Protein 2ZXE (pdb70)

Sequence (1296 aa):
LDELKKEVSMDDHKLSLDELHNKYGTDLTRGLTNARAKEILARDGPNSLTPPPTTPEWIKFCRQLFGGFSILLWIGAILCFLAYGIQAATEDEPANDNLYLGVVLSTVVIVTGCFSYYQEAKSSRIMDSFKNMVPQQALVIRDGEKSTINAEFVVAGDLVEVKGGDRIPADLRIISAHGCKVDNSSLTGESEPQTRSPEFSSENPLETRNIAFFSTNCVEGTARGVVVYTGDRTVMGRIATLASGLEVGRTPIAIEIEHFIHIITGVAVFLGVSFFILSLILGYSWLEAVIFLIGIIVANVPEGLLATVTVCLTLTAKRMARKNCLVKNLEAVETLGSTSTICSDKTGTLTQNRMTVAHMWFDNQIHEADTTENQSGAAFDKTSATWSALSRIAALCNRAVFQAGQDNVPILKRSVAGDASESALLKCIELCCGSVQGMRDRNPKIVEIPFNSTNKYQLSIHENEKSSESRYLLVMKGAPERILDRCSTILLNGAEEPLKEDMKEAFQNAYLELGGLGERVLGFCHFALPEDKYNEGYPFDADEPNFPTTDLCFVGLMAMIDPPRAAVPDAVGKCRSAGIKVIMVTGDHPITAKAIAKGVGIISEGNETIEDIAARLNIPIGQVNPRDAKACVVHGSDLKDLSTEVLDDILHYHTEIVFARTSPQQKLIIVEGCQRQGAIVAVTGDGVNDSPALKKADIGVAMGISGSDVSKQAADMILLDDNFASIVTGVEEGRLIFDNLKKSIAYTLTSNIPEITPFLVFIIGNVPLPLGTVTILCIDLGTDMVPAISLAYEQAESDIMKRQPRNPKTDKLVNERLISMAYGQIGMIQALGGFFSYFVILAENGFLPMDLIGKRVRWDDRWISDVEDSFGQQWTYEQRKIVEFTCHTSFFISIVVVQWADLIICKTRRNSIFQQGMKNKILIFGLFEETALAAFLSYCPGTDVALRMYPLKPSWWFCAFPYSLIIFLYDEMRRFIIRRSPGGWVEQETYYRTGSSWFKIFLFYLIFYGCLAGIFIGTIQVLLLTLSDFEPKYQDRVAPPGLSHAPYAIKTEISFSISNPKSYESFVKSMHKLMDLYNESSQAGNSPFEDCSDTPADYIKRGDLDDSQGQKKACRFSRMWLKNCGYAEGKPCVVAKLNRIIGFYPKPLKNTTDLPEELQANYNQYVLPLRCAAREKIGSIEYFGLGGYAGFPLQYYPYYGKRLQKKYLQPLLAIQFTNLTQNMELRIECKVYGENIDYSEKDRFRGRFEVKIEVKSEGPDNDERFTYDYYRLRVVGLIVAAVLCVIGIIILLAGK

Organism: Squalus acanthias (NCBI:txid7797)

InterPro domains:
  IPR001757 P-type ATPase [TIGR01494] (141-415)
  IPR001757 P-type ATPase [TIGR01494] (694-811)
  IPR004014 Cation-transporting P-type ATPase, N-terminal [PF00690] (49-116)
  IPR004014 Cation-transporting P-type ATPase, N-terminal [SM00831] (47-121)
  IPR005775 P-type ATPase subfamily IIC, subunit alpha [TIGR01106] (33-1028)
  IPR005775 P-type ATPase subfamily IIC, subunit alpha [cd02608] (67-1025)
  IPR006068 Cation-transporting P-type ATPase, C-terminal [PF00689] (804-1013)
  IPR008250 P-type ATPase, A domain superfamily [SSF81653] (171-277)
  IPR018303 P-type ATPase, phosphorylation site [PS00154] (381-387)
  IPR023214 HAD superfamily [G3DSA:3.40.50.1000] (376-760)
  IPR023298 P-type ATPase, transmembrane domain superfamily [SSF81665] (46-1018)
  IPR023299 P-type ATPase, cytoplasmic domain N [G3DSA:3.40.1110.10] (389-599)
  IPR023299 P-type ATPase, cytoplasmic domain N [SSF81660] (388-600)
  IPR036412 HAD-like superfamily [SSF56784] (586-769)
  IPR044492 P-type ATPase, haloacid dehalogenase domain [SFLDF00027] (360-772)
  IPR050510 Cation transport ATPase (P-type) [PTHR43294] (11-1028)
  IPR059000 P-type ATPase, A domain [PF00122] (169-279)

Foldseek 3Di:
DLPVLLAADDDDLVDAPVRLCVVQVFDPFQWAAPVVLVVQCVVVHWQAFDFDDDDDVVCLLVVQCCAQLNVLLLLLLVLLVVLVVVCVPPPNDPDCVSVVSSVVSNVLSNVLSVLVSQQFDAQFDQLVLLRVQADQWFWWRHRNDIDIDGLRSDGFHTKTKAFAPDFDNAKWQWDAWDQWWKQPCQWFVAGATHAAGNDFDDPRPSPTRRIDFRSIHIHHTMTMTGHHDGACGTSVVSVSCLLSVDDQDDFLVRVQVSVVSCVLSVVLVCCLVVVLVVQVVVPDDPSVSSVLSSLSSLLSRLSQQSSLLSLLLVVLQVVLVVVLKHFQRSRLLQLLQQFQAEEEACAVFQFVNAKAWAWKFFLLDIFGDQPAPVRPDDDTDDQQPLVVVQLLLLLQLADKDFDPPCVPPDLRPGDIPDGRVNSNSCSVSCPNPNDSVVSCVLWPWDDWACQDPVLQKIKTWTQHSDPVDSAIKMKMKGDAVSLVQAAQWEQNSHDIDGDDVVVVVSSVVSVVVLVQLVWDKMWIWMARDDDVVADPPRDADNVDHPDRRHNTYTSIMIIIDRAGHPCQLVLQVLCVLQNHQYEYAGLADQSNQVSNCPVSVLPDPPADALVRVCVVVVHDSVVDDRLSGQEYEAEQVRVSPDDLVVLLVVVVRHRRYYYYSHTLSRLLSNLVSCVVVVGQYEYEEAHVSVSSNQSNHSFYEYEQPRHDPSSVSSGSMYNNHSNSSSSSVSSVSSNLSLLLSLLLVLLSLLQSLLSNVQSVCCSVFVFQRQADSLLSCCVSVNQSSLLSSLSSVADDPDDSSNYHNDRSVPDHSDDQLSCCPSPVPLSVLLNVLLVQLLQVLCVVVAAHPVNRGNCNVVLVPQPQQFDQGNVGGGHGNVRVVLSSLQSNLLSSLSSLLLSLLSSQLSSDLQDACVVSPDPRPSNVVSNVVSNVSSQCCQPPPPSCPVRVHHHDDPVSNCSNVVSSVCSNVVSNVLSVVCVVDVPPDSNVRNRD/DDDPCVVVVVVCVVVVVVVVVVVVVVVVVVVVVPADPFAGPDDPVCQQWFKDWQQDAPPLEQEFALPDDVGCVNRLVSVCVVVVLLDVVLVDDVPQEDADDLAQDAEDDPDDLDPPDAQHRFYRDHCVQQPCEVHCSDFGWMKMFIHADAQDQFAADALPDADPVGPPVCPRGFWWAKDKDFVVPQWDKDKTFRNRGRGFRRHRDDDRDCVRHPSHDGTMMIITINGPDAADWTWMKIAIHGPSADDDPVPCRSRMGTYTYHNHD/DPPPVVVVVDDPVVVVVVVVVVVVVVVVVVVCVVVVPPD

Nearest PDB structures (foldseek):
  5avq-assembly1_B  TM=1.000E+00  e=2.347E-57  Squalus acanthias
  3a3y-assembly1_B  TM=9.991E-01  e=2.656E-51  Squalus acanthias
  3n23-assembly2_D  TM=9.858E-01  e=1.174E-38  Sus scrofa
  7ddh-assembly2_D  TM=9.718E-01  e=2.072E-39  Sus scrofa
  8ijm-assembly1_B  TM=9.319E-01  e=7.850E-36  Rattus

Solvent-accessible surface area: 55547 Å² total; per-residue (Å²): 200,30,107,113,34,37,103,71,37,162,28,6,7,110,46,62,56,103,87,0,12,126,121,34,58,22,56,62,85,129,9,5,59,78,67,138,2,150,92,10,42,93,149,54,17,83,6,21,5,99,84,47,140,121,64,73,94,212,88,45,53,58,173,46,20,121,33,18,7,8,68,7,4,74,71,0,1,116,28,0,77,79,5,64,36,82,51,67,88,91,83,115,46,115,46,79,67,11,57,136,25,0,79,67,0,23,68,8,0,85,74,15,2,64,74,18,74,132,15,73,44,103,73,58,153,3,8,55,5,0,63,96,19,29,26,154,102,9,44,0,8,31,66,30,121,99,51,88,28,56,0,70,104,0,1,10,0,0,0,0,28,5,133,36,74,46,98,1,3,0,1,1,6,1,12,58,34,142,57,2,72,1,26,9,36,10,11,22,16,39,59,95,52,65,45,12,31,42,124,73,57,36,122,56,18,52,63,1,109,0,1,1,1,8,6,2,51,2,62,80,32,54,3,73,0,0,0,5,52,3,2,47,102,2,13,1,0,60,4,0,39,0,0,18,33,17,152,82,59,163,29,9,0,6,68,4,17,74,61,0,16,128,53,1,27,32,43,1,73,130,39,2,93,32,34,43,107,62,1,49,150,95,67,21,46,165,107,51,1,17,65,18,19,4,0,5,9,0,0,0,0,1,8,3,0,26,9,1,2,3,42,1,0,34,49,1,12,120,66,3,41,190,50,69,0,78,22,52,24,17,14,5,1,1,0,2,2,1,0,31,10,2,2,0,7,1,4,0,0,0,0,18,68,42,38,8,4,4,32,0,9,2,32,72,101,50,26,122,18,29,30,28,42,111,64,80,50,87,97,50,30,166,123,11,58,0,9,72,7,0,5,60,0,0,0,0,0,2,132,1,79,49,82,102,74,40,132,144,58,79,34,11,131,21,65,29,46,52,86,47,18,12,14,3,0,3,12,15,0,28,72,65,49,38,59,2,135,22,20,52,102,122,2,56,77,69,26,45,23,53,101,49,113,113,46,88,13,6,0,1,0,0,49,16,75,105,109,101,55,48,27,9,3,0,0,0,9,0,13,5,68,104,0,20,108,67,19,44,33,7,15,61,102,31,77,97,44,96,24,100,141,103,11,84,110,28,3,73,91,6,56,128,94,0,31,59,74,13,18,101,16,24,0,0,0,16,50,53,0,44,92,148,141,18,102,107,67,60,104,20,49,38,134,123,120,51,10,53,23,66,93,0,2,2,2,0,0,0,0,1,16,15,0,25,22,35,33,0,53,92,2,2,36,103,2,80,63,0,27,3,58,8,2,0,5,1,2,14,95,34,121,32,0,44,20,5,0,102,48,2,26,1,4,45,174,71,46,40,2,50,76,38,16,7,82,153,86,134,48,90,83,81,118,11,83,62,112,96,1,90,1,13,34,16,57,4,47,87,4,94,113,60,56,52,116,65,10,21,61,26,10,119,95,19,63,1,0,0,0,0,40,4,11,5,12,9,5,0,32,5,1,30,1,6,35,116,66,28,24,21,0,1,6,3,0,14,11,13,1,1,0,0,2,1,28,59,8,39,0,0,1,0,2,12,128,43,13,33,76,4,0,56,45,8,3,27,1,8,1,86,54,13,48,6,36,0,1,21,47,2,1,71,22,0,16,24,3,10,16,2,1,18,4,1,0,0,0,5,0,2,0,0,12,0,0,5,25,0,7,30,58,12,4,110,14,44,2,1,36,0,0,8,22,56,7,0,14,13,1,4,70,19,2,4,44,54,0,2,18,0,0,4,78,4,80,37,38,62,92,6,28,144,97,124,24,35,72,28,139,102,62,46,0,0,23,130,67,0,36,21,0,1,24,10,2,2,0,53,0,0,4,36,0,0,14,17,0,0,28,8,0,0,1,11,7,0,0,48,19,176,67,0,118,46,27,25,87,132,0,49,24,98,67,27,3,37,9,63,3,24,8,0,0,8,0,0,26,30,9,0,21,44,1,6,19,8,0,12,0,1,0,0,1,3,0,0,0,0,0,62,9,0,0,20,2,0,0,3,19,80,24,7,20,169,119,20,24,70,135,9,92,36,0,26,30,0,28,56,28,3,17,8,61,0,2,103,22,0,10,29,83,42,17,37,125,81,54,107,1,23,6,0,8,76,56,8,34,117,13,1,76,73,2,12,101,37,0,47,82,36,3,25,125,18,0,104,78,1,51,182,57,92,75,10,91,23,51,100,26,8,50,14,244,78,57,104,31,128,135,107,45,128,84,49,40,113,105,17,80,42,70,8,48,48,76,32,92,28,21,22,105,83,10,70,152,99,25,50,99,42,51,4,109,40,6,18,44,1,12,22,1,1,0,3,24,14,5,96,8,92,54,26,43,4,41,13,16,43,79,72,90,175,35,49,86,77,23,29,149,19,9,82,131,23,2,78,113,4,41,82,104,65,12,68,49,133,76,27,5,72,132,40,58,97,66,4,27,73,39,70,105,30,52,97,33,57,80,109,84,51,60,6,61,5,4,57,1,37,69,146,69,6,127,126,28,108,31,31,89,16,56,14,3,2,0,0,24,5,4,44,5,0,8,10,16,0,28,7,66,100,69,122,102,124,27,78,35,93,105,125,84,49,76,27,99,67,16,0,30,3,81,3,44,53,216,68,179,90,48,38,89,61,47,32,1,5,26,60,57,35,2,0,4,2,7,5,17,5,3,7,1,88,116,0,2,115,130,18,16,16,2,0,0,0,0,28,6,46,1,167,19,89,58,77,104,13,141,18,44,1,66,0,20,9,104,28,14,77,60,31,144,130,9,86,25,63,0,29,0,13,2,70,5,37,6,122,53,167,24,38,93,16,68,154,79,18,94,68,70,43,155,147,22,57,62,87,7,49,103,71,6,55,75,39,50,84,67,0,71,109,45,38,106,76,75,195

CATH classification: 2.70.150.10 (+3 more: 1.20.1110.10, 3.40.50.1000, 3.40.1110.10)

Structure (mmCIF, N/CA/C/O backbone):
data_2ZXE
#
_entry.id   2ZXE
#
_cell.length_a   223.815
_cell.length_b   50.914
_cell.length_c   163.786
_cell.angle_alpha   90.00
_cell.angle_beta   105.12
_cell.angle_gamma   90.00
#
_symmetry.space_group_name_H-M   'C 1 2 1'
#
loop_
_entity.id
_entity.type
_entity.pdbx_description
1 polymer 'Na, K-ATPase alpha subunit'
2 polymer 'Na+,K+-ATPase beta subunit'
3 polymer 'Phospholemman-like protein'
4 branched 2-acetamido-2-deoxy-alpha-D-glucopyranose-(1-4)-2-acetamido-2-deoxy-beta-D-glucopyranose
5 non-polymer TETRAFLUOROMAGNESATE(2-)
6 non-polymer 'MAGNESIUM ION'
7 non-polymer 'POTASSIUM ION'
8 non-polymer CHOLESTEROL
9 non-polymer 2-acetamido-2-deoxy-beta-D-glucopyranose
10 water water
#
loop_
_atom_site.group_PDB
_atom_site.id
_atom_site.type_symbol
_atom_site.label_atom_id
_atom_site.label_alt_id
_atom_site.label_comp_id
_atom_site.label_asym_id
_atom_site.label_entity_id
_atom_site.label_seq_id
_atom_site.pdbx_PDB_ins_code
_atom_site.Cartn_x
_atom_site.Cartn_y
_atom_site.Cartn_z
_atom_site.occupancy
_atom_site.B_iso_or_equiv
_atom_site.auth_seq_id
_atom_site.auth_comp_id
_atom_site.auth_asym_id
_atom_site.auth_atom_id
_atom_site.pdbx_PDB_model_num
ATOM 1 N N . LEU A 1 37 ? 156.841 21.422 49.694 1.00 67.81 32 LEU A N 1
ATOM 2 C CA . LEU A 1 37 ? 157.088 22.877 49.918 1.00 67.75 32 LEU A CA 1
ATOM 3 C C . LEU A 1 37 ? 156.067 23.458 50.893 1.00 67.53 32 LEU A C 1
ATOM 4 O O . LEU A 1 37 ? 156.426 24.143 51.855 1.00 67.65 32 LEU A O 1
ATOM 9 N N . ASP A 1 38 ? 154.794 23.175 50.629 1.00 67.00 33 ASP A N 1
ATOM 10 C CA . ASP A 1 38 ? 153.691 23.698 51.424 1.00 66.30 33 ASP A CA 1
ATOM 11 C C . ASP A 1 38 ? 153.238 22.717 52.505 1.00 65.79 33 ASP A C 1
ATOM 12 O O . ASP A 1 38 ? 152.298 23.002 53.253 1.00 65.65 33 ASP A O 1
ATOM 17 N N . GLU A 1 39 ? 153.913 21.571 52.586 1.00 65.12 34 GLU A N 1
ATOM 18 C CA . GLU A 1 39 ? 153.617 20.553 53.599 1.00 64.46 34 GLU A CA 1
ATOM 19 C C . GLU A 1 39 ? 153.850 21.067 55.018 1.00 63.81 34 GLU A C 1
ATOM 20 O O . GLU A 1 39 ? 153.177 20.639 55.960 1.00 63.64 34 GLU A O 1
ATOM 26 N N . LEU A 1 40 ? 154.803 21.986 55.156 1.00 63.06 35 LEU A N 1
ATOM 27 C CA . LEU A 1 40 ? 155.072 22.663 56.421 1.00 62.29 35 LEU A CA 1
ATOM 28 C C . LEU A 1 40 ? 153.883 23.529 56.845 1.00 61.62 35 LEU A C 1
ATOM 29 O O . LEU A 1 40 ? 153.558 23.624 58.030 1.00 61.48 35 LEU A O 1
ATOM 34 N N . LYS A 1 41 ? 153.232 24.140 55.861 1.00 60.86 36 LYS A N 1
ATOM 35 C CA . LYS A 1 41 ? 152.131 25.062 56.106 1.00 60.18 36 LYS A CA 1
ATOM 36 C C . LYS A 1 41 ? 150.807 24.355 56.386 1.00 59.84 36 LYS A C 1
ATOM 37 O O . LYS A 1 41 ? 149.876 24.971 56.907 1.00 59.61 36 LYS A O 1
ATOM 43 N N . LYS A 1 42 ? 150.740 23.065 56.054 1.00 59.43 37 LYS A N 1
ATOM 44 C CA . LYS A 1 42 ? 149.552 22.244 56.302 1.00 59.11 37 LYS A CA 1
ATOM 45 C C . LYS A 1 42 ? 149.474 21.788 57.761 1.00 58.91 37 LYS A C 1
ATOM 46 O O . LYS A 1 42 ? 148.519 21.121 58.158 1.00 58.80 37 LYS A O 1
ATOM 52 N N . GLU A 1 43 ? 150.476 22.158 58.552 1.00 58.74 38 GLU A N 1
ATOM 53 C CA . GLU A 1 43 ? 150.549 21.754 59.955 1.00 58.79 38 GLU A CA 1
ATOM 54 C C . GLU A 1 43 ? 150.056 22.850 60.902 1.00 58.40 38 GLU A C 1
ATOM 55 O O . GLU A 1 43 ? 150.064 24.034 60.553 1.00 58.26 38 GLU A O 1
ATOM 61 N N . VAL A 1 44 ? 149.612 22.440 62.088 1.00 58.06 39 VAL A N 1
ATOM 62 C CA . VAL A 1 44 ? 149.187 23.371 63.137 1.00 58.02 39 VAL A CA 1
ATOM 63 C C . VAL A 1 44 ? 150.384 24.171 63.669 1.00 57.84 39 VAL A C 1
ATOM 64 O O . VAL A 1 44 ? 151.505 23.659 63.698 1.00 57.80 39 VAL A O 1
ATOM 68 N N . SER A 1 45 ? 150.144 25.419 64.072 1.00 57.74 40 SER A N 1
ATOM 69 C CA . SER A 1 45 ? 151.217 26.329 64.502 1.00 57.79 40 SER A CA 1
ATOM 70 C C . SER A 1 45 ? 151.688 26.109 65.943 1.00 57.67 40 SER A C 1
ATOM 71 O O . SER A 1 45 ? 150.975 25.527 66.757 1.00 57.72 40 SER A O 1
ATOM 74 N N . MET A 1 46 ? 152.897 26.590 66.235 1.00 57.82 41 MET A N 1
ATOM 75 C CA . MET A 1 46 ? 153.488 26.592 67.584 1.00 57.79 41 MET A CA 1
ATOM 76 C C . MET A 1 46 ? 153.657 28.043 68.066 1.00 57.26 41 MET A C 1
ATOM 77 O O . MET A 1 46 ? 153.977 28.924 67.266 1.00 57.37 41 MET A O 1
ATOM 82 N N . ASP A 1 47 ? 153.453 28.293 69.362 1.00 56.59 42 ASP A N 1
ATOM 83 C CA . ASP A 1 47 ? 153.473 29.667 69.880 1.00 55.88 42 ASP A CA 1
ATOM 84 C C . ASP A 1 47 ? 154.149 29.869 71.238 1.00 54.91 42 ASP A C 1
ATOM 85 O O . ASP A 1 47 ? 154.667 28.932 71.826 1.00 54.88 42 ASP A O 1
ATOM 90 N N . ASP A 1 48 ? 154.112 31.117 71.717 1.00 53.81 43 ASP A N 1
ATOM 91 C CA . ASP A 1 48 ? 154.734 31.531 72.973 1.00 52.30 43 ASP A CA 1
ATOM 92 C C . ASP A 1 48 ? 153.807 32.419 73.830 1.00 51.38 43 ASP A C 1
ATOM 93 O O . ASP A 1 48 ? 154.203 33.462 74.346 1.00 51.09 43 ASP A O 1
ATOM 98 N N . HIS A 1 49 ? 152.562 31.976 73.966 1.00 50.06 44 HIS A N 1
ATOM 99 C CA . HIS A 1 49 ? 151.565 32.554 74.866 1.00 48.41 44 HIS A CA 1
ATOM 100 C C . HIS A 1 49 ? 151.676 31.979 76.285 1.00 48.05 44 HIS A C 1
ATOM 101 O O . HIS A 1 49 ? 151.009 32.451 77.214 1.00 47.69 44 HIS A O 1
ATOM 108 N N . LYS A 1 50 ? 152.493 30.936 76.431 1.00 47.31 45 LYS A N 1
ATOM 109 C CA . LYS A 1 50 ? 152.692 30.253 77.707 1.00 46.84 45 LYS A CA 1
ATOM 110 C C . LYS A 1 50 ? 153.730 30.972 78.559 1.00 46.33 45 LYS A C 1
ATOM 111 O O . LYS A 1 50 ? 153.735 30.849 79.783 1.00 46.12 45 LYS A O 1
ATOM 117 N N . LEU A 1 51 ? 154.607 31.713 77.890 1.00 45.95 46 LEU A N 1
ATOM 118 C CA . LEU A 1 51 ? 155.661 32.469 78.542 1.00 45.62 46 LEU A CA 1
ATOM 119 C C . LEU A 1 51 ? 155.048 33.612 79.350 1.00 45.82 46 LEU A C 1
ATOM 120 O O . LEU A 1 51 ? 153.909 34.019 79.103 1.00 45.81 46 LEU A O 1
ATOM 125 N N . SER A 1 52 ? 155.792 34.117 80.329 1.00 46.07 47 SER A N 1
ATOM 126 C CA . SER A 1 52 ? 155.370 35.313 81.048 1.00 46.51 47 SER A CA 1
ATOM 127 C C . SER A 1 52 ? 155.657 36.537 80.185 1.00 46.91 47 SER A C 1
ATOM 128 O O . SER A 1 52 ? 156.385 36.447 79.195 1.00 46.64 47 SER A O 1
ATOM 131 N N . LEU A 1 53 ? 155.064 37.668 80.559 1.00 47.76 48 LEU A N 1
ATOM 132 C CA . LEU A 1 53 ? 155.247 38.931 79.848 1.00 48.65 48 LEU A CA 1
ATOM 133 C C . LEU A 1 53 ? 156.739 39.268 79.751 1.00 49.33 48 LEU A C 1
ATOM 134 O O . LEU A 1 53 ? 157.269 39.469 78.652 1.00 49.23 48 LEU A O 1
ATOM 139 N N . ASP A 1 54 ? 157.399 39.293 80.912 1.00 50.11 49 ASP A N 1
ATOM 140 C CA . ASP A 1 54 ? 158.842 39.509 81.044 1.00 50.99 49 ASP A CA 1
ATOM 141 C C . ASP A 1 54 ? 159.679 38.546 80.190 1.00 51.38 49 ASP A C 1
ATOM 142 O O . ASP A 1 54 ? 160.582 38.968 79.459 1.00 51.26 49 ASP A O 1
ATOM 147 N N . GLU A 1 55 ? 159.371 37.256 80.297 1.00 51.98 50 GLU A N 1
ATOM 148 C CA . GLU A 1 55 ? 160.064 36.206 79.556 1.00 52.72 50 GLU A CA 1
ATOM 149 C C . GLU A 1 55 ? 159.965 36.419 78.043 1.00 53.06 50 GLU A C 1
ATOM 150 O O . GLU A 1 55 ? 160.936 36.216 77.306 1.00 53.02 50 GLU A O 1
ATOM 156 N N . LEU A 1 56 ? 158.790 36.847 77.594 1.00 53.58 51 LEU A N 1
ATOM 157 C CA . LEU A 1 56 ? 158.548 37.139 76.187 1.00 54.04 51 LEU A CA 1
ATOM 158 C C . LEU A 1 56 ? 159.392 38.306 75.658 1.00 54.38 51 LEU A C 1
ATOM 159 O O . LEU A 1 56 ? 159.737 38.345 74.474 1.00 54.21 51 LEU A O 1
ATOM 164 N N . HIS A 1 57 ? 159.711 39.254 76.537 1.00 54.87 52 HIS A N 1
ATOM 165 C CA . HIS A 1 57 ? 160.570 40.386 76.191 1.00 55.25 52 HIS A CA 1
ATOM 166 C C . HIS A 1 57 ? 162.025 40.008 75.971 1.00 55.30 52 HIS A C 1
ATOM 167 O O . HIS A 1 57 ? 162.667 40.534 75.063 1.00 55.14 52 HIS A O 1
ATOM 174 N N . ASN A 1 58 ? 162.537 39.107 76.809 1.00 55.49 53 ASN A N 1
ATOM 175 C CA . ASN A 1 58 ? 163.884 38.568 76.643 1.00 55.64 53 ASN A CA 1
ATOM 176 C C . ASN A 1 58 ? 164.062 37.930 75.273 1.00 55.64 53 ASN A C 1
ATOM 177 O O . ASN A 1 58 ? 165.084 38.137 74.614 1.00 55.57 53 ASN A O 1
ATOM 182 N N . LYS A 1 59 ? 163.053 37.168 74.848 1.00 55.65 54 LYS A N 1
ATOM 183 C CA . LYS A 1 59 ? 163.077 36.487 73.556 1.00 55.57 54 LYS A CA 1
ATOM 184 C C . LYS A 1 59 ? 163.125 37.454 72.366 1.00 55.43 54 LYS A C 1
ATOM 185 O O . LYS A 1 59 ? 163.677 37.122 71.316 1.00 55.45 54 LYS A O 1
ATOM 191 N N . TYR A 1 60 ? 162.560 38.647 72.531 1.00 55.24 55 TYR A N 1
ATOM 192 C CA . TYR A 1 60 ? 162.507 39.611 71.433 1.00 55.12 55 TYR A CA 1
ATOM 193 C C . TYR A 1 60 ? 163.263 40.910 71.687 1.00 55.06 55 TYR A C 1
ATOM 194 O O . TYR A 1 60 ? 163.121 41.867 70.919 1.00 55.22 55 TYR A O 1
ATOM 203 N N . GLY A 1 61 ? 164.068 40.937 72.747 1.00 54.74 56 GLY A N 1
ATOM 204 C CA . GLY A 1 61 ? 164.865 42.112 73.088 1.00 54.59 56 GLY A CA 1
ATOM 205 C C . GLY A 1 61 ? 164.024 43.371 73.133 1.00 54.29 56 GLY A C 1
ATOM 206 O O . GLY A 1 61 ? 164.312 44.343 72.436 1.00 54.44 56 GLY A O 1
ATOM 207 N N . THR A 1 62 ? 162.990 43.351 73.966 1.00 54.00 57 THR A N 1
ATOM 208 C CA . THR A 1 62 ? 161.974 44.396 73.959 1.00 53.78 57 THR A CA 1
ATOM 209 C C . THR A 1 62 ? 161.642 44.968 75.339 1.00 53.49 57 THR A C 1
ATOM 210 O O . THR A 1 62 ? 161.914 44.346 76.364 1.00 53.34 57 THR A O 1
ATOM 214 N N . ASP A 1 63 ? 161.062 46.167 75.343 1.00 53.31 58 ASP A N 1
ATOM 215 C CA . ASP A 1 63 ? 160.583 46.803 76.566 1.00 53.11 58 ASP A CA 1
ATOM 216 C C . ASP A 1 63 ? 159.052 46.799 76.612 1.00 52.88 58 ASP A C 1
ATOM 217 O O . ASP A 1 63 ? 158.396 47.187 75.645 1.00 52.94 58 ASP A O 1
ATOM 222 N N . LEU A 1 64 ? 158.505 46.363 77.748 1.00 52.58 59 LEU A N 1
ATOM 223 C CA . LEU A 1 64 ? 157.058 46.284 77.992 1.00 52.15 59 LEU A CA 1
ATOM 224 C C . LEU A 1 64 ? 156.399 47.653 78.102 1.00 51.60 59 LEU A C 1
ATOM 225 O O . LEU A 1 64 ? 155.182 47.783 77.926 1.00 51.67 59 LEU A O 1
ATOM 230 N N . THR A 1 65 ? 157.204 48.665 78.407 1.00 50.80 60 THR A N 1
ATOM 231 C CA . THR A 1 65 ? 156.682 49.990 78.717 1.00 50.17 60 THR A CA 1
ATOM 232 C C . THR A 1 65 ? 157.210 51.058 77.756 1.00 49.61 60 THR A C 1
ATOM 233 O O . THR A 1 65 ? 156.445 51.874 77.244 1.00 49.52 60 THR A O 1
ATOM 237 N N . ARG A 1 66 ? 158.518 51.040 77.513 1.00 48.98 61 ARG A N 1
ATOM 238 C CA . ARG A 1 66 ? 159.155 52.026 76.648 1.00 48.49 61 ARG A CA 1
ATOM 239 C C . ARG A 1 66 ? 159.081 51.618 75.183 1.00 48.00 61 ARG A C 1
ATOM 240 O O . ARG A 1 66 ? 159.089 52.465 74.287 1.00 47.96 61 ARG A O 1
ATOM 248 N N . GLY A 1 67 ? 158.991 50.316 74.947 1.00 47.41 62 GLY A N 1
ATOM 249 C CA . GLY A 1 67 ? 159.034 49.791 73.598 1.00 47.03 62 GLY A CA 1
ATOM 250 C C . GLY A 1 67 ? 160.449 49.774 73.054 1.00 46.95 62 GLY A C 1
ATOM 251 O O . GLY A 1 67 ? 161.414 50.074 73.775 1.00 46.96 62 GLY A O 1
ATOM 252 N N . LEU A 1 68 ? 160.568 49.415 71.779 1.00 46.81 63 LEU A N 1
ATOM 253 C CA . LEU A 1 68 ? 161.852 49.353 71.084 1.00 46.85 63 LEU A CA 1
ATOM 254 C C . LEU A 1 68 ? 162.489 50.721 70.870 1.00 47.05 63 LEU A C 1
ATOM 255 O O . LEU A 1 68 ? 161.827 51.760 70.959 1.00 47.16 63 LEU A O 1
ATOM 260 N N . THR A 1 69 ? 163.787 50.697 70.597 1.00 47.12 64 THR A N 1
ATOM 261 C CA . THR A 1 69 ? 164.531 51.871 70.178 1.00 47.31 64 THR A CA 1
ATOM 262 C C . THR A 1 69 ? 164.355 52.077 68.671 1.00 47.62 64 THR A C 1
ATOM 263 O O . THR A 1 69 ? 164.211 51.105 67.919 1.00 47.73 64 THR A O 1
ATOM 267 N N . ASN A 1 70 ? 164.347 53.342 68.241 1.00 47.94 65 ASN A N 1
ATOM 268 C CA . ASN A 1 70 ? 164.296 53.678 66.817 1.00 48.05 65 ASN A CA 1
ATOM 269 C C . ASN A 1 70 ? 165.389 52.939 66.041 1.00 47.94 65 ASN A C 1
ATOM 270 O O . ASN A 1 70 ? 165.149 52.455 64.935 1.00 48.03 65 ASN A O 1
ATOM 275 N N . ALA A 1 71 ? 166.573 52.831 66.647 1.00 47.73 66 ALA A N 1
ATOM 276 C CA . ALA A 1 71 ? 167.705 52.105 66.062 1.00 47.55 66 ALA A CA 1
ATOM 277 C C . ALA A 1 71 ? 167.514 50.584 66.061 1.00 47.35 66 ALA A C 1
ATOM 278 O O . ALA A 1 71 ? 167.804 49.929 65.063 1.00 47.08 66 ALA A O 1
ATOM 280 N N . ARG A 1 72 ? 167.030 50.034 67.175 1.00 47.41 67 ARG A N 1
ATOM 281 C CA . ARG A 1 72 ? 166.778 48.591 67.286 1.00 47.53 67 ARG A CA 1
ATOM 282 C C . ARG A 1 72 ? 165.659 48.111 66.355 1.00 47.37 67 ARG A C 1
ATOM 283 O O . ARG A 1 72 ? 165.751 47.023 65.782 1.00 46.98 67 ARG A O 1
ATOM 291 N N . ALA A 1 73 ? 164.617 48.928 66.200 1.00 47.27 68 ALA A N 1
ATOM 292 C CA . ALA A 1 73 ? 163.528 48.613 65.270 1.00 47.35 68 ALA A CA 1
ATOM 293 C C . ALA A 1 73 ? 164.029 48.544 63.825 1.00 47.39 68 ALA A C 1
ATOM 294 O O . ALA A 1 73 ? 163.718 47.588 63.107 1.00 47.35 68 ALA A O 1
ATOM 296 N N . LYS A 1 74 ? 164.809 49.547 63.416 1.00 47.39 69 LYS A N 1
ATOM 297 C CA . LYS A 1 74 ? 165.395 49.603 62.071 1.00 47.58 69 LYS A CA 1
ATOM 298 C C . LYS A 1 74 ? 166.367 48.450 61.815 1.00 47.36 69 LYS A C 1
ATOM 299 O O . LYS A 1 74 ? 166.473 47.949 60.693 1.00 47.23 69 LYS A O 1
ATOM 305 N N . GLU A 1 75 ? 167.091 48.058 62.860 1.00 47.23 70 GLU A N 1
ATOM 306 C CA . GLU A 1 75 ? 168.000 46.917 62.811 1.00 47.17 70 GLU A CA 1
ATOM 307 C C . GLU A 1 75 ? 167.228 45.631 62.525 1.00 46.91 70 GLU A C 1
ATOM 308 O O . GLU A 1 75 ? 167.600 44.857 61.645 1.00 46.86 70 GLU A O 1
ATOM 314 N N . ILE A 1 76 ? 166.144 45.427 63.271 1.00 46.72 71 ILE A N 1
ATOM 315 C CA . ILE A 1 76 ? 165.298 44.248 63.128 1.00 46.43 71 ILE A CA 1
ATOM 316 C C . ILE A 1 76 ? 164.584 44.229 61.766 1.00 46.17 71 ILE A C 1
ATOM 317 O O . ILE A 1 76 ? 164.366 43.159 61.189 1.00 45.92 71 ILE A O 1
ATOM 322 N N . LEU A 1 77 ? 164.248 45.413 61.250 1.00 46.03 72 LEU A N 1
ATOM 323 C CA . LEU A 1 77 ? 163.663 45.547 59.913 1.00 45.84 72 LEU A CA 1
ATOM 324 C C . LEU A 1 77 ? 164.573 44.927 58.854 1.00 45.77 72 LEU A C 1
ATOM 325 O O . LEU A 1 77 ? 164.141 44.048 58.104 1.00 45.86 72 LEU A O 1
ATOM 330 N N . ALA A 1 78 ? 165.827 45.378 58.803 1.00 45.51 73 ALA A N 1
ATOM 331 C CA . ALA A 1 78 ? 166.803 44.846 57.847 1.00 45.36 73 ALA A CA 1
ATOM 332 C C . ALA A 1 78 ? 167.077 43.359 58.086 1.00 45.14 73 ALA A C 1
ATOM 333 O O . ALA A 1 78 ? 167.307 42.605 57.144 1.00 45.05 73 ALA A O 1
ATOM 335 N N . ARG A 1 79 ? 167.033 42.954 59.353 1.00 44.97 74 ARG A N 1
ATOM 336 C CA . ARG A 1 79 ? 167.231 41.564 59.758 1.00 44.91 74 ARG A CA 1
ATOM 337 C C . ARG A 1 79 ? 166.129 40.641 59.223 1.00 44.46 74 ARG A C 1
ATOM 338 O O . ARG A 1 79 ? 166.384 39.810 58.349 1.00 44.41 74 ARG A O 1
ATOM 346 N N . ASP A 1 80 ? 164.914 40.802 59.750 1.00 43.97 75 ASP A N 1
ATOM 347 C CA . ASP A 1 80 ? 163.771 39.941 59.420 1.00 43.38 75 ASP A CA 1
ATOM 348 C C . ASP A 1 80 ? 163.122 40.251 58.076 1.00 42.69 75 ASP A C 1
ATOM 349 O O . ASP A 1 80 ? 162.525 39.371 57.449 1.00 42.57 75 ASP A O 1
ATOM 354 N N . GLY A 1 81 ? 163.223 41.503 57.642 1.00 41.94 76 GLY A N 1
ATOM 355 C CA . GLY A 1 81 ? 162.485 41.959 56.469 1.00 41.45 76 GLY A CA 1
ATOM 356 C C . GLY A 1 81 ? 161.132 42.576 56.813 1.00 40.96 76 GLY A C 1
ATOM 357 O O . GLY A 1 81 ? 160.701 42.538 57.974 1.00 40.52 76 GLY A O 1
ATOM 358 N N . PRO A 1 82 ? 160.445 43.131 55.797 1.00 40.90 77 PRO A N 1
ATOM 359 C CA . PRO A 1 82 ? 159.197 43.895 55.955 1.00 41.11 77 PRO A CA 1
ATOM 360 C C . PRO A 1 82 ? 158.023 43.074 56.504 1.00 41.23 77 PRO A C 1
ATOM 361 O O . PRO A 1 82 ? 157.943 41.861 56.277 1.00 41.06 77 PRO A O 1
ATOM 365 N N . ASN A 1 83 ? 157.127 43.748 57.219 1.00 41.71 78 ASN A N 1
ATOM 366 C CA . ASN A 1 83 ? 155.840 43.183 57.613 1.00 42.10 78 ASN A CA 1
ATOM 367 C C . ASN A 1 83 ? 154.879 43.219 56.434 1.00 43.13 78 ASN A C 1
ATOM 368 O O . ASN A 1 83 ? 153.942 44.017 56.410 1.00 43.50 78 ASN A O 1
ATOM 373 N N . SER A 1 84 ? 155.128 42.363 55.446 1.00 44.32 79 SER A N 1
ATOM 374 C CA . SER A 1 84 ? 154.329 42.336 54.226 1.00 45.76 79 SER A CA 1
ATOM 375 C C . SER A 1 84 ? 154.246 40.933 53.653 1.00 46.78 79 SER A C 1
ATOM 376 O O . SER A 1 84 ? 155.022 40.050 54.023 1.00 46.65 79 SER A O 1
ATOM 379 N N . LEU A 1 85 ? 153.296 40.748 52.743 1.00 48.43 80 LEU A N 1
ATOM 380 C CA . LEU A 1 85 ? 153.116 39.486 52.052 1.00 50.27 80 LEU A CA 1
ATOM 381 C C . LEU A 1 85 ? 153.562 39.647 50.604 1.00 51.87 80 LEU A C 1
ATOM 382 O O . LEU A 1 85 ? 153.203 40.624 49.941 1.00 52.11 80 LEU A O 1
ATOM 387 N N . THR A 1 86 ? 154.370 38.706 50.122 1.00 53.76 81 THR A N 1
ATOM 388 C CA . THR A 1 86 ? 154.803 38.725 48.724 1.00 55.69 81 THR A CA 1
ATOM 389 C C . THR A 1 86 ? 153.983 37.744 47.885 1.00 57.05 81 THR A C 1
ATOM 390 O O . THR A 1 86 ? 153.880 36.565 48.233 1.00 56.97 81 THR A O 1
ATOM 394 N N . PRO A 1 87 ? 153.375 38.235 46.789 1.00 58.66 82 PRO A N 1
ATOM 395 C CA . PRO A 1 87 ? 152.629 37.355 45.890 1.00 60.03 82 PRO A CA 1
ATOM 396 C C . PRO A 1 87 ? 153.540 36.334 45.209 1.00 61.58 82 PRO A C 1
ATOM 397 O O . PRO A 1 87 ? 154.674 36.670 44.862 1.00 61.55 82 PRO A O 1
ATOM 401 N N . PRO A 1 88 ? 153.051 35.090 45.033 1.00 63.15 83 PRO A N 1
ATOM 402 C CA . PRO A 1 88 ? 153.824 34.011 44.413 1.00 64.46 83 PRO A CA 1
ATOM 403 C C . PRO A 1 88 ? 154.116 34.294 42.940 1.00 65.94 83 PRO A C 1
ATOM 404 O O . PRO A 1 88 ? 153.354 35.027 42.304 1.00 65.84 83 PRO A O 1
ATOM 408 N N . PRO A 1 89 ? 155.216 33.724 42.400 1.00 67.55 84 PRO A N 1
ATOM 409 C CA . PRO A 1 89 ? 155.564 33.963 40.996 1.00 68.70 84 PRO A CA 1
ATOM 410 C C . PRO A 1 89 ? 154.546 33.325 40.058 1.00 69.91 84 PRO A C 1
ATOM 411 O O . PRO A 1 89 ? 154.259 32.129 40.166 1.00 70.01 84 PRO A O 1
ATOM 415 N N . THR A 1 90 ? 153.993 34.138 39.166 1.00 71.36 85 THR A N 1
ATOM 416 C CA . THR A 1 90 ? 152.980 33.685 38.218 1.00 72.89 85 THR A CA 1
ATOM 417 C C . THR A 1 90 ? 153.586 33.349 36.860 1.00 73.82 85 THR A C 1
ATOM 418 O O . THR A 1 90 ? 154.704 33.759 36.548 1.00 73.90 85 THR A O 1
ATOM 422 N N . THR A 1 91 ? 152.836 32.592 36.063 1.00 75.14 86 THR A N 1
ATOM 423 C CA . THR A 1 91 ? 153.217 32.290 34.690 1.00 76.34 86 THR A CA 1
ATOM 424 C C . THR A 1 91 ? 152.661 33.388 33.782 1.00 77.17 86 THR A C 1
ATOM 425 O O . THR A 1 91 ? 151.448 33.619 33.771 1.00 77.27 86 THR A O 1
ATOM 429 N N . PRO A 1 92 ? 153.545 34.080 33.032 1.00 78.02 87 PRO A N 1
ATOM 430 C CA . PRO A 1 92 ? 153.117 35.149 32.122 1.00 78.71 87 PRO A CA 1
ATOM 431 C C . PRO A 1 92 ? 152.131 34.646 31.067 1.00 79.45 87 PRO A C 1
ATOM 432 O O . PRO A 1 92 ? 152.180 33.473 30.688 1.00 79.52 87 PRO A O 1
ATOM 436 N N . GLU A 1 93 ? 151.248 35.531 30.607 1.00 80.28 88 GLU A N 1
ATOM 437 C CA . GLU A 1 93 ? 150.195 35.172 29.649 1.00 81.06 88 GLU A CA 1
ATOM 438 C C . GLU A 1 93 ? 150.748 34.704 28.303 1.00 81.60 88 GLU A C 1
ATOM 439 O O . GLU A 1 93 ? 150.116 33.900 27.613 1.00 81.70 88 GLU A O 1
ATOM 445 N N . TRP A 1 94 ? 151.923 35.222 27.947 1.00 82.22 89 TRP A N 1
ATOM 446 C CA . TRP A 1 94 ? 152.670 34.811 26.757 1.00 82.79 89 TRP A CA 1
ATOM 447 C C . TRP A 1 94 ? 152.767 33.292 26.666 1.00 82.89 89 TRP A C 1
ATOM 448 O O . TRP A 1 94 ? 152.247 32.681 25.730 1.00 82.86 89 TRP A O 1
ATOM 459 N N . ILE A 1 95 ? 153.430 32.699 27.660 1.00 83.09 90 ILE A N 1
ATOM 460 C CA . ILE A 1 95 ? 153.659 31.256 27.729 1.00 83.23 90 ILE A CA 1
ATOM 461 C C . ILE A 1 95 ? 152.340 30.484 27.807 1.00 83.25 90 ILE A C 1
ATOM 462 O O . ILE A 1 95 ? 152.243 29.375 27.287 1.00 83.29 90 ILE A O 1
ATOM 467 N N . LYS A 1 96 ? 151.331 31.085 28.438 1.00 83.26 91 LYS A N 1
ATOM 468 C CA . LYS A 1 96 ? 150.001 30.476 28.570 1.00 83.21 91 LYS A CA 1
ATOM 469 C C . LYS A 1 96 ? 149.267 30.325 27.233 1.00 83.17 91 LYS A C 1
ATOM 470 O O . LYS A 1 96 ? 148.575 29.328 27.010 1.00 83.15 91 LYS A O 1
ATOM 476 N N . PHE A 1 97 ? 149.419 31.319 26.359 1.00 83.05 92 PHE A N 1
ATOM 477 C CA . PHE A 1 97 ? 148.799 31.308 25.037 1.00 82.93 92 PHE A CA 1
ATOM 478 C C . PHE A 1 97 ? 149.474 30.282 24.130 1.00 82.83 92 PHE A C 1
ATOM 479 O O . PHE A 1 97 ? 148.804 29.471 23.487 1.00 82.83 92 PHE A O 1
ATOM 487 N N . CYS A 1 98 ? 150.805 30.323 24.105 1.00 82.65 93 CYS A N 1
ATOM 488 C CA . CYS A 1 98 ? 151.614 29.481 23.224 1.00 82.49 93 CYS A CA 1
ATOM 489 C C . CYS A 1 98 ? 151.614 28.002 23.604 1.00 82.36 93 CYS A C 1
ATOM 490 O O . CYS A 1 98 ? 151.843 27.145 22.749 1.00 82.40 93 CYS A O 1
ATOM 493 N N . ARG A 1 99 ? 151.358 27.708 24.879 1.00 82.15 94 ARG A N 1
ATOM 494 C CA . ARG A 1 99 ? 151.246 26.324 25.361 1.00 81.95 94 ARG A CA 1
ATOM 495 C C . ARG A 1 99 ? 150.049 25.580 24.757 1.00 81.58 94 ARG A C 1
ATOM 496 O O . ARG A 1 99 ? 150.046 24.348 24.687 1.00 81.60 94 ARG A O 1
ATOM 504 N N . GLN A 1 100 ? 149.040 26.334 24.327 1.00 81.07 95 GLN A N 1
ATOM 505 C CA . GLN A 1 100 ? 147.861 25.766 23.677 1.00 80.57 95 GLN A CA 1
ATOM 506 C C . GLN A 1 100 ? 148.131 25.481 22.202 1.00 80.06 95 GLN A C 1
ATOM 507 O O . GLN A 1 100 ? 147.552 24.556 21.625 1.00 79.99 95 GLN A O 1
ATOM 513 N N . LEU A 1 101 ? 149.019 26.279 21.608 1.00 79.37 96 LEU A N 1
ATOM 514 C CA . LEU A 1 101 ? 149.386 26.162 20.196 1.00 78.62 96 LEU A CA 1
ATOM 515 C C . LEU A 1 101 ? 150.090 24.848 19.855 1.00 78.06 96 LEU A C 1
ATOM 516 O O . LEU A 1 101 ? 150.434 24.612 18.695 1.00 78.10 96 LEU A O 1
ATOM 521 N N . PHE A 1 102 ? 150.298 23.997 20.857 1.00 77.28 97 PHE A N 1
ATOM 522 C CA . PHE A 1 102 ? 150.991 22.726 20.653 1.00 76.57 97 PHE A CA 1
ATOM 523 C C . PHE A 1 102 ? 150.313 21.560 21.380 1.00 75.75 97 PHE A C 1
ATOM 524 O O . PHE A 1 102 ? 150.964 20.816 22.120 1.00 75.80 97 PHE A O 1
ATOM 532 N N . GLY A 1 103 ? 149.012 21.391 21.154 1.00 74.73 98 GLY A N 1
ATOM 533 C CA . GLY A 1 103 ? 148.252 20.335 21.820 1.00 73.36 98 GLY A CA 1
ATOM 534 C C . GLY A 1 103 ? 147.511 19.412 20.873 1.00 72.38 98 GLY A C 1
ATOM 535 O O . GLY A 1 103 ? 146.294 19.545 20.690 1.00 72.43 98 GLY A O 1
ATOM 536 N N . GLY A 1 104 ? 148.250 18.480 20.271 1.00 71.25 99 GLY A N 1
ATOM 537 C CA . GLY A 1 104 ? 147.671 17.445 19.414 1.00 69.71 99 GLY A CA 1
ATOM 538 C C . GLY A 1 104 ? 147.182 17.947 18.068 1.00 68.59 99 GLY A C 1
ATOM 539 O O . GLY A 1 104 ? 147.880 17.807 17.061 1.00 68.47 99 GLY A O 1
ATOM 540 N N . PHE A 1 105 ? 145.981 18.529 18.053 1.00 67.45 100 PHE A N 1
ATOM 541 C CA . PHE A 1 105 ? 145.369 19.020 16.813 1.00 66.13 100 PHE A CA 1
ATOM 542 C C . PHE A 1 105 ? 146.164 20.161 16.201 1.00 65.55 100 PHE A C 1
ATOM 543 O O . PHE A 1 105 ? 146.376 20.186 14.991 1.00 65.48 100 PHE A O 1
ATOM 551 N N . SER A 1 106 ? 146.599 21.095 17.043 1.00 64.87 101 SER A N 1
ATOM 552 C CA . SER A 1 106 ? 147.415 22.226 16.609 1.00 64.34 101 SER A CA 1
ATOM 553 C C . SER A 1 106 ? 148.759 21.766 16.049 1.00 64.00 101 SER A C 1
ATOM 554 O O . SER A 1 106 ? 149.280 22.366 15.108 1.00 63.81 101 SER A O 1
ATOM 557 N N . ILE A 1 107 ? 149.306 20.699 16.630 1.00 63.69 102 ILE A N 1
ATOM 558 C CA . ILE A 1 107 ? 150.559 20.109 16.162 1.00 63.48 102 ILE A CA 1
ATOM 559 C C . ILE A 1 107 ? 150.398 19.543 14.752 1.00 63.30 102 ILE A C 1
ATOM 560 O O . ILE A 1 107 ? 151.232 19.790 13.879 1.00 63.20 102 ILE A O 1
ATOM 565 N N . LEU A 1 108 ? 149.314 18.803 14.538 1.00 63.12 103 LEU A N 1
ATOM 566 C CA . LEU A 1 108 ? 149.018 18.223 13.233 1.00 63.01 103 LEU A CA 1
ATOM 567 C C . LEU A 1 108 ? 148.717 19.302 12.198 1.00 63.09 103 LEU A C 1
ATOM 568 O O . LEU A 1 108 ? 149.163 19.208 11.054 1.00 63.15 103 LEU A O 1
ATOM 573 N N . LEU A 1 109 ? 147.987 20.336 12.614 1.00 63.17 104 LEU A N 1
ATOM 574 C CA . LEU A 1 109 ? 147.673 21.460 11.735 1.00 63.38 104 LEU A CA 1
ATOM 575 C C . LEU A 1 109 ? 148.906 22.291 11.406 1.00 63.69 104 LEU A C 1
ATOM 576 O O . LEU A 1 109 ? 148.969 22.909 10.345 1.00 63.70 104 LEU A O 1
ATOM 581 N N . TRP A 1 110 ? 149.877 22.305 12.319 1.00 64.20 105 TRP A N 1
ATOM 582 C CA . TRP A 1 110 ? 151.164 22.952 12.075 1.00 64.74 105 TRP A CA 1
ATOM 583 C C . TRP A 1 110 ? 151.974 22.189 11.036 1.00 65.05 105 TRP A C 1
ATOM 584 O O . TRP A 1 110 ? 152.556 22.791 10.131 1.00 65.04 105 TRP A O 1
ATOM 595 N N . ILE A 1 111 ? 152.008 20.865 11.181 1.00 65.51 106 ILE A N 1
ATOM 596 C CA . ILE A 1 111 ? 152.670 19.978 10.227 1.00 65.98 106 ILE A CA 1
ATOM 597 C C . ILE A 1 111 ? 152.058 20.151 8.835 1.00 66.46 106 ILE A C 1
ATOM 598 O O . ILE A 1 111 ? 152.771 20.154 7.834 1.00 66.46 106 ILE A O 1
ATOM 603 N N . GLY A 1 112 ? 150.738 20.316 8.789 1.00 67.03 107 GLY A N 1
ATOM 604 C CA . GLY A 1 112 ? 150.026 20.588 7.544 1.00 67.79 107 GLY A CA 1
ATOM 605 C C . GLY A 1 112 ? 150.377 21.942 6.954 1.00 68.35 107 GLY A C 1
ATOM 606 O O . GLY A 1 112 ? 150.672 22.046 5.763 1.00 68.25 107 GLY A O 1
ATOM 607 N N . ALA A 1 113 ? 150.352 22.976 7.795 1.00 69.04 108 ALA A N 1
ATOM 608 C CA . ALA A 1 113 ? 150.661 24.342 7.371 1.00 69.89 108 ALA A CA 1
ATOM 609 C C . ALA A 1 113 ? 152.072 24.462 6.800 1.00 70.58 108 ALA A C 1
ATOM 610 O O . ALA A 1 113 ? 152.275 25.104 5.770 1.00 70.51 108 ALA A O 1
ATOM 612 N N . ILE A 1 114 ? 153.039 23.836 7.471 1.00 71.54 109 ILE A N 1
ATOM 613 C CA . ILE A 1 114 ? 154.427 23.848 7.017 1.00 72.57 109 ILE A CA 1
ATOM 614 C C . ILE A 1 114 ? 154.611 22.982 5.768 1.00 73.35 109 ILE A C 1
ATOM 615 O O . ILE A 1 114 ? 155.345 23.356 4.849 1.00 73.39 109 ILE A O 1
ATOM 620 N N . LEU A 1 115 ? 153.923 21.841 5.735 1.00 74.35 110 LEU A N 1
ATOM 621 C CA . LEU A 1 115 ? 153.989 20.916 4.609 1.00 75.33 110 LEU A CA 1
ATOM 622 C C . LEU A 1 115 ? 153.386 21.545 3.356 1.00 76.22 110 LEU A C 1
ATOM 623 O O . LEU A 1 115 ? 153.743 21.180 2.234 1.00 76.29 110 LEU A O 1
ATOM 628 N N . CYS A 1 116 ? 152.466 22.486 3.561 1.00 77.42 111 CYS A N 1
ATOM 629 C CA . CYS A 1 116 ? 151.939 23.315 2.483 1.00 78.57 111 CYS A CA 1
ATOM 630 C C . CYS A 1 116 ? 153.043 24.206 1.922 1.00 79.57 111 CYS A C 1
ATOM 631 O O . CYS A 1 116 ? 153.271 24.228 0.713 1.00 79.66 111 CYS A O 1
ATOM 634 N N . PHE A 1 117 ? 153.732 24.925 2.811 1.00 80.89 112 PHE A N 1
ATOM 635 C CA . PHE A 1 117 ? 154.850 25.788 2.426 1.00 82.20 112 PHE A CA 1
ATOM 636 C C . PHE A 1 117 ? 156.023 24.990 1.854 1.00 83.21 112 PHE A C 1
ATOM 637 O O . PHE A 1 117 ? 156.791 25.508 1.044 1.00 83.25 112 PHE A O 1
ATOM 645 N N . LEU A 1 118 ? 156.154 23.739 2.293 1.00 84.58 113 LEU A N 1
ATOM 646 C CA . LEU A 1 118 ? 157.152 22.818 1.758 1.00 85.95 113 LEU A CA 1
ATOM 647 C C . LEU A 1 118 ? 156.886 22.551 0.281 1.00 87.00 113 LEU A C 1
ATOM 648 O O . LEU A 1 118 ? 157.743 22.807 -0.564 1.00 87.15 113 LEU A O 1
ATOM 653 N N . ALA A 1 119 ? 155.688 22.052 -0.018 1.00 88.34 114 ALA A N 1
ATOM 654 C CA . ALA A 1 119 ? 155.275 21.765 -1.389 1.00 89.60 114 ALA A CA 1
ATOM 655 C C . ALA A 1 119 ? 155.316 23.017 -2.261 1.00 90.52 114 ALA A C 1
ATOM 656 O O . ALA A 1 119 ? 155.622 22.940 -3.451 1.00 90.62 114 ALA A O 1
ATOM 658 N N . TYR A 1 120 ? 155.012 24.164 -1.654 1.00 91.69 115 TYR A N 1
ATOM 659 C CA . TYR A 1 120 ? 155.070 25.451 -2.340 1.00 92.88 115 TYR A CA 1
ATOM 660 C C . TYR A 1 120 ? 156.503 25.830 -2.705 1.00 93.74 115 TYR A C 1
ATOM 661 O O . TYR A 1 120 ? 156.762 26.308 -3.813 1.00 93.84 115 TYR A O 1
ATOM 670 N N . GLY A 1 121 ? 157.422 25.626 -1.764 1.00 94.73 116 GLY A N 1
ATOM 671 C CA . GLY A 1 121 ? 158.842 25.883 -1.988 1.00 96.03 116 GLY A CA 1
ATOM 672 C C . GLY A 1 121 ? 159.404 25.011 -3.095 1.00 96.98 116 GLY A C 1
ATOM 673 O O . GLY A 1 121 ? 160.089 25.504 -3.994 1.00 96.93 116 GLY A O 1
ATOM 674 N N . ILE A 1 122 ? 159.097 23.715 -3.026 1.00 98.00 117 ILE A N 1
ATOM 675 C CA . ILE A 1 122 ? 159.515 22.736 -4.035 1.00 99.07 117 ILE A CA 1
ATOM 676 C C . ILE A 1 122 ? 158.984 23.105 -5.426 1.00 99.89 117 ILE A C 1
ATOM 677 O O . ILE A 1 122 ? 159.634 22.834 -6.438 1.00 100.02 117 ILE A O 1
ATOM 682 N N . GLN A 1 123 ? 157.812 23.736 -5.463 1.00 100.92 118 GLN A N 1
ATOM 683 C CA . GLN A 1 123 ? 157.212 24.197 -6.714 1.00 101.94 118 GLN A CA 1
ATOM 684 C C . GLN A 1 123 ? 157.898 25.444 -7.268 1.00 102.67 118 GLN A C 1
ATOM 685 O O . GLN A 1 123 ? 158.303 25.465 -8.431 1.00 102.78 118 GLN A O 1
ATOM 691 N N . ALA A 1 124 ? 158.028 26.472 -6.429 1.00 103.61 119 ALA A N 1
ATOM 692 C CA . ALA A 1 124 ? 158.623 27.753 -6.826 1.00 104.54 119 ALA A CA 1
ATOM 693 C C . ALA A 1 124 ? 160.029 27.608 -7.416 1.00 105.26 119 ALA A C 1
ATOM 694 O O . ALA A 1 124 ? 160.476 28.459 -8.189 1.00 105.29 119 ALA A O 1
ATOM 696 N N . ALA A 1 125 ? 160.712 26.524 -7.051 1.00 106.18 120 ALA A N 1
ATOM 697 C CA . ALA A 1 125 ? 162.051 26.232 -7.555 1.00 107.08 120 ALA A CA 1
ATOM 698 C C . ALA A 1 125 ? 162.020 25.430 -8.857 1.00 107.75 120 ALA A C 1
ATOM 699 O O . ALA A 1 125 ? 162.688 25.797 -9.827 1.00 107.83 120 ALA A O 1
ATOM 701 N N . THR A 1 126 ? 161.246 24.342 -8.871 1.00 108.60 121 THR A N 1
ATOM 702 C CA . THR A 1 126 ? 161.171 23.435 -10.024 1.00 109.38 121 THR A CA 1
ATOM 703 C C . THR A 1 126 ? 160.453 24.084 -11.214 1.00 109.87 121 THR A C 1
ATOM 704 O O . THR A 1 126 ? 161.082 24.773 -12.022 1.00 109.98 121 THR A O 1
ATOM 708 N N . GLU A 1 127 ? 159.146 23.859 -11.316 1.00 110.43 122 GLU A N 1
ATOM 709 C CA . GLU A 1 127 ? 158.343 24.432 -12.388 1.00 110.91 122 GLU A CA 1
ATOM 710 C C . GLU A 1 127 ? 157.592 25.631 -11.839 1.00 111.16 122 GLU A C 1
ATOM 711 O O . GLU A 1 127 ? 156.823 25.499 -10.886 1.00 111.23 122 GLU A O 1
ATOM 717 N N . ASP A 1 128 ? 157.834 26.799 -12.431 1.00 111.38 123 ASP A N 1
ATOM 718 C CA . ASP A 1 128 ? 157.193 28.039 -11.998 1.00 111.57 123 ASP A CA 1
ATOM 719 C C . ASP A 1 128 ? 155.671 27.898 -11.975 1.00 111.64 123 ASP A C 1
ATOM 720 O O . ASP A 1 128 ? 155.016 27.943 -13.021 1.00 111.69 123 ASP A O 1
ATOM 725 N N . GLU A 1 129 ? 155.124 27.706 -10.776 1.00 111.63 124 GLU A N 1
ATOM 726 C CA . GLU A 1 129 ? 153.682 27.584 -10.589 1.00 111.53 124 GLU A CA 1
ATOM 727 C C . GLU A 1 129 ? 153.103 28.938 -10.17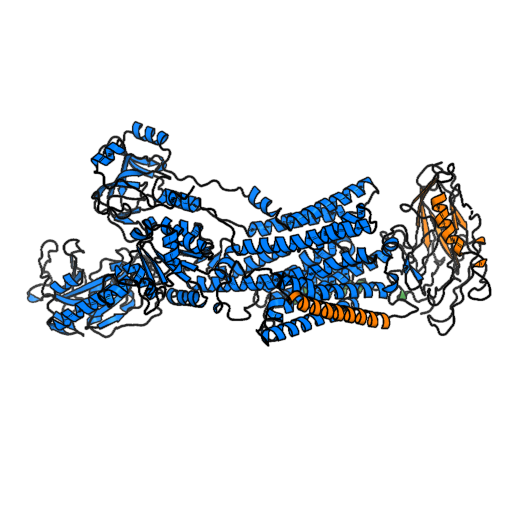4 1.00 111.29 124 GLU A C 1
ATOM 728 O O . GLU A 1 129 ? 153.345 29.400 -9.055 1.00 111.33 124 GLU A O 1
ATOM 734 N N . PRO A 1 130 ? 152.344 29.587 -11.084 1.00 110.94 125 PRO A N 1
ATOM 735 C CA . PRO A 1 130 ? 151.763 30.905 -10.809 1.00 110.47 125 PRO A CA 1
ATOM 736 C C . PRO A 1 130 ? 150.548 30.835 -9.879 1.00 109.83 125 PRO A C 1
ATOM 737 O O . PRO A 1 130 ? 149.934 31.865 -9.584 1.00 109.85 125 PRO A O 1
ATOM 741 N N . ALA A 1 131 ? 150.221 29.626 -9.425 1.00 108.93 126 ALA A N 1
ATOM 742 C CA . ALA A 1 131 ? 149.096 29.389 -8.523 1.00 107.90 126 ALA A CA 1
ATOM 743 C C . ALA A 1 131 ? 149.366 29.922 -7.114 1.00 107.06 126 ALA A C 1
ATOM 744 O O . ALA A 1 131 ? 150.441 30.461 -6.835 1.00 107.04 126 ALA A O 1
ATOM 746 N N . ASN A 1 132 ? 148.380 29.768 -6.234 1.00 105.87 127 ASN A N 1
ATOM 747 C CA . ASN A 1 132 ? 148.464 30.272 -4.866 1.00 104.55 127 ASN A CA 1
ATOM 748 C C . ASN A 1 132 ? 148.090 29.194 -3.848 1.00 103.38 127 ASN A C 1
ATOM 749 O O . ASN A 1 132 ? 148.095 29.443 -2.642 1.00 103.32 127 ASN A O 1
ATOM 754 N N . ASP A 1 133 ? 147.788 27.999 -4.360 1.00 101.75 128 ASP A N 1
ATOM 755 C CA . ASP A 1 133 ? 147.281 26.866 -3.580 1.00 100.06 128 ASP A CA 1
ATOM 756 C C . ASP A 1 133 ? 147.988 26.653 -2.246 1.00 98.73 128 ASP A C 1
ATOM 757 O O . ASP A 1 133 ? 147.492 27.074 -1.198 1.00 98.61 128 ASP A O 1
ATOM 762 N N . ASN A 1 134 ? 149.144 25.997 -2.305 1.00 96.90 129 ASN A N 1
ATOM 763 C CA . ASN A 1 134 ? 149.913 25.625 -1.124 1.00 95.12 129 ASN A CA 1
ATOM 764 C C . ASN A 1 134 ? 150.281 26.814 -0.243 1.00 93.68 129 ASN A C 1
ATOM 765 O O . ASN A 1 134 ? 150.294 26.707 0.984 1.00 93.47 129 ASN A O 1
ATOM 770 N N . LEU A 1 135 ? 150.569 27.946 -0.881 1.00 91.83 130 LEU A N 1
ATOM 771 C CA . LEU A 1 135 ? 150.892 29.179 -0.170 1.00 89.99 130 LEU A CA 1
ATOM 772 C C . LEU A 1 135 ? 149.718 29.651 0.683 1.00 88.63 130 LEU A C 1
ATOM 773 O O . LEU A 1 135 ? 149.870 29.869 1.885 1.00 88.45 130 LEU A O 1
ATOM 778 N N . TYR A 1 136 ? 148.552 29.794 0.054 1.00 86.85 131 TYR A N 1
ATOM 779 C CA . TYR A 1 136 ? 147.347 30.285 0.726 1.00 85.11 131 TYR A CA 1
ATOM 780 C C . TYR A 1 136 ? 146.783 29.295 1.737 1.00 83.70 131 TYR A C 1
ATOM 781 O O . TYR A 1 136 ? 146.398 29.684 2.839 1.00 83.57 131 TYR A O 1
ATOM 790 N N . LEU A 1 137 ? 146.742 28.020 1.356 1.00 81.88 132 LEU A N 1
ATOM 791 C CA . LEU A 1 137 ? 146.303 26.954 2.251 1.00 80.10 132 LEU A CA 1
ATOM 792 C C . LEU A 1 137 ? 147.196 26.875 3.489 1.00 78.87 132 LEU A C 1
ATOM 793 O O . LEU A 1 137 ? 146.722 26.562 4.581 1.00 78.74 132 LEU A O 1
ATOM 798 N N . GLY A 1 138 ? 148.482 27.173 3.308 1.00 77.35 133 GLY A N 1
ATOM 799 C CA . GLY A 1 138 ? 149.433 27.257 4.414 1.00 75.43 133 GLY A CA 1
ATOM 800 C C . GLY A 1 138 ? 149.179 28.449 5.319 1.00 74.10 133 GLY A C 1
ATOM 801 O O . GLY A 1 138 ? 149.396 28.371 6.531 1.00 73.98 133 GLY A O 1
ATOM 802 N N . VAL A 1 139 ? 148.730 29.556 4.729 1.00 72.70 134 VAL A N 1
ATOM 803 C CA . VAL A 1 139 ? 148.374 30.754 5.493 1.00 71.27 134 VAL A CA 1
ATOM 804 C C . VAL A 1 139 ? 147.070 30.515 6.256 1.00 70.29 134 VAL A C 1
ATOM 805 O O . VAL A 1 139 ? 146.966 30.849 7.438 1.00 70.15 134 VAL A O 1
ATOM 809 N N . VAL A 1 140 ? 146.090 29.922 5.576 1.00 69.02 135 VAL A N 1
ATOM 810 C CA . VAL A 1 140 ? 144.786 29.620 6.170 1.00 67.75 135 VAL A CA 1
ATOM 811 C C . VAL A 1 140 ? 144.925 28.682 7.376 1.00 66.90 135 VAL A C 1
ATOM 812 O O . VAL A 1 140 ? 144.383 28.961 8.448 1.00 66.80 135 VAL A O 1
ATOM 816 N N . LEU A 1 141 ? 145.667 27.591 7.198 1.00 65.70 136 LEU A N 1
ATOM 817 C CA . LEU A 1 141 ? 145.871 26.608 8.261 1.00 64.60 136 LEU A CA 1
ATOM 818 C C . LEU A 1 141 ? 146.570 27.181 9.498 1.00 64.10 136 LEU A C 1
ATOM 819 O O . LEU A 1 141 ? 146.210 26.838 10.627 1.00 63.86 136 LEU A O 1
ATOM 824 N N . SER A 1 142 ? 147.555 28.054 9.279 1.00 63.34 137 SER A N 1
ATOM 825 C CA . SER A 1 142 ? 148.272 28.716 10.375 1.00 62.61 137 SER A CA 1
ATOM 826 C C . SER A 1 142 ? 147.355 29.646 11.176 1.00 62.11 137 SER A C 1
ATOM 827 O O . SER A 1 142 ? 147.500 29.775 12.392 1.00 61.95 137 SER A O 1
ATOM 830 N N . THR A 1 143 ? 146.410 30.279 10.480 1.00 61.57 138 THR A N 1
ATOM 831 C CA . THR A 1 143 ? 145.390 31.127 11.103 1.00 61.03 138 THR A CA 1
ATOM 832 C C . THR A 1 143 ? 144.420 30.288 11.939 1.00 60.56 138 THR A C 1
ATOM 833 O O . THR A 1 143 ? 144.051 30.679 13.048 1.00 60.48 138 THR A O 1
ATOM 837 N N . VAL A 1 144 ? 144.018 29.138 11.401 1.00 59.97 139 VAL A N 1
ATOM 838 C CA . VAL A 1 144 ? 143.164 28.194 12.121 1.00 59.39 139 VAL A CA 1
ATOM 839 C C . VAL A 1 144 ? 143.797 27.799 13.465 1.00 59.08 139 VAL A C 1
ATOM 840 O O . VAL A 1 144 ? 143.101 27.718 14.476 1.00 59.03 139 VAL A O 1
ATOM 844 N N . VAL A 1 145 ? 145.112 27.590 13.476 1.00 58.55 140 VAL A N 1
ATOM 845 C CA . VAL A 1 145 ? 145.831 27.261 14.710 1.00 58.19 140 VAL A CA 1
ATOM 846 C C . VAL A 1 145 ? 145.783 28.413 15.714 1.00 57.88 140 VAL A C 1
ATOM 847 O O . VAL A 1 145 ? 145.469 28.204 16.891 1.00 57.85 140 VAL A O 1
ATOM 851 N N . ILE A 1 146 ? 146.087 29.622 15.244 1.00 57.48 141 ILE A N 1
ATOM 852 C CA . ILE A 1 146 ? 146.100 30.804 16.106 1.00 57.19 141 ILE A CA 1
ATOM 853 C C . ILE A 1 146 ? 144.724 31.060 16.730 1.00 56.97 141 ILE A C 1
ATOM 854 O O . ILE A 1 146 ? 144.617 31.197 17.950 1.00 57.01 141 ILE A O 1
ATOM 859 N N . VAL A 1 147 ? 143.681 31.105 15.899 1.00 56.63 142 VAL A N 1
ATOM 860 C CA . VAL A 1 147 ? 142.317 31.367 16.387 1.00 56.40 142 VAL A CA 1
ATOM 861 C C . VAL A 1 147 ? 141.829 30.280 17.351 1.00 56.19 142 VAL A C 1
ATOM 862 O O . VAL A 1 147 ? 141.193 30.584 18.361 1.00 56.06 142 VAL A O 1
ATOM 866 N N . THR A 1 148 ? 142.147 29.022 17.038 1.00 55.98 143 THR A N 1
ATOM 867 C CA . THR A 1 148 ? 141.827 27.890 17.910 1.00 55.79 143 THR A CA 1
ATOM 868 C C . THR A 1 148 ? 142.577 28.035 19.238 1.00 55.80 143 THR A C 1
ATOM 869 O O . THR A 1 148 ? 142.082 27.618 20.292 1.00 55.68 143 THR A O 1
ATOM 873 N N . GLY A 1 149 ? 143.759 28.648 19.175 1.00 55.74 144 GLY A N 1
ATOM 874 C CA . GLY A 1 149 ? 144.549 28.967 20.363 1.00 55.59 144 GLY A CA 1
ATOM 875 C C . GLY A 1 149 ? 143.831 29.908 21.314 1.00 55.46 144 GLY A C 1
ATOM 876 O O . GLY A 1 149 ? 143.871 29.715 22.530 1.00 55.39 144 GLY A O 1
ATOM 877 N N . CYS A 1 150 ? 143.166 30.921 20.757 1.00 55.29 145 CYS A N 1
ATOM 878 C CA . CYS A 1 150 ? 142.396 31.883 21.551 1.00 55.18 145 CYS A CA 1
ATOM 879 C C . CYS A 1 150 ? 141.236 31.232 22.295 1.00 55.18 145 CYS A C 1
ATOM 880 O O . CYS A 1 150 ? 140.941 31.603 23.433 1.00 55.08 145 CYS A O 1
ATOM 883 N N . PHE A 1 151 ? 140.589 30.267 21.642 1.00 55.25 146 PHE A N 1
ATOM 884 C CA . PHE A 1 151 ? 139.439 29.561 22.209 1.00 55.47 146 PHE A CA 1
ATOM 885 C C . PHE A 1 151 ? 139.820 28.713 23.415 1.00 56.04 146 PHE A C 1
ATOM 886 O O . PHE A 1 151 ? 139.136 28.750 24.443 1.00 56.09 146 PHE A O 1
ATOM 894 N N . SER A 1 152 ? 140.901 27.947 23.277 1.00 56.64 147 SER A N 1
ATOM 895 C CA . SER A 1 152 ? 141.383 27.086 24.351 1.00 57.35 147 SER A CA 1
ATOM 896 C C . SER A 1 152 ? 142.009 27.916 25.468 1.00 57.90 147 SER A C 1
ATOM 897 O O . SER A 1 152 ? 141.943 27.539 26.637 1.00 57.96 147 SER A O 1
ATOM 900 N N . TYR A 1 153 ? 142.610 29.043 25.095 1.00 58.68 148 TYR A N 1
ATOM 901 C CA . TYR A 1 153 ? 143.157 29.995 26.057 1.00 59.64 148 TYR A CA 1
ATOM 902 C C . TYR A 1 153 ? 142.042 30.618 26.903 1.00 60.35 148 TYR A C 1
ATOM 903 O O . TYR A 1 153 ? 142.189 30.773 28.120 1.00 60.24 148 TYR A O 1
ATOM 912 N N . TYR A 1 154 ? 140.930 30.952 26.248 1.00 61.19 149 TYR A N 1
ATOM 913 C CA . TYR A 1 154 ? 139.743 31.484 26.919 1.00 62.13 149 TYR A CA 1
ATOM 914 C C . TYR A 1 154 ? 139.131 30.456 27.872 1.00 62.40 149 TYR A C 1
ATOM 915 O O . TYR A 1 154 ? 138.588 30.814 28.918 1.00 62.30 149 TYR A O 1
ATOM 924 N N . GLN A 1 155 ? 139.237 29.182 27.507 1.00 63.09 150 GLN A N 1
ATOM 925 C CA . GLN A 1 155 ? 138.678 28.093 28.301 1.00 63.98 150 GLN A CA 1
ATOM 926 C C . GLN A 1 155 ? 139.539 27.756 29.523 1.00 65.01 150 GLN A C 1
ATOM 927 O O . GLN A 1 155 ? 139.014 27.402 30.581 1.00 64.95 150 GLN A O 1
ATOM 933 N N . GLU A 1 156 ? 140.856 27.875 29.369 1.00 66.39 151 GLU A N 1
ATOM 934 C CA . GLU A 1 156 ? 141.816 27.519 30.421 1.00 67.90 151 GLU A CA 1
ATOM 935 C C . GLU A 1 156 ? 142.195 28.723 31.293 1.00 68.67 151 GLU A C 1
ATOM 936 O O . GLU A 1 156 ? 143.362 28.883 31.669 1.00 68.97 151 GLU A O 1
ATOM 942 N N . ALA A 1 157 ? 141.211 29.561 31.615 1.00 69.50 152 ALA A N 1
ATOM 943 C CA . ALA A 1 157 ? 141.463 30.790 32.365 1.00 70.26 152 ALA A CA 1
ATOM 944 C C . ALA A 1 157 ? 141.660 30.533 33.863 1.00 70.71 152 ALA A C 1
ATOM 945 O O . ALA A 1 157 ? 141.074 29.602 34.424 1.00 71.00 152 ALA A O 1
ATOM 947 N N . LYS A 1 158 ? 142.494 31.357 34.497 1.00 70.94 153 LYS A N 1
ATOM 948 C CA . LYS A 1 158 ? 142.765 31.249 35.934 1.00 71.13 153 LYS A CA 1
ATOM 949 C C . LYS A 1 158 ? 142.837 32.623 36.611 1.00 70.83 153 LYS A C 1
ATOM 950 O O . LYS A 1 158 ? 143.926 33.150 36.857 1.00 70.96 153 LYS A O 1
ATOM 956 N N . SER A 1 159 ? 141.671 33.195 36.905 1.00 70.37 154 SER A N 1
ATOM 957 C CA . SER A 1 159 ? 141.584 34.492 37.582 1.00 69.83 154 SER A CA 1
ATOM 958 C C . SER A 1 159 ? 141.824 34.338 39.088 1.00 69.13 154 SER A C 1
ATOM 959 O O . SER A 1 159 ? 140.887 34.081 39.856 1.00 69.16 154 SER A O 1
ATOM 962 N N . SER A 1 160 ? 143.082 34.491 39.502 1.00 67.98 155 SER A N 1
ATOM 963 C CA . SER A 1 160 ? 143.449 34.300 40.904 1.00 66.80 155 SER A CA 1
ATOM 964 C C . SER A 1 160 ? 144.230 35.476 41.482 1.00 65.68 155 SER A C 1
ATOM 965 O O . SER A 1 160 ? 145.325 35.804 41.020 1.00 65.61 155 SER A O 1
ATOM 968 N N . ARG A 1 161 ? 143.639 36.113 42.488 1.00 64.14 156 ARG A N 1
ATOM 969 C CA . ARG A 1 161 ? 144.289 37.181 43.241 1.00 62.62 156 ARG A CA 1
ATOM 970 C C . ARG A 1 161 ? 144.149 36.936 44.747 1.00 61.03 156 ARG A C 1
ATOM 971 O O . ARG A 1 161 ? 143.741 37.828 45.496 1.00 60.74 156 ARG A O 1
ATOM 979 N N . ILE A 1 162 ? 144.492 35.720 45.176 1.00 59.12 157 ILE A N 1
ATOM 980 C CA . ILE A 1 162 ? 144.393 35.308 46.581 1.00 57.34 157 ILE A CA 1
ATOM 981 C C . ILE A 1 162 ? 145.242 36.189 47.484 1.00 56.02 157 ILE A C 1
ATOM 982 O O . ILE A 1 162 ? 144.729 36.811 48.417 1.00 55.67 157 ILE A O 1
ATOM 987 N N . MET A 1 163 ? 146.541 36.228 47.191 1.00 54.42 158 MET A N 1
ATOM 988 C CA . MET A 1 163 ? 147.514 36.960 47.993 1.00 53.02 158 MET A CA 1
ATOM 989 C C . MET A 1 163 ? 147.191 38.452 48.066 1.00 52.07 158 MET A C 1
ATOM 990 O O . MET A 1 163 ? 147.479 39.102 49.075 1.00 51.79 158 MET A O 1
ATOM 995 N N . ASP A 1 164 ? 146.577 38.979 47.009 1.00 50.80 159 ASP A N 1
ATOM 996 C CA . ASP A 1 164 ? 146.147 40.373 46.984 1.00 49.93 159 ASP A CA 1
ATOM 997 C C . ASP A 1 164 ? 145.080 40.685 48.033 1.00 48.98 159 ASP A C 1
ATOM 998 O O . ASP A 1 164 ? 145.168 41.710 48.712 1.00 48.99 159 ASP A O 1
ATOM 1003 N N . SER A 1 165 ? 144.088 39.802 48.167 1.00 47.63 160 SER A N 1
ATOM 1004 C CA . SER A 1 165 ? 143.041 39.953 49.178 1.00 46.35 160 SER A CA 1
ATOM 1005 C C . SER A 1 165 ? 143.614 39.943 50.587 1.00 45.58 160 SER A C 1
ATOM 1006 O O . SER A 1 165 ? 143.204 40.740 51.426 1.00 45.58 160 SER A O 1
ATOM 1009 N N . PHE A 1 166 ? 144.558 39.037 50.839 1.00 44.58 161 PHE A N 1
ATOM 1010 C CA . PHE A 1 166 ? 145.219 38.956 52.136 1.00 43.82 161 PHE A CA 1
ATOM 1011 C C . PHE A 1 166 ? 145.981 40.232 52.462 1.00 43.60 161 PHE A C 1
ATOM 1012 O O . PHE A 1 166 ? 145.905 40.730 53.588 1.00 43.43 161 PHE A O 1
ATOM 1020 N N . LYS A 1 167 ? 146.703 40.754 51.469 1.00 43.37 162 LYS A N 1
ATOM 1021 C CA . LYS A 1 167 ? 147.420 42.026 51.590 1.00 43.29 162 LYS A CA 1
ATOM 1022 C C . LYS A 1 167 ? 146.490 43.190 51.945 1.00 43.19 162 LYS A C 1
ATOM 1023 O O . LYS A 1 167 ? 146.892 44.123 52.624 1.00 43.28 162 LYS A O 1
ATOM 1029 N N . ASN A 1 168 ? 145.241 43.119 51.501 1.00 43.28 163 ASN A N 1
ATOM 1030 C CA . ASN A 1 168 ? 144.247 44.131 51.846 1.00 43.43 163 ASN A CA 1
ATOM 1031 C C . ASN A 1 168 ? 143.844 44.144 53.327 1.00 43.22 163 ASN A C 1
ATOM 1032 O O . ASN A 1 168 ? 143.229 45.103 53.794 1.00 43.32 163 ASN A O 1
ATOM 1037 N N . MET A 1 169 ? 144.200 43.081 54.052 1.00 42.92 164 MET A N 1
ATOM 1038 C CA . MET A 1 169 ? 143.877 42.937 55.480 1.00 42.44 164 MET A CA 1
ATOM 1039 C C . MET A 1 169 ? 144.946 43.515 56.419 1.00 41.45 164 MET A C 1
ATOM 1040 O O . MET A 1 169 ? 144.706 43.664 57.620 1.00 41.46 164 MET A O 1
ATOM 1045 N N . VAL A 1 170 ? 146.124 43.823 55.876 1.00 40.17 165 VAL A N 1
ATOM 1046 C CA . VAL A 1 170 ? 147.155 44.551 56.625 1.00 38.96 165 VAL A CA 1
ATOM 1047 C C . VAL A 1 170 ? 146.889 46.058 56.522 1.00 38.31 165 VAL A C 1
ATOM 1048 O O . VAL A 1 170 ? 146.808 46.591 55.420 1.00 38.31 165 VAL A O 1
ATOM 1052 N N . PRO A 1 171 ? 146.737 46.746 57.671 1.00 37.74 166 PRO A N 1
ATOM 1053 C CA . PRO A 1 171 ? 146.443 48.176 57.617 1.00 37.43 166 PRO A CA 1
ATOM 1054 C C . PRO A 1 171 ? 147.603 48.947 57.006 1.00 37.45 166 PRO A C 1
ATOM 1055 O O . PRO A 1 171 ? 148.728 48.451 56.963 1.00 37.36 166 PRO A O 1
ATOM 1059 N N . GLN A 1 172 ? 147.322 50.150 56.530 1.00 37.60 167 GLN A N 1
ATOM 1060 C CA . GLN A 1 172 ? 148.355 51.006 55.969 1.00 37.84 167 GLN A CA 1
ATOM 1061 C C . GLN A 1 172 ? 149.338 51.426 57.063 1.00 37.30 167 GLN A C 1
ATOM 1062 O O . GLN A 1 172 ? 150.550 51.518 56.835 1.00 37.22 167 GLN A O 1
ATOM 1068 N N . GLN A 1 173 ? 148.804 51.665 58.253 1.00 36.85 168 GLN A N 1
ATOM 1069 C CA . GLN A 1 173 ? 149.601 52.157 59.368 1.00 36.76 168 GLN A CA 1
ATOM 1070 C C . GLN A 1 173 ? 149.311 51.398 60.647 1.00 36.46 168 GLN A C 1
ATOM 1071 O O . GLN A 1 173 ? 148.282 50.736 60.773 1.00 36.08 168 GLN A O 1
ATOM 1077 N N . ALA A 1 174 ? 150.240 51.490 61.593 1.00 36.66 169 ALA A N 1
ATOM 1078 C CA . ALA A 1 174 ? 150.057 50.906 62.912 1.00 36.53 169 ALA A CA 1
ATOM 1079 C C . ALA A 1 174 ? 150.538 51.872 63.980 1.00 36.57 169 ALA A C 1
ATOM 1080 O O . ALA A 1 174 ? 151.283 52.794 63.688 1.00 36.44 169 ALA A O 1
ATOM 1082 N N . LEU A 1 175 ? 150.077 51.670 65.210 1.00 37.25 170 LEU A N 1
ATOM 1083 C CA . LEU A 1 175 ? 150.489 52.493 66.332 1.00 37.69 170 LEU A CA 1
ATOM 1084 C C . LEU A 1 175 ? 151.478 51.691 67.172 1.00 38.06 170 LEU A C 1
ATOM 1085 O O . LEU A 1 175 ? 151.166 50.591 67.646 1.00 37.99 170 LEU A O 1
ATOM 1090 N N . VAL A 1 176 ? 152.681 52.234 67.321 1.00 38.43 171 VAL A N 1
ATOM 1091 C CA . VAL A 1 176 ? 153.716 51.582 68.112 1.00 38.87 171 VAL A CA 1
ATOM 1092 C C . VAL A 1 176 ? 154.273 52.522 69.169 1.00 39.37 171 VAL A C 1
ATOM 1093 O O . VAL A 1 176 ? 154.201 53.747 69.028 1.00 39.34 171 VAL A O 1
ATOM 1097 N N . ILE A 1 177 ? 154.820 51.929 70.225 1.00 39.87 172 ILE A N 1
ATOM 1098 C CA . ILE A 1 177 ? 155.500 52.663 71.269 1.00 40.56 172 ILE A CA 1
ATOM 1099 C C . ILE A 1 177 ? 156.995 52.450 71.063 1.00 41.17 172 ILE A C 1
ATOM 1100 O O . ILE A 1 177 ? 157.507 51.334 71.213 1.00 41.17 172 ILE A O 1
ATOM 1105 N N . ARG A 1 178 ? 157.676 53.525 70.682 1.00 41.80 173 ARG A N 1
ATOM 1106 C CA . ARG A 1 178 ? 159.122 53.515 70.499 1.00 42.44 173 ARG A CA 1
ATOM 1107 C C . ARG A 1 178 ? 159.746 54.680 71.263 1.00 43.48 173 ARG A C 1
ATOM 1108 O O . ARG A 1 178 ? 159.260 55.819 71.188 1.00 43.20 173 ARG A O 1
ATOM 1116 N N . ASP A 1 179 ? 160.809 54.376 72.010 1.00 44.80 174 ASP A N 1
ATOM 1117 C CA . ASP A 1 179 ? 161.454 55.332 72.920 1.00 45.95 174 ASP A CA 1
ATOM 1118 C C . ASP A 1 179 ? 160.441 55.973 73.877 1.00 46.53 174 ASP A C 1
ATOM 1119 O O . ASP A 1 179 ? 160.475 57.181 74.127 1.00 46.74 174 ASP A O 1
ATOM 1124 N N . GLY A 1 180 ? 159.538 55.145 74.401 1.00 47.28 175 GLY A N 1
ATOM 1125 C CA . GLY A 1 180 ? 158.515 55.582 75.357 1.00 48.00 175 GLY A CA 1
ATOM 1126 C C . GLY A 1 180 ? 157.448 56.509 74.800 1.00 48.56 175 GLY A C 1
ATOM 1127 O O . GLY A 1 180 ? 156.709 57.141 75.560 1.00 48.46 175 GLY A O 1
ATOM 1128 N N . GLU A 1 181 ? 157.357 56.588 73.476 1.00 49.14 176 GLU A N 1
ATOM 1129 C CA . GLU A 1 181 ? 156.391 57.468 72.838 1.00 49.76 176 GLU A CA 1
ATOM 1130 C C . GLU A 1 181 ? 155.626 56.754 71.726 1.00 49.71 176 GLU A C 1
ATOM 1131 O O . GLU A 1 181 ? 156.200 55.968 70.968 1.00 49.60 176 GLU A O 1
ATOM 1137 N N . LYS A 1 182 ? 154.323 57.018 71.647 1.00 49.68 177 LYS A N 1
ATOM 1138 C CA . LYS A 1 182 ? 153.490 56.380 70.633 1.00 49.66 177 LYS A CA 1
ATOM 1139 C C . LYS A 1 182 ? 153.461 57.184 69.343 1.00 49.25 177 LYS A C 1
ATOM 1140 O O . LYS A 1 182 ? 153.277 58.399 69.362 1.00 49.49 177 LYS A O 1
ATOM 1146 N N . SER A 1 183 ? 153.670 56.493 68.228 1.00 48.61 178 SER A N 1
ATOM 1147 C CA . SER A 1 183 ? 153.657 57.117 66.918 1.00 47.94 178 SER A CA 1
ATOM 1148 C C . SER A 1 183 ? 153.076 56.159 65.892 1.00 47.45 178 SER A C 1
ATOM 1149 O O . SER A 1 183 ? 153.170 54.941 66.041 1.00 47.42 178 SER A O 1
ATOM 1152 N N . THR A 1 184 ? 152.450 56.721 64.865 1.00 46.71 179 THR A N 1
ATOM 1153 C CA . THR A 1 184 ? 151.937 55.938 63.764 1.00 46.00 179 THR A CA 1
ATOM 1154 C C . THR A 1 184 ? 153.067 55.716 62.765 1.00 45.28 179 THR A C 1
ATOM 1155 O O . THR A 1 184 ? 153.792 56.654 62.409 1.00 45.20 179 THR A O 1
ATOM 1159 N N . ILE A 1 185 ? 153.226 54.466 62.336 1.00 44.23 180 ILE A N 1
ATOM 1160 C CA . ILE A 1 185 ? 154.220 54.109 61.325 1.00 43.19 180 ILE A CA 1
ATOM 1161 C C . ILE A 1 185 ? 153.578 53.276 60.220 1.00 42.72 180 ILE A C 1
ATOM 1162 O O . ILE A 1 185 ? 152.516 52.678 60.421 1.00 42.48 180 ILE A O 1
ATOM 1167 N N . ASN A 1 186 ? 154.221 53.258 59.053 1.00 41.93 181 ASN A N 1
ATOM 1168 C CA . ASN A 1 186 ? 153.883 52.322 57.989 1.00 41.33 181 ASN A CA 1
ATOM 1169 C C . ASN A 1 186 ? 153.882 50.914 58.595 1.00 40.75 181 ASN A C 1
ATOM 1170 O O . ASN A 1 186 ? 154.868 50.510 59.227 1.00 40.59 181 ASN A O 1
ATOM 1175 N N . ALA A 1 187 ? 152.772 50.189 58.433 1.00 39.82 182 ALA A N 1
ATOM 1176 C CA . ALA A 1 187 ? 152.621 48.879 59.074 1.00 39.01 182 ALA A CA 1
ATOM 1177 C C . ALA A 1 187 ? 153.681 47.890 58.596 1.00 38.50 182 ALA A C 1
ATOM 1178 O O . ALA A 1 187 ? 154.018 46.952 59.308 1.00 38.04 182 ALA A O 1
ATOM 1180 N N . GLU A 1 188 ? 154.213 48.113 57.401 1.00 38.21 183 GLU A N 1
ATOM 1181 C CA . GLU A 1 188 ? 155.291 47.268 56.890 1.00 38.49 183 GLU A CA 1
ATOM 1182 C C . GLU A 1 188 ? 156.575 47.439 57.704 1.00 38.00 183 GLU A C 1
ATOM 1183 O O . GLU A 1 188 ? 157.392 46.527 57.747 1.00 37.85 183 GLU A O 1
ATOM 1189 N N . PHE A 1 189 ? 156.732 48.595 58.353 1.00 37.81 184 PHE A N 1
ATOM 1190 C CA . PHE A 1 189 ? 157.902 48.885 59.193 1.00 37.86 184 PHE A CA 1
ATOM 1191 C C . PHE A 1 189 ? 157.810 48.257 60.585 1.00 37.20 184 PHE A C 1
ATOM 1192 O O . PHE A 1 189 ? 158.714 48.424 61.404 1.00 36.96 184 PHE A O 1
ATOM 1200 N N . VAL A 1 190 ? 156.706 47.559 60.851 1.00 36.27 185 VAL A N 1
ATOM 1201 C CA . VAL A 1 190 ? 156.507 46.842 62.104 1.00 35.36 185 VAL A CA 1
ATOM 1202 C C . VAL A 1 190 ? 157.384 45.588 62.129 1.00 35.15 185 VAL A C 1
ATOM 1203 O O . VAL A 1 190 ? 157.474 44.860 61.137 1.00 35.18 185 VAL A O 1
ATOM 1207 N N . VAL A 1 191 ? 158.023 45.351 63.274 1.00 34.66 186 VAL A N 1
ATOM 1208 C CA . VAL A 1 191 ? 158.956 44.240 63.446 1.00 34.10 186 VAL A CA 1
ATOM 1209 C C . VAL A 1 191 ? 158.618 43.449 64.708 1.00 34.13 186 VAL A C 1
ATOM 1210 O O . VAL A 1 191 ? 157.921 43.957 65.587 1.00 33.59 186 VAL A O 1
ATOM 1214 N N . ALA A 1 192 ? 159.104 42.209 64.792 1.00 34.30 187 ALA A N 1
ATOM 1215 C CA . ALA A 1 192 ? 158.978 41.420 66.021 1.00 34.81 187 ALA A CA 1
ATOM 1216 C C . ALA A 1 192 ? 159.684 42.142 67.174 1.00 35.15 187 ALA A C 1
ATOM 1217 O O . ALA A 1 192 ? 160.824 42.603 67.022 1.00 34.62 187 ALA A O 1
ATOM 1219 N N . GLY A 1 193 ? 158.979 42.278 68.298 1.00 35.52 188 GLY A N 1
ATOM 1220 C CA . GLY A 1 193 ? 159.529 42.931 69.475 1.00 36.10 188 GLY A CA 1
ATOM 1221 C C . GLY A 1 193 ? 158.958 44.286 69.849 1.00 36.85 188 GLY A C 1
ATOM 1222 O O . GLY A 1 193 ? 159.001 44.665 71.022 1.00 36.47 188 GLY A O 1
ATOM 1223 N N . ASP A 1 194 ? 158.428 45.049 68.897 1.00 37.56 189 ASP A N 1
ATOM 1224 C CA . ASP A 1 194 ? 157.964 46.368 69.318 1.00 38.92 189 ASP A CA 1
ATOM 1225 C C . ASP A 1 194 ? 156.612 46.314 70.010 1.00 39.06 189 ASP A C 1
ATOM 1226 O O . ASP A 1 194 ? 155.901 45.301 69.967 1.00 39.08 189 ASP A O 1
ATOM 1231 N N . LEU A 1 195 ? 156.310 47.398 70.709 1.00 39.26 190 LEU A N 1
ATOM 1232 C CA . LEU A 1 195 ? 155.084 47.519 71.458 1.00 39.18 190 LEU A CA 1
ATOM 1233 C C . LEU A 1 195 ? 154.038 48.132 70.542 1.00 38.79 190 LEU A C 1
ATOM 1234 O O . LEU A 1 195 ? 154.223 49.243 70.049 1.00 38.81 190 LEU A O 1
ATOM 1239 N N . VAL A 1 196 ? 152.954 47.397 70.302 1.00 38.14 191 VAL A N 1
ATOM 1240 C CA . VAL A 1 196 ? 151.862 47.871 69.454 1.00 37.56 191 VAL A CA 1
ATOM 1241 C C . VAL A 1 196 ? 150.598 48.159 70.271 1.00 37.23 191 VAL A C 1
ATOM 1242 O O . VAL A 1 196 ? 150.338 47.497 71.277 1.00 37.31 191 VAL A O 1
ATOM 1246 N N . GLU A 1 197 ? 149.825 49.156 69.837 1.00 36.53 192 GLU A N 1
ATOM 1247 C CA . GLU A 1 197 ? 148.548 49.486 70.466 1.00 35.78 192 GLU A CA 1
ATOM 1248 C C . GLU A 1 197 ? 147.399 49.411 69.458 1.00 34.97 192 GLU A C 1
ATOM 1249 O O . GLU A 1 197 ? 147.510 49.903 68.333 1.00 34.78 192 GLU A O 1
ATOM 1255 N N . VAL A 1 198 ? 146.304 48.775 69.865 1.00 33.89 193 VAL A N 1
ATOM 1256 C CA . VAL A 1 198 ? 145.105 48.682 69.036 1.00 33.06 193 VAL A CA 1
ATOM 1257 C C . VAL A 1 198 ? 143.891 49.090 69.851 1.00 32.52 193 VAL A C 1
ATOM 1258 O O . VAL A 1 198 ? 143.918 49.028 71.082 1.00 32.53 193 VAL A O 1
ATOM 1262 N N . LYS A 1 199 ? 142.840 49.510 69.147 1.00 31.78 194 LYS A N 1
ATOM 1263 C CA . LYS A 1 199 ? 141.581 49.957 69.747 1.00 30.68 194 LYS A CA 1
ATOM 1264 C C . LYS A 1 199 ? 140.434 49.618 68.791 1.00 29.98 194 LYS A C 1
ATOM 1265 O O . LYS A 1 199 ? 140.667 49.295 67.619 1.00 29.55 194 LYS A O 1
ATOM 1271 N N . GLY A 1 200 ? 139.198 49.682 69.295 1.00 28.91 195 GLY A N 1
ATOM 1272 C CA . GLY A 1 200 ? 138.021 49.367 68.508 1.00 27.20 195 GLY A CA 1
ATOM 1273 C C . GLY A 1 200 ? 138.034 50.048 67.159 1.00 26.84 195 GLY A C 1
ATOM 1274 O O . GLY A 1 200 ? 138.217 51.262 67.060 1.00 26.23 195 GLY A O 1
ATOM 1275 N N . GLY A 1 201 ? 137.858 49.254 66.110 1.00 26.72 196 GLY A N 1
ATOM 1276 C CA . GLY A 1 201 ? 137.832 49.782 64.752 1.00 26.89 196 GLY A CA 1
ATOM 1277 C C . GLY A 1 201 ? 139.104 49.554 63.954 1.00 26.89 196 GLY A C 1
ATOM 1278 O O . GLY A 1 201 ? 139.142 49.800 62.760 1.00 26.44 196 GLY A O 1
ATOM 1279 N N . ASP A 1 202 ? 140.164 49.086 64.581 1.00 27.50 197 ASP A N 1
ATOM 1280 C CA . ASP A 1 202 ? 141.346 48.874 63.766 1.00 28.99 197 ASP A CA 1
ATOM 1281 C C . ASP A 1 202 ? 141.777 47.420 63.587 1.00 29.37 197 ASP A C 1
ATOM 1282 O O . ASP A 1 202 ? 141.402 46.529 64.357 1.00 29.64 197 ASP A O 1
ATOM 1287 N N . ARG A 1 203 ? 142.513 47.193 62.510 1.00 29.91 198 ARG A N 1
ATOM 1288 C CA . ARG A 1 203 ? 142.941 45.869 62.122 1.00 30.45 198 ARG A CA 1
ATOM 1289 C C . ARG A 1 203 ? 144.185 45.525 62.918 1.00 30.10 198 ARG A C 1
ATOM 1290 O O . ARG A 1 203 ? 145.003 46.397 63.176 1.00 29.61 198 ARG A O 1
ATOM 1298 N N . ILE A 1 204 ? 144.317 44.259 63.313 1.00 30.23 199 ILE A N 1
ATOM 1299 C CA . ILE A 1 204 ? 145.516 43.794 64.006 1.00 30.17 199 ILE A CA 1
ATOM 1300 C C . ILE A 1 204 ? 146.636 43.799 62.977 1.00 30.15 199 ILE A C 1
ATOM 1301 O O . ILE A 1 204 ? 146.525 43.142 61.956 1.00 30.23 199 ILE A O 1
ATOM 1306 N N . PRO A 1 205 ? 147.704 44.568 63.227 1.00 30.46 200 PRO A N 1
ATOM 1307 C CA . PRO A 1 205 ? 148.747 44.766 62.213 1.00 30.61 200 PRO A CA 1
ATOM 1308 C C . PRO A 1 205 ? 149.695 43.586 62.076 1.00 31.16 200 PRO A C 1
ATOM 1309 O O . PRO A 1 205 ? 150.447 43.498 61.094 1.00 31.40 200 PRO A O 1
ATOM 1313 N N . ALA A 1 206 ? 149.686 42.701 63.070 1.00 31.66 201 ALA A N 1
ATOM 1314 C CA . ALA A 1 206 ? 150.642 41.594 63.137 1.00 31.75 201 ALA A CA 1
ATOM 1315 C C . ALA A 1 206 ? 150.222 40.691 64.284 1.00 32.17 201 ALA A C 1
ATOM 1316 O O . ALA A 1 206 ? 149.369 41.081 65.084 1.00 32.38 201 ALA A O 1
ATOM 1318 N N . ASP A 1 207 ? 150.801 39.494 64.373 1.00 32.34 202 ASP A N 1
ATOM 1319 C CA . ASP A 1 207 ? 150.485 38.601 65.492 1.00 32.75 202 ASP A CA 1
ATOM 1320 C C . ASP A 1 207 ? 151.073 39.178 66.782 1.00 32.86 202 ASP A C 1
ATOM 1321 O O . ASP A 1 207 ? 152.272 39.479 66.850 1.00 32.94 202 ASP A O 1
ATOM 1326 N N . LEU A 1 208 ? 150.221 39.356 67.791 1.00 32.87 203 LEU A N 1
ATOM 1327 C CA . LEU A 1 208 ? 150.637 40.016 69.024 1.00 32.69 203 LEU A CA 1
ATOM 1328 C C . LEU A 1 208 ? 150.473 39.133 70.244 1.00 32.95 203 LEU A C 1
ATOM 1329 O O . LEU A 1 208 ? 149.557 38.310 70.321 1.00 32.93 203 LEU A O 1
ATOM 1334 N N . ARG A 1 209 ? 151.372 39.332 71.202 1.00 33.28 204 ARG A N 1
ATOM 1335 C CA . ARG A 1 209 ? 151.244 38.774 72.532 1.00 33.44 204 ARG A CA 1
ATOM 1336 C C . ARG A 1 209 ? 150.632 39.875 73.382 1.00 33.26 204 ARG A C 1
ATOM 1337 O O . ARG A 1 209 ? 151.282 40.888 73.631 1.00 33.50 204 ARG A O 1
ATOM 1345 N N . ILE A 1 210 ? 149.390 39.679 73.820 1.00 32.95 205 ILE A N 1
ATOM 1346 C CA . ILE A 1 210 ? 148.696 40.672 74.648 1.00 32.75 205 ILE A CA 1
ATOM 1347 C C . ILE A 1 210 ? 149.376 40.822 76.005 1.00 32.50 205 ILE A C 1
ATOM 1348 O O . ILE A 1 210 ? 149.546 39.842 76.739 1.00 32.52 205 ILE A O 1
ATOM 1353 N N . ILE A 1 211 ? 149.748 42.052 76.338 1.00 32.31 206 ILE A N 1
ATOM 1354 C CA . ILE A 1 211 ? 150.408 42.334 77.617 1.00 32.47 206 ILE A CA 1
ATOM 1355 C C . ILE A 1 211 ? 149.554 43.228 78.514 1.00 32.51 206 ILE A C 1
ATOM 1356 O O . ILE A 1 211 ? 149.744 43.278 79.729 1.00 32.44 206 ILE A O 1
ATOM 1361 N N . SER A 1 212 ? 148.603 43.916 77.890 1.00 32.77 207 SER A N 1
ATOM 1362 C CA . SER A 1 212 ? 147.696 44.836 78.568 1.00 32.59 207 SER A CA 1
ATOM 1363 C C . SER A 1 212 ? 146.430 44.992 77.728 1.00 32.37 207 SER A C 1
ATOM 1364 O O . SER A 1 212 ? 146.510 45.090 76.505 1.00 31.98 207 SER A O 1
ATOM 1367 N N . ALA A 1 213 ? 145.269 45.014 78.383 1.00 32.46 208 ALA A N 1
ATOM 1368 C CA . ALA A 1 213 ? 143.991 45.145 77.689 1.00 32.83 208 ALA A CA 1
ATOM 1369 C C . ALA A 1 213 ? 142.888 45.679 78.586 1.00 33.27 208 ALA A C 1
ATOM 1370 O O . ALA A 1 213 ? 142.842 45.398 79.777 1.00 33.30 208 ALA A O 1
ATOM 1372 N N . HIS A 1 214 ? 141.978 46.435 77.988 1.00 33.83 209 HIS A N 1
ATOM 1373 C CA . HIS A 1 214 ? 140.861 46.998 78.707 1.00 34.01 209 HIS A CA 1
ATOM 1374 C C . HIS A 1 214 ? 139.616 46.831 77.863 1.00 33.68 209 HIS A C 1
ATOM 1375 O O . HIS A 1 214 ? 139.467 47.495 76.836 1.00 33.95 209 HIS A O 1
ATOM 1382 N N . GLY A 1 215 ? 138.734 45.929 78.293 1.00 33.26 210 GLY A N 1
ATOM 1383 C CA . GLY A 1 215 ? 137.499 45.620 77.576 1.00 32.47 210 GLY A CA 1
ATOM 1384 C C . GLY A 1 215 ? 137.686 45.244 76.115 1.00 32.32 210 GLY A C 1
ATOM 1385 O O . GLY A 1 215 ? 136.772 45.409 75.306 1.00 32.32 210 GLY A O 1
ATOM 1386 N N . CYS A 1 216 ? 138.867 44.734 75.770 1.00 31.96 211 CYS A N 1
ATOM 1387 C CA . CYS A 1 216 ? 139.177 44.411 74.385 1.00 31.82 211 CYS A CA 1
ATOM 1388 C C . CYS A 1 216 ? 138.432 43.181 73.877 1.00 31.43 211 CYS A C 1
ATOM 1389 O O . CYS A 1 216 ? 138.527 42.095 74.457 1.00 31.31 211 CYS A O 1
ATOM 1392 N N . LYS A 1 217 ? 137.689 43.363 72.791 1.00 30.93 212 LYS A N 1
ATOM 1393 C CA . LYS A 1 217 ? 137.074 42.245 72.095 1.00 30.65 212 LYS A CA 1
ATOM 1394 C C . LYS A 1 217 ? 137.515 42.258 70.652 1.00 30.49 212 LYS A C 1
ATOM 1395 O O . LYS A 1 217 ? 137.742 43.323 70.061 1.00 30.40 212 LYS A O 1
ATOM 1401 N N . VAL A 1 218 ? 137.632 41.064 70.086 1.00 29.91 213 VAL A N 1
ATOM 1402 C CA . VAL A 1 218 ? 138.206 40.911 68.764 1.00 29.64 213 VAL A CA 1
ATOM 1403 C C . VAL A 1 218 ? 137.315 40.013 67.885 1.00 29.27 213 VAL A C 1
ATOM 1404 O O . VAL A 1 218 ? 136.555 39.194 68.396 1.00 29.28 213 VAL A O 1
ATOM 1408 N N . ASP A 1 219 ? 137.387 40.210 66.572 1.00 29.06 214 ASP A N 1
ATOM 1409 C CA . ASP A 1 219 ? 136.637 39.419 65.596 1.00 28.54 214 ASP A CA 1
ATOM 1410 C C . ASP A 1 219 ? 137.588 38.430 64.923 1.00 28.48 214 ASP A C 1
ATOM 1411 O O . ASP A 1 219 ? 138.366 38.795 64.023 1.00 27.23 214 ASP A O 1
ATOM 1416 N N . ASN A 1 220 ? 137.538 37.181 65.380 1.00 28.82 215 ASN A N 1
ATOM 1417 C CA . ASN A 1 220 ? 138.432 36.139 64.882 1.00 29.20 215 ASN A CA 1
ATOM 1418 C C . ASN A 1 220 ? 137.837 35.337 63.737 1.00 29.67 215 ASN A C 1
ATOM 1419 O O . ASN A 1 220 ? 138.336 34.254 63.418 1.00 30.18 215 ASN A O 1
ATOM 1424 N N . SER A 1 221 ? 136.782 35.855 63.112 1.00 30.24 216 SER A N 1
ATOM 1425 C CA . SER A 1 221 ? 136.128 35.133 62.007 1.00 30.95 216 SER A CA 1
ATOM 1426 C C . SER A 1 221 ? 137.105 34.727 60.906 1.00 31.39 216 SER A C 1
ATOM 1427 O O . SER A 1 221 ? 136.865 33.758 60.192 1.00 32.11 216 SER A O 1
ATOM 1430 N N . SER A 1 222 ? 138.209 35.454 60.766 1.00 31.85 217 SER A N 1
ATOM 1431 C CA . SER A 1 222 ? 139.228 35.060 59.787 1.00 32.11 217 SER A CA 1
ATOM 1432 C C . SER A 1 222 ? 139.763 33.652 60.025 1.00 32.23 217 SER A C 1
ATOM 1433 O O . SER A 1 222 ? 140.036 32.926 59.072 1.00 32.57 217 SER A O 1
ATOM 1436 N N . LEU A 1 223 ? 139.896 33.270 61.294 1.00 32.18 218 LEU A N 1
ATOM 1437 C CA . LEU A 1 223 ? 140.452 31.962 61.657 1.00 32.14 218 LEU A CA 1
ATOM 1438 C C . LEU A 1 223 ? 139.391 30.888 61.938 1.00 31.34 218 LEU A C 1
ATOM 1439 O O . LEU A 1 223 ? 139.696 29.694 61.906 1.00 31.62 218 LEU A O 1
ATOM 1444 N N . THR A 1 224 ? 138.166 31.310 62.238 1.00 30.26 219 THR A N 1
ATOM 1445 C CA . THR A 1 224 ? 137.118 30.388 62.681 1.00 28.95 219 THR A CA 1
ATOM 1446 C C . THR A 1 224 ? 135.904 30.405 61.775 1.00 28.67 219 THR A C 1
ATOM 1447 O O . THR A 1 224 ? 135.163 29.415 61.702 1.00 28.28 219 THR A O 1
ATOM 1451 N N . GLY A 1 225 ? 135.691 31.534 61.097 1.00 28.07 220 GLY A N 1
ATOM 1452 C CA . GLY A 1 225 ? 134.480 31.747 60.320 1.00 27.97 220 GLY A CA 1
ATOM 1453 C C . GLY A 1 225 ? 133.329 32.242 61.184 1.00 28.24 220 GLY A C 1
ATOM 1454 O O . GLY A 1 225 ? 132.229 32.449 60.681 1.00 28.03 220 GLY A O 1
ATOM 1455 N N . GLU A 1 226 ? 133.590 32.440 62.479 1.00 28.75 221 GLU A N 1
ATOM 1456 C CA . GLU A 1 226 ? 132.590 32.930 63.438 1.00 29.55 221 GLU A CA 1
ATOM 1457 C C . GLU A 1 226 ? 132.894 34.364 63.853 1.00 29.95 221 GLU A C 1
ATOM 1458 O O . GLU A 1 226 ? 134.006 34.670 64.290 1.00 29.62 221 GLU A O 1
ATOM 1464 N N . SER A 1 227 ? 131.901 35.244 63.732 1.00 30.68 222 SER A N 1
ATOM 1465 C CA . SER A 1 227 ? 132.152 36.671 63.964 1.00 31.65 222 SER A CA 1
ATOM 1466 C C . SER A 1 227 ? 131.861 37.172 65.385 1.00 31.80 222 SER A C 1
ATOM 1467 O O . SER A 1 227 ? 132.032 38.352 65.669 1.00 32.13 222 SER A O 1
ATOM 1470 N N . GLU A 1 228 ? 131.448 36.282 66.280 1.00 32.22 223 GLU A N 1
ATOM 1471 C CA . GLU A 1 228 ? 131.133 36.707 67.641 1.00 32.86 223 GLU A CA 1
ATOM 1472 C C . GLU A 1 228 ? 132.412 37.207 68.332 1.00 32.52 223 GLU A C 1
ATOM 1473 O O . GLU A 1 228 ? 133.445 36.528 68.308 1.00 32.87 223 GLU A O 1
ATOM 1479 N N . PRO A 1 229 ? 132.361 38.423 68.896 1.00 32.17 224 PRO A N 1
ATOM 1480 C CA . PRO A 1 229 ? 133.567 39.050 69.430 1.00 31.79 224 PRO A CA 1
ATOM 1481 C C . PRO A 1 229 ? 134.195 38.209 70.539 1.00 31.61 224 PRO A C 1
ATOM 1482 O O . PRO A 1 229 ? 133.484 37.719 71.420 1.00 30.90 224 PRO A O 1
ATOM 1486 N N . GLN A 1 230 ? 135.511 38.012 70.453 1.00 31.42 225 GLN A N 1
ATOM 1487 C CA . GLN A 1 230 ? 136.259 37.243 71.449 1.00 31.86 225 GLN A CA 1
ATOM 1488 C C . GLN A 1 230 ? 137.115 38.172 72.308 1.00 32.62 225 GLN A C 1
ATOM 1489 O O . GLN A 1 230 ? 137.893 38.972 71.776 1.00 32.85 225 GLN A O 1
ATOM 1495 N N . THR A 1 231 ? 136.969 38.073 73.630 1.00 33.45 226 THR A N 1
ATOM 1496 C CA . THR A 1 231 ? 137.767 38.889 74.554 1.00 34.54 226 THR A CA 1
ATOM 1497 C C . THR A 1 231 ? 139.271 38.619 74.415 1.00 34.59 226 THR A C 1
ATOM 1498 O O . THR A 1 231 ? 139.686 37.489 74.132 1.00 34.69 226 THR A O 1
ATOM 1502 N N . ARG A 1 232 ? 140.066 39.673 74.584 1.00 34.63 227 ARG A N 1
ATOM 1503 C CA . ARG A 1 232 ? 141.527 39.567 74.622 1.00 35.00 227 ARG A CA 1
ATOM 1504 C C . ARG A 1 232 ? 142.052 40.143 75.938 1.00 35.39 227 ARG A C 1
ATOM 1505 O O . ARG A 1 232 ? 141.715 41.263 76.300 1.00 35.29 227 ARG A O 1
ATOM 1513 N N . SER A 1 233 ? 142.890 39.384 76.637 1.00 35.97 228 SER A N 1
ATOM 1514 C CA . SER A 1 233 ? 143.475 39.823 77.908 1.00 36.44 228 SER A CA 1
ATOM 1515 C C . SER A 1 233 ? 144.868 39.211 78.051 1.00 36.73 228 SER A C 1
ATOM 1516 O O . SER A 1 233 ? 145.187 38.264 77.337 1.00 36.73 228 SER A O 1
ATOM 1519 N N . PRO A 1 234 ? 145.702 39.746 78.970 1.00 37.19 229 PRO A N 1
ATOM 1520 C CA . PRO A 1 234 ? 147.096 39.280 79.086 1.00 37.35 229 PRO A CA 1
ATOM 1521 C C . PRO A 1 234 ? 147.228 37.858 79.621 1.00 37.57 229 PRO A C 1
ATOM 1522 O O . PRO A 1 234 ? 148.244 37.205 79.398 1.00 37.10 229 PRO A O 1
ATOM 1526 N N . GLU A 1 235 ? 146.205 37.396 80.326 1.00 38.29 230 GLU A N 1
ATOM 1527 C CA . GLU A 1 235 ? 146.210 36.071 80.938 1.00 39.45 230 GLU A CA 1
ATOM 1528 C C . GLU A 1 235 ? 146.090 34.969 79.888 1.00 39.35 230 GLU A C 1
ATOM 1529 O O . GLU A 1 235 ? 145.268 35.050 78.977 1.00 39.25 230 GLU A O 1
ATOM 1535 N N . PHE A 1 236 ? 146.933 33.952 80.023 1.00 39.40 231 PHE A N 1
ATOM 1536 C CA . PHE A 1 236 ? 146.843 32.754 79.207 1.00 39.61 231 PHE A CA 1
ATOM 1537 C C . PHE A 1 236 ? 145.633 31.926 79.643 1.00 39.12 231 PHE A C 1
ATOM 1538 O O . PHE A 1 236 ? 145.424 31.697 80.831 1.00 39.29 231 PHE A O 1
ATOM 1546 N N . SER A 1 237 ? 144.833 31.475 78.687 1.00 38.79 232 SER A N 1
ATOM 1547 C CA . SER A 1 237 ? 143.586 30.801 79.040 1.00 38.16 232 SER A CA 1
ATOM 1548 C C . SER A 1 237 ? 143.352 29.468 78.329 1.00 37.60 232 SER A C 1
ATOM 1549 O O . SER A 1 237 ? 142.324 28.831 78.545 1.00 37.63 232 SER A O 1
ATOM 1552 N N . SER A 1 238 ? 144.300 29.048 77.492 1.00 37.17 233 SER A N 1
ATOM 1553 C CA . SER A 1 238 ? 144.217 27.751 76.803 1.00 36.86 233 SER A CA 1
ATOM 1554 C C . SER A 1 238 ? 145.587 27.345 76.262 1.00 36.80 233 SER A C 1
ATOM 1555 O O . SER A 1 238 ? 146.341 28.193 75.774 1.00 36.56 233 SER A O 1
ATOM 1558 N N . GLU A 1 239 ? 145.901 26.052 76.350 1.00 36.89 234 GLU A N 1
ATOM 1559 C CA . GLU A 1 239 ? 147.133 25.505 75.769 1.00 37.04 234 GLU A CA 1
ATOM 1560 C C . GLU A 1 239 ? 147.198 25.782 74.270 1.00 36.62 234 GLU A C 1
ATOM 1561 O O . GLU A 1 239 ? 148.264 26.083 73.738 1.00 36.51 234 GLU A O 1
ATOM 1567 N N . ASN A 1 240 ? 146.047 25.670 73.607 1.00 36.17 235 ASN A N 1
ATOM 1568 C CA . ASN A 1 240 ? 145.914 25.975 72.194 1.00 35.87 235 ASN A CA 1
ATOM 1569 C C . ASN A 1 240 ? 145.961 27.496 71.975 1.00 35.72 235 ASN A C 1
ATOM 1570 O O . ASN A 1 240 ? 145.060 28.209 72.429 1.00 35.67 235 ASN A O 1
ATOM 1575 N N . PRO A 1 241 ? 147.010 27.987 71.278 1.00 35.51 236 PRO A N 1
ATOM 1576 C CA . PRO A 1 241 ? 147.189 29.421 71.002 1.00 35.57 236 PRO A CA 1
ATOM 1577 C C . PRO A 1 241 ? 146.084 30.050 70.144 1.00 35.62 236 PRO A C 1
ATOM 1578 O O . PRO A 1 241 ? 145.870 31.264 70.220 1.00 35.75 236 PRO A O 1
ATOM 1582 N N . LEU A 1 242 ? 145.390 29.241 69.344 1.00 35.54 237 LEU A N 1
ATOM 1583 C CA . LEU A 1 242 ? 144.282 29.749 68.525 1.00 35.43 237 LEU A CA 1
ATOM 1584 C C . LEU A 1 242 ? 143.006 29.950 69.343 1.00 35.25 237 LEU A C 1
ATOM 1585 O O . LEU A 1 242 ? 141.998 30.457 68.834 1.00 35.35 237 LEU A O 1
ATOM 1590 N N . GLU A 1 243 ? 143.068 29.571 70.617 1.00 34.77 238 GLU A N 1
ATOM 1591 C CA . GLU A 1 243 ? 141.925 29.650 71.520 1.00 34.40 238 GLU A CA 1
ATOM 1592 C C . GLU A 1 243 ? 142.206 30.545 72.724 1.00 33.74 238 GLU A C 1
ATOM 1593 O O . GLU A 1 243 ? 141.282 31.007 73.381 1.00 33.39 238 GLU A O 1
ATOM 1599 N N . THR A 1 244 ? 143.481 30.776 73.018 1.00 33.11 239 THR A N 1
ATOM 1600 C CA . THR A 1 244 ? 143.848 31.578 74.181 1.00 32.94 239 THR A CA 1
ATOM 1601 C C . THR A 1 244 ? 143.483 33.051 73.971 1.00 32.82 239 THR A C 1
ATOM 1602 O O . THR A 1 244 ? 143.282 33.499 72.841 1.00 32.86 239 THR A O 1
ATOM 1606 N N . ARG A 1 245 ? 143.389 33.788 75.071 1.00 32.82 240 ARG A N 1
ATOM 1607 C CA . ARG A 1 245 ? 142.959 35.178 75.040 1.00 32.83 240 ARG A CA 1
ATOM 1608 C C . ARG A 1 245 ? 144.127 36.148 74.892 1.00 32.71 240 ARG A C 1
ATOM 1609 O O . ARG A 1 245 ? 143.933 37.283 74.456 1.00 33.15 240 ARG A O 1
ATOM 1617 N N . ASN A 1 246 ? 145.331 35.705 75.254 1.00 32.42 241 ASN A N 1
ATOM 1618 C CA . ASN A 1 246 ? 146.514 36.572 75.238 1.00 31.99 241 ASN A CA 1
ATOM 1619 C C . ASN A 1 246 ? 147.263 36.622 73.908 1.00 31.56 241 ASN A C 1
ATOM 1620 O O . ASN A 1 246 ? 148.388 37.129 73.841 1.00 31.78 241 ASN A O 1
ATOM 1625 N N . ILE A 1 247 ? 146.631 36.107 72.853 1.00 31.04 242 ILE A N 1
ATOM 1626 C CA . ILE A 1 247 ? 147.145 36.260 71.493 1.00 30.65 242 ILE A CA 1
ATOM 1627 C C . ILE A 1 247 ? 146.114 36.938 70.586 1.00 30.32 242 ILE A C 1
ATOM 1628 O O . ILE A 1 247 ? 144.933 36.567 70.576 1.00 29.98 242 ILE A O 1
ATOM 1633 N N . ALA A 1 248 ? 146.571 37.946 69.838 1.00 30.03 243 ALA A N 1
ATOM 1634 C CA . ALA A 1 248 ? 145.768 38.580 68.778 1.00 29.62 243 ALA A CA 1
ATOM 1635 C C . ALA A 1 248 ? 146.445 38.389 67.426 1.00 29.60 243 ALA A C 1
ATOM 1636 O O . ALA A 1 248 ? 147.672 38.492 67.320 1.00 29.93 243 ALA A O 1
ATOM 1638 N N . PHE A 1 249 ? 145.649 38.117 66.394 1.00 29.44 244 PHE A N 1
ATOM 1639 C CA . PHE A 1 249 ? 146.194 37.681 65.108 1.00 29.37 244 PHE A CA 1
ATOM 1640 C C . PHE A 1 249 ? 146.029 38.688 63.998 1.00 29.45 244 PHE A C 1
ATOM 1641 O O . PHE A 1 249 ? 145.005 39.379 63.931 1.00 29.24 244 PHE A O 1
ATOM 1649 N N . PHE A 1 250 ? 147.040 38.746 63.128 1.00 29.59 245 PHE A N 1
ATOM 1650 C CA . PHE A 1 250 ? 146.950 39.458 61.857 1.00 30.35 245 PHE A CA 1
ATOM 1651 C C . PHE A 1 250 ? 145.836 38.811 61.030 1.00 30.72 245 PHE A C 1
ATOM 1652 O O . PHE A 1 250 ? 145.650 37.596 61.083 1.00 30.86 245 PHE A O 1
ATOM 1660 N N . SER A 1 251 ? 145.130 39.633 60.255 1.00 31.60 246 SER A N 1
ATOM 1661 C CA . SER A 1 251 ? 143.931 39.245 59.478 1.00 32.62 246 SER A CA 1
ATOM 1662 C C . SER A 1 251 ? 142.634 39.400 60.282 1.00 32.84 246 SER A C 1
ATOM 1663 O O . SER A 1 251 ? 141.548 39.142 59.762 1.00 33.32 246 SER A O 1
ATOM 1666 N N . THR A 1 252 ? 142.737 39.781 61.553 1.00 33.06 247 THR A N 1
ATOM 1667 C CA . THR A 1 252 ? 141.528 40.033 62.351 1.00 32.85 247 THR A CA 1
ATOM 1668 C C . THR A 1 252 ? 141.453 41.498 62.768 1.00 33.09 247 THR A C 1
ATOM 1669 O O . THR A 1 252 ? 142.394 42.269 62.550 1.00 32.97 247 THR A O 1
ATOM 1673 N N . ASN A 1 253 ? 140.337 41.885 63.371 1.00 33.39 248 ASN A N 1
ATOM 1674 C CA . ASN A 1 253 ? 140.185 43.265 63.829 1.00 33.93 248 ASN A CA 1
ATOM 1675 C C . ASN A 1 253 ? 139.649 43.420 65.241 1.00 33.31 248 ASN A C 1
ATOM 1676 O O . ASN A 1 253 ? 138.905 42.573 65.745 1.00 33.28 248 ASN A O 1
ATOM 1681 N N . CYS A 1 254 ? 140.060 44.509 65.881 1.00 32.95 249 CYS A N 1
ATOM 1682 C CA . CYS A 1 254 ? 139.579 44.839 67.207 1.00 32.41 249 CYS A CA 1
ATOM 1683 C C . CYS A 1 254 ? 138.212 45.508 67.055 1.00 32.00 249 CYS A C 1
ATOM 1684 O O . CYS A 1 254 ? 138.036 46.415 66.256 1.00 31.65 249 CYS A O 1
ATOM 1687 N N . VAL A 1 255 ? 137.256 45.020 67.828 1.00 32.23 250 VAL A N 1
ATOM 1688 C CA . VAL A 1 255 ? 135.841 45.357 67.702 1.00 32.27 250 VAL A CA 1
ATOM 1689 C C . VAL A 1 255 ? 135.439 46.376 68.766 1.00 32.45 250 VAL A C 1
ATOM 1690 O O . VAL A 1 255 ? 134.502 47.164 68.568 1.00 32.88 250 VAL A O 1
ATOM 1694 N N . GLU A 1 256 ? 136.168 46.367 69.883 1.00 32.32 251 GLU A N 1
ATOM 1695 C CA . GLU A 1 256 ? 135.933 47.289 70.993 1.00 32.52 251 GLU A CA 1
ATOM 1696 C C . GLU A 1 256 ? 137.069 47.238 72.009 1.00 32.24 251 GLU A C 1
ATOM 1697 O O . GLU A 1 256 ? 137.888 46.324 71.991 1.00 32.14 251 GLU A O 1
ATOM 1703 N N . GLY A 1 257 ? 137.100 48.226 72.897 1.00 32.27 252 GLY A N 1
ATOM 1704 C CA . GLY A 1 257 ? 138.106 48.299 73.943 1.00 32.62 252 GLY A CA 1
ATOM 1705 C C . GLY A 1 257 ? 139.454 48.707 73.400 1.00 33.05 252 GLY A C 1
ATOM 1706 O O . GLY A 1 257 ? 139.550 49.251 72.298 1.00 32.97 252 GLY A O 1
ATOM 1707 N N . THR A 1 258 ? 140.494 48.429 74.180 1.00 33.50 253 THR A N 1
ATOM 1708 C CA . THR A 1 258 ? 141.863 48.814 73.843 1.00 34.09 253 THR A CA 1
ATOM 1709 C C . THR A 1 258 ? 142.788 47.724 74.335 1.00 34.05 253 THR A C 1
ATOM 1710 O O . THR A 1 258 ? 142.492 47.047 75.328 1.00 34.14 253 THR A O 1
ATOM 1714 N N . ALA A 1 259 ? 143.904 47.550 73.641 1.00 34.01 254 ALA A N 1
ATOM 1715 C CA . ALA A 1 259 ? 144.890 46.561 74.036 1.00 34.19 254 ALA A CA 1
ATOM 1716 C C . ALA A 1 259 ? 146.278 46.964 73.582 1.00 34.49 254 ALA A C 1
ATOM 1717 O O . ALA A 1 259 ? 146.450 47.697 72.607 1.00 34.39 254 ALA A O 1
ATOM 1719 N N . ARG A 1 260 ? 147.271 46.488 74.318 1.00 35.12 255 ARG A N 1
ATOM 1720 C CA . ARG A 1 260 ? 148.656 46.654 73.936 1.00 35.51 255 ARG A CA 1
ATOM 1721 C C . ARG A 1 260 ? 149.241 45.255 73.864 1.00 35.43 255 ARG A C 1
ATOM 1722 O O . ARG A 1 260 ? 148.763 44.347 74.559 1.00 35.58 255 ARG A O 1
ATOM 1730 N N . GLY A 1 261 ? 150.237 45.064 73.004 1.00 35.11 256 GLY A N 1
ATOM 1731 C CA . GLY A 1 261 ? 150.826 43.745 72.807 1.00 34.84 256 GLY A CA 1
ATOM 1732 C C . GLY A 1 261 ? 152.211 43.798 72.197 1.00 35.05 256 GLY A C 1
ATOM 1733 O O . GLY A 1 261 ? 152.589 44.806 71.596 1.00 35.17 256 GLY A O 1
ATOM 1734 N N . VAL A 1 262 ? 152.967 42.713 72.364 1.00 34.84 257 VAL A N 1
ATOM 1735 C CA . VAL A 1 262 ? 154.288 42.575 71.755 1.00 34.93 257 VAL A CA 1
ATOM 1736 C C . VAL A 1 262 ? 154.196 41.723 70.490 1.00 34.94 257 VAL A C 1
ATOM 1737 O O . VAL A 1 262 ? 153.671 40.609 70.518 1.00 34.75 257 VAL A O 1
ATOM 1741 N N . VAL A 1 263 ? 154.726 42.252 69.389 1.00 35.08 258 VAL A N 1
ATOM 1742 C CA . VAL A 1 263 ? 154.723 41.541 68.115 1.00 35.05 258 VAL A CA 1
ATOM 1743 C C . VAL A 1 263 ? 155.594 40.295 68.206 1.00 35.23 258 VAL A C 1
ATOM 1744 O O . VAL A 1 263 ? 156.774 40.385 68.549 1.00 35.64 258 VAL A O 1
ATOM 1748 N N . VAL A 1 264 ? 155.005 39.135 67.918 1.00 35.46 259 VAL A N 1
ATOM 1749 C CA . VAL A 1 264 ? 155.761 37.874 67.893 1.00 35.64 259 VAL A CA 1
ATOM 1750 C C . VAL A 1 264 ? 156.043 37.368 66.474 1.00 35.75 259 VAL A C 1
ATOM 1751 O O . VAL A 1 264 ? 157.043 36.691 66.241 1.00 35.91 259 VAL A O 1
ATOM 1755 N N . TYR A 1 265 ? 155.168 37.715 65.535 1.00 35.87 260 TYR A N 1
ATOM 1756 C CA . TYR A 1 265 ? 155.323 37.331 64.137 1.00 35.88 260 TYR A CA 1
ATOM 1757 C C . TYR A 1 265 ? 154.965 38.466 63.196 1.00 35.28 260 TYR A C 1
ATOM 1758 O O . TYR A 1 265 ? 154.095 39.289 63.489 1.00 35.30 260 TYR A O 1
ATOM 1767 N N . THR A 1 266 ? 155.625 38.466 62.044 1.00 34.58 261 THR A N 1
ATOM 1768 C CA . THR A 1 266 ? 155.511 39.515 61.053 1.00 33.84 261 THR A CA 1
ATOM 1769 C C . THR A 1 266 ? 155.372 38.866 59.672 1.00 33.82 261 THR A C 1
ATOM 1770 O O . THR A 1 266 ? 155.836 37.741 59.462 1.00 33.55 261 THR A O 1
ATOM 1774 N N . GLY A 1 267 ? 154.709 39.572 58.753 1.00 33.79 262 GLY A N 1
ATOM 1775 C CA . GLY A 1 267 ? 154.598 39.165 57.358 1.00 34.03 262 GLY A CA 1
ATOM 1776 C C . GLY A 1 267 ? 154.157 37.732 57.131 1.00 34.48 262 GLY A C 1
ATOM 1777 O O . GLY A 1 267 ? 153.155 37.278 57.698 1.00 34.27 262 GLY A O 1
ATOM 1778 N N . ASP A 1 268 ? 154.934 37.027 56.306 1.00 34.65 263 ASP A N 1
ATOM 1779 C CA . ASP A 1 268 ? 154.688 35.629 55.938 1.00 35.09 263 ASP A CA 1
ATOM 1780 C C . ASP A 1 268 ? 154.694 34.673 57.124 1.00 34.51 263 ASP A C 1
ATOM 1781 O O . ASP A 1 268 ? 154.173 33.563 57.022 1.00 34.34 263 ASP A O 1
ATOM 1786 N N . ARG A 1 269 ? 155.309 35.099 58.228 1.00 33.81 264 ARG A N 1
ATOM 1787 C CA . ARG A 1 269 ? 155.449 34.255 59.412 1.00 33.66 264 ARG A CA 1
ATOM 1788 C C . ARG A 1 269 ? 154.237 34.306 60.350 1.00 33.37 264 ARG A C 1
ATOM 1789 O O . ARG A 1 269 ? 154.158 33.533 61.297 1.00 33.34 264 ARG A O 1
ATOM 1797 N N . THR A 1 270 ? 153.298 35.211 60.101 1.00 33.26 265 THR A N 1
ATOM 1798 C CA . THR A 1 270 ? 152.080 35.238 60.912 1.00 33.23 265 THR A CA 1
ATOM 1799 C C . THR A 1 270 ? 151.243 33.991 60.632 1.00 33.51 265 THR A C 1
ATOM 1800 O O . THR A 1 270 ? 151.444 33.309 59.620 1.00 33.71 265 THR A O 1
ATOM 1804 N N . VAL A 1 271 ? 150.306 33.701 61.530 1.00 33.66 266 VAL A N 1
ATOM 1805 C CA . VAL A 1 271 ? 149.430 32.543 61.382 1.00 33.65 266 VAL A CA 1
ATOM 1806 C C . VAL A 1 271 ? 148.647 32.577 60.062 1.00 33.89 266 VAL A C 1
ATOM 1807 O O . VAL A 1 271 ? 148.621 31.583 59.336 1.00 34.52 266 VAL A O 1
ATOM 1811 N N . MET A 1 272 ? 148.042 33.717 59.737 1.00 33.89 267 MET A N 1
ATOM 1812 C CA . MET A 1 272 ? 147.228 33.819 58.523 1.00 33.98 267 MET A CA 1
ATOM 1813 C C . MET A 1 272 ? 148.032 34.218 57.288 1.00 33.68 267 MET A C 1
ATOM 1814 O O . MET A 1 272 ? 147.579 34.022 56.154 1.00 33.68 267 MET A O 1
ATOM 1819 N N . GLY A 1 273 ? 149.220 34.783 57.508 1.00 33.41 268 GLY A N 1
ATOM 1820 C CA . GLY A 1 273 ? 150.173 35.030 56.425 1.00 33.00 268 GLY A CA 1
ATOM 1821 C C . GLY A 1 273 ? 150.637 33.723 55.805 1.00 33.16 268 GLY A C 1
ATOM 1822 O O . GLY A 1 273 ? 150.866 33.654 54.601 1.00 32.99 268 GLY A O 1
ATOM 1823 N N . ARG A 1 274 ? 150.784 32.689 56.637 1.00 33.31 269 ARG A N 1
ATOM 1824 C CA . ARG A 1 274 ? 151.092 31.334 56.174 1.00 33.63 269 ARG A CA 1
ATOM 1825 C C . ARG A 1 274 ? 149.899 30.732 55.416 1.00 33.55 269 ARG A C 1
ATOM 1826 O O . ARG A 1 274 ? 150.074 30.079 54.385 1.00 33.63 269 ARG A O 1
ATOM 1834 N N . ILE A 1 275 ? 148.693 30.956 55.930 1.00 33.38 270 ILE A N 1
ATOM 1835 C CA . ILE A 1 275 ? 147.472 30.530 55.240 1.00 33.49 270 ILE A CA 1
ATOM 1836 C C . ILE A 1 275 ? 147.412 31.182 53.867 1.00 33.63 270 ILE A C 1
ATOM 1837 O O . ILE A 1 275 ? 147.129 30.515 52.877 1.00 33.30 270 ILE A O 1
ATOM 1842 N N . ALA A 1 276 ? 147.703 32.483 53.827 1.00 34.22 271 ALA A N 1
ATOM 1843 C CA . ALA A 1 276 ? 147.861 33.226 52.575 1.00 34.87 271 ALA A CA 1
ATOM 1844 C C . ALA A 1 276 ? 148.794 32.515 51.590 1.00 35.60 271 ALA A C 1
ATOM 1845 O O . ALA A 1 276 ? 148.405 32.244 50.447 1.00 35.31 271 ALA A O 1
ATOM 1847 N N . THR A 1 277 ? 150.012 32.207 52.042 1.00 36.52 272 THR A N 1
ATOM 1848 C CA . THR A 1 277 ? 151.012 31.530 51.208 1.00 37.73 272 THR A CA 1
ATOM 1849 C C . THR A 1 277 ? 150.523 30.147 50.765 1.00 38.81 272 THR A C 1
ATOM 1850 O O . THR A 1 277 ? 150.619 29.791 49.587 1.00 38.85 272 THR A O 1
ATOM 1854 N N . LEU A 1 278 ? 150.003 29.379 51.718 1.00 40.12 273 LEU A N 1
ATOM 1855 C CA . LEU A 1 278 ? 149.408 28.083 51.430 1.00 41.59 273 LEU A CA 1
ATOM 1856 C C . LEU A 1 278 ? 148.363 28.202 50.320 1.00 42.74 273 LEU A C 1
ATOM 1857 O O . LEU A 1 278 ? 148.467 27.526 49.286 1.00 42.67 273 LEU A O 1
ATOM 1862 N N . ALA A 1 279 ? 147.384 29.084 50.531 1.00 44.17 274 ALA A N 1
ATOM 1863 C CA . ALA A 1 279 ? 146.283 29.280 49.585 1.00 45.74 274 ALA A CA 1
ATOM 1864 C C . ALA A 1 279 ? 146.755 29.750 48.208 1.00 46.85 274 ALA A C 1
ATOM 1865 O O . ALA A 1 279 ? 146.366 29.174 47.194 1.00 47.26 274 ALA A O 1
ATOM 1867 N N . SER A 1 280 ? 147.599 30.780 48.187 1.00 48.32 275 SER A N 1
ATOM 1868 C CA . SER A 1 280 ? 148.136 31.357 46.950 1.00 49.63 275 SER A CA 1
ATOM 1869 C C . SER A 1 280 ? 149.107 30.419 46.253 1.00 50.65 275 SER A C 1
ATOM 1870 O O . SER A 1 280 ? 149.258 30.472 45.032 1.00 50.76 275 SER A O 1
ATOM 1873 N N . GLY A 1 281 ? 149.774 29.575 47.035 1.00 51.89 276 GLY A N 1
ATOM 1874 C CA . GLY A 1 281 ? 150.806 28.683 46.517 1.00 53.39 276 GLY A CA 1
ATOM 1875 C C . GLY A 1 281 ? 150.308 27.372 45.940 1.00 54.49 276 GLY A C 1
ATOM 1876 O O . GLY A 1 281 ? 150.965 26.792 45.077 1.00 54.62 276 GLY A O 1
ATOM 1877 N N . LEU A 1 282 ? 149.155 26.902 46.415 1.00 55.65 277 LEU A N 1
ATOM 1878 C CA . LEU A 1 282 ? 148.604 25.610 45.999 1.00 56.68 277 LEU A CA 1
ATOM 1879 C C . LEU A 1 282 ? 148.536 25.481 44.487 1.00 57.44 277 LEU A C 1
ATOM 1880 O O . LEU A 1 282 ? 148.009 26.363 43.804 1.00 57.62 277 LEU A O 1
ATOM 1885 N N . GLU A 1 283 ? 149.083 24.380 43.976 1.00 58.27 278 GLU A N 1
ATOM 1886 C CA . GLU A 1 283 ? 149.006 24.055 42.555 1.00 59.02 278 GLU A CA 1
ATOM 1887 C C . GLU A 1 283 ? 147.555 23.886 42.125 1.00 59.05 278 GLU A C 1
ATOM 1888 O O . GLU A 1 283 ? 146.799 23.130 42.747 1.00 59.23 278 GLU A O 1
ATOM 1894 N N . VAL A 1 284 ? 147.176 24.604 41.069 1.00 58.90 279 VAL A N 1
ATOM 1895 C CA . VAL A 1 284 ? 145.804 24.588 40.560 1.00 58.65 279 VAL A CA 1
ATOM 1896 C C . VAL A 1 284 ? 145.385 23.163 40.168 1.00 58.17 279 VAL A C 1
ATOM 1897 O O . VAL A 1 284 ? 144.533 22.561 40.830 1.00 58.22 279 VAL A O 1
ATOM 1901 N N . GLY A 1 285 ? 145.999 22.627 39.113 1.00 57.30 280 GLY A N 1
ATOM 1902 C CA . GLY A 1 285 ? 145.684 21.280 38.634 1.00 56.16 280 GLY A CA 1
ATOM 1903 C C . GLY A 1 285 ? 144.650 21.267 37.522 1.00 55.10 280 GLY A C 1
ATOM 1904 O O . GLY A 1 285 ? 143.928 22.242 37.327 1.00 55.24 280 GLY A O 1
ATOM 1905 N N . ARG A 1 286 ? 144.585 20.151 36.799 1.00 54.03 281 ARG A N 1
ATOM 1906 C CA . ARG A 1 286 ? 143.677 19.983 35.663 1.00 52.87 281 ARG A CA 1
ATOM 1907 C C . ARG A 1 286 ? 142.269 19.585 36.102 1.00 51.59 281 ARG A C 1
ATOM 1908 O O . ARG A 1 286 ? 142.099 18.756 36.999 1.00 51.33 281 ARG A O 1
ATOM 1916 N N . THR A 1 287 ? 141.264 20.174 35.457 1.00 50.01 282 THR A N 1
ATOM 1917 C CA . THR A 1 287 ? 139.866 19.858 35.762 1.00 48.59 282 THR A CA 1
ATOM 1918 C C . THR A 1 287 ? 139.453 18.527 35.121 1.00 47.82 282 THR A C 1
ATOM 1919 O O . THR A 1 287 ? 140.127 18.052 34.206 1.00 47.65 282 THR A O 1
ATOM 1923 N N . PRO A 1 288 ? 138.355 17.913 35.611 1.00 47.09 283 PRO A N 1
ATOM 1924 C CA . PRO A 1 288 ? 137.847 16.684 35.003 1.00 46.67 283 PRO A CA 1
ATOM 1925 C C . PRO A 1 288 ? 137.567 16.866 33.510 1.00 46.19 283 PRO A C 1
ATOM 1926 O O . PRO A 1 288 ? 137.988 16.040 32.706 1.00 46.22 283 PRO A O 1
ATOM 1930 N N . ILE A 1 289 ? 136.889 17.955 33.155 1.00 45.63 284 ILE A N 1
ATOM 1931 C CA . ILE A 1 289 ? 136.569 18.257 31.762 1.00 45.44 284 ILE A CA 1
ATOM 1932 C C . ILE A 1 289 ? 137.834 18.415 30.891 1.00 45.15 284 ILE A C 1
ATOM 1933 O O . ILE A 1 289 ? 137.882 17.908 29.770 1.00 44.99 284 ILE A O 1
ATOM 1938 N N . ALA A 1 290 ? 138.851 19.096 31.421 1.00 44.86 285 ALA A N 1
ATOM 1939 C CA . ALA A 1 290 ? 140.121 19.278 30.713 1.00 44.68 285 ALA A CA 1
ATOM 1940 C C . ALA A 1 290 ? 140.778 17.938 30.396 1.00 44.77 285 ALA A C 1
ATOM 1941 O O . ALA A 1 290 ? 141.229 17.717 29.267 1.00 44.79 285 ALA A O 1
ATOM 1943 N N . ILE A 1 291 ? 140.818 17.053 31.396 1.00 44.65 286 ILE A N 1
ATOM 1944 C CA . ILE A 1 291 ? 141.368 15.706 31.246 1.00 44.69 286 ILE A CA 1
ATOM 1945 C C . ILE A 1 291 ? 140.648 14.931 30.132 1.00 44.65 286 ILE A C 1
ATOM 1946 O O . ILE A 1 291 ? 141.294 14.274 29.317 1.00 44.61 286 ILE A O 1
ATOM 1951 N N . GLU A 1 292 ? 139.318 15.025 30.094 1.00 44.72 287 GLU A N 1
ATOM 1952 C CA . GLU A 1 292 ? 138.527 14.409 29.020 1.00 45.03 287 GLU A CA 1
ATOM 1953 C C . GLU A 1 292 ? 138.918 14.927 27.622 1.00 45.25 287 GLU A C 1
ATOM 1954 O O . GLU A 1 292 ? 139.069 14.134 26.688 1.00 45.11 287 GLU A O 1
ATOM 1960 N N . ILE A 1 293 ? 139.090 16.247 27.491 1.00 45.41 288 ILE A N 1
ATOM 1961 C CA . ILE A 1 293 ? 139.478 16.863 26.214 1.00 45.73 288 ILE A CA 1
ATOM 1962 C C . ILE A 1 293 ? 140.800 16.280 25.706 1.00 46.47 288 ILE A C 1
ATOM 1963 O O . ILE A 1 293 ? 140.875 15.802 24.570 1.00 46.47 288 ILE A O 1
ATOM 1968 N N . GLU A 1 294 ? 141.827 16.306 26.555 1.00 47.27 289 GLU A N 1
ATOM 1969 C CA . GLU A 1 294 ? 143.144 15.777 26.198 1.00 48.63 289 GLU A CA 1
ATOM 1970 C C . GLU A 1 294 ? 143.077 14.309 25.780 1.00 48.79 289 GLU A C 1
ATOM 1971 O O . GLU A 1 294 ? 143.814 13.875 24.894 1.00 48.80 289 GLU A O 1
ATOM 1977 N N . HIS A 1 295 ? 142.190 13.563 26.435 1.00 49.30 290 HIS A N 1
ATOM 1978 C CA . HIS A 1 295 ? 142.005 12.139 26.192 1.00 49.99 290 HIS A CA 1
ATOM 1979 C C . HIS A 1 295 ? 141.530 11.826 24.768 1.00 50.51 290 HIS A C 1
ATOM 1980 O O . HIS A 1 295 ? 142.092 10.951 24.106 1.00 50.53 290 HIS A O 1
ATOM 1987 N N . PHE A 1 296 ? 140.502 12.525 24.292 1.00 51.26 291 PHE A N 1
ATOM 1988 C CA . PHE A 1 296 ? 140.035 12.274 22.925 1.00 52.11 291 PHE A CA 1
ATOM 1989 C C . PHE A 1 296 ? 140.952 12.891 21.876 1.00 52.14 291 PHE A C 1
ATOM 1990 O O . PHE A 1 296 ? 140.953 12.471 20.721 1.00 52.17 291 PHE A O 1
ATOM 1998 N N . ILE A 1 297 ? 141.720 13.897 22.291 1.00 52.40 292 ILE A N 1
ATOM 1999 C CA . ILE A 1 297 ? 142.730 14.492 21.432 1.00 52.67 292 ILE A CA 1
ATOM 2000 C C . ILE A 1 297 ? 143.774 13.427 21.097 1.00 53.44 292 ILE A C 1
ATOM 2001 O O . ILE A 1 297 ? 144.143 13.275 19.933 1.00 53.48 292 ILE A O 1
ATOM 2006 N N . HIS A 1 298 ? 144.204 12.667 22.107 1.00 54.25 293 HIS A N 1
ATOM 2007 C CA . HIS A 1 298 ? 145.119 11.536 21.901 1.00 55.14 293 HIS A CA 1
ATOM 2008 C C . HIS A 1 298 ? 144.556 10.488 20.941 1.00 55.34 293 HIS A C 1
ATOM 2009 O O . HIS A 1 298 ? 145.263 10.022 20.047 1.00 55.34 293 HIS A O 1
ATOM 2016 N N . ILE A 1 299 ? 143.290 10.121 21.140 1.00 55.83 294 ILE A N 1
ATOM 2017 C CA . ILE A 1 299 ? 142.616 9.127 20.298 1.00 56.34 294 ILE A CA 1
ATOM 2018 C C . ILE A 1 299 ? 142.595 9.576 18.838 1.00 56.77 294 ILE A C 1
ATOM 2019 O O . ILE A 1 299 ? 143.094 8.863 17.961 1.00 56.82 294 ILE A O 1
ATOM 2024 N N . ILE A 1 300 ? 142.035 10.762 18.598 1.00 57.19 295 ILE A N 1
ATOM 2025 C CA . ILE A 1 300 ? 141.879 11.303 17.245 1.00 57.61 295 ILE A CA 1
ATOM 2026 C C . ILE A 1 300 ? 143.238 11.617 16.611 1.00 57.98 295 ILE A C 1
ATOM 2027 O O . ILE A 1 300 ? 143.438 11.368 15.423 1.00 57.92 295 ILE A O 1
ATOM 2032 N N . THR A 1 301 ? 144.165 12.154 17.405 1.00 58.55 296 THR A N 1
ATOM 2033 C CA . THR A 1 301 ? 145.547 12.368 16.959 1.00 59.26 296 THR A CA 1
ATOM 2034 C C . THR A 1 301 ? 146.195 11.040 16.556 1.00 59.84 296 THR A C 1
ATOM 2035 O O . THR A 1 301 ? 146.909 10.966 15.554 1.00 59.85 296 THR A O 1
ATOM 2039 N N . GLY A 1 302 ? 145.924 9.996 17.340 1.00 60.58 297 GLY A N 1
ATOM 2040 C CA . GLY A 1 302 ? 146.434 8.651 17.078 1.00 61.46 297 GLY A CA 1
ATOM 2041 C C . GLY A 1 302 ? 146.014 8.100 15.728 1.00 62.17 297 GLY A C 1
ATOM 2042 O O . GLY A 1 302 ? 146.860 7.704 14.925 1.00 62.11 297 GLY A O 1
ATOM 2043 N N . VAL A 1 303 ? 144.707 8.083 15.474 1.00 62.90 298 VAL A N 1
ATOM 2044 C CA . VAL A 1 303 ? 144.189 7.616 14.184 1.00 63.72 298 VAL A CA 1
ATOM 2045 C C . VAL A 1 303 ? 144.678 8.501 13.034 1.00 64.28 298 VAL A C 1
ATOM 2046 O O . VAL A 1 303 ? 144.848 8.026 11.908 1.00 64.47 298 VAL A O 1
ATOM 2050 N N . ALA A 1 304 ? 144.919 9.777 13.336 1.00 64.90 299 ALA A N 1
ATOM 2051 C CA . ALA A 1 304 ? 145.389 10.741 12.345 1.00 65.55 299 ALA A CA 1
ATOM 2052 C C . ALA A 1 304 ? 146.796 10.409 11.870 1.00 66.09 299 ALA A C 1
ATOM 2053 O O . ALA A 1 304 ? 147.040 10.340 10.665 1.00 66.12 299 ALA A O 1
ATOM 2055 N N . VAL A 1 305 ? 147.713 10.198 12.815 1.00 66.84 300 VAL A N 1
ATOM 2056 C CA . VAL A 1 305 ? 149.093 9.851 12.473 1.00 67.59 300 VAL A CA 1
ATOM 2057 C C . VAL A 1 305 ? 149.171 8.447 11.874 1.00 68.10 300 VAL A C 1
ATOM 2058 O O . VAL A 1 305 ? 150.003 8.188 11.006 1.00 68.14 300 VAL A O 1
ATOM 2062 N N . PHE A 1 306 ? 148.288 7.560 12.333 1.00 68.77 301 PHE A N 1
ATOM 2063 C CA . PHE A 1 306 ? 148.183 6.204 11.801 1.00 69.38 301 PHE A CA 1
ATOM 2064 C C . PHE A 1 306 ? 147.865 6.232 10.305 1.00 69.76 301 PHE A C 1
ATOM 2065 O O . PHE A 1 306 ? 148.722 5.893 9.494 1.00 69.81 301 PHE A O 1
ATOM 2073 N N . LEU A 1 307 ? 146.651 6.663 9.952 1.00 70.18 302 LEU A N 1
ATOM 2074 C CA . LEU A 1 307 ? 146.220 6.780 8.554 1.00 70.59 302 LEU A CA 1
ATOM 2075 C C . LEU A 1 307 ? 147.118 7.718 7.757 1.00 70.92 302 LEU A C 1
ATOM 2076 O O . LEU A 1 307 ? 147.344 7.501 6.567 1.00 70.96 302 LEU A O 1
ATOM 2081 N N . GLY A 1 308 ? 147.615 8.759 8.422 1.00 71.38 303 GLY A N 1
ATOM 2082 C CA . GLY A 1 308 ? 148.533 9.718 7.813 1.00 72.12 303 GLY A CA 1
ATOM 2083 C C . GLY A 1 308 ? 149.722 9.047 7.158 1.00 72.65 303 GLY A C 1
ATOM 2084 O O . GLY A 1 308 ? 149.866 9.081 5.936 1.00 72.73 303 GLY A O 1
ATOM 2085 N N . VAL A 1 309 ? 150.563 8.416 7.971 1.00 73.24 304 VAL A N 1
ATOM 2086 C CA . VAL A 1 309 ? 151.768 7.754 7.466 1.00 73.80 304 VAL A CA 1
ATOM 2087 C C . VAL A 1 309 ? 151.485 6.378 6.860 1.00 74.23 304 VAL A C 1
ATOM 2088 O O . VAL A 1 309 ? 152.279 5.879 6.064 1.00 74.20 304 VAL A O 1
ATOM 2092 N N . SER A 1 310 ? 150.356 5.775 7.235 1.00 74.86 305 SER A N 1
ATOM 2093 C CA . SER A 1 310 ? 149.951 4.472 6.704 1.00 75.48 305 SER A CA 1
ATOM 2094 C C . SER A 1 310 ? 149.669 4.560 5.209 1.00 75.96 305 SER A C 1
ATOM 2095 O O . SER A 1 310 ? 149.908 3.607 4.467 1.00 76.03 305 SER A O 1
ATOM 2098 N N . PHE A 1 311 ? 149.166 5.715 4.781 1.00 76.62 306 PHE A N 1
ATOM 2099 C CA . PHE A 1 311 ? 148.875 5.969 3.373 1.00 77.28 306 PHE A CA 1
ATOM 2100 C C . PHE A 1 311 ? 149.976 6.763 2.669 1.00 77.69 306 PHE A C 1
ATOM 2101 O O . PHE A 1 311 ? 150.004 6.828 1.440 1.00 77.73 306 PHE A O 1
ATOM 2109 N N . PHE A 1 312 ? 150.874 7.365 3.448 1.00 78.31 307 PHE A N 1
ATOM 2110 C CA . PHE A 1 312 ? 152.038 8.063 2.900 1.00 78.97 307 PHE A CA 1
ATOM 2111 C C . PHE A 1 312 ? 153.013 7.061 2.292 1.00 79.45 307 PHE A C 1
ATOM 2112 O O . PHE A 1 312 ? 153.575 7.299 1.221 1.00 79.49 307 PHE A O 1
ATOM 2120 N N . ILE A 1 313 ? 153.210 5.944 2.987 1.00 80.07 308 ILE A N 1
ATOM 2121 C CA . ILE A 1 313 ? 154.036 4.852 2.476 1.00 80.72 308 ILE A CA 1
ATOM 2122 C C . ILE A 1 313 ? 153.281 4.067 1.406 1.00 81.16 308 ILE A C 1
ATOM 2123 O O . ILE A 1 313 ? 153.872 3.626 0.422 1.00 81.26 308 ILE A O 1
ATOM 2128 N N . LEU A 1 314 ? 151.970 3.923 1.602 1.00 81.72 309 LEU A N 1
ATOM 2129 C CA . LEU A 1 314 ? 151.103 3.207 0.670 1.00 82.27 309 LEU A CA 1
ATOM 2130 C C . LEU A 1 314 ? 151.091 3.890 -0.696 1.00 82.61 309 LEU A C 1
ATOM 2131 O O . LEU A 1 314 ? 150.855 3.243 -1.714 1.00 82.61 309 LEU A O 1
ATOM 2136 N N . SER A 1 315 ? 151.359 5.195 -0.705 1.00 83.14 310 SER A N 1
ATOM 2137 C CA . SER A 1 315 ? 151.438 5.970 -1.941 1.00 83.70 310 SER A CA 1
ATOM 2138 C C . SER A 1 315 ? 152.792 5.809 -2.638 1.00 84.14 310 SER A C 1
ATOM 2139 O O . SER A 1 315 ? 152.844 5.621 -3.853 1.00 84.16 310 SER A O 1
ATOM 2142 N N . LEU A 1 316 ? 153.879 5.882 -1.868 1.00 84.71 311 LEU A N 1
ATOM 2143 C CA . LEU A 1 316 ? 155.233 5.722 -2.411 1.00 85.33 311 LEU A CA 1
ATOM 2144 C C . LEU A 1 316 ? 155.432 4.351 -3.058 1.00 85.75 311 LEU A C 1
ATOM 2145 O O . LEU A 1 316 ? 156.089 4.240 -4.097 1.00 85.75 311 LEU A O 1
ATOM 2150 N N . ILE A 1 317 ? 154.857 3.321 -2.433 1.00 86.31 312 ILE A N 1
ATOM 2151 C CA . ILE A 1 317 ? 154.847 1.954 -2.965 1.00 86.83 312 ILE A CA 1
ATOM 2152 C C . ILE A 1 317 ? 154.133 1.900 -4.318 1.00 87.26 312 ILE A C 1
ATOM 2153 O O . ILE A 1 317 ? 154.535 1.151 -5.210 1.00 87.33 312 ILE A O 1
ATOM 2158 N N . LEU A 1 318 ? 153.084 2.708 -4.464 1.00 87.83 313 LEU A N 1
ATOM 2159 C CA . LEU A 1 318 ? 152.346 2.811 -5.723 1.00 88.37 313 LEU A CA 1
ATOM 2160 C C . LEU A 1 318 ? 153.072 3.679 -6.754 1.00 88.74 313 LEU A C 1
ATOM 2161 O O . LEU A 1 318 ? 152.586 3.865 -7.872 1.00 88.78 313 LEU A O 1
ATOM 2166 N N . GLY A 1 319 ? 154.236 4.200 -6.372 1.00 89.22 314 GLY A N 1
ATOM 2167 C CA . GLY A 1 319 ? 155.077 4.980 -7.271 1.00 89.87 314 GLY A CA 1
ATOM 2168 C C . GLY A 1 319 ? 154.637 6.422 -7.403 1.00 90.35 314 GLY A C 1
ATOM 2169 O O . GLY A 1 319 ? 154.639 6.978 -8.502 1.00 90.39 314 GLY A O 1
ATOM 2170 N N . TYR A 1 320 ? 154.255 7.024 -6.280 1.00 90.89 315 TYR A N 1
ATOM 2171 C CA . TYR A 1 320 ? 153.883 8.435 -6.251 1.00 91.40 315 TYR A CA 1
ATOM 2172 C C . TYR A 1 320 ? 155.083 9.293 -5.883 1.00 91.78 315 TYR A C 1
ATOM 2173 O O . TYR A 1 320 ? 155.800 8.999 -4.919 1.00 91.83 315 TYR A O 1
ATOM 2182 N N . SER A 1 321 ? 155.301 10.345 -6.671 1.00 92.21 316 SER A N 1
ATOM 2183 C CA . SER A 1 321 ? 156.392 11.285 -6.437 1.00 92.62 316 SER A CA 1
ATOM 2184 C C . SER A 1 321 ? 156.207 11.974 -5.094 1.00 92.94 316 SER A C 1
ATOM 2185 O O . SER A 1 321 ? 155.080 12.293 -4.708 1.00 93.03 316 SER A O 1
ATOM 2188 N N . TRP A 1 322 ? 157.316 12.195 -4.388 1.00 93.20 317 TRP A N 1
ATOM 2189 C CA . TRP A 1 322 ? 157.301 12.884 -3.094 1.00 93.41 317 TRP A CA 1
ATOM 2190 C C . TRP A 1 322 ? 156.597 14.237 -3.190 1.00 93.37 317 TRP A C 1
ATOM 2191 O O . TRP A 1 322 ? 156.014 14.711 -2.211 1.00 93.44 317 TRP A O 1
ATOM 2202 N N . LEU A 1 323 ? 156.653 14.839 -4.381 1.00 93.19 318 LEU A N 1
ATOM 2203 C CA . LEU A 1 323 ? 155.933 16.075 -4.698 1.00 92.95 318 LEU A CA 1
ATOM 2204 C C . LEU A 1 323 ? 154.441 15.925 -4.406 1.00 92.61 318 LEU A C 1
ATOM 2205 O O . LEU A 1 323 ? 153.816 16.830 -3.852 1.00 92.60 318 LEU A O 1
ATOM 2210 N N . GLU A 1 324 ? 153.891 14.772 -4.783 1.00 92.06 319 GLU A N 1
ATOM 2211 C CA . GLU A 1 324 ? 152.484 14.445 -4.565 1.00 91.44 319 GLU A CA 1
ATOM 2212 C C . GLU A 1 324 ? 152.263 13.809 -3.195 1.00 90.79 319 GLU A C 1
ATOM 2213 O O . GLU A 1 324 ? 151.269 14.098 -2.528 1.00 90.77 319 GLU A O 1
ATOM 2219 N N . ALA A 1 325 ? 153.193 12.942 -2.789 1.00 89.86 320 ALA A N 1
ATOM 2220 C CA . ALA A 1 325 ? 153.100 12.207 -1.525 1.00 88.87 320 ALA A CA 1
ATOM 2221 C C . ALA A 1 325 ? 152.849 13.121 -0.326 1.00 88.09 320 ALA A C 1
ATOM 2222 O O . ALA A 1 325 ? 152.185 12.726 0.635 1.00 88.02 320 ALA A O 1
ATOM 2224 N N . VAL A 1 326 ? 153.375 14.343 -0.397 1.00 86.93 321 VAL A N 1
ATOM 2225 C CA . VAL A 1 326 ? 153.151 15.347 0.644 1.00 85.72 321 VAL A CA 1
ATOM 2226 C C . VAL A 1 326 ? 151.794 16.041 0.503 1.00 84.71 321 VAL A C 1
ATOM 2227 O O . VAL A 1 326 ? 151.153 16.352 1.506 1.00 84.59 321 VAL A O 1
ATOM 2231 N N . ILE A 1 327 ? 151.366 16.277 -0.739 1.00 83.36 322 ILE A N 1
ATOM 2232 C CA . ILE A 1 327 ? 150.075 16.919 -1.024 1.00 81.96 322 ILE A CA 1
ATOM 2233 C C . ILE A 1 327 ? 148.924 16.066 -0.502 1.00 80.76 322 ILE A C 1
ATOM 2234 O O . ILE A 1 327 ? 147.954 16.594 0.049 1.00 80.67 322 ILE A O 1
ATOM 2239 N N . PHE A 1 328 ? 149.045 14.750 -0.674 1.00 79.15 323 PHE A N 1
ATOM 2240 C CA . PHE A 1 328 ? 148.053 13.809 -0.162 1.00 77.59 323 PHE A CA 1
ATOM 2241 C C . PHE A 1 328 ? 148.043 13.828 1.359 1.00 76.17 323 PHE A C 1
ATOM 2242 O O . PHE A 1 328 ? 146.978 13.797 1.973 1.00 76.04 323 PHE A O 1
ATOM 2250 N N . LEU A 1 329 ? 149.236 13.896 1.949 1.00 74.38 324 LEU A N 1
ATOM 2251 C CA . LEU A 1 329 ? 149.406 13.936 3.401 1.00 72.51 324 LEU A CA 1
ATOM 2252 C C . LEU A 1 329 ? 148.719 15.155 4.020 1.00 71.09 324 LEU A C 1
ATOM 2253 O O . LEU A 1 329 ? 148.005 15.019 5.014 1.00 70.89 324 LEU A O 1
ATOM 2258 N N . ILE A 1 330 ? 148.923 16.330 3.422 1.00 69.21 325 ILE A N 1
ATOM 2259 C CA . ILE A 1 330 ? 148.251 17.560 3.861 1.00 67.34 325 ILE A CA 1
ATOM 2260 C C . ILE A 1 330 ? 146.733 17.359 3.906 1.00 65.96 325 ILE A C 1
ATOM 2261 O O . ILE A 1 330 ? 146.080 17.722 4.887 1.00 65.95 325 ILE A O 1
ATOM 2266 N N . GLY A 1 331 ? 146.187 16.767 2.847 1.00 64.10 326 GLY A N 1
ATOM 2267 C CA . GLY A 1 331 ? 144.768 16.443 2.783 1.00 61.91 326 GLY A CA 1
ATOM 2268 C C . GLY A 1 331 ? 144.341 15.485 3.879 1.00 60.31 326 GLY A C 1
ATOM 2269 O O . GLY A 1 331 ? 143.300 15.683 4.511 1.00 60.09 326 GLY A O 1
ATOM 2270 N N . ILE A 1 332 ? 145.150 14.449 4.102 1.00 58.58 327 ILE A N 1
ATOM 2271 C CA . ILE A 1 332 ? 144.900 13.487 5.176 1.00 56.97 327 ILE A CA 1
ATOM 2272 C C . ILE A 1 332 ? 144.819 14.198 6.534 1.00 55.62 327 ILE A C 1
ATOM 2273 O O . ILE A 1 332 ? 143.922 13.915 7.328 1.00 55.37 327 ILE A O 1
ATOM 2278 N N . ILE A 1 333 ? 145.746 15.127 6.777 1.00 54.05 328 ILE A N 1
ATOM 2279 C CA . ILE A 1 333 ? 145.771 15.914 8.010 1.00 52.69 328 ILE A CA 1
ATOM 2280 C C . ILE A 1 333 ? 144.447 16.645 8.201 1.00 51.64 328 ILE A C 1
ATOM 2281 O O . ILE A 1 333 ? 143.797 16.508 9.236 1.00 51.45 328 ILE A O 1
ATOM 2286 N N . VAL A 1 334 ? 144.059 17.406 7.180 1.00 50.42 329 VAL A N 1
ATOM 2287 C CA . VAL A 1 334 ? 142.864 18.240 7.215 1.00 49.29 329 VAL A CA 1
ATOM 2288 C C . VAL A 1 334 ? 141.600 17.397 7.399 1.00 48.57 329 VAL A C 1
ATOM 2289 O O . VAL A 1 334 ? 140.681 17.790 8.123 1.00 48.20 329 VAL A O 1
ATOM 2293 N N . ALA A 1 335 ? 141.578 16.229 6.761 1.00 47.73 330 ALA A N 1
ATOM 2294 C CA . ALA A 1 335 ? 140.456 15.301 6.869 1.00 47.20 330 ALA A CA 1
ATOM 2295 C C . ALA A 1 335 ? 140.290 14.724 8.285 1.00 46.92 330 ALA A C 1
ATOM 2296 O O . ALA A 1 335 ? 139.169 14.693 8.819 1.00 46.64 330 ALA A O 1
ATOM 2298 N N . ASN A 1 336 ? 141.404 14.311 8.893 1.00 46.27 331 ASN A N 1
ATOM 2299 C CA . ASN A 1 336 ? 141.394 13.658 10.200 1.00 46.02 331 ASN A CA 1
ATOM 2300 C C . ASN A 1 336 ? 141.179 14.580 11.396 1.00 45.61 331 ASN A C 1
ATOM 2301 O O . ASN A 1 336 ? 140.490 14.215 12.352 1.00 45.58 331 ASN A O 1
ATOM 2306 N N . VAL A 1 337 ? 141.781 15.763 11.345 1.00 45.04 332 VAL A N 1
ATOM 2307 C CA . VAL A 1 337 ? 141.625 16.746 12.405 1.00 44.68 332 VAL A CA 1
ATOM 2308 C C . VAL A 1 337 ? 140.263 17.434 12.282 1.00 44.42 332 VAL A C 1
ATOM 2309 O O . VAL A 1 337 ? 139.953 18.000 11.236 1.00 44.34 332 VAL A O 1
ATOM 2313 N N . PRO A 1 338 ? 139.436 17.366 13.342 1.00 44.17 333 PRO A N 1
ATOM 2314 C CA . PRO A 1 338 ? 138.184 18.123 13.358 1.00 43.96 333 PRO A CA 1
ATOM 2315 C C . PRO A 1 338 ? 138.441 19.583 13.739 1.00 43.74 333 PRO A C 1
ATOM 2316 O O . PRO A 1 338 ? 138.371 19.944 14.915 1.00 43.99 333 PRO A O 1
ATOM 2320 N N . GLU A 1 339 ? 138.724 20.406 12.732 1.00 43.38 334 GLU A N 1
ATOM 2321 C CA . GLU A 1 339 ? 139.216 21.777 12.925 1.00 42.91 334 GLU A CA 1
ATOM 2322 C C . GLU A 1 339 ? 138.358 22.660 13.821 1.00 42.60 334 GLU A C 1
ATOM 2323 O O . GLU A 1 339 ? 138.873 23.555 14.488 1.00 42.94 334 GLU A O 1
ATOM 2329 N N . GLY A 1 340 ? 137.053 22.422 13.825 1.00 42.14 335 GLY A N 1
ATOM 2330 C CA . GLY A 1 340 ? 136.135 23.285 14.554 1.00 41.66 335 GLY A CA 1
ATOM 2331 C C . GLY A 1 340 ? 135.648 22.733 15.879 1.00 41.17 335 GLY A C 1
ATOM 2332 O O . GLY A 1 340 ? 134.815 23.352 16.538 1.00 41.44 335 GLY A O 1
ATOM 2333 N N . LEU A 1 341 ? 136.179 21.585 16.285 1.00 40.54 336 LEU A N 1
ATOM 2334 C CA . LEU A 1 341 ? 135.669 20.894 17.461 1.00 40.06 336 LEU A CA 1
ATOM 2335 C C . LEU A 1 341 ? 136.030 21.554 18.797 1.00 39.77 336 LEU A C 1
ATOM 2336 O O . LEU A 1 341 ? 135.152 21.781 19.632 1.00 39.83 336 LEU A O 1
ATOM 2341 N N . LEU A 1 342 ? 137.304 21.867 19.005 1.00 39.07 337 LEU A N 1
ATOM 2342 C CA . LEU A 1 342 ? 137.711 22.468 20.274 1.00 38.88 337 LEU A CA 1
ATOM 2343 C C . LEU A 1 342 ? 136.986 23.785 20.556 1.00 38.78 337 LEU A C 1
ATOM 2344 O O . LEU A 1 342 ? 136.606 24.060 21.705 1.00 38.42 337 LEU A O 1
ATOM 2349 N N . ALA A 1 343 ? 136.772 24.571 19.502 1.00 38.81 338 ALA A N 1
ATOM 2350 C CA . ALA A 1 343 ? 136.044 25.837 19.604 1.00 39.05 338 ALA A CA 1
ATOM 2351 C C . ALA A 1 343 ? 134.554 25.619 19.890 1.00 39.31 338 ALA A C 1
ATOM 2352 O O . ALA A 1 343 ? 133.926 26.422 20.585 1.00 39.48 338 ALA A O 1
ATOM 2354 N N . THR A 1 344 ? 133.997 24.538 19.350 1.00 39.20 339 THR A N 1
ATOM 2355 C CA . THR A 1 344 ? 132.620 24.161 19.632 1.00 39.25 339 THR A CA 1
ATOM 2356 C C . THR A 1 344 ? 132.442 23.935 21.131 1.00 39.38 339 THR A C 1
ATOM 2357 O O . THR A 1 344 ? 131.509 24.472 21.755 1.00 39.55 339 THR A O 1
ATOM 2361 N N . VAL A 1 345 ? 133.347 23.135 21.695 1.00 39.29 340 VAL A N 1
ATOM 2362 C CA . VAL A 1 345 ? 133.330 22.777 23.113 1.00 39.06 340 VAL A CA 1
ATOM 2363 C C . VAL A 1 345 ? 133.289 24.038 23.970 1.00 39.05 340 VAL A C 1
ATOM 2364 O O . VAL A 1 345 ? 132.412 24.186 24.832 1.00 39.08 340 VAL A O 1
ATOM 2368 N N . THR A 1 346 ? 134.212 24.953 23.684 1.00 38.88 341 THR A N 1
ATOM 2369 C CA . THR A 1 346 ? 134.309 26.248 24.357 1.00 38.91 341 THR A CA 1
ATOM 2370 C C . THR A 1 346 ? 132.994 27.039 24.295 1.00 39.35 341 THR A C 1
ATOM 2371 O O . THR A 1 346 ? 132.551 27.585 25.307 1.00 39.37 341 THR A O 1
ATOM 2375 N N . VAL A 1 347 ? 132.385 27.098 23.110 1.00 39.66 342 VAL A N 1
ATOM 2376 C CA . VAL A 1 347 ? 131.124 27.819 22.918 1.00 40.27 342 VAL A CA 1
ATOM 2377 C C . VAL A 1 347 ? 129.975 27.154 23.682 1.00 40.59 342 VAL A C 1
ATOM 2378 O O . VAL A 1 347 ? 129.166 27.841 24.302 1.00 40.70 342 VAL A O 1
ATOM 2382 N N . CYS A 1 348 ? 129.920 25.823 23.650 1.00 41.13 343 CYS A N 1
ATOM 2383 C CA . CYS A 1 348 ? 128.908 25.079 24.400 1.00 41.68 343 CYS A CA 1
ATOM 2384 C C . CYS A 1 348 ? 129.044 25.313 25.905 1.00 42.24 343 CYS A C 1
ATOM 2385 O O . CYS A 1 348 ? 128.042 25.512 26.609 1.00 42.62 343 CYS A O 1
ATOM 2388 N N . LEU A 1 349 ? 130.283 25.302 26.393 1.00 42.44 344 LEU A N 1
ATOM 2389 C CA . LEU A 1 349 ? 130.573 25.672 27.775 1.00 42.60 344 LEU A CA 1
ATOM 2390 C C . LEU A 1 349 ? 130.105 27.096 28.088 1.00 42.81 344 LEU A C 1
ATOM 2391 O O . LEU A 1 349 ? 129.347 27.307 29.044 1.00 42.90 344 LEU A O 1
ATOM 2396 N N . THR A 1 350 ? 130.541 28.058 27.270 1.00 42.90 345 THR A N 1
ATOM 2397 C CA . THR A 1 350 ? 130.156 29.467 27.427 1.00 43.00 345 THR A CA 1
ATOM 2398 C C . THR A 1 350 ? 128.641 29.655 27.514 1.00 43.07 345 THR A C 1
ATOM 2399 O O . THR A 1 350 ? 128.157 30.389 28.378 1.00 42.82 345 THR A O 1
ATOM 2403 N N . LEU A 1 351 ? 127.907 28.989 26.622 1.00 43.23 346 LEU A N 1
ATOM 2404 C CA . LEU A 1 351 ? 126.458 29.132 26.566 1.00 43.65 346 LEU A CA 1
ATOM 2405 C C . LEU A 1 351 ? 125.800 28.550 27.804 1.00 43.58 346 LEU A C 1
ATOM 2406 O O . LEU A 1 351 ? 124.804 29.082 28.282 1.00 44.12 346 LEU A O 1
ATOM 2411 N N . THR A 1 352 ? 126.371 27.475 28.334 1.00 43.55 347 THR A N 1
ATOM 2412 C CA . THR A 1 352 ? 125.888 26.884 29.574 1.00 43.41 347 THR A CA 1
ATOM 2413 C C . THR A 1 352 ? 126.159 27.817 30.761 1.00 43.65 347 THR A C 1
ATOM 2414 O O . THR A 1 352 ? 125.314 27.949 31.656 1.00 43.81 347 THR A O 1
ATOM 2418 N N . ALA A 1 353 ? 127.325 28.464 30.761 1.00 43.64 348 ALA A N 1
ATOM 2419 C CA . ALA A 1 353 ? 127.665 29.460 31.788 1.00 44.10 348 ALA A CA 1
ATOM 2420 C C . ALA A 1 353 ? 126.760 30.699 31.747 1.00 44.33 348 ALA A C 1
ATOM 2421 O O . ALA A 1 353 ? 126.495 31.311 32.781 1.00 43.88 348 ALA A O 1
ATOM 2423 N N . LYS A 1 354 ? 126.291 31.062 30.553 1.00 45.32 349 LYS A N 1
ATOM 2424 C CA . LYS A 1 354 ? 125.384 32.211 30.393 1.00 46.38 349 LYS A CA 1
ATOM 2425 C C . LYS A 1 354 ? 124.019 31.964 31.045 1.00 46.67 349 LYS A C 1
ATOM 2426 O O . LYS A 1 354 ? 123.445 32.863 31.659 1.00 46.61 349 LYS A O 1
ATOM 2432 N N . ARG A 1 355 ? 123.526 30.735 30.924 1.00 47.30 350 ARG A N 1
ATOM 2433 C CA . ARG A 1 355 ? 122.257 30.329 31.525 1.00 48.22 350 ARG A CA 1
ATOM 2434 C C . ARG A 1 355 ? 122.322 30.385 33.058 1.00 48.55 350 ARG A C 1
ATOM 2435 O O . ARG A 1 355 ? 121.356 30.783 33.717 1.00 48.57 350 ARG A O 1
ATOM 2443 N N . MET A 1 356 ? 123.470 29.986 33.607 1.00 48.97 351 MET A N 1
ATOM 2444 C CA . MET A 1 356 ? 123.713 29.983 35.051 1.00 49.44 351 MET A CA 1
ATOM 2445 C C . MET A 1 356 ? 123.946 31.388 35.605 1.00 49.30 351 MET A C 1
ATOM 2446 O O . MET A 1 356 ? 123.584 31.678 36.744 1.00 49.15 351 MET A O 1
ATOM 2451 N N . ALA A 1 357 ? 124.551 32.258 34.800 1.00 49.32 352 ALA A N 1
ATOM 2452 C CA . ALA A 1 357 ? 124.644 33.682 35.142 1.00 49.56 352 ALA A CA 1
ATOM 2453 C C . ALA A 1 357 ? 123.248 34.271 35.358 1.00 49.68 352 ALA A C 1
ATOM 2454 O O . ALA A 1 357 ? 123.066 35.169 36.187 1.00 49.59 352 ALA A O 1
ATOM 2456 N N . ARG A 1 358 ? 122.271 33.733 34.625 1.00 49.95 353 ARG A N 1
ATOM 2457 C CA . ARG A 1 358 ? 120.876 34.181 34.686 1.00 50.45 353 ARG A CA 1
ATOM 2458 C C . ARG A 1 358 ? 120.104 33.574 35.864 1.00 50.51 353 ARG A C 1
ATOM 2459 O O . ARG A 1 358 ? 118.911 33.839 36.036 1.00 50.80 353 ARG A O 1
ATOM 2467 N N . LYS A 1 359 ? 120.782 32.763 36.672 1.00 50.45 354 LYS A N 1
ATOM 2468 C CA . LYS A 1 359 ? 120.203 32.261 37.916 1.00 50.22 354 LYS A CA 1
ATOM 2469 C C . LYS A 1 359 ? 121.050 32.694 39.108 1.00 49.51 354 LYS A C 1
ATOM 2470 O O . LYS A 1 359 ? 121.032 32.055 40.168 1.00 49.54 354 LYS A O 1
ATOM 2476 N N . ASN A 1 360 ? 121.785 33.790 38.920 1.00 48.65 355 ASN A N 1
ATOM 2477 C CA . ASN A 1 360 ? 122.612 34.396 39.970 1.00 48.04 355 ASN A CA 1
ATOM 2478 C C . ASN A 1 360 ? 123.829 33.553 40.349 1.00 47.32 355 ASN A C 1
ATOM 2479 O O . ASN A 1 360 ? 124.342 33.647 41.461 1.00 47.33 355 ASN A O 1
ATOM 2484 N N . CYS A 1 361 ? 124.286 32.742 39.403 1.00 46.51 356 CYS A N 1
ATOM 2485 C CA . CYS A 1 361 ? 125.415 31.855 39.617 1.00 45.82 356 CYS A CA 1
ATOM 2486 C C . CYS A 1 361 ? 126.549 32.212 38.652 1.00 45.25 356 CYS A C 1
ATOM 2487 O O . CYS A 1 361 ? 126.529 31.824 37.486 1.00 45.34 356 CYS A O 1
ATOM 2490 N N . LEU A 1 362 ? 127.526 32.967 39.145 1.00 44.56 357 LEU A N 1
ATOM 2491 C CA . LEU A 1 362 ? 128.627 33.445 38.320 1.00 43.82 357 LEU A CA 1
ATOM 2492 C C . LEU A 1 362 ? 129.740 32.411 38.214 1.00 43.36 357 LEU A C 1
ATOM 2493 O O . LEU A 1 362 ? 130.203 31.878 39.215 1.00 43.37 357 LEU A O 1
ATOM 2498 N N . VAL A 1 363 ? 130.164 32.139 36.987 1.00 42.85 358 VAL A N 1
ATOM 2499 C CA . VAL A 1 363 ? 131.249 31.201 36.729 1.00 42.41 358 VAL A CA 1
ATOM 2500 C C . VAL A 1 363 ? 132.499 31.979 36.325 1.00 42.26 358 VAL A C 1
ATOM 2501 O O . VAL A 1 363 ? 132.492 32.689 35.322 1.00 42.36 358 VAL A O 1
ATOM 2505 N N . LYS A 1 364 ? 133.559 31.860 37.117 1.00 42.09 359 LYS A N 1
ATOM 2506 C CA . LYS A 1 364 ? 134.810 32.558 36.825 1.00 42.27 359 LYS A CA 1
ATOM 2507 C C . LYS A 1 364 ? 135.688 31.776 35.848 1.00 42.23 359 LYS A C 1
ATOM 2508 O O . LYS A 1 364 ? 136.479 32.361 35.114 1.00 42.38 359 LYS A O 1
ATOM 2514 N N . ASN A 1 365 ? 135.547 30.456 35.860 1.00 42.17 360 ASN A N 1
ATOM 2515 C CA . ASN A 1 365 ? 136.355 29.567 35.041 1.00 42.26 360 ASN A CA 1
ATOM 2516 C C . ASN A 1 365 ? 135.445 28.654 34.250 1.00 42.01 360 ASN A C 1
ATOM 2517 O O . ASN A 1 365 ? 134.706 27.855 34.825 1.00 42.00 360 ASN A O 1
ATOM 2522 N N . LEU A 1 366 ? 135.513 28.772 32.929 1.00 41.63 361 LEU A N 1
ATOM 2523 C CA . LEU A 1 366 ? 134.569 28.107 32.045 1.00 41.42 361 LEU A CA 1
ATOM 2524 C C . LEU A 1 366 ? 134.440 26.599 32.282 1.00 41.26 361 LEU A C 1
ATOM 2525 O O . LEU A 1 366 ? 133.369 26.032 32.100 1.00 41.05 361 LEU A O 1
ATOM 2530 N N . GLU A 1 367 ? 135.530 25.961 32.697 1.00 41.11 362 GLU A N 1
ATOM 2531 C CA . GLU A 1 367 ? 135.543 24.515 32.908 1.00 40.95 362 GLU A CA 1
ATOM 2532 C C . GLU A 1 367 ? 134.747 24.091 34.144 1.00 40.90 362 GLU A C 1
ATOM 2533 O O . GLU A 1 367 ? 134.175 22.998 34.184 1.00 40.42 362 GLU A O 1
ATOM 2539 N N . ALA A 1 368 ? 134.697 24.977 35.136 1.00 41.16 363 ALA A N 1
ATOM 2540 C CA . ALA A 1 368 ? 133.952 24.746 36.372 1.00 41.36 363 ALA A CA 1
ATOM 2541 C C . ALA A 1 368 ? 132.451 24.570 36.113 1.00 41.51 363 ALA A C 1
ATOM 2542 O O . ALA A 1 368 ? 131.698 24.161 37.000 1.00 41.55 363 ALA A O 1
ATOM 2544 N N . VAL A 1 369 ? 132.038 24.875 34.882 1.00 41.58 364 VAL A N 1
ATOM 2545 C CA . VAL A 1 369 ? 130.676 24.648 34.404 1.00 41.45 364 VAL A CA 1
ATOM 2546 C C . VAL A 1 369 ? 130.318 23.161 34.430 1.00 41.14 364 VAL A C 1
ATOM 2547 O O . VAL A 1 369 ? 129.155 22.809 34.590 1.00 41.37 364 VAL A O 1
ATOM 2551 N N . GLU A 1 370 ? 131.324 22.300 34.292 1.00 40.72 365 GLU A N 1
ATOM 2552 C CA . GLU A 1 370 ? 131.115 20.856 34.203 1.00 40.40 365 GLU A CA 1
ATOM 2553 C C . GLU A 1 370 ? 131.479 20.096 35.488 1.00 39.78 365 GLU A C 1
ATOM 2554 O O . GLU A 1 370 ? 130.857 19.072 35.795 1.00 39.66 365 GLU A O 1
ATOM 2560 N N . THR A 1 371 ? 132.487 20.582 36.220 1.00 38.98 366 THR A N 1
ATOM 2561 C CA . THR A 1 371 ? 132.994 19.895 37.418 1.00 38.14 366 THR A CA 1
ATOM 2562 C C . THR A 1 371 ? 131.881 19.576 38.418 1.00 37.48 366 THR A C 1
ATOM 2563 O O . THR A 1 371 ? 131.844 18.489 39.003 1.00 37.13 366 THR A O 1
ATOM 2567 N N . LEU A 1 372 ? 130.966 20.523 38.595 1.00 36.69 367 LEU A N 1
ATOM 2568 C CA . LEU A 1 372 ? 129.860 20.339 39.517 1.00 36.11 367 LEU A CA 1
ATOM 2569 C C . LEU A 1 372 ? 129.009 19.129 39.155 1.00 35.89 367 LEU A C 1
ATOM 2570 O O . LEU A 1 372 ? 128.502 18.439 40.043 1.00 36.43 367 LEU A O 1
ATOM 2575 N N . GLY A 1 373 ? 128.881 18.853 37.858 1.00 35.15 368 GLY A N 1
ATOM 2576 C CA . GLY A 1 373 ? 128.187 17.658 37.384 1.00 34.22 368 GLY A CA 1
ATOM 2577 C C . GLY A 1 373 ? 128.919 16.354 37.668 1.00 33.65 368 GLY A C 1
ATOM 2578 O O . GLY A 1 373 ? 128.304 15.299 37.758 1.00 33.39 368 GLY A O 1
ATOM 2579 N N . SER A 1 374 ? 130.238 16.426 37.799 1.00 33.25 369 SER A N 1
ATOM 2580 C CA . SER A 1 374 ? 131.050 15.241 38.051 1.00 33.13 369 SER A CA 1
ATOM 2581 C C . SER A 1 374 ? 131.377 15.057 39.531 1.00 32.57 369 SER A C 1
ATOM 2582 O O . SER A 1 374 ? 132.100 14.140 39.904 1.00 32.76 369 SER A O 1
ATOM 2585 N N . THR A 1 375 ? 130.827 15.933 40.365 1.00 32.04 370 THR A N 1
ATOM 2586 C CA . THR A 1 375 ? 131.128 15.961 41.784 1.00 31.32 370 THR A CA 1
ATOM 2587 C C . THR A 1 375 ? 130.510 14.786 42.528 1.00 30.85 370 THR A C 1
ATOM 2588 O O . THR A 1 375 ? 129.313 14.536 42.421 1.00 30.87 370 THR A O 1
ATOM 2592 N N . SER A 1 376 ? 131.342 14.081 43.292 1.00 30.17 371 SER A N 1
ATOM 2593 C CA . SER A 1 376 ? 130.879 12.959 44.106 1.00 29.83 371 SER A CA 1
ATOM 2594 C C . SER A 1 376 ? 130.867 13.281 45.606 1.00 29.15 371 SER A C 1
ATOM 2595 O O . SER A 1 376 ? 130.208 12.603 46.388 1.00 29.03 371 SER A O 1
ATOM 2598 N N . THR A 1 377 ? 131.585 14.326 46.001 1.00 28.78 372 THR A N 1
ATOM 2599 C CA . THR A 1 377 ? 131.656 14.727 47.404 1.00 28.03 372 THR A CA 1
ATOM 2600 C C . THR A 1 377 ? 131.635 16.255 47.555 1.00 28.27 372 THR A C 1
ATOM 2601 O O . THR A 1 377 ? 132.424 16.973 46.922 1.00 27.60 372 THR A O 1
ATOM 2605 N N . ILE A 1 378 ? 130.725 16.744 48.396 1.00 28.31 373 ILE A N 1
ATOM 2606 C CA . ILE A 1 378 ? 130.728 18.147 48.795 1.00 28.46 373 ILE A CA 1
ATOM 2607 C C . ILE A 1 378 ? 131.246 18.338 50.225 1.00 28.52 373 ILE A C 1
ATOM 2608 O O . ILE A 1 378 ? 130.684 17.787 51.167 1.00 28.74 373 ILE A O 1
ATOM 2613 N N . CYS A 1 379 ? 132.317 19.124 50.365 1.00 28.48 374 CYS A N 1
ATOM 2614 C CA . CYS A 1 379 ? 132.787 19.604 51.665 1.00 28.15 374 CYS A CA 1
ATOM 2615 C C . CYS A 1 379 ? 132.272 21.028 51.893 1.00 27.95 374 CYS A C 1
ATOM 2616 O O . CYS A 1 379 ? 132.671 21.968 51.196 1.00 27.56 374 CYS A O 1
ATOM 2619 N N . SER A 1 380 ? 131.371 21.178 52.861 1.00 27.79 375 SER A N 1
ATOM 2620 C CA . SER A 1 380 ? 130.721 22.463 53.102 1.00 27.78 375 SER A CA 1
ATOM 2621 C C . SER A 1 380 ? 131.018 23.094 54.452 1.00 27.43 375 SER A C 1
ATOM 2622 O O . SER A 1 380 ? 130.890 22.456 55.503 1.00 27.62 375 SER A O 1
ATOM 2625 N N . ASP A 1 381 ? 131.401 24.363 54.403 1.00 26.88 376 ASP A N 1
ATOM 2626 C CA . ASP A 1 381 ? 131.442 25.218 55.572 1.00 26.34 376 ASP A CA 1
ATOM 2627 C C . ASP A 1 381 ? 130.009 25.300 56.108 1.00 26.13 376 ASP A C 1
ATOM 2628 O O . ASP A 1 381 ? 129.053 25.007 55.376 1.00 26.17 376 ASP A O 1
ATOM 2633 N N . LYS A 1 382 ? 129.851 25.673 57.374 1.00 25.70 377 LYS A N 1
ATOM 2634 C CA . LYS A 1 382 ? 128.513 25.862 57.942 1.00 25.26 377 LYS A CA 1
ATOM 2635 C C . LYS A 1 382 ? 128.088 27.338 57.960 1.00 25.19 377 LYS A C 1
ATOM 2636 O O . LYS A 1 382 ? 127.113 27.712 57.304 1.00 25.20 377 LYS A O 1
ATOM 2642 N N . THR A 1 383 ? 128.821 28.162 58.707 1.00 25.03 378 THR A N 1
ATOM 2643 C CA . THR A 1 383 ? 128.409 29.539 59.000 1.00 25.29 378 THR A CA 1
ATOM 2644 C C . THR A 1 383 ? 128.491 30.477 57.791 1.00 25.56 378 THR A C 1
ATOM 2645 O O . THR A 1 383 ? 129.578 30.750 57.277 1.00 25.25 378 THR A O 1
ATOM 2649 N N . GLY A 1 384 ? 127.334 30.957 57.343 1.00 25.90 379 GLY A N 1
ATOM 2650 C CA . GLY A 1 384 ? 127.264 31.848 56.173 1.00 26.66 379 GLY A CA 1
ATOM 2651 C C . GLY A 1 384 ? 127.144 31.099 54.857 1.00 27.19 379 GLY A C 1
ATOM 2652 O O . GLY A 1 384 ? 126.999 31.715 53.784 1.00 27.27 379 GLY A O 1
ATOM 2653 N N . THR A 1 385 ? 127.208 29.769 54.946 1.00 26.99 380 THR A N 1
ATOM 2654 C CA . THR A 1 385 ? 127.060 28.895 53.796 1.00 27.20 380 THR A CA 1
ATOM 2655 C C . THR A 1 385 ? 125.770 28.074 53.942 1.00 27.34 380 THR A C 1
ATOM 2656 O O . THR A 1 385 ? 124.770 28.374 53.296 1.00 27.51 380 THR A O 1
ATOM 2660 N N . LEU A 1 386 ? 125.789 27.059 54.803 1.00 27.48 381 LEU A N 1
ATOM 2661 C CA . LEU A 1 386 ? 124.580 26.318 55.146 1.00 27.35 381 LEU A CA 1
ATOM 2662 C C . LEU A 1 386 ? 123.652 27.194 55.989 1.00 27.57 381 LEU A C 1
ATOM 2663 O O . LEU A 1 386 ? 122.414 27.119 55.861 1.00 27.00 381 LEU A O 1
ATOM 2668 N N . THR A 1 387 ? 124.254 28.039 56.832 1.00 27.48 382 THR A N 1
ATOM 2669 C CA . THR A 1 387 ? 123.485 28.902 57.723 1.00 27.79 382 THR A CA 1
ATOM 2670 C C . THR A 1 387 ? 123.444 30.360 57.267 1.00 27.72 382 THR A C 1
ATOM 2671 O O . THR A 1 387 ? 124.288 30.812 56.487 1.00 27.32 382 THR A O 1
ATOM 2675 N N . GLN A 1 388 ? 122.458 31.090 57.783 1.00 27.99 383 GLN A N 1
ATOM 2676 C CA . GLN A 1 388 ? 122.249 32.501 57.441 1.00 28.35 383 GLN A CA 1
ATOM 2677 C C . GLN A 1 388 ? 123.313 33.416 58.051 1.00 28.37 383 GLN A C 1
ATOM 2678 O O . GLN A 1 388 ? 123.497 34.542 57.592 1.00 28.60 383 GLN A O 1
ATOM 2684 N N . ASN A 1 389 ? 123.983 32.931 59.094 1.00 28.50 384 ASN A N 1
ATOM 2685 C CA . ASN A 1 389 ? 124.982 33.689 59.852 1.00 28.79 384 ASN A CA 1
ATOM 2686 C C . ASN A 1 389 ? 124.351 34.828 60.661 1.00 29.53 384 ASN A C 1
ATOM 2687 O O . ASN A 1 389 ? 124.777 35.991 60.587 1.00 29.08 384 ASN A O 1
ATOM 2692 N N . ARG A 1 390 ? 123.336 34.473 61.443 1.00 30.43 385 ARG A N 1
ATOM 2693 C CA . ARG A 1 390 ? 122.573 35.448 62.208 1.00 31.70 385 ARG A CA 1
ATOM 2694 C C . ARG A 1 390 ? 121.819 34.753 63.321 1.00 32.18 385 ARG A C 1
ATOM 2695 O O . ARG A 1 390 ? 120.939 33.927 63.063 1.00 32.44 385 ARG A O 1
ATOM 2703 N N . MET A 1 391 ? 122.167 35.094 64.556 1.00 32.86 386 MET A N 1
ATOM 2704 C CA . MET A 1 391 ? 121.454 34.602 65.721 1.00 33.81 386 MET A CA 1
ATOM 2705 C C . MET A 1 391 ? 119.963 34.899 65.546 1.00 34.20 386 MET A C 1
ATOM 2706 O O . MET A 1 391 ? 119.567 36.054 65.377 1.00 34.36 386 MET A O 1
ATOM 2711 N N . THR A 1 392 ? 119.159 33.841 65.542 1.00 34.68 387 THR A N 1
ATOM 2712 C CA . THR A 1 392 ? 117.716 33.927 65.323 1.00 35.18 387 THR A CA 1
ATOM 2713 C C . THR A 1 392 ? 116.977 33.093 66.364 1.00 35.75 387 THR A C 1
ATOM 2714 O O . THR A 1 392 ? 117.388 31.957 66.651 1.00 35.28 387 THR A O 1
ATOM 2718 N N . VAL A 1 393 ? 115.893 33.652 66.914 1.00 36.69 388 VAL A N 1
ATOM 2719 C CA . VAL A 1 393 ? 115.039 32.942 67.883 1.00 37.92 388 VAL A CA 1
ATOM 2720 C C . VAL A 1 393 ? 114.436 31.695 67.230 1.00 39.10 388 VAL A C 1
ATOM 2721 O O . VAL A 1 393 ? 113.837 31.783 66.161 1.00 39.26 388 VAL A O 1
ATOM 2725 N N . ALA A 1 394 ? 114.619 30.539 67.864 1.00 40.76 389 ALA A N 1
ATOM 2726 C CA . ALA A 1 394 ? 114.178 29.271 67.286 1.00 42.68 389 ALA A CA 1
ATOM 2727 C C . ALA A 1 394 ? 112.988 28.661 68.016 1.00 44.16 389 ALA A C 1
ATOM 2728 O O . ALA A 1 394 ? 112.097 28.095 67.382 1.00 44.48 389 ALA A O 1
ATOM 2730 N N . HIS A 1 395 ? 112.985 28.759 69.344 1.00 45.95 390 HIS A N 1
ATOM 2731 C CA . HIS A 1 395 ? 111.904 28.217 70.159 1.00 47.70 390 HIS A CA 1
ATOM 2732 C C . HIS A 1 395 ? 111.615 29.088 71.381 1.00 49.18 390 HIS A C 1
ATOM 2733 O O . HIS A 1 395 ? 112.452 29.889 71.800 1.00 49.27 390 HIS A O 1
ATOM 2740 N N . MET A 1 396 ? 110.420 28.913 71.944 1.00 51.01 391 MET A N 1
ATOM 2741 C CA . MET A 1 396 ? 109.987 29.621 73.145 1.00 52.95 391 MET A CA 1
ATOM 2742 C C . MET A 1 396 ? 109.276 28.640 74.071 1.00 53.99 391 MET A C 1
ATOM 2743 O O . MET A 1 396 ? 108.472 27.819 73.616 1.00 54.07 391 MET A O 1
ATOM 2748 N N . TRP A 1 397 ? 109.581 28.713 75.364 1.00 55.33 392 TRP A N 1
ATOM 2749 C CA . TRP A 1 397 ? 108.882 27.889 76.343 1.00 56.59 392 TRP A CA 1
ATOM 2750 C C . TRP A 1 397 ? 108.038 28.708 77.310 1.00 57.42 392 TRP A C 1
ATOM 2751 O O . TRP A 1 397 ? 108.561 29.335 78.230 1.00 57.60 392 TRP A O 1
ATOM 2762 N N . PHE A 1 398 ? 106.729 28.693 77.080 1.00 58.47 393 PHE A N 1
ATOM 2763 C CA . PHE A 1 398 ? 105.757 29.324 77.968 1.00 59.31 393 PHE A CA 1
ATOM 2764 C C . PHE A 1 398 ? 104.461 28.518 77.972 1.00 59.89 393 PHE A C 1
ATOM 2765 O O . PHE A 1 398 ? 104.175 27.796 77.012 1.00 59.82 393 PHE A O 1
ATOM 2773 N N . ASP A 1 399 ? 103.690 28.649 79.053 1.00 60.67 394 ASP A N 1
ATOM 2774 C CA . ASP A 1 399 ? 102.459 27.868 79.273 1.00 61.33 394 ASP A CA 1
ATOM 2775 C C . ASP A 1 399 ? 102.726 26.365 79.317 1.00 61.77 394 ASP A C 1
ATOM 2776 O O . ASP A 1 399 ? 101.898 25.566 78.864 1.00 61.73 394 ASP A O 1
ATOM 2781 N N . ASN A 1 400 ? 103.885 25.993 79.862 1.00 62.30 395 ASN A N 1
ATOM 2782 C CA . ASN A 1 400 ? 104.323 24.596 79.931 1.00 62.67 395 ASN A CA 1
ATOM 2783 C C . ASN A 1 400 ? 104.337 23.919 78.552 1.00 62.71 395 ASN A C 1
ATOM 2784 O O . ASN A 1 400 ? 103.979 22.746 78.417 1.00 62.83 395 ASN A O 1
ATOM 2789 N N . GLN A 1 401 ? 104.758 24.672 77.535 1.00 62.56 396 GLN A N 1
ATOM 2790 C CA . GLN A 1 401 ? 104.710 24.212 76.147 1.00 62.31 396 GLN A CA 1
ATOM 2791 C C . GLN A 1 401 ? 105.867 24.769 75.306 1.00 61.91 396 GLN A C 1
ATOM 2792 O O . GLN A 1 401 ? 106.219 25.948 75.411 1.00 61.76 396 GLN A O 1
ATOM 2798 N N . ILE A 1 402 ? 106.446 23.902 74.478 1.00 61.29 397 ILE A N 1
ATOM 2799 C CA . ILE A 1 402 ? 107.491 24.280 73.534 1.00 60.65 397 ILE A CA 1
ATOM 2800 C C . ILE A 1 402 ? 106.849 24.794 72.251 1.00 60.09 397 ILE A C 1
ATOM 2801 O O . ILE A 1 402 ? 106.084 24.079 71.599 1.00 60.16 397 ILE A O 1
ATOM 2806 N N . HIS A 1 403 ? 107.154 26.041 71.904 1.00 59.14 398 HIS A N 1
ATOM 2807 C CA . HIS A 1 403 ? 106.700 26.632 70.650 1.00 58.25 398 HIS A CA 1
ATOM 2808 C C . HIS A 1 403 ? 107.890 26.824 69.721 1.00 57.47 398 HIS A C 1
ATOM 2809 O O . HIS A 1 403 ? 108.986 27.166 70.171 1.00 57.24 398 HIS A O 1
ATOM 2816 N N . GLU A 1 404 ? 107.677 26.605 68.428 1.00 56.31 399 GLU A N 1
ATOM 2817 C CA . GLU A 1 404 ? 108.731 26.834 67.447 1.00 55.09 399 GLU A CA 1
ATOM 2818 C C . GLU A 1 404 ? 108.457 28.059 66.576 1.00 54.02 399 GLU A C 1
ATOM 2819 O O . GLU A 1 404 ? 107.363 28.221 66.034 1.00 53.99 399 GLU A O 1
ATOM 2825 N N . ALA A 1 405 ? 109.463 28.920 66.463 1.00 52.61 400 ALA A N 1
ATOM 2826 C CA . ALA A 1 405 ? 109.390 30.095 65.605 1.00 51.24 400 ALA A CA 1
ATOM 2827 C C . ALA A 1 405 ? 109.868 29.739 64.203 1.00 50.25 400 ALA A C 1
ATOM 2828 O O . ALA A 1 405 ? 110.431 28.665 63.983 1.00 49.97 400 ALA A O 1
ATOM 2830 N N . ASP A 1 406 ? 109.640 30.647 63.261 1.00 49.10 401 ASP A N 1
ATOM 2831 C CA . ASP A 1 406 ? 110.133 30.492 61.902 1.00 48.03 401 ASP A CA 1
ATOM 2832 C C . ASP A 1 406 ? 111.521 31.138 61.759 1.00 47.21 401 ASP A C 1
ATOM 2833 O O . ASP A 1 406 ? 111.679 32.343 61.963 1.00 47.03 401 ASP A O 1
ATOM 2838 N N . THR A 1 407 ? 112.513 30.320 61.410 1.00 46.28 402 THR A N 1
ATOM 2839 C CA . THR A 1 407 ? 113.909 30.756 61.326 1.00 45.52 402 THR A CA 1
ATOM 2840 C C . THR A 1 407 ? 114.349 31.177 59.919 1.00 45.52 402 THR A C 1
ATOM 2841 O O . THR A 1 407 ? 115.409 31.779 59.756 1.00 44.92 402 THR A O 1
ATOM 2845 N N . THR A 1 408 ? 113.534 30.852 58.917 1.00 45.91 403 THR A N 1
ATOM 2846 C CA . THR A 1 408 ? 113.869 31.096 57.513 1.00 46.60 403 THR A CA 1
ATOM 2847 C C . THR A 1 408 ? 113.938 32.595 57.187 1.00 47.52 403 THR A C 1
ATOM 2848 O O . THR A 1 408 ? 113.216 33.389 57.789 1.00 47.40 403 THR A O 1
ATOM 2852 N N . GLU A 1 409 ? 114.815 32.966 56.248 1.00 48.93 404 GLU A N 1
ATOM 2853 C CA . GLU A 1 409 ? 114.982 34.362 55.793 1.00 50.59 404 GLU A CA 1
ATOM 2854 C C . GLU A 1 409 ? 113.654 34.974 55.370 1.00 52.12 404 GLU A C 1
ATOM 2855 O O . GLU A 1 409 ? 113.155 35.900 56.002 1.00 52.31 404 GLU A O 1
ATOM 2861 N N . ASN A 1 410 ? 113.097 34.435 54.288 1.00 54.21 405 ASN A N 1
ATOM 2862 C CA . ASN A 1 410 ? 111.841 34.905 53.711 1.00 56.38 405 ASN A CA 1
ATOM 2863 C C . ASN A 1 410 ? 110.590 34.525 54.513 1.00 57.87 405 ASN A C 1
ATOM 2864 O O . ASN A 1 410 ? 109.470 34.813 54.088 1.00 58.21 405 ASN A O 1
ATOM 2869 N N . GLN A 1 411 ? 110.791 33.886 55.667 1.00 59.74 406 GLN A N 1
ATOM 2870 C CA . GLN A 1 411 ? 109.701 33.422 56.538 1.00 61.62 406 GLN A CA 1
ATOM 2871 C C . GLN A 1 411 ? 108.692 32.519 55.814 1.00 63.07 406 GLN A C 1
ATOM 2872 O O . GLN A 1 411 ? 107.530 32.884 55.625 1.00 63.13 406 GLN A O 1
ATOM 2878 N N . SER A 1 412 ? 109.162 31.332 55.431 1.00 64.98 407 SER A N 1
ATOM 2879 C CA . SER A 1 412 ? 108.366 30.352 54.690 1.00 66.75 407 SER A CA 1
ATOM 2880 C C . SER A 1 412 ? 107.615 29.370 55.597 1.00 68.09 407 SER A C 1
ATOM 2881 O O . SER A 1 412 ? 106.953 28.452 55.106 1.00 68.21 407 SER A O 1
ATOM 2884 N N . GLY A 1 413 ? 107.717 29.562 56.911 1.00 69.71 408 GLY A N 1
ATOM 2885 C CA . GLY A 1 413 ? 107.025 28.708 57.878 1.00 71.72 408 GLY A CA 1
ATOM 2886 C C . GLY A 1 413 ? 105.647 29.228 58.244 1.00 73.18 408 GLY A C 1
ATOM 2887 O O . GLY A 1 413 ? 104.987 29.883 57.433 1.00 73.22 408 GLY A O 1
ATOM 2888 N N . ALA A 1 414 ? 105.216 28.932 59.469 1.00 74.76 409 ALA A N 1
ATOM 2889 C CA . ALA A 1 414 ? 103.913 29.373 59.974 1.00 76.27 409 ALA A CA 1
ATOM 2890 C C . ALA A 1 414 ? 104.014 29.912 61.400 1.00 77.29 409 ALA A C 1
ATOM 2891 O O . ALA A 1 414 ? 105.080 29.847 62.020 1.00 77.40 409 ALA A O 1
ATOM 2893 N N . ALA A 1 415 ? 102.903 30.444 61.909 1.00 78.59 410 ALA A N 1
ATOM 2894 C CA . ALA A 1 415 ? 102.840 30.977 63.271 1.00 79.83 410 ALA A CA 1
ATOM 2895 C C . ALA A 1 415 ? 102.861 29.864 64.320 1.00 80.64 410 ALA A C 1
ATOM 2896 O O . ALA A 1 415 ? 102.633 28.694 64.005 1.00 80.73 410 ALA A O 1
ATOM 2898 N N . PHE A 1 416 ? 103.140 30.244 65.564 1.00 81.65 411 PHE A N 1
ATOM 2899 C CA . PHE A 1 416 ? 103.238 29.300 66.677 1.00 82.54 411 PHE A CA 1
ATOM 2900 C C . PHE A 1 416 ? 102.173 29.582 67.736 1.00 82.89 411 PHE A C 1
ATOM 2901 O O . PHE A 1 416 ? 101.584 28.655 68.299 1.00 83.02 411 PHE A O 1
ATOM 2909 N N . ASP A 1 417 ? 101.936 30.869 67.988 1.00 83.23 412 ASP A N 1
ATOM 2910 C CA . ASP A 1 417 ? 101.017 31.343 69.020 1.00 83.44 412 ASP A CA 1
ATOM 2911 C C . ASP A 1 417 ? 100.887 32.861 68.919 1.00 83.33 412 ASP A C 1
ATOM 2912 O O . ASP A 1 417 ? 101.847 33.559 68.585 1.00 83.46 412 ASP A O 1
ATOM 2917 N N . LYS A 1 418 ? 99.691 33.359 69.207 1.00 83.07 413 LYS A N 1
ATOM 2918 C CA . LYS A 1 418 ? 99.400 34.787 69.182 1.00 82.71 413 LYS A CA 1
ATOM 2919 C C . LYS A 1 418 ? 98.396 35.099 70.288 1.00 82.23 413 LYS A C 1
ATOM 2920 O O . LYS A 1 418 ? 98.401 36.189 70.865 1.00 82.27 413 LYS A O 1
ATOM 2926 N N . THR A 1 419 ? 97.552 34.112 70.579 1.00 81.47 414 THR A N 1
ATOM 2927 C CA . THR A 1 419 ? 96.414 34.258 71.484 1.00 80.60 414 THR A CA 1
ATOM 2928 C C . THR A 1 419 ? 96.803 34.390 72.956 1.00 79.84 414 THR A C 1
ATOM 2929 O O . THR A 1 419 ? 96.351 35.317 73.635 1.00 79.83 414 THR A O 1
ATOM 2933 N N . SER A 1 420 ? 97.632 33.462 73.439 1.00 78.73 415 SER A N 1
ATOM 2934 C CA . SER A 1 420 ? 97.998 33.392 74.853 1.00 77.54 415 SER A CA 1
ATOM 2935 C C . SER A 1 420 ? 98.436 34.740 75.409 1.00 76.68 415 SER A C 1
ATOM 2936 O O . SER A 1 420 ? 99.284 35.417 74.824 1.00 76.60 415 SER A O 1
ATOM 2939 N N . ALA A 1 421 ? 97.833 35.128 76.531 1.00 75.48 416 ALA A N 1
ATOM 2940 C CA . ALA A 1 421 ? 98.173 36.373 77.216 1.00 74.26 416 ALA A CA 1
ATOM 2941 C C . ALA A 1 421 ? 99.596 36.308 77.762 1.00 73.26 416 ALA A C 1
ATOM 2942 O O . ALA A 1 421 ? 100.239 37.338 77.970 1.00 73.14 416 ALA A O 1
ATOM 2944 N N . THR A 1 422 ? 100.069 35.085 77.990 1.00 72.02 417 THR A N 1
ATOM 2945 C CA . THR A 1 422 ? 101.444 34.824 78.405 1.00 70.83 417 THR A CA 1
ATOM 2946 C C . THR A 1 422 ? 102.432 35.312 77.352 1.00 69.90 417 THR A C 1
ATOM 2947 O O . THR A 1 422 ? 103.446 35.930 77.684 1.00 69.76 417 THR A O 1
ATOM 2951 N N . TRP A 1 423 ? 102.125 35.032 76.086 1.00 68.70 418 TRP A N 1
ATOM 2952 C CA . TRP A 1 423 ? 102.969 35.454 74.978 1.00 67.54 418 TRP A CA 1
ATOM 2953 C C . TRP A 1 423 ? 103.228 36.958 75.009 1.00 66.81 418 TRP A C 1
ATOM 2954 O O . TRP A 1 423 ? 104.376 37.390 74.904 1.00 66.70 418 TRP A O 1
ATOM 2965 N N . SER A 1 424 ? 102.163 37.742 75.173 1.00 65.72 419 SER A N 1
ATOM 2966 C CA . SER A 1 424 ? 102.272 39.201 75.210 1.00 64.59 419 SER A CA 1
ATOM 2967 C C . SER A 1 424 ? 103.119 39.699 76.377 1.00 63.68 419 SER A C 1
ATOM 2968 O O . SER A 1 424 ? 103.759 40.746 76.275 1.00 63.58 419 SER A O 1
ATOM 2971 N N . ALA A 1 425 ? 103.117 38.945 77.475 1.00 62.50 420 ALA A N 1
ATOM 2972 C CA . ALA A 1 425 ? 103.948 39.257 78.635 1.00 61.35 420 ALA A CA 1
ATOM 2973 C C . ALA A 1 425 ? 105.422 38.960 78.353 1.00 60.54 420 ALA A C 1
ATOM 2974 O O . ALA A 1 425 ? 106.295 39.749 78.712 1.00 60.43 420 ALA A O 1
ATOM 2976 N N . LEU A 1 426 ? 105.684 37.825 77.705 1.00 59.45 421 LEU A N 1
ATOM 2977 C CA . LEU A 1 426 ? 107.037 37.434 77.301 1.00 58.23 421 LEU A CA 1
ATOM 2978 C C . LEU A 1 426 ? 107.567 38.366 76.216 1.00 57.40 421 LEU A C 1
ATOM 2979 O O . LEU A 1 426 ? 108.713 38.818 76.275 1.00 57.12 421 LEU A O 1
ATOM 2984 N N . SER A 1 427 ? 106.707 38.648 75.238 1.00 56.38 422 SER A N 1
ATOM 2985 C CA . SER A 1 427 ? 106.996 39.561 74.136 1.00 55.35 422 SER A CA 1
ATOM 2986 C C . SER A 1 427 ? 107.415 40.946 74.630 1.00 54.48 422 SER A C 1
ATOM 2987 O O . SER A 1 427 ? 108.306 41.575 74.053 1.00 54.31 422 SER A O 1
ATOM 2990 N N . ARG A 1 428 ? 106.770 41.407 75.700 1.00 53.41 423 ARG A N 1
ATOM 2991 C CA . ARG A 1 428 ? 107.040 42.726 76.263 1.00 52.38 423 ARG A CA 1
ATOM 2992 C C . ARG A 1 428 ? 108.419 42.795 76.920 1.00 51.55 423 ARG A C 1
ATOM 2993 O O . ARG A 1 428 ? 109.106 43.812 76.823 1.00 51.51 423 ARG A O 1
ATOM 3001 N N . ILE A 1 429 ? 108.814 41.713 77.584 1.00 50.44 424 ILE A N 1
ATOM 3002 C CA . ILE A 1 429 ? 110.133 41.627 78.206 1.00 49.43 424 ILE A CA 1
ATOM 3003 C C . ILE A 1 429 ? 111.225 41.558 77.138 1.00 48.84 424 ILE A C 1
ATOM 3004 O O . ILE A 1 429 ? 112.281 42.172 77.283 1.00 48.74 424 ILE A O 1
ATOM 3009 N N . ALA A 1 430 ? 110.953 40.826 76.062 1.00 47.97 425 ALA A N 1
ATOM 3010 C CA . ALA A 1 430 ? 111.908 40.673 74.972 1.00 47.28 425 ALA A CA 1
ATOM 3011 C C . ALA A 1 430 ? 112.177 42.003 74.277 1.00 46.70 425 ALA A C 1
ATOM 3012 O O . ALA A 1 430 ? 113.286 42.245 73.805 1.00 46.52 425 ALA A O 1
ATOM 3014 N N . ALA A 1 431 ? 111.157 42.859 74.230 1.00 46.04 426 ALA A N 1
ATOM 3015 C CA . ALA A 1 431 ? 111.275 44.179 73.615 1.00 45.31 426 ALA A CA 1
ATOM 3016 C C . ALA A 1 431 ? 111.850 45.200 74.595 1.00 44.82 426 ALA A C 1
ATOM 3017 O O . ALA A 1 431 ? 112.772 45.947 74.256 1.00 44.67 426 ALA A O 1
ATOM 3019 N N . LEU A 1 432 ? 111.310 45.206 75.811 1.00 44.19 427 LEU A N 1
ATOM 3020 C CA . LEU A 1 432 ? 111.678 46.185 76.830 1.00 43.85 427 LEU A CA 1
ATOM 3021 C C . LEU A 1 432 ? 113.048 45.942 77.468 1.00 43.33 427 LEU A C 1
ATOM 3022 O O . LEU A 1 432 ? 113.820 46.882 77.652 1.00 43.45 427 LEU A O 1
ATOM 3027 N N . CYS A 1 433 ? 113.338 44.689 77.813 1.00 42.61 428 CYS A N 1
ATOM 3028 C CA . CYS A 1 433 ? 114.611 44.332 78.437 1.00 42.03 428 CYS A CA 1
ATOM 3029 C C . CYS A 1 433 ? 115.654 44.075 77.341 1.00 41.71 428 CYS A C 1
ATOM 3030 O O . CYS A 1 433 ? 116.298 43.022 77.293 1.00 41.69 428 CYS A O 1
ATOM 3033 N N . ASN A 1 434 ? 115.801 45.056 76.457 1.00 40.99 429 ASN A N 1
ATOM 3034 C CA . ASN A 1 434 ? 116.611 44.921 75.264 1.00 40.45 429 ASN A CA 1
ATOM 3035 C C . ASN A 1 434 ? 117.163 46.290 74.894 1.00 40.29 429 ASN A C 1
ATOM 3036 O O . ASN A 1 434 ? 116.419 47.270 74.828 1.00 39.92 429 ASN A O 1
ATOM 3041 N N . ARG A 1 435 ? 118.468 46.348 74.651 1.00 39.97 430 ARG A N 1
ATOM 3042 C CA . ARG A 1 435 ? 119.126 47.602 74.324 1.00 39.89 430 ARG A CA 1
ATOM 3043 C C . ARG A 1 435 ? 119.535 47.709 72.855 1.00 39.63 430 ARG A C 1
ATOM 3044 O O . ARG A 1 435 ? 120.171 48.685 72.461 1.00 39.73 430 ARG A O 1
ATOM 3052 N N . ALA A 1 436 ? 119.155 46.719 72.049 1.00 39.30 431 ALA A N 1
ATOM 3053 C CA . ALA A 1 436 ? 119.452 46.726 70.613 1.00 39.10 431 ALA A CA 1
ATOM 3054 C C . ALA A 1 436 ? 118.510 47.628 69.808 1.00 38.86 431 ALA A C 1
ATOM 3055 O O . ALA A 1 436 ? 117.337 47.783 70.146 1.00 38.64 431 ALA A O 1
ATOM 3057 N N . VAL A 1 437 ? 119.038 48.201 68.729 1.00 38.68 432 VAL A N 1
ATOM 3058 C CA . VAL A 1 437 ? 118.266 49.080 67.847 1.00 38.69 432 VAL A CA 1
ATOM 3059 C C . VAL A 1 437 ? 118.636 48.863 66.376 1.00 39.25 432 VAL A C 1
ATOM 3060 O O . VAL A 1 437 ? 119.792 48.567 66.058 1.00 38.93 432 VAL A O 1
ATOM 3064 N N . PHE A 1 438 ? 117.656 49.027 65.490 1.00 39.94 433 PHE A N 1
ATOM 3065 C CA . PHE A 1 438 ? 117.908 49.011 64.048 1.00 41.07 433 PHE A CA 1
ATOM 3066 C C . PHE A 1 438 ? 118.692 50.252 63.602 1.00 41.97 433 PHE A C 1
ATOM 3067 O O . PHE A 1 438 ? 118.427 51.356 64.084 1.00 42.14 433 PHE A O 1
ATOM 3075 N N . GLN A 1 439 ? 119.654 50.067 62.695 1.00 43.29 434 GLN A N 1
ATOM 3076 C CA . GLN A 1 439 ? 120.402 51.186 62.111 1.00 44.77 434 GLN A CA 1
ATOM 3077 C C . GLN A 1 439 ? 119.435 52.070 61.335 1.00 45.87 434 GLN A C 1
ATOM 3078 O O . GLN A 1 439 ? 118.398 51.592 60.863 1.00 46.01 434 GLN A O 1
ATOM 3084 N N . ALA A 1 440 ? 119.777 53.350 61.197 1.00 47.00 435 ALA A N 1
ATOM 3085 C CA . ALA A 1 440 ? 118.932 54.299 60.477 1.00 48.13 435 ALA A CA 1
ATOM 3086 C C . ALA A 1 440 ? 118.803 53.949 58.994 1.00 49.07 435 ALA A C 1
ATOM 3087 O O . ALA A 1 440 ? 119.742 53.437 58.382 1.00 48.97 435 ALA A O 1
ATOM 3089 N N . GLY A 1 441 ? 117.623 54.221 58.438 1.00 50.32 436 GLY A N 1
ATOM 3090 C CA . GLY A 1 441 ? 117.361 54.085 57.001 1.00 51.83 436 GLY A CA 1
ATOM 3091 C C . GLY A 1 441 ? 117.245 52.672 56.455 1.00 52.97 436 GLY A C 1
ATOM 3092 O O . GLY A 1 441 ? 117.579 52.427 55.294 1.00 52.94 436 GLY A O 1
ATOM 3093 N N . GLN A 1 442 ? 116.761 51.748 57.286 1.00 54.12 437 GLN A N 1
ATOM 3094 C CA . GLN A 1 442 ? 116.637 50.337 56.909 1.00 55.25 437 GLN A CA 1
ATOM 3095 C C . GLN A 1 442 ? 115.201 49.968 56.538 1.00 55.82 437 GLN A C 1
ATOM 3096 O O . GLN A 1 442 ? 114.960 48.887 56.007 1.00 55.93 437 GLN A O 1
ATOM 3102 N N . ASP A 1 443 ? 114.258 50.869 56.822 1.00 56.55 438 ASP A N 1
ATOM 3103 C CA . ASP A 1 443 ? 112.813 50.630 56.643 1.00 57.16 438 ASP A CA 1
ATOM 3104 C C . ASP A 1 443 ? 112.437 50.013 55.298 1.00 57.41 438 ASP A C 1
ATOM 3105 O O . ASP A 1 443 ? 111.367 49.418 55.152 1.00 57.46 438 ASP A O 1
ATOM 3110 N N . ASN A 1 444 ? 113.331 50.163 54.327 1.00 57.61 439 ASN A N 1
ATOM 3111 C CA . ASN A 1 444 ? 113.184 49.569 53.008 1.00 57.58 439 ASN A CA 1
ATOM 3112 C C . ASN A 1 444 ? 113.434 48.055 52.992 1.00 57.41 439 ASN A C 1
ATOM 3113 O O . ASN A 1 444 ? 112.705 47.312 52.329 1.00 57.51 439 ASN A O 1
ATOM 3118 N N . VAL A 1 445 ? 114.461 47.605 53.714 1.00 56.97 440 VAL A N 1
ATOM 3119 C CA . VAL A 1 445 ? 114.860 46.191 53.702 1.00 56.46 440 VAL A CA 1
ATOM 3120 C C . VAL A 1 445 ? 114.049 45.359 54.705 1.00 55.80 440 VAL A C 1
ATOM 3121 O O . VAL A 1 445 ? 113.533 45.907 55.677 1.00 55.80 440 VAL A O 1
ATOM 3125 N N . PRO A 1 446 ? 113.919 44.038 54.463 1.00 55.15 441 PRO A N 1
ATOM 3126 C CA . PRO A 1 446 ? 113.177 43.174 55.390 1.00 54.60 441 PRO A CA 1
ATOM 3127 C C . PRO A 1 446 ? 113.805 43.103 56.787 1.00 53.98 441 PRO A C 1
ATOM 3128 O O . PRO A 1 446 ? 115.026 43.230 56.928 1.00 53.89 441 PRO A O 1
ATOM 3132 N N . ILE A 1 447 ? 112.956 42.896 57.794 1.00 53.10 442 ILE A N 1
ATOM 3133 C CA . ILE A 1 447 ? 113.350 42.886 59.203 1.00 52.28 442 ILE A CA 1
ATOM 3134 C C . ILE A 1 447 ? 114.591 42.029 59.483 1.00 51.77 442 ILE A C 1
ATOM 3135 O O . ILE A 1 447 ? 115.560 42.518 60.062 1.00 51.55 442 ILE A O 1
ATOM 3140 N N . LEU A 1 448 ? 114.557 40.764 59.063 1.00 50.87 443 LEU A N 1
ATOM 3141 C CA . LEU A 1 448 ? 115.640 39.821 59.349 1.00 50.11 443 LEU A CA 1
ATOM 3142 C C . LEU A 1 448 ? 116.959 40.148 58.645 1.00 49.62 443 LEU A C 1
ATOM 3143 O O . LEU A 1 448 ? 118.016 39.668 59.057 1.00 49.88 443 LEU A O 1
ATOM 3148 N N . LYS A 1 449 ? 116.901 40.971 57.601 1.00 48.72 444 LYS A N 1
ATOM 3149 C CA . LYS A 1 449 ? 118.101 41.307 56.831 1.00 47.84 444 LYS A CA 1
ATOM 3150 C C . LYS A 1 449 ? 118.768 42.618 57.259 1.00 47.03 444 LYS A C 1
ATOM 3151 O O . LYS A 1 449 ? 119.910 42.885 56.875 1.00 46.81 444 LYS A O 1
ATOM 3157 N N . ARG A 1 450 ? 118.068 43.430 58.049 1.00 45.89 445 ARG A N 1
ATOM 3158 C CA . ARG A 1 450 ? 118.585 44.757 58.395 1.00 45.06 445 ARG A CA 1
ATOM 3159 C C . ARG A 1 450 ? 119.671 44.731 59.464 1.00 44.19 445 ARG A C 1
ATOM 3160 O O . ARG A 1 450 ? 119.672 43.869 60.348 1.00 44.12 445 ARG A O 1
ATOM 3168 N N . SER A 1 451 ? 120.607 45.669 59.355 1.00 43.14 446 SER A N 1
ATOM 3169 C CA . SER A 1 451 ? 121.721 45.763 60.291 1.00 42.21 446 SER A CA 1
ATOM 3170 C C . SER A 1 451 ? 121.258 46.291 61.648 1.00 41.38 446 SER A C 1
ATOM 3171 O O . SER A 1 451 ? 120.435 47.205 61.731 1.00 41.03 446 SER A O 1
ATOM 3174 N N . VAL A 1 452 ? 121.778 45.686 62.710 1.00 40.65 447 VAL A N 1
ATOM 3175 C CA . VAL A 1 452 ? 121.405 46.051 64.074 1.00 39.77 447 VAL A CA 1
ATOM 3176 C C . VAL A 1 452 ? 122.643 46.389 64.893 1.00 39.58 447 VAL A C 1
ATOM 3177 O O . VAL A 1 452 ? 123.633 45.659 64.870 1.00 39.83 447 VAL A O 1
ATOM 3181 N N . ALA A 1 453 ? 122.583 47.505 65.610 1.00 39.26 448 ALA A N 1
ATOM 3182 C CA . ALA A 1 453 ? 123.589 47.828 66.610 1.00 38.79 448 ALA A CA 1
ATOM 3183 C C . ALA A 1 453 ? 123.257 47.067 67.890 1.00 38.58 448 ALA A C 1
ATOM 3184 O O . ALA A 1 453 ? 122.238 47.342 68.538 1.00 38.50 448 ALA A O 1
ATOM 3186 N N . GLY A 1 454 ? 124.103 46.096 68.229 1.00 38.18 449 GLY A N 1
ATOM 3187 C CA . GLY A 1 454 ? 123.945 45.312 69.454 1.00 38.11 449 GLY A CA 1
ATOM 3188 C C . GLY A 1 454 ? 124.567 43.927 69.379 1.00 37.94 449 GLY A C 1
ATOM 3189 O O . GLY A 1 454 ? 125.027 43.500 68.318 1.00 37.95 449 GLY A O 1
ATOM 3190 N N . ASP A 1 455 ? 124.589 43.223 70.507 1.00 37.70 450 ASP A N 1
ATOM 3191 C CA . ASP A 1 455 ? 125.049 41.843 70.509 1.00 37.64 450 ASP A CA 1
ATOM 3192 C C . ASP A 1 455 ? 124.046 40.938 69.767 1.00 37.07 450 ASP A C 1
ATOM 3193 O O . ASP A 1 455 ? 122.881 41.312 69.573 1.00 36.68 450 ASP A O 1
ATOM 3198 N N . ALA A 1 456 ? 124.508 39.762 69.351 1.00 36.40 451 ALA A N 1
ATOM 3199 C CA . ALA A 1 456 ? 123.695 38.860 68.530 1.00 35.83 451 ALA A CA 1
ATOM 3200 C C . ALA A 1 456 ? 122.383 38.429 69.195 1.00 35.43 451 ALA A C 1
ATOM 3201 O O . ALA A 1 456 ? 121.350 38.358 68.530 1.00 35.48 451 ALA A O 1
ATOM 3203 N N . SER A 1 457 ? 122.410 38.164 70.497 1.00 34.95 452 SER A N 1
ATOM 3204 C CA . SER A 1 457 ? 121.201 37.689 71.172 1.00 35.16 452 SER A CA 1
ATOM 3205 C C . SER A 1 457 ? 120.125 38.773 71.276 1.00 34.96 452 SER A C 1
ATOM 3206 O O . SER A 1 457 ? 118.944 38.497 71.047 1.00 35.15 452 SER A O 1
ATOM 3209 N N . GLU A 1 458 ? 120.528 39.998 71.601 1.00 34.64 453 GLU A N 1
ATOM 3210 C CA . GLU A 1 458 ? 119.577 41.111 71.647 1.00 34.96 453 GLU A CA 1
ATOM 3211 C C . GLU A 1 458 ? 119.004 41.461 70.270 1.00 34.77 453 GLU A C 1
ATOM 3212 O O . GLU A 1 458 ? 117.840 41.833 70.176 1.00 34.70 453 GLU A O 1
ATOM 3218 N N . SER A 1 459 ? 119.811 41.318 69.216 1.00 34.72 454 SER A N 1
ATOM 3219 C CA . SER A 1 459 ? 119.356 41.550 67.842 1.00 35.21 454 SER A CA 1
ATOM 3220 C C . SER A 1 459 ? 118.299 40.518 67.437 1.00 35.28 454 SER A C 1
ATOM 3221 O O . SER A 1 459 ? 117.285 40.859 66.822 1.00 34.64 454 SER A O 1
ATOM 3224 N N . ALA A 1 460 ? 118.561 39.259 67.792 1.00 35.37 455 ALA A N 1
ATOM 3225 C CA . ALA A 1 460 ? 117.650 38.156 67.547 1.00 35.59 455 ALA A CA 1
ATOM 3226 C C . ALA A 1 460 ? 116.284 38.422 68.178 1.00 35.77 455 ALA A C 1
ATOM 3227 O O . ALA A 1 460 ? 115.250 38.277 67.522 1.00 35.53 455 ALA A O 1
ATOM 3229 N N . LEU A 1 461 ? 116.296 38.816 69.448 1.00 36.16 456 LEU A N 1
ATOM 3230 C CA . LEU A 1 461 ? 115.072 39.113 70.182 1.00 37.04 456 LEU A CA 1
ATOM 3231 C C . LEU A 1 461 ? 114.338 40.317 69.594 1.00 37.54 456 LEU A C 1
ATOM 3232 O O . LEU A 1 461 ? 113.113 40.306 69.476 1.00 37.50 456 LEU A O 1
ATOM 3237 N N . LEU A 1 462 ? 115.102 41.338 69.215 1.00 38.28 457 LEU A N 1
ATOM 3238 C CA . LEU A 1 462 ? 114.566 42.529 68.574 1.00 38.98 457 LEU A CA 1
ATOM 3239 C C . LEU A 1 462 ? 113.786 42.136 67.325 1.00 39.44 457 LEU A C 1
ATOM 3240 O O . LEU A 1 462 ? 112.623 42.512 67.172 1.00 39.80 457 LEU A O 1
ATOM 3245 N N . LYS A 1 463 ? 114.432 41.371 66.447 1.00 39.81 458 LYS A N 1
ATOM 3246 C CA . LYS A 1 463 ? 113.858 40.985 65.162 1.00 40.19 458 LYS A CA 1
ATOM 3247 C C . LYS A 1 463 ? 112.680 40.027 65.331 1.00 40.84 458 LYS A C 1
ATOM 3248 O O . LYS A 1 463 ? 111.766 39.998 64.509 1.00 40.50 458 LYS A O 1
ATOM 3254 N N . CYS A 1 464 ? 112.712 39.254 66.410 1.00 41.77 459 CYS A N 1
ATOM 3255 C CA . CYS A 1 464 ? 111.635 38.336 66.732 1.00 42.85 459 CYS A CA 1
ATOM 3256 C C . CYS A 1 464 ? 110.339 39.077 67.054 1.00 44.06 459 CYS A C 1
ATOM 3257 O O . CYS A 1 464 ? 109.286 38.761 66.503 1.00 44.13 459 CYS A O 1
ATOM 3260 N N . ILE A 1 465 ? 110.429 40.066 67.939 1.00 45.58 460 ILE A N 1
ATOM 3261 C CA . ILE A 1 465 ? 109.262 40.822 68.380 1.00 47.13 460 ILE A CA 1
ATOM 3262 C C . ILE A 1 465 ? 108.780 41.782 67.292 1.00 48.30 460 ILE A C 1
ATOM 3263 O O . ILE A 1 465 ? 107.582 41.874 67.031 1.00 48.44 460 ILE A O 1
ATOM 3268 N N . GLU A 1 466 ? 109.722 42.470 66.649 1.00 49.90 461 GLU A N 1
ATOM 3269 C CA . GLU A 1 466 ? 109.423 43.391 65.548 1.00 51.54 461 GLU A CA 1
ATOM 3270 C C . GLU A 1 466 ? 108.615 42.699 64.454 1.00 52.81 461 GLU A C 1
ATOM 3271 O O . GLU A 1 466 ? 107.778 43.322 63.797 1.00 52.86 461 GLU A O 1
ATOM 3277 N N . LEU A 1 467 ? 108.873 41.406 64.281 1.00 54.47 462 LEU A N 1
ATOM 3278 C CA . LEU A 1 467 ? 108.244 40.607 63.242 1.00 56.17 462 LEU A CA 1
ATOM 3279 C C . LEU A 1 467 ? 106.795 40.262 63.574 1.00 57.40 462 LEU A C 1
ATOM 3280 O O . LEU A 1 467 ? 105.907 40.457 62.744 1.00 57.50 462 LEU A O 1
ATOM 3285 N N . CYS A 1 468 ? 106.558 39.766 64.785 1.00 58.92 463 CYS A N 1
ATOM 3286 C CA . CYS A 1 468 ? 105.238 39.262 65.155 1.00 60.66 463 CYS A CA 1
ATOM 3287 C C . CYS A 1 468 ? 104.421 40.180 66.077 1.00 61.28 463 CYS A C 1
ATOM 3288 O O . CYS A 1 468 ? 103.291 39.842 66.444 1.00 61.27 463 CYS A O 1
ATOM 3291 N N . CYS A 1 469 ? 104.983 41.333 66.440 1.00 62.14 464 CYS A N 1
ATOM 3292 C CA . CYS A 1 469 ? 104.274 42.311 67.278 1.00 62.95 464 CYS A CA 1
ATOM 3293 C C . CYS A 1 469 ? 104.357 43.736 66.734 1.00 63.24 464 CYS A C 1
ATOM 3294 O O . CYS A 1 469 ? 103.938 44.684 67.403 1.00 63.42 464 CYS A O 1
ATOM 3297 N N . GLY A 1 470 ? 104.894 43.883 65.523 1.00 63.62 465 GLY A N 1
ATOM 3298 C CA . GLY A 1 470 ? 105.077 45.198 64.915 1.00 63.93 465 GLY A CA 1
ATOM 3299 C C . GLY A 1 470 ? 106.183 45.991 65.588 1.00 64.21 465 GLY A C 1
ATOM 3300 O O . GLY A 1 470 ? 106.943 45.452 66.394 1.00 64.27 465 GLY A O 1
ATOM 3301 N N . SER A 1 471 ? 106.252 47.282 65.267 1.00 64.37 466 SER A N 1
ATOM 3302 C CA . SER A 1 471 ? 107.313 48.177 65.736 1.00 64.37 466 SER A CA 1
ATOM 3303 C C . SER A 1 471 ? 107.656 48.031 67.220 1.00 64.41 466 SER A C 1
ATOM 3304 O O . SER A 1 471 ? 106.811 48.255 68.090 1.00 64.51 466 SER A O 1
ATOM 3307 N N . VAL A 1 472 ? 108.905 47.655 67.490 1.00 64.27 467 VAL A N 1
ATOM 3308 C CA . VAL A 1 472 ? 109.418 47.532 68.853 1.00 64.13 467 VAL A CA 1
ATOM 3309 C C . VAL A 1 472 ? 109.642 48.916 69.462 1.00 64.27 467 VAL A C 1
ATOM 3310 O O . VAL A 1 472 ? 109.386 49.126 70.650 1.00 64.06 467 VAL A O 1
ATOM 3314 N N . GLN A 1 473 ? 110.105 49.852 68.633 1.00 64.45 468 GLN A N 1
ATOM 3315 C CA . GLN A 1 473 ? 110.281 51.249 69.038 1.00 64.73 468 GLN A CA 1
ATOM 3316 C C . GLN A 1 473 ? 109.008 51.818 69.670 1.00 64.77 468 GLN A C 1
ATOM 3317 O O . GLN A 1 473 ? 109.079 52.618 70.605 1.00 64.70 468 GLN A O 1
ATOM 3323 N N . GLY A 1 474 ? 107.855 51.394 69.152 1.00 64.87 469 GLY A N 1
ATOM 3324 C CA . GLY A 1 474 ? 106.554 51.764 69.707 1.00 65.02 469 GLY A CA 1
ATOM 3325 C C . GLY A 1 474 ? 106.359 51.268 71.129 1.00 65.17 469 GLY A C 1
ATOM 3326 O O . GLY A 1 474 ? 105.896 52.016 71.994 1.00 65.19 469 GLY A O 1
ATOM 3327 N N . MET A 1 475 ? 106.717 50.006 71.366 1.00 65.26 470 MET A N 1
ATOM 3328 C CA . MET A 1 475 ? 106.614 49.392 72.691 1.00 65.45 470 MET A CA 1
ATOM 3329 C C . MET A 1 475 ? 107.539 50.066 73.703 1.00 65.48 470 MET A C 1
ATOM 3330 O O . MET A 1 475 ? 107.214 50.168 74.886 1.00 65.34 470 MET A O 1
ATOM 3335 N N . ARG A 1 476 ? 108.685 50.534 73.216 1.00 65.73 471 ARG A N 1
ATOM 3336 C CA . ARG A 1 476 ? 109.663 51.243 74.037 1.00 65.97 471 ARG A CA 1
ATOM 3337 C C . ARG A 1 476 ? 109.348 52.733 74.195 1.00 66.38 471 ARG A C 1
ATOM 3338 O O . ARG A 1 476 ? 110.025 53.441 74.943 1.00 66.41 471 ARG A O 1
ATOM 3346 N N . ASP A 1 477 ? 108.318 53.201 73.494 1.00 66.86 472 ASP A N 1
ATOM 3347 C CA . ASP A 1 477 ? 107.825 54.566 73.666 1.00 67.37 472 ASP A CA 1
ATOM 3348 C C . ASP A 1 477 ? 106.617 54.599 74.597 1.00 67.87 472 ASP A C 1
ATOM 3349 O O . ASP A 1 477 ? 106.438 55.551 75.357 1.00 67.91 472 ASP A O 1
ATOM 3354 N N . ARG A 1 478 ? 105.800 53.550 74.531 1.00 68.53 473 ARG A N 1
ATOM 3355 C CA . ARG A 1 478 ? 104.627 53.407 75.390 1.00 69.24 473 ARG A CA 1
ATOM 3356 C C . ARG A 1 478 ? 105.019 53.045 76.823 1.00 69.69 473 ARG A C 1
ATOM 3357 O O . ARG A 1 478 ? 104.280 53.332 77.764 1.00 69.71 473 ARG A O 1
ATOM 3365 N N . ASN A 1 479 ? 106.181 52.416 76.980 1.00 70.31 474 ASN A N 1
ATOM 3366 C CA . ASN A 1 479 ? 106.682 52.030 78.298 1.00 70.89 474 ASN A CA 1
ATOM 3367 C C . ASN A 1 479 ? 108.055 52.645 78.573 1.00 71.43 474 ASN A C 1
ATOM 3368 O O . ASN A 1 479 ? 109.072 51.956 78.447 1.00 71.56 474 ASN A O 1
ATOM 3373 N N . PRO A 1 480 ? 108.092 53.944 78.945 1.00 71.89 475 PRO A N 1
ATOM 3374 C CA . PRO A 1 480 ? 109.367 54.635 79.159 1.00 72.19 475 PRO A CA 1
ATOM 3375 C C . PRO A 1 480 ? 110.234 53.964 80.224 1.00 72.49 475 PRO A C 1
ATOM 3376 O O . PRO A 1 480 ? 109.775 53.724 81.343 1.00 72.45 475 PRO A O 1
ATOM 3380 N N . LYS A 1 481 ? 111.473 53.653 79.853 1.00 72.82 476 LYS A N 1
ATOM 3381 C CA . LYS A 1 481 ? 112.452 53.081 80.770 1.00 73.18 476 LYS A CA 1
ATOM 3382 C C . LYS A 1 481 ? 112.972 54.173 81.703 1.00 73.33 476 LYS A C 1
ATOM 3383 O O . LYS A 1 481 ? 113.453 55.211 81.243 1.00 73.41 476 LYS A O 1
ATOM 3389 N N . ILE A 1 482 ? 112.869 53.938 83.008 1.00 73.47 477 ILE A N 1
ATOM 3390 C CA . ILE A 1 482 ? 113.329 54.918 83.994 1.00 73.61 477 ILE A CA 1
ATOM 3391 C C . ILE A 1 482 ? 114.672 54.545 84.620 1.00 73.74 477 ILE A C 1
ATOM 3392 O O . ILE A 1 482 ? 115.505 55.416 84.879 1.00 73.68 477 ILE A O 1
ATOM 3397 N N . VAL A 1 483 ? 114.872 53.249 84.857 1.00 73.96 478 VAL A N 1
ATOM 3398 C CA . VAL A 1 483 ? 116.121 52.727 85.414 1.00 74.20 478 VAL A CA 1
ATOM 3399 C C . VAL A 1 483 ? 116.401 51.340 84.829 1.00 74.35 478 VAL A C 1
ATOM 3400 O O . VAL A 1 483 ? 115.471 50.590 84.521 1.00 74.27 478 VAL A O 1
ATOM 3404 N N . GLU A 1 484 ? 117.683 51.013 84.672 1.00 74.63 479 GLU A N 1
ATOM 3405 C CA . GLU A 1 484 ? 118.102 49.693 84.201 1.00 74.95 479 GLU A CA 1
ATOM 3406 C C . GLU A 1 484 ? 119.450 49.252 84.774 1.00 75.14 479 GLU A C 1
ATOM 3407 O O . GLU A 1 484 ? 120.300 50.081 85.108 1.00 75.11 479 GLU A O 1
ATOM 3413 N N . ILE A 1 485 ? 119.623 47.937 84.892 1.00 75.45 480 ILE A N 1
ATOM 3414 C CA . ILE A 1 485 ? 120.912 47.339 85.229 1.00 75.69 480 ILE A CA 1
ATOM 3415 C C . ILE A 1 485 ? 121.341 46.449 84.061 1.00 76.02 480 ILE A C 1
ATOM 3416 O O . ILE A 1 485 ? 120.812 45.343 83.895 1.00 76.02 480 ILE A O 1
ATOM 3421 N N . PRO A 1 486 ? 122.289 46.937 83.235 1.00 76.38 481 PRO A N 1
ATOM 3422 C CA . PRO A 1 486 ? 122.767 46.183 82.071 1.00 76.71 481 PRO A CA 1
ATOM 3423 C C . PRO A 1 486 ? 123.400 44.856 82.478 1.00 77.03 481 PRO A C 1
ATOM 3424 O O . PRO A 1 486 ? 123.931 44.744 83.581 1.00 76.99 481 PRO A O 1
ATOM 3428 N N . PHE A 1 487 ? 123.325 43.868 81.588 1.00 77.53 482 PHE A N 1
ATOM 3429 C CA . PHE A 1 487 ? 123.843 42.521 81.836 1.00 78.09 482 PHE A CA 1
ATOM 3430 C C . PHE A 1 487 ? 125.259 42.542 82.415 1.00 78.49 482 PHE A C 1
ATOM 3431 O O . PHE A 1 487 ? 126.179 43.103 81.813 1.00 78.54 482 PHE A O 1
ATOM 3439 N N . ASN A 1 488 ? 125.413 41.941 83.593 1.00 78.97 483 ASN A N 1
ATOM 3440 C CA . ASN A 1 488 ? 126.699 41.881 84.285 1.00 79.42 483 ASN A CA 1
ATOM 3441 C C . ASN A 1 488 ? 127.295 40.483 84.284 1.00 79.55 483 ASN A C 1
ATOM 3442 O O . ASN A 1 488 ? 126.575 39.487 84.401 1.00 79.54 483 ASN A O 1
ATOM 3447 N N . SER A 1 489 ? 128.619 40.429 84.162 1.00 79.68 484 SER A N 1
ATOM 3448 C CA . SER A 1 489 ? 129.376 39.183 84.254 1.00 79.77 484 SER A CA 1
ATOM 3449 C C . SER A 1 489 ? 129.061 38.439 85.555 1.00 79.63 484 SER A C 1
ATOM 3450 O O . SER A 1 489 ? 128.957 37.210 85.567 1.00 79.71 484 SER A O 1
ATOM 3453 N N . THR A 1 490 ? 128.897 39.202 86.636 1.00 79.31 485 THR A N 1
ATOM 3454 C CA . THR A 1 490 ? 128.608 38.664 87.969 1.00 78.91 485 THR A CA 1
ATOM 3455 C C . THR A 1 490 ? 127.116 38.389 88.218 1.00 78.48 485 THR A C 1
ATOM 3456 O O . THR A 1 490 ? 126.761 37.334 88.750 1.00 78.44 485 THR A O 1
ATOM 3460 N N . ASN A 1 491 ? 126.258 39.339 87.838 1.00 77.85 486 ASN A N 1
ATOM 3461 C CA . ASN A 1 491 ? 124.808 39.207 88.005 1.00 77.08 486 ASN A CA 1
ATOM 3462 C C . ASN A 1 491 ? 124.213 38.094 87.152 1.00 76.31 486 ASN A C 1
ATOM 3463 O O . ASN A 1 491 ? 123.291 37.397 87.584 1.00 76.27 486 ASN A O 1
ATOM 3468 N N . LYS A 1 492 ? 124.752 37.945 85.941 1.00 75.25 487 LYS A N 1
ATOM 3469 C CA . LYS A 1 492 ? 124.276 36.976 84.943 1.00 74.10 487 LYS A CA 1
ATOM 3470 C C . LYS A 1 492 ? 122.814 37.231 84.548 1.00 73.07 487 LYS A C 1
ATOM 3471 O O . LYS A 1 492 ? 122.109 36.326 84.086 1.00 72.94 487 LYS A O 1
ATOM 3477 N N . TYR A 1 493 ? 122.380 38.477 84.732 1.00 71.75 488 TYR A N 1
ATOM 3478 C CA . TYR A 1 493 ? 121.046 38.923 84.343 1.00 70.40 488 TYR A CA 1
ATOM 3479 C C . TYR A 1 493 ? 121.048 40.409 83.987 1.00 69.34 488 TYR A C 1
ATOM 3480 O O . TYR A 1 493 ? 121.976 41.143 84.328 1.00 69.03 488 TYR A O 1
ATOM 3489 N N . GLN A 1 494 ? 119.987 40.836 83.314 1.00 68.19 489 GLN A N 1
ATOM 3490 C CA . GLN A 1 494 ? 119.780 42.229 82.952 1.00 67.15 489 GLN A CA 1
ATOM 3491 C C . GLN A 1 494 ? 118.362 42.605 83.359 1.00 66.77 489 GLN A C 1
ATOM 3492 O O . GLN A 1 494 ? 117.420 41.902 83.012 1.00 66.55 489 GLN A O 1
ATOM 3498 N N . LEU A 1 495 ? 118.212 43.697 84.105 1.00 66.46 490 LEU A N 1
ATOM 3499 C CA . LEU A 1 495 ? 116.880 44.144 84.526 1.00 66.31 490 LEU A CA 1
ATOM 3500 C C . LEU A 1 495 ? 116.547 45.571 84.086 1.00 66.35 490 LEU A C 1
ATOM 3501 O O . LEU A 1 495 ? 117.442 46.390 83.864 1.00 66.20 490 LEU A O 1
ATOM 3506 N N . SER A 1 496 ? 115.250 45.852 83.967 1.00 66.54 491 SER A N 1
ATOM 3507 C CA . SER A 1 496 ? 114.753 47.166 83.568 1.00 66.81 491 SER A CA 1
ATOM 3508 C C . SER A 1 496 ? 113.437 47.500 84.261 1.00 67.23 491 SER A C 1
ATOM 3509 O O . SER A 1 496 ? 112.606 46.620 84.491 1.00 67.13 491 SER A O 1
ATOM 3512 N N . ILE A 1 497 ? 113.260 48.779 84.587 1.00 67.96 492 ILE A N 1
ATOM 3513 C CA . ILE A 1 497 ? 112.028 49.273 85.205 1.00 68.71 492 ILE A CA 1
ATOM 3514 C C . ILE A 1 497 ? 111.360 50.291 84.278 1.00 69.33 492 ILE A C 1
ATOM 3515 O O . ILE A 1 497 ? 111.980 51.274 83.873 1.00 69.19 492 ILE A O 1
ATOM 3520 N N . HIS A 1 498 ? 110.100 50.034 83.936 1.00 70.41 493 HIS A N 1
ATOM 3521 C CA . HIS A 1 498 ? 109.378 50.849 82.960 1.00 71.60 493 HIS A CA 1
ATOM 3522 C C . HIS A 1 498 ? 108.050 51.361 83.505 1.00 72.70 493 HIS A C 1
ATOM 3523 O O . HIS A 1 498 ? 107.462 50.757 84.404 1.00 72.71 493 HIS A O 1
ATOM 3530 N N . GLU A 1 499 ? 107.586 52.478 82.951 1.00 74.19 494 GLU A N 1
ATOM 3531 C CA . GLU A 1 499 ? 106.261 52.997 83.254 1.00 75.71 494 GLU A CA 1
ATOM 3532 C C . GLU A 1 499 ? 105.240 52.223 82.435 1.00 76.83 494 GLU A C 1
ATOM 3533 O O . GLU A 1 499 ? 105.192 52.357 81.212 1.00 76.96 494 GLU A O 1
ATOM 3539 N N . ASN A 1 500 ? 104.442 51.402 83.113 1.00 78.33 495 ASN A N 1
ATOM 3540 C CA . ASN A 1 500 ? 103.413 50.603 82.458 1.00 79.83 495 ASN A CA 1
ATOM 3541 C C . ASN A 1 500 ? 102.566 51.464 81.530 1.00 80.86 495 ASN A C 1
ATOM 3542 O O . ASN A 1 500 ? 102.020 52.488 81.948 1.00 81.02 495 ASN A O 1
ATOM 3547 N N . GLU A 1 501 ? 102.481 51.046 80.268 1.00 82.16 496 GLU A N 1
ATOM 3548 C CA . GLU A 1 501 ? 101.743 51.773 79.230 1.00 83.43 496 GLU A CA 1
ATOM 3549 C C . GLU A 1 501 ? 100.253 51.915 79.550 1.00 84.22 496 GLU A C 1
ATOM 3550 O O . GLU A 1 501 ? 99.584 52.814 79.035 1.00 84.34 496 GLU A O 1
ATOM 3556 N N . LYS A 1 502 ? 99.752 51.016 80.397 1.00 85.14 497 LYS A N 1
ATOM 3557 C CA . LYS A 1 502 ? 98.361 51.019 80.838 1.00 85.95 497 LYS A CA 1
ATOM 3558 C C . LYS A 1 502 ? 98.031 52.327 81.547 1.00 86.49 497 LYS A C 1
ATOM 3559 O O . LYS A 1 502 ? 98.777 52.776 82.417 1.00 86.56 497 LYS A O 1
ATOM 3565 N N . SER A 1 503 ? 96.916 52.936 81.156 1.00 87.04 498 SER A N 1
ATOM 3566 C CA . SER A 1 503 ? 96.473 54.194 81.744 1.00 87.58 498 SER A CA 1
ATOM 3567 C C . SER A 1 503 ? 95.892 53.984 83.139 1.00 87.77 498 SER A C 1
ATOM 3568 O O . SER A 1 503 ? 96.129 54.788 84.043 1.00 87.79 498 SER A O 1
ATOM 3571 N N . SER A 1 504 ? 95.143 52.894 83.306 1.00 87.93 499 SER A N 1
ATOM 3572 C CA . SER A 1 504 ? 94.523 52.552 84.586 1.00 87.96 499 SER A CA 1
ATOM 3573 C C . SER A 1 504 ? 95.549 52.140 85.649 1.00 87.84 499 SER A C 1
ATOM 3574 O O . SER A 1 504 ? 95.204 51.973 86.821 1.00 87.86 499 SER A O 1
ATOM 3577 N N . GLU A 1 505 ? 96.803 51.978 85.231 1.00 87.56 500 GLU A N 1
ATOM 3578 C CA . GLU A 1 505 ? 97.903 51.697 86.153 1.00 87.13 500 GLU A CA 1
ATOM 3579 C C . GLU A 1 505 ? 98.987 52.769 86.106 1.00 86.67 500 GLU A C 1
ATOM 3580 O O . GLU A 1 505 ? 99.266 53.408 87.124 1.00 86.67 500 GLU A O 1
ATOM 3586 N N . SER A 1 506 ? 99.597 52.954 84.931 1.00 85.90 501 SER A N 1
ATOM 3587 C CA . SER A 1 506 ? 100.684 53.928 84.728 1.00 84.98 501 SER A CA 1
ATOM 3588 C C . SER A 1 506 ? 101.781 53.773 85.789 1.00 84.07 501 SER A C 1
ATOM 3589 O O . SER A 1 506 ? 102.549 54.701 86.061 1.00 84.03 501 SER A O 1
ATOM 3592 N N . ARG A 1 507 ? 101.840 52.578 86.374 1.00 82.74 502 ARG A N 1
ATOM 3593 C CA . ARG A 1 507 ? 102.736 52.271 87.483 1.00 81.20 502 ARG A CA 1
ATOM 3594 C C . ARG A 1 507 ? 104.082 51.752 86.962 1.00 79.73 502 ARG A C 1
ATOM 3595 O O . ARG A 1 507 ? 104.414 51.940 85.791 1.00 79.58 502 ARG A O 1
ATOM 3603 N N . TYR A 1 508 ? 104.846 51.099 87.835 1.00 77.72 503 TYR A N 1
ATOM 3604 C CA . TYR A 1 508 ? 106.191 50.649 87.512 1.00 75.73 503 TYR A CA 1
ATOM 3605 C C . TYR A 1 508 ? 106.293 49.137 87.333 1.00 74.16 503 TYR A C 1
ATOM 3606 O O . TYR A 1 508 ? 106.012 48.365 88.255 1.00 74.04 503 TYR A O 1
ATOM 3615 N N . LEU A 1 509 ? 106.694 48.727 86.133 1.00 71.98 504 LEU A N 1
ATOM 3616 C CA . LEU A 1 509 ? 106.905 47.316 85.823 1.00 69.84 504 LEU A CA 1
ATOM 3617 C C . LEU A 1 509 ? 108.394 46.978 85.792 1.00 68.14 504 LEU A C 1
ATOM 3618 O O . LEU A 1 509 ? 109.197 47.725 85.232 1.00 67.85 504 LEU A O 1
ATOM 3623 N N . LEU A 1 510 ? 108.747 45.852 86.407 1.00 66.01 505 LEU A N 1
ATOM 3624 C CA . LEU A 1 510 ? 110.115 45.346 86.376 1.00 63.99 505 LEU A CA 1
ATOM 3625 C C . LEU A 1 510 ? 110.221 44.146 85.445 1.00 62.52 505 LEU A C 1
ATOM 3626 O O . LEU A 1 510 ? 109.429 43.211 85.539 1.00 62.28 505 LEU A O 1
ATOM 3631 N N . VAL A 1 511 ? 111.199 44.192 84.543 1.00 60.63 506 VAL A N 1
ATOM 3632 C CA . VAL A 1 511 ? 111.495 43.074 83.647 1.00 58.75 506 VAL A CA 1
ATOM 3633 C C . VAL A 1 511 ? 112.970 42.680 83.743 1.00 57.48 506 VAL A C 1
ATOM 3634 O O . VAL A 1 511 ? 113.825 43.530 83.977 1.00 57.28 506 VAL A O 1
ATOM 3638 N N . MET A 1 512 ? 113.257 41.388 83.590 1.00 55.95 507 MET A N 1
ATOM 3639 C CA . MET A 1 512 ? 114.642 40.905 83.536 1.00 54.50 507 MET A CA 1
ATOM 3640 C C . MET A 1 512 ? 114.833 39.614 82.733 1.00 53.56 507 MET A C 1
ATOM 3641 O O . MET A 1 512 ? 113.922 38.784 82.632 1.00 53.31 507 MET A O 1
ATOM 3646 N N . LYS A 1 513 ? 116.025 39.474 82.156 1.00 52.32 508 LYS A N 1
ATOM 3647 C CA . LYS A 1 513 ? 116.403 38.287 81.404 1.00 51.23 508 LYS A CA 1
ATOM 3648 C C . LYS A 1 513 ? 117.828 37.884 81.763 1.00 50.67 508 LYS A C 1
ATOM 3649 O O . LYS A 1 513 ? 118.615 38.716 82.212 1.00 50.34 508 LYS A O 1
ATOM 3655 N N . GLY A 1 514 ? 118.149 36.607 81.571 1.00 50.04 509 GLY A N 1
ATOM 3656 C CA . GLY A 1 514 ? 119.468 36.088 81.901 1.00 49.50 509 GLY A CA 1
ATOM 3657 C C . GLY A 1 514 ? 119.509 34.580 81.820 1.00 49.45 509 GLY A C 1
ATOM 3658 O O . GLY A 1 514 ? 118.612 33.959 81.245 1.00 48.97 509 GLY A O 1
ATOM 3659 N N . ALA A 1 515 ? 120.559 33.999 82.397 1.00 49.81 510 ALA A N 1
ATOM 3660 C CA . ALA A 1 515 ? 120.731 32.549 82.458 1.00 50.38 510 ALA A CA 1
ATOM 3661 C C . ALA A 1 515 ? 119.487 31.892 83.056 1.00 50.98 510 ALA A C 1
ATOM 3662 O O . ALA A 1 515 ? 119.035 32.294 84.132 1.00 50.82 510 ALA A O 1
ATOM 3664 N N . PRO A 1 516 ? 118.923 30.894 82.346 1.00 51.80 511 PRO A N 1
ATOM 3665 C CA . PRO A 1 516 ? 117.651 30.250 82.701 1.00 52.73 511 PRO A CA 1
ATOM 3666 C C . PRO A 1 516 ? 117.557 29.819 84.170 1.00 53.73 511 PRO A C 1
ATOM 3667 O O . PRO A 1 516 ? 116.541 30.075 84.823 1.00 53.56 511 PRO A O 1
ATOM 3671 N N . GLU A 1 517 ? 118.615 29.194 84.679 1.00 54.98 512 GLU A N 1
ATOM 3672 C CA . GLU A 1 517 ? 118.659 28.751 86.071 1.00 56.43 512 GLU A CA 1
ATOM 3673 C C . GLU A 1 517 ? 118.726 29.901 87.084 1.00 57.26 512 GLU A C 1
ATOM 3674 O O . GLU A 1 517 ? 118.115 29.817 88.154 1.00 57.31 512 GLU A O 1
ATOM 3680 N N . ARG A 1 518 ? 119.447 30.970 86.740 1.00 58.33 513 ARG A N 1
ATOM 3681 C CA . ARG A 1 518 ? 119.537 32.164 87.593 1.00 59.60 513 ARG A CA 1
ATOM 3682 C C . ARG A 1 518 ? 118.197 32.878 87.715 1.00 60.37 513 ARG A C 1
ATOM 3683 O O . ARG A 1 518 ? 117.853 33.393 88.782 1.00 60.44 513 ARG A O 1
ATOM 3691 N N . ILE A 1 519 ? 117.459 32.920 86.608 1.00 61.45 514 ILE A N 1
ATOM 3692 C CA . ILE A 1 519 ? 116.141 33.545 86.565 1.00 62.52 514 ILE A CA 1
ATOM 3693 C C . ILE A 1 519 ? 115.165 32.736 87.412 1.00 63.50 514 ILE A C 1
ATOM 3694 O O . ILE A 1 519 ? 114.316 33.303 88.099 1.00 63.58 514 ILE A O 1
ATOM 3699 N N . LEU A 1 520 ? 115.319 31.413 87.375 1.00 64.72 515 LEU A N 1
ATOM 3700 C CA . LEU A 1 520 ? 114.485 30.491 88.143 1.00 65.97 515 LEU A CA 1
ATOM 3701 C C . LEU A 1 520 ? 114.623 30.695 89.656 1.00 66.88 515 LEU A C 1
ATOM 3702 O O . LEU A 1 520 ? 113.625 30.672 90.377 1.00 66.91 515 LEU A O 1
ATOM 3707 N N . ASP A 1 521 ? 115.853 30.910 90.124 1.00 68.09 516 ASP A N 1
ATOM 3708 C CA . ASP A 1 521 ? 116.128 31.150 91.545 1.00 69.39 516 ASP A CA 1
ATOM 3709 C C . ASP A 1 521 ? 115.626 32.507 92.034 1.00 70.16 516 ASP A C 1
ATOM 3710 O O . ASP A 1 521 ? 115.856 32.882 93.187 1.00 70.20 516 ASP A O 1
ATOM 3715 N N . ARG A 1 522 ? 114.942 33.234 91.154 1.00 71.18 517 ARG A N 1
ATOM 3716 C CA . ARG A 1 522 ? 114.405 34.549 91.483 1.00 72.17 517 ARG A CA 1
ATOM 3717 C C . ARG A 1 522 ? 112.903 34.637 91.209 1.00 72.88 517 ARG A C 1
ATOM 3718 O O . ARG A 1 522 ? 112.337 35.730 91.158 1.00 72.86 517 ARG A O 1
ATOM 3726 N N . CYS A 1 523 ? 112.263 33.480 91.056 1.00 73.86 518 CYS A N 1
ATOM 3727 C CA . CYS A 1 523 ? 110.838 33.419 90.747 1.00 74.96 518 CYS A CA 1
ATOM 3728 C C . CYS A 1 523 ? 110.024 32.666 91.795 1.00 75.51 518 CYS A C 1
ATOM 3729 O O . CYS A 1 523 ? 110.482 31.666 92.351 1.00 75.57 518 CYS A O 1
ATOM 3732 N N . SER A 1 524 ? 108.814 33.158 92.051 1.00 76.27 519 SER A N 1
ATOM 3733 C CA . SER A 1 524 ? 107.888 32.522 92.987 1.00 76.97 519 SER A CA 1
ATOM 3734 C C . SER A 1 524 ? 106.609 32.081 92.283 1.00 77.49 519 SER A C 1
ATOM 3735 O O . SER A 1 524 ? 105.985 31.094 92.673 1.00 77.54 519 SER A O 1
ATOM 3738 N N . THR A 1 525 ? 106.229 32.824 91.247 1.00 78.17 520 THR A N 1
ATOM 3739 C CA . THR A 1 525 ? 105.019 32.543 90.480 1.00 78.82 520 THR A CA 1
ATOM 3740 C C . THR A 1 525 ? 105.319 32.347 88.989 1.00 79.24 520 THR A C 1
ATOM 3741 O O . THR A 1 525 ? 106.379 32.748 88.508 1.00 79.24 520 THR A O 1
ATOM 3745 N N . ILE A 1 526 ? 104.391 31.713 88.272 1.00 79.78 521 ILE A N 1
ATOM 3746 C CA . ILE A 1 526 ? 104.515 31.526 86.825 1.00 80.33 521 ILE A CA 1
ATOM 3747 C C . ILE A 1 526 ? 103.251 31.991 86.112 1.00 80.69 521 ILE A C 1
ATOM 3748 O O . ILE A 1 526 ? 102.146 31.560 86.452 1.00 80.72 521 ILE A O 1
ATOM 3753 N N . LEU A 1 527 ? 103.425 32.866 85.122 1.00 81.13 522 LEU A N 1
ATOM 3754 C CA . LEU A 1 527 ? 102.312 33.374 84.327 1.00 81.57 522 LEU A CA 1
ATOM 3755 C C . LEU A 1 527 ? 101.794 32.275 83.400 1.00 81.97 522 LEU A C 1
ATOM 3756 O O . LEU A 1 527 ? 102.256 32.132 82.269 1.00 82.05 522 LEU A O 1
ATOM 3761 N N . LEU A 1 528 ? 100.847 31.486 83.902 1.00 82.45 523 LEU A N 1
ATOM 3762 C CA . LEU A 1 528 ? 100.251 30.408 83.119 1.00 82.86 523 LEU A CA 1
ATOM 3763 C C . LEU A 1 528 ? 98.980 30.877 82.423 1.00 83.12 523 LEU A C 1
ATOM 3764 O O . LEU A 1 528 ? 98.002 31.243 83.076 1.00 83.18 523 LEU A O 1
ATOM 3769 N N . ASN A 1 529 ? 99.018 30.868 81.092 1.00 83.51 524 ASN A N 1
ATOM 3770 C CA . ASN A 1 529 ? 97.879 31.222 80.233 1.00 83.84 524 ASN A CA 1
ATOM 3771 C C . ASN A 1 529 ? 97.169 32.537 80.595 1.00 84.09 524 ASN A C 1
ATOM 3772 O O . ASN A 1 529 ? 96.024 32.767 80.197 1.00 84.13 524 ASN A O 1
ATOM 3777 N N . GLY A 1 530 ? 97.860 33.398 81.340 1.00 84.34 525 GLY A N 1
ATOM 3778 C CA . GLY A 1 530 ? 97.303 34.681 81.759 1.00 84.63 525 GLY A CA 1
ATOM 3779 C C . GLY A 1 530 ? 97.475 34.949 83.242 1.00 84.81 525 GLY A C 1
ATOM 3780 O O . GLY A 1 530 ? 98.106 35.933 83.633 1.00 84.79 525 GLY A O 1
ATOM 3781 N N . ALA A 1 531 ? 96.909 34.070 84.066 1.00 84.97 526 ALA A N 1
ATOM 3782 C CA . ALA A 1 531 ? 96.956 34.223 85.519 1.00 85.14 526 ALA A CA 1
ATOM 3783 C C . ALA A 1 531 ? 98.197 33.573 86.125 1.00 85.22 526 ALA A C 1
ATOM 3784 O O . ALA A 1 531 ? 98.621 32.497 85.696 1.00 85.19 526 ALA A O 1
ATOM 3786 N N . GLU A 1 532 ? 98.769 34.241 87.126 1.00 85.34 527 GLU A N 1
ATOM 3787 C CA . GLU A 1 532 ? 99.920 33.726 87.869 1.00 85.44 527 GLU A CA 1
ATOM 3788 C C . GLU A 1 532 ? 99.535 32.527 88.734 1.00 85.56 527 GLU A C 1
ATOM 3789 O O . GLU A 1 532 ? 98.350 32.242 88.926 1.00 85.58 527 GLU A O 1
ATOM 3795 N N . GLU A 1 533 ? 100.547 31.835 89.256 1.00 85.71 528 GLU A N 1
ATOM 3796 C CA . GLU A 1 533 ? 100.356 30.695 90.155 1.00 85.88 528 GLU A CA 1
ATOM 3797 C C . GLU A 1 533 ? 101.684 30.299 90.806 1.00 86.03 528 GLU A C 1
ATOM 3798 O O . GLU A 1 533 ? 102.743 30.558 90.236 1.00 85.97 528 GLU A O 1
ATOM 3804 N N . PRO A 1 534 ? 101.635 29.663 91.996 1.00 86.22 529 PRO A N 1
ATOM 3805 C CA . PRO A 1 534 ? 102.866 29.262 92.684 1.00 86.33 529 PRO A CA 1
ATOM 3806 C C . PRO A 1 534 ? 103.752 28.343 91.843 1.00 86.41 529 PRO A C 1
ATOM 3807 O O . PRO A 1 534 ? 103.247 27.551 91.045 1.00 86.38 529 PRO A O 1
ATOM 3811 N N . LEU A 1 535 ? 105.063 28.463 92.034 1.00 86.57 530 LEU A N 1
ATOM 3812 C CA . LEU A 1 535 ? 106.044 27.685 91.283 1.00 86.71 530 LEU A CA 1
ATOM 3813 C C . LEU A 1 535 ? 106.307 26.353 91.982 1.00 86.84 530 LEU A C 1
ATOM 3814 O O . LEU A 1 535 ? 107.291 26.209 92.712 1.00 86.84 530 LEU A O 1
ATOM 3819 N N . LYS A 1 536 ? 105.422 25.384 91.760 1.00 86.99 531 LYS A N 1
ATOM 3820 C CA . LYS A 1 536 ? 105.568 24.054 92.357 1.00 87.09 531 LYS A CA 1
ATOM 3821 C C . LYS A 1 536 ? 106.645 23.236 91.646 1.00 87.07 531 LYS A C 1
ATOM 3822 O O . LYS A 1 536 ? 106.929 23.467 90.469 1.00 87.09 531 LYS A O 1
ATOM 3828 N N . GLU A 1 537 ? 107.232 22.284 92.371 1.00 87.02 532 GLU A N 1
ATOM 3829 C CA . GLU A 1 537 ? 108.280 21.400 91.847 1.00 86.91 532 GLU A CA 1
ATOM 3830 C C . GLU A 1 537 ? 107.911 20.771 90.497 1.00 86.64 532 GLU A C 1
ATOM 3831 O O . GLU A 1 537 ? 108.791 20.431 89.702 1.00 86.66 532 GLU A O 1
ATOM 3837 N N . ASP A 1 538 ? 106.608 20.628 90.251 1.00 86.23 533 ASP A N 1
ATOM 3838 C CA . ASP A 1 538 ? 106.085 20.065 89.006 1.00 85.73 533 ASP A CA 1
ATOM 3839 C C . ASP A 1 538 ? 106.497 20.903 87.794 1.00 85.26 533 ASP A C 1
ATOM 3840 O O . ASP A 1 538 ? 107.180 20.408 86.893 1.00 85.19 533 ASP A O 1
ATOM 3845 N N . MET A 1 539 ? 106.081 22.168 87.790 1.00 84.56 534 MET A N 1
ATOM 3846 C CA . MET A 1 539 ? 106.415 23.108 86.720 1.00 83.85 534 MET A CA 1
ATOM 3847 C C . MET A 1 539 ? 107.914 23.377 86.658 1.00 83.12 534 MET A C 1
ATOM 3848 O O . MET A 1 539 ? 108.462 23.629 85.583 1.00 83.01 534 MET A O 1
ATOM 3853 N N . LYS A 1 540 ? 108.561 23.320 87.821 1.00 82.13 535 LYS A N 1
ATOM 3854 C CA . LYS A 1 540 ? 110.007 23.489 87.938 1.00 81.13 535 LYS A CA 1
ATOM 3855 C C . LYS A 1 540 ? 110.761 22.374 87.217 1.00 80.36 535 LYS A C 1
ATOM 3856 O O . LYS A 1 540 ? 111.830 22.604 86.652 1.00 80.34 535 LYS A O 1
ATOM 3862 N N . GLU A 1 541 ? 110.199 21.168 87.243 1.00 79.30 536 GLU A N 1
ATOM 3863 C CA . GLU A 1 541 ? 110.794 20.022 86.563 1.00 78.17 536 GLU A CA 1
ATOM 3864 C C . GLU A 1 541 ? 110.554 20.091 85.054 1.00 77.23 536 GLU A C 1
ATOM 3865 O O . GLU A 1 541 ? 111.422 19.709 84.264 1.00 77.17 536 GLU A O 1
ATOM 3871 N N . ALA A 1 542 ? 109.375 20.581 84.670 1.00 75.94 537 ALA A N 1
ATOM 3872 C CA . ALA A 1 542 ? 109.019 20.778 83.265 1.00 74.66 537 ALA A CA 1
ATOM 3873 C C . ALA A 1 542 ? 109.910 21.846 82.632 1.00 73.72 537 ALA A C 1
ATOM 3874 O O . ALA A 1 542 ? 110.233 21.779 81.443 1.00 73.55 537 ALA A O 1
ATOM 3876 N N . PHE A 1 543 ? 110.295 22.823 83.450 1.00 72.42 538 PHE A N 1
ATOM 3877 C CA . PHE A 1 543 ? 111.258 23.850 83.084 1.00 71.14 538 PHE A CA 1
ATOM 3878 C C . PHE A 1 543 ? 112.608 23.225 82.742 1.00 70.26 538 PHE A C 1
ATOM 3879 O O . PHE A 1 543 ? 113.189 23.536 81.702 1.00 70.12 538 PHE A O 1
ATOM 3887 N N . GLN A 1 544 ? 113.092 22.344 83.617 1.00 69.00 539 GLN A N 1
ATOM 3888 C CA . GLN A 1 544 ? 114.362 21.652 83.408 1.00 67.78 539 GLN A CA 1
ATOM 3889 C C . GLN A 1 544 ? 114.331 20.806 82.145 1.00 66.82 539 GLN A C 1
ATOM 3890 O O . GLN A 1 544 ? 115.308 20.764 81.393 1.00 66.65 539 GLN A O 1
ATOM 3896 N N . ASN A 1 545 ? 113.200 20.143 81.918 1.00 65.54 540 ASN A N 1
ATOM 3897 C CA . ASN A 1 545 ? 112.995 19.332 80.723 1.00 64.30 540 ASN A CA 1
ATOM 3898 C C . ASN A 1 545 ? 113.051 20.184 79.458 1.00 63.25 540 ASN A C 1
ATOM 3899 O O . ASN A 1 545 ? 113.780 19.861 78.518 1.00 63.20 540 ASN A O 1
ATOM 3904 N N . ALA A 1 546 ? 112.281 21.271 79.454 1.00 61.97 541 ALA A N 1
ATOM 3905 C CA . ALA A 1 546 ? 112.263 22.231 78.351 1.00 60.66 541 ALA A CA 1
ATOM 3906 C C . ALA A 1 546 ? 113.651 22.813 78.110 1.00 59.74 541 ALA A C 1
ATOM 3907 O O . ALA A 1 546 ? 114.102 22.915 76.968 1.00 59.49 541 ALA A O 1
ATOM 3909 N N . TYR A 1 547 ? 114.317 23.175 79.203 1.00 58.56 542 TYR A N 1
ATOM 3910 C CA . TYR A 1 547 ? 115.674 23.706 79.178 1.00 57.46 542 TYR A CA 1
ATOM 3911 C C . TYR A 1 547 ? 116.689 22.723 78.577 1.00 56.70 542 TYR A C 1
ATOM 3912 O O . TYR A 1 547 ? 117.540 23.122 77.777 1.00 56.59 542 TYR A O 1
ATOM 3921 N N . LEU A 1 548 ? 116.586 21.448 78.947 1.00 55.81 543 LEU A N 1
ATOM 3922 C CA . LEU A 1 548 ? 117.505 20.421 78.443 1.00 54.93 543 LEU A CA 1
ATOM 3923 C C . LEU A 1 548 ? 117.288 20.088 76.968 1.00 54.15 543 LEU A C 1
ATOM 3924 O O . LEU A 1 548 ? 118.253 19.850 76.238 1.00 53.98 543 LEU A O 1
ATOM 3929 N N . GLU A 1 549 ? 116.027 20.073 76.542 1.00 53.34 544 GLU A N 1
ATOM 3930 C CA . GLU A 1 549 ? 115.668 19.801 75.148 1.00 52.80 544 GLU A CA 1
ATOM 3931 C C . GLU A 1 549 ? 116.182 20.898 74.207 1.00 52.15 544 GLU A C 1
ATOM 3932 O O . GLU A 1 549 ? 116.828 20.605 73.196 1.00 52.02 544 GLU A O 1
ATOM 3938 N N . LEU A 1 550 ? 115.900 22.154 74.553 1.00 51.27 545 LEU A N 1
ATOM 3939 C CA . LEU A 1 550 ? 116.333 23.295 73.747 1.00 50.54 545 LEU A CA 1
ATOM 3940 C C . LEU A 1 550 ? 117.851 23.364 73.654 1.00 50.07 545 LEU A C 1
ATOM 3941 O O . LEU A 1 550 ? 118.393 23.585 72.578 1.00 49.80 545 LEU A O 1
ATOM 3946 N N . GLY A 1 551 ? 118.523 23.151 74.783 1.00 49.80 546 GLY A N 1
ATOM 3947 C CA . GLY A 1 551 ? 119.984 23.106 74.831 1.00 49.39 546 GLY A CA 1
ATOM 3948 C C . GLY A 1 551 ? 120.555 21.961 74.015 1.00 49.26 546 GLY A C 1
ATOM 3949 O O . GLY A 1 551 ? 121.633 22.083 73.424 1.00 49.34 546 GLY A O 1
ATOM 3950 N N . GLY A 1 552 ? 119.826 20.847 73.979 1.00 49.03 547 GLY A N 1
ATOM 3951 C CA . GLY A 1 552 ? 120.209 19.683 73.178 1.00 48.67 547 GLY A CA 1
ATOM 3952 C C . GLY A 1 552 ? 120.152 19.953 71.686 1.00 48.44 547 GLY A C 1
ATOM 3953 O O . GLY A 1 552 ? 120.902 19.353 70.907 1.00 48.28 547 GLY A O 1
ATOM 3954 N N . LEU A 1 553 ? 119.261 20.863 71.296 1.00 48.25 548 LEU A N 1
ATOM 3955 C CA . LEU A 1 553 ? 119.134 21.308 69.907 1.00 48.15 548 LEU A CA 1
ATOM 3956 C C . LEU A 1 553 ? 120.257 22.259 69.493 1.00 47.86 548 LEU A C 1
ATOM 3957 O O . LEU A 1 553 ? 120.220 22.825 68.400 1.00 47.91 548 LEU A O 1
ATOM 3962 N N . GLY A 1 554 ? 121.247 22.425 70.368 1.00 47.56 549 GLY A N 1
ATOM 3963 C CA . GLY A 1 554 ? 122.385 23.306 70.118 1.00 47.12 549 GLY A CA 1
ATOM 3964 C C . GLY A 1 554 ? 122.023 24.779 70.196 1.00 46.84 549 GLY A C 1
ATOM 3965 O O . GLY A 1 554 ? 122.729 25.625 69.655 1.00 46.69 549 GLY A O 1
ATOM 3966 N N . GLU A 1 555 ? 120.926 25.082 70.886 1.00 46.56 550 GLU A N 1
ATOM 3967 C CA . GLU A 1 555 ? 120.398 26.440 70.947 1.00 46.30 550 GLU A CA 1
ATOM 3968 C C . GLU A 1 555 ? 120.769 27.135 72.251 1.00 46.23 550 GLU A C 1
ATOM 3969 O O . GLU A 1 555 ? 120.820 26.505 73.303 1.00 45.95 550 GLU A O 1
ATOM 3975 N N . ARG A 1 556 ? 121.043 28.435 72.162 1.00 46.32 551 ARG A N 1
ATOM 3976 C CA . ARG A 1 556 ? 121.343 29.258 73.328 1.00 46.61 551 ARG A CA 1
ATOM 3977 C C . ARG A 1 556 ? 120.032 29.674 74.000 1.00 46.46 551 ARG A C 1
ATOM 3978 O O . ARG A 1 556 ? 119.175 30.297 73.374 1.00 46.45 551 ARG A O 1
ATOM 3986 N N . VAL A 1 557 ? 119.881 29.319 75.271 1.00 46.48 552 VAL A N 1
ATOM 3987 C CA . VAL A 1 557 ? 118.612 29.504 75.975 1.00 46.41 552 VAL A CA 1
ATOM 3988 C C . VAL A 1 557 ? 118.697 30.627 77.008 1.00 46.73 552 VAL A C 1
ATOM 3989 O O . VAL A 1 557 ? 119.661 30.712 77.776 1.00 46.41 552 VAL A O 1
ATOM 3993 N N . LEU A 1 558 ? 117.685 31.490 77.004 1.00 47.34 553 LEU A N 1
ATOM 3994 C CA . LEU A 1 558 ? 117.565 32.562 77.986 1.00 48.34 553 LEU A CA 1
ATOM 3995 C C . LEU A 1 558 ? 116.256 32.479 78.772 1.00 49.09 553 LEU A C 1
ATOM 3996 O O . LEU A 1 558 ? 115.226 32.040 78.248 1.00 48.73 553 LEU A O 1
ATOM 4001 N N . GLY A 1 559 ? 116.313 32.917 80.027 1.00 50.33 554 GLY A N 1
ATOM 4002 C CA . GLY A 1 559 ? 115.140 33.006 80.883 1.00 52.04 554 GLY A CA 1
ATOM 4003 C C . GLY A 1 559 ? 114.576 34.412 80.907 1.00 53.50 554 GLY A C 1
ATOM 4004 O O . GLY A 1 559 ? 115.317 35.397 80.839 1.00 53.25 554 GLY A O 1
ATOM 4005 N N . PHE A 1 560 ? 113.254 34.501 81.000 1.00 55.18 555 PHE A N 1
ATOM 4006 C CA . PHE A 1 560 ? 112.557 35.781 81.018 1.00 56.96 555 PHE A CA 1
ATOM 4007 C C . PHE A 1 560 ? 111.548 35.817 82.156 1.00 58.59 555 PHE A C 1
ATOM 4008 O O . PHE A 1 560 ? 110.782 34.867 82.346 1.00 58.79 555 PHE A O 1
ATOM 4016 N N . CYS A 1 561 ? 111.558 36.912 82.913 1.00 60.72 556 CYS A N 1
ATOM 4017 C CA . CYS A 1 561 ? 110.628 37.099 84.024 1.00 62.67 556 CYS A CA 1
ATOM 4018 C C . CYS A 1 561 ? 110.346 38.575 84.281 1.00 64.70 556 CYS A C 1
ATOM 4019 O O . CYS A 1 561 ? 111.125 39.446 83.890 1.00 64.88 556 CYS A O 1
ATOM 4022 N N . HIS A 1 562 ? 109.225 38.845 84.942 1.00 67.22 557 HIS A N 1
ATOM 4023 C CA . HIS A 1 562 ? 108.831 40.208 85.267 1.00 69.70 557 HIS A CA 1
ATOM 4024 C C . HIS A 1 562 ? 108.194 40.285 86.657 1.00 71.50 557 HIS A C 1
ATOM 4025 O O . HIS A 1 562 ? 107.921 39.255 87.282 1.00 71.62 557 HIS A O 1
ATOM 4032 N N . PHE A 1 563 ? 107.967 41.505 87.137 1.00 73.83 558 PHE A N 1
ATOM 4033 C CA . PHE A 1 563 ? 107.332 41.723 88.433 1.00 76.14 558 PHE A CA 1
ATOM 4034 C C . PHE A 1 563 ? 106.662 43.091 88.488 1.00 77.67 558 PHE A C 1
ATOM 4035 O O . PHE A 1 563 ? 107.323 44.126 88.365 1.00 77.72 558 PHE A O 1
ATOM 4043 N N . ALA A 1 564 ? 105.342 43.084 88.652 1.00 79.77 559 ALA A N 1
ATOM 4044 C CA . ALA A 1 564 ? 104.583 44.313 88.848 1.00 81.79 559 ALA A CA 1
ATOM 4045 C C . ALA A 1 564 ? 104.739 44.757 90.300 1.00 83.24 559 ALA A C 1
ATOM 4046 O O . ALA A 1 564 ? 104.127 44.182 91.202 1.00 83.41 559 ALA A O 1
ATOM 4048 N N . LEU A 1 565 ? 105.590 45.760 90.511 1.00 85.17 560 LEU A N 1
ATOM 4049 C CA . LEU A 1 565 ? 105.877 46.300 91.842 1.00 87.04 560 LEU A CA 1
ATOM 4050 C C . LEU A 1 565 ? 104.614 46.887 92.483 1.00 88.44 560 LEU A C 1
ATOM 4051 O O . LEU A 1 565 ? 103.792 47.477 91.785 1.00 88.45 560 LEU A O 1
ATOM 4056 N N . PRO A 1 566 ? 104.446 46.713 93.810 1.00 89.87 561 PRO A N 1
ATOM 4057 C CA . PRO A 1 566 ? 103.256 47.237 94.498 1.00 91.03 561 PRO A CA 1
ATOM 4058 C C . PRO A 1 566 ? 103.151 48.766 94.451 1.00 92.19 561 PRO A C 1
ATOM 4059 O O . PRO A 1 566 ? 104.125 49.463 94.742 1.00 92.25 561 PRO A O 1
ATOM 4063 N N . GLU A 1 567 ? 101.968 49.264 94.086 1.00 93.53 562 GLU A N 1
ATOM 4064 C CA . GLU A 1 567 ? 101.723 50.701 93.886 1.00 94.84 562 GLU A CA 1
ATOM 4065 C C . GLU A 1 567 ? 101.987 51.534 95.136 1.00 95.61 562 GLU A C 1
ATOM 4066 O O . GLU A 1 567 ? 102.701 52.536 95.082 1.00 95.73 562 GLU A O 1
ATOM 4072 N N . ASP A 1 568 ? 101.402 51.110 96.254 1.00 96.57 563 ASP A N 1
ATOM 4073 C CA . ASP A 1 568 ? 101.521 51.827 97.524 1.00 97.47 563 ASP A CA 1
ATOM 4074 C C . ASP A 1 568 ? 102.967 51.938 98.012 1.00 98.00 563 ASP A C 1
ATOM 4075 O O . ASP A 1 568 ? 103.329 52.905 98.686 1.00 98.10 563 ASP A O 1
ATOM 4080 N N . LYS A 1 569 ? 103.782 50.946 97.661 1.00 98.59 564 LYS A N 1
ATOM 4081 C CA . LYS A 1 569 ? 105.195 50.923 98.035 1.00 99.12 564 LYS A CA 1
ATOM 4082 C C . LYS A 1 569 ? 106.096 51.645 97.023 1.00 99.45 564 LYS A C 1
ATOM 4083 O O . LYS A 1 569 ? 107.297 51.801 97.262 1.00 99.45 564 LYS A O 1
ATOM 4089 N N . TYR A 1 570 ? 105.513 52.083 95.904 1.00 99.82 565 TYR A N 1
ATOM 4090 C CA . TYR A 1 570 ? 106.259 52.781 94.849 1.00 100.12 565 TYR A CA 1
ATOM 4091 C C . TYR A 1 570 ? 105.440 53.898 94.188 1.00 100.36 565 TYR A C 1
ATOM 4092 O O . TYR A 1 570 ? 104.630 53.641 93.292 1.00 100.42 565 TYR A O 1
ATOM 4101 N N . ASN A 1 571 ? 105.666 55.132 94.637 1.00 100.57 566 ASN A N 1
ATOM 4102 C CA . ASN A 1 571 ? 104.944 56.307 94.138 1.00 100.73 566 ASN A CA 1
ATOM 4103 C C . ASN A 1 571 ? 105.344 56.682 92.717 1.00 100.74 566 ASN A C 1
ATOM 4104 O O . ASN A 1 571 ? 106.407 56.279 92.247 1.00 100.78 566 ASN A O 1
ATOM 4109 N N . GLU A 1 572 ? 104.499 57.470 92.049 1.00 100.70 567 GLU A N 1
ATOM 4110 C CA . GLU A 1 572 ? 104.753 57.930 90.675 1.00 100.67 567 GLU A CA 1
ATOM 4111 C C . GLU A 1 572 ? 106.074 58.705 90.539 1.00 100.48 567 GLU A C 1
ATOM 4112 O O . GLU A 1 572 ? 106.553 58.948 89.427 1.00 100.54 567 GLU A O 1
ATOM 4118 N N . GLY A 1 573 ? 106.660 59.077 91.674 1.00 100.17 568 GLY A N 1
ATOM 4119 C CA . GLY A 1 573 ? 107.947 59.764 91.694 1.00 99.71 568 GLY A CA 1
ATOM 4120 C C . GLY A 1 573 ? 109.042 59.009 92.424 1.00 99.34 568 GLY A C 1
ATOM 4121 O O . GLY A 1 573 ? 110.128 59.551 92.641 1.00 99.36 568 GLY A O 1
ATOM 4122 N N . TYR A 1 574 ? 108.762 57.762 92.803 1.00 98.92 569 TYR A N 1
ATOM 4123 C CA . TYR A 1 574 ? 109.729 56.942 93.534 1.00 98.48 569 TYR A CA 1
ATOM 4124 C C . TYR A 1 574 ? 111.029 56.761 92.745 1.00 98.11 569 TYR A C 1
ATOM 4125 O O . TYR A 1 574 ? 110.999 56.326 91.591 1.00 98.07 569 TYR A O 1
ATOM 4134 N N . PRO A 1 575 ? 112.172 57.107 93.367 1.00 97.72 570 PRO A N 1
ATOM 4135 C CA . PRO A 1 575 ? 113.476 56.959 92.724 1.00 97.40 570 PRO A CA 1
ATOM 4136 C C . PRO A 1 575 ? 114.057 55.555 92.883 1.00 97.04 570 PRO A C 1
ATOM 4137 O O . PRO A 1 575 ? 114.071 55.009 93.988 1.00 97.03 570 PRO A O 1
ATOM 4141 N N . PHE A 1 576 ? 114.527 54.980 91.780 1.00 96.61 571 PHE A N 1
ATOM 4142 C CA . PHE A 1 576 ? 115.155 53.665 91.812 1.00 96.13 571 PHE A CA 1
ATOM 4143 C C . PHE A 1 576 ? 116.663 53.788 91.668 1.00 95.96 571 PHE A C 1
ATOM 4144 O O . PHE A 1 576 ? 117.160 54.476 90.774 1.00 95.88 571 PHE A O 1
ATOM 4152 N N . ASP A 1 577 ? 117.382 53.117 92.560 1.00 95.76 572 ASP A N 1
ATOM 4153 C CA . ASP A 1 577 ? 118.836 53.106 92.533 1.00 95.63 572 ASP A CA 1
ATOM 4154 C C . ASP A 1 577 ? 119.341 51.847 91.828 1.00 95.56 572 ASP A C 1
ATOM 4155 O O . ASP A 1 577 ? 119.063 50.726 92.260 1.00 95.51 572 ASP A O 1
ATOM 4160 N N . ALA A 1 578 ? 120.074 52.050 90.734 1.00 95.50 573 ALA A N 1
ATOM 4161 C CA . ALA A 1 578 ? 120.617 50.952 89.931 1.00 95.43 573 ALA A CA 1
ATOM 4162 C C . ALA A 1 578 ? 121.914 50.390 90.512 1.00 95.41 573 ALA A C 1
ATOM 4163 O O . ALA A 1 578 ? 122.237 49.219 90.299 1.00 95.38 573 ALA A O 1
ATOM 4165 N N . ASP A 1 579 ? 122.649 51.234 91.235 1.00 95.36 574 ASP A N 1
ATOM 4166 C CA . ASP A 1 579 ? 123.923 50.850 91.850 1.00 95.27 574 ASP A CA 1
ATOM 4167 C C . ASP A 1 579 ? 123.723 49.917 93.044 1.00 95.17 574 ASP A C 1
ATOM 4168 O O . ASP A 1 579 ? 124.383 48.879 93.148 1.00 95.18 574 ASP A O 1
ATOM 4173 N N . GLU A 1 580 ? 122.816 50.298 93.940 1.00 94.97 575 GLU A N 1
ATOM 4174 C CA . GLU A 1 580 ? 122.497 49.502 95.122 1.00 94.73 575 GLU A CA 1
ATOM 4175 C C . GLU A 1 580 ? 121.044 49.045 95.048 1.00 94.46 575 GLU A C 1
ATOM 4176 O O . GLU A 1 580 ? 120.155 49.866 94.808 1.00 94.44 575 GLU A O 1
ATOM 4182 N N . PRO A 1 581 ? 120.799 47.734 95.249 1.00 94.14 576 PRO A N 1
ATOM 4183 C CA . PRO A 1 581 ? 119.454 47.156 95.193 1.00 93.76 576 PRO A CA 1
ATOM 4184 C C . PRO A 1 581 ? 118.429 47.981 95.976 1.00 93.21 576 PRO A C 1
ATOM 4185 O O . PRO A 1 581 ? 118.290 47.824 97.190 1.00 93.20 576 PRO A O 1
ATOM 4189 N N . ASN A 1 582 ? 117.736 48.863 95.263 1.00 92.48 577 ASN A N 1
ATOM 4190 C CA . ASN A 1 582 ? 116.720 49.735 95.844 1.00 91.72 577 ASN A CA 1
ATOM 4191 C C . ASN A 1 582 ? 115.320 49.155 95.633 1.00 91.03 577 ASN A C 1
ATOM 4192 O O . ASN A 1 582 ? 114.309 49.778 95.975 1.00 91.01 577 ASN A O 1
ATOM 4197 N N . PHE A 1 583 ? 115.280 47.945 95.080 1.00 90.04 578 PHE A N 1
ATOM 4198 C CA . PHE A 1 583 ? 114.040 47.274 94.696 1.00 89.00 578 PHE A CA 1
ATOM 4199 C C . PHE A 1 583 ? 114.235 45.754 94.724 1.00 88.07 578 PHE A C 1
ATOM 4200 O O . PHE A 1 583 ? 115.354 45.276 94.522 1.00 88.11 578 PHE A O 1
ATOM 4208 N N . PRO A 1 584 ? 113.151 44.988 94.979 1.00 87.04 579 PRO A N 1
ATOM 4209 C CA . PRO A 1 584 ? 113.260 43.530 95.058 1.00 86.07 579 PRO A CA 1
ATOM 4210 C C . PRO A 1 584 ? 113.614 42.881 93.725 1.00 84.93 579 PRO A C 1
ATOM 4211 O O . PRO A 1 584 ? 113.115 43.287 92.671 1.00 84.85 579 PRO A O 1
ATOM 4215 N N . THR A 1 585 ? 114.488 41.882 93.793 1.00 83.50 580 THR A N 1
ATOM 4216 C CA . THR A 1 585 ? 114.912 41.125 92.623 1.00 81.99 580 THR A CA 1
ATOM 4217 C C . THR A 1 585 ? 114.617 39.636 92.832 1.00 80.81 580 THR A C 1
ATOM 4218 O O . THR A 1 585 ? 115.112 38.782 92.095 1.00 80.68 580 THR A O 1
ATOM 4222 N N . THR A 1 586 ? 113.798 39.344 93.842 1.00 79.20 581 THR A N 1
ATOM 4223 C CA . THR A 1 586 ? 113.412 37.976 94.185 1.00 77.55 581 THR A CA 1
ATOM 4224 C C . THR A 1 586 ? 111.887 37.867 94.200 1.00 76.23 581 THR A C 1
ATOM 4225 O O . THR A 1 586 ? 111.188 38.882 94.134 1.00 76.03 581 THR A O 1
ATOM 4229 N N . ASP A 1 587 ? 111.382 36.634 94.278 1.00 74.61 582 ASP A N 1
ATOM 4230 C CA . ASP A 1 587 ? 109.940 36.344 94.298 1.00 72.97 582 ASP A CA 1
ATOM 4231 C C . ASP A 1 587 ? 109.221 36.883 93.058 1.00 71.65 582 ASP A C 1
ATOM 4232 O O . ASP A 1 587 ? 108.016 37.161 93.094 1.00 71.50 582 ASP A O 1
ATOM 4237 N N . LEU A 1 588 ? 109.968 37.020 91.964 1.00 69.84 583 LEU A N 1
ATOM 4238 C CA . LEU A 1 588 ? 109.434 37.551 90.715 1.00 67.99 583 LEU A CA 1
ATOM 4239 C C . LEU A 1 588 ? 108.593 36.491 90.005 1.00 66.59 583 LEU A C 1
ATOM 4240 O O . LEU A 1 588 ? 108.535 35.340 90.438 1.00 66.38 583 LEU A O 1
ATOM 4245 N N . CYS A 1 589 ? 107.928 36.889 88.927 1.00 64.86 584 CYS A N 1
ATOM 4246 C CA . CYS A 1 589 ? 107.115 35.967 88.145 1.00 63.20 584 CYS A CA 1
ATOM 4247 C C . CYS A 1 589 ? 107.836 35.508 86.871 1.00 62.04 584 CYS A C 1
ATOM 4248 O O . CYS A 1 589 ? 108.119 36.319 85.988 1.00 61.78 584 CYS A O 1
ATOM 4251 N N . PHE A 1 590 ? 108.130 34.210 86.793 1.00 60.49 585 PHE A N 1
ATOM 4252 C CA . PHE A 1 590 ? 108.708 33.603 85.594 1.00 59.04 585 PHE A CA 1
ATOM 4253 C C . PHE A 1 590 ? 107.676 33.589 84.477 1.00 57.95 585 PHE A C 1
ATOM 4254 O O . PHE A 1 590 ? 106.572 33.071 84.651 1.00 57.91 585 PHE A O 1
ATOM 4262 N N . VAL A 1 591 ? 108.034 34.167 83.335 1.00 56.35 586 VAL A N 1
ATOM 4263 C CA . VAL A 1 591 ? 107.115 34.227 82.207 1.00 54.81 586 VAL A CA 1
ATOM 4264 C C . VAL A 1 591 ? 107.413 33.115 81.206 1.00 53.70 586 VAL A C 1
ATOM 4265 O O . VAL A 1 591 ? 106.507 32.383 80.812 1.00 53.69 586 VAL A O 1
ATOM 4269 N N . GLY A 1 592 ? 108.676 32.987 80.800 1.00 52.22 587 GLY A N 1
ATOM 4270 C CA . GLY A 1 592 ? 109.049 31.956 79.838 1.00 50.31 587 GLY A CA 1
ATOM 4271 C C . GLY A 1 592 ? 110.508 31.869 79.434 1.00 48.91 587 GLY A C 1
ATOM 4272 O O . GLY A 1 592 ? 111.356 32.642 79.895 1.00 48.64 587 GLY A O 1
ATOM 4273 N N . LEU A 1 593 ? 110.793 30.899 78.568 1.00 47.36 588 LEU A N 1
ATOM 4274 C CA . LEU A 1 593 ? 112.121 30.716 78.005 1.00 45.73 588 LEU A CA 1
ATOM 4275 C C . LEU A 1 593 ? 112.120 31.075 76.530 1.00 44.84 588 LEU A C 1
ATOM 4276 O O . LEU A 1 593 ? 111.085 30.985 75.867 1.00 44.63 588 LEU A O 1
ATOM 4281 N N . MET A 1 594 ? 113.284 31.484 76.026 1.00 43.55 589 MET A N 1
ATOM 4282 C CA . MET A 1 594 ? 113.489 31.657 74.592 1.00 42.17 589 MET A CA 1
ATOM 4283 C C . MET A 1 594 ? 114.853 31.124 74.181 1.00 41.04 589 MET A C 1
ATOM 4284 O O . MET A 1 594 ? 115.854 31.330 74.870 1.00 41.01 589 MET A O 1
ATOM 4289 N N . ALA A 1 595 ? 114.870 30.431 73.050 1.00 39.46 590 ALA A N 1
ATOM 4290 C CA . ALA A 1 595 ? 116.058 29.762 72.555 1.00 38.00 590 ALA A CA 1
ATOM 4291 C C . ALA A 1 595 ? 116.405 30.323 71.182 1.00 36.88 590 ALA A C 1
ATOM 4292 O O . ALA A 1 595 ? 115.522 30.774 70.453 1.00 36.87 590 ALA A O 1
ATOM 4294 N N . MET A 1 596 ? 117.684 30.299 70.831 1.00 35.41 591 MET A N 1
ATOM 4295 C CA . MET A 1 596 ? 118.129 30.867 69.559 1.00 34.50 591 MET A CA 1
ATOM 4296 C C . MET A 1 596 ? 119.374 30.187 69.007 1.00 32.81 591 MET A C 1
ATOM 4297 O O . MET A 1 596 ? 120.108 29.527 69.736 1.00 32.51 591 MET A O 1
ATOM 4302 N N . ILE A 1 597 ? 119.588 30.365 67.710 1.00 31.19 592 ILE A N 1
ATOM 4303 C CA . ILE A 1 597 ? 120.684 29.733 66.990 1.00 29.91 592 ILE A CA 1
ATOM 4304 C C . ILE A 1 597 ? 120.908 30.464 65.669 1.00 29.03 592 ILE A C 1
ATOM 4305 O O . ILE A 1 597 ? 120.035 31.179 65.194 1.00 28.95 592 ILE A O 1
ATOM 4310 N N . ASP A 1 598 ? 122.086 30.293 65.084 1.00 28.51 593 ASP A N 1
ATOM 4311 C CA . ASP A 1 598 ? 122.323 30.695 63.711 1.00 27.71 593 ASP A CA 1
ATOM 4312 C C . ASP A 1 598 ? 121.739 29.603 62.789 1.00 27.71 593 ASP A C 1
ATOM 4313 O O . ASP A 1 598 ? 122.343 28.539 62.610 1.00 27.10 593 ASP A O 1
ATOM 4318 N N . PRO A 1 599 ? 120.560 29.869 62.197 1.00 27.76 594 PRO A N 1
ATOM 4319 C CA . PRO A 1 599 ? 119.778 28.819 61.544 1.00 27.82 594 PRO A CA 1
ATOM 4320 C C . PRO A 1 599 ? 120.201 28.541 60.109 1.00 27.75 594 PRO A C 1
ATOM 4321 O O . PRO A 1 599 ? 120.864 29.367 59.495 1.00 27.81 594 PRO A O 1
ATOM 4325 N N . PRO A 1 600 ? 119.806 27.377 59.567 1.00 28.05 595 PRO A N 1
ATOM 4326 C CA . PRO A 1 600 ? 120.058 27.086 58.154 1.00 28.17 595 PRO A CA 1
ATOM 4327 C C . PRO A 1 600 ? 119.330 28.059 57.225 1.00 28.45 595 PRO A C 1
ATOM 4328 O O . PRO A 1 600 ? 118.303 28.635 57.602 1.00 28.82 595 PRO A O 1
ATOM 4332 N N . ARG A 1 601 ? 119.873 28.263 56.029 1.00 28.75 596 ARG A N 1
ATOM 4333 C CA . ARG A 1 601 ? 119.157 29.008 55.004 1.00 28.60 596 ARG A CA 1
ATOM 4334 C C . ARG A 1 601 ? 118.011 28.120 54.553 1.00 28.79 596 ARG A C 1
ATOM 4335 O O . ARG A 1 601 ? 118.141 26.885 54.545 1.00 28.78 596 ARG A O 1
ATOM 4343 N N . ALA A 1 602 ? 116.892 28.755 54.210 1.00 28.65 597 ALA A N 1
ATOM 4344 C CA . ALA A 1 602 ? 115.644 28.073 53.897 1.00 28.65 597 ALA A CA 1
ATOM 4345 C C . ALA A 1 602 ? 115.822 26.922 52.915 1.00 28.59 597 ALA A C 1
ATOM 4346 O O . ALA A 1 602 ? 115.301 25.830 53.133 1.00 28.96 597 ALA A O 1
ATOM 4348 N N . ALA A 1 603 ? 116.573 27.170 51.846 1.00 28.35 598 ALA A N 1
ATOM 4349 C CA . ALA A 1 603 ? 116.742 26.189 50.775 1.00 27.85 598 ALA A CA 1
ATOM 4350 C C . ALA A 1 603 ? 117.728 25.064 51.105 1.00 27.57 598 ALA A C 1
ATOM 4351 O O . ALA A 1 603 ? 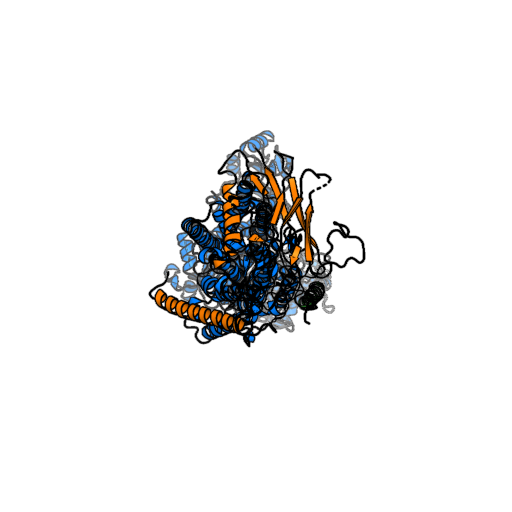117.764 24.049 50.406 1.00 27.94 598 ALA A O 1
ATOM 4353 N N . VAL A 1 604 ? 118.518 25.237 52.161 1.00 27.46 599 VAL A N 1
ATOM 4354 C CA . VAL A 1 604 ? 119.628 24.312 52.456 1.00 27.62 599 VAL A CA 1
ATOM 4355 C C . VAL A 1 604 ? 119.224 22.843 52.748 1.00 28.03 599 VAL A C 1
ATOM 4356 O O . VAL A 1 604 ? 119.760 21.935 52.105 1.00 28.21 599 VAL A O 1
ATOM 4360 N N . PRO A 1 605 ? 118.287 22.603 53.696 1.00 28.34 600 PRO A N 1
ATOM 4361 C CA . PRO A 1 605 ? 117.878 21.208 53.939 1.00 29.13 600 PRO A CA 1
ATOM 4362 C C . PRO A 1 605 ? 117.502 20.444 52.661 1.00 30.14 600 PRO A C 1
ATOM 4363 O O . PRO A 1 605 ? 117.998 19.335 52.430 1.00 30.48 600 PRO A O 1
ATOM 4367 N N . ASP A 1 606 ? 116.641 21.043 51.842 1.00 31.11 601 ASP A N 1
ATOM 4368 C CA . ASP A 1 606 ? 116.180 20.436 50.598 1.00 32.07 601 ASP A CA 1
ATOM 4369 C C . ASP A 1 606 ? 117.300 20.264 49.568 1.00 32.09 601 ASP A C 1
ATOM 4370 O O . ASP A 1 606 ? 117.308 19.283 48.826 1.00 32.27 601 ASP A O 1
ATOM 4375 N N . ALA A 1 607 ? 118.241 21.208 49.525 1.00 31.87 602 ALA A N 1
ATOM 4376 C CA . ALA A 1 607 ? 119.350 21.112 48.584 1.00 31.79 602 ALA A CA 1
ATOM 4377 C C . ALA A 1 607 ? 120.278 19.970 48.969 1.00 31.83 602 ALA A C 1
ATOM 4378 O O . ALA A 1 607 ? 120.846 19.293 48.099 1.00 31.85 602 ALA A O 1
ATOM 4380 N N . VAL A 1 608 ? 120.416 19.750 50.275 1.00 31.99 603 VAL A N 1
ATOM 4381 C CA . VAL A 1 608 ? 121.312 18.710 50.794 1.00 31.94 603 VAL A CA 1
ATOM 4382 C C . VAL A 1 608 ? 120.762 17.337 50.425 1.00 31.87 603 VAL A C 1
ATOM 4383 O O . VAL A 1 608 ? 121.499 16.489 49.906 1.00 31.81 603 VAL A O 1
ATOM 4387 N N . GLY A 1 609 ? 119.463 17.146 50.657 1.00 31.54 604 GLY A N 1
ATOM 4388 C CA . GLY A 1 609 ? 118.774 15.918 50.280 1.00 31.55 604 GLY A CA 1
ATOM 4389 C C . GLY A 1 609 ? 118.873 15.613 48.797 1.00 31.73 604 GLY A C 1
ATOM 4390 O O . GLY A 1 609 ? 119.056 14.455 48.408 1.00 31.60 604 GLY A O 1
ATOM 4391 N N . LYS A 1 610 ? 118.755 16.655 47.976 1.00 31.97 605 LYS A N 1
ATOM 4392 C CA . LYS A 1 610 ? 118.838 16.529 46.522 1.00 32.45 605 LYS A CA 1
ATOM 4393 C C . LYS A 1 610 ? 120.231 16.122 46.071 1.00 32.21 605 LYS A C 1
ATOM 4394 O O . LYS A 1 610 ? 120.380 15.293 45.174 1.00 32.42 605 LYS A O 1
ATOM 4400 N N . CYS A 1 611 ? 121.250 16.714 46.685 1.00 32.02 606 CYS A N 1
ATOM 4401 C CA . CYS A 1 611 ? 122.624 16.288 46.439 1.00 32.10 606 CYS A CA 1
ATOM 4402 C C . CYS A 1 611 ? 122.808 14.812 46.800 1.00 31.55 606 CYS A C 1
ATOM 4403 O O . CYS A 1 611 ? 123.417 14.053 46.036 1.00 31.51 606 CYS A O 1
ATOM 4406 N N . ARG A 1 612 ? 122.250 14.414 47.945 1.00 30.89 607 ARG A N 1
ATOM 4407 C CA . ARG A 1 612 ? 122.355 13.034 48.432 1.00 30.66 607 ARG A CA 1
ATOM 4408 C C . ARG A 1 612 ? 121.577 12.018 47.562 1.00 30.62 607 ARG A C 1
ATOM 4409 O O . ARG A 1 612 ? 122.037 10.889 47.374 1.00 30.49 607 ARG A O 1
ATOM 4417 N N . SER A 1 613 ? 120.428 12.432 47.019 1.00 30.23 608 SER A N 1
ATOM 4418 C CA . SER A 1 613 ? 119.671 11.613 46.062 1.00 30.31 608 SER A CA 1
ATOM 4419 C C . SER A 1 613 ? 120.416 11.409 44.743 1.00 30.18 608 SER A C 1
ATOM 4420 O O . SER A 1 613 ? 120.218 10.403 44.057 1.00 30.58 608 SER A O 1
ATOM 4423 N N . ALA A 1 614 ? 121.256 12.373 44.386 1.00 29.78 609 ALA A N 1
ATOM 4424 C CA . ALA A 1 614 ? 122.099 12.250 43.207 1.00 29.22 609 ALA A CA 1
ATOM 4425 C C . ALA A 1 614 ? 123.377 11.489 43.542 1.00 28.93 609 ALA A C 1
ATOM 4426 O O . ALA A 1 614 ? 124.297 11.416 42.723 1.00 28.72 609 ALA A O 1
ATOM 4428 N N . GLY A 1 615 ? 123.431 10.933 44.753 1.00 28.75 610 GLY A N 1
ATOM 4429 C CA . GLY A 1 615 ? 124.538 10.069 45.166 1.00 28.52 610 GLY A CA 1
ATOM 4430 C C . GLY A 1 615 ? 125.805 10.812 45.545 1.00 28.50 610 GLY A C 1
ATOM 4431 O O . GLY A 1 615 ? 126.890 10.230 45.566 1.00 28.95 610 GLY A O 1
ATOM 4432 N N . ILE A 1 616 ? 125.665 12.102 45.835 1.00 28.23 611 ILE A N 1
ATOM 4433 C CA . ILE A 1 616 ? 126.775 12.932 46.275 1.00 28.09 611 ILE A CA 1
ATOM 4434 C C . ILE A 1 616 ? 126.868 12.845 47.796 1.00 28.02 611 ILE A C 1
ATOM 4435 O O . ILE A 1 616 ? 125.859 12.999 48.500 1.00 28.44 611 ILE A O 1
ATOM 4440 N N . LYS A 1 617 ? 128.071 12.588 48.298 1.00 27.65 612 LYS A N 1
ATOM 4441 C CA . LYS A 1 617 ? 128.320 12.574 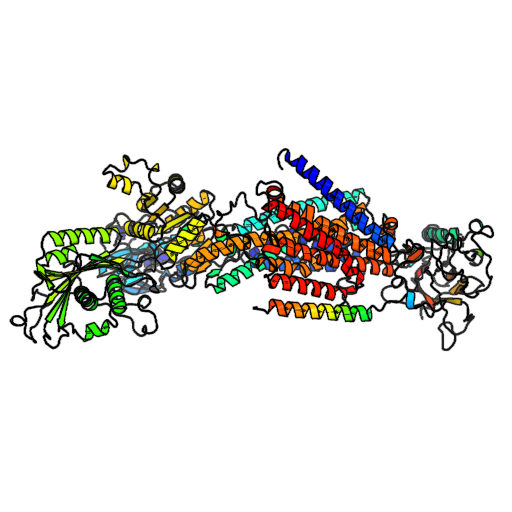49.735 1.00 27.45 612 LYS A CA 1
ATOM 4442 C C . LYS A 1 617 ? 128.557 13.995 50.245 1.00 27.08 612 LYS A C 1
ATOM 4443 O O . LYS A 1 617 ? 129.380 14.741 49.692 1.00 26.88 612 LYS A O 1
ATOM 4449 N N . VAL A 1 618 ? 127.838 14.356 51.306 1.00 26.48 613 VAL A N 1
ATOM 4450 C CA . VAL A 1 618 ? 127.931 15.695 51.880 1.00 25.77 613 VAL A CA 1
ATOM 4451 C C . VAL A 1 618 ? 128.583 15.665 53.265 1.00 25.32 613 VAL A C 1
ATOM 4452 O O . VAL A 1 618 ? 128.036 15.074 54.201 1.00 25.29 613 VAL A O 1
ATOM 4456 N N . ILE A 1 619 ? 129.732 16.329 53.381 1.00 24.76 614 ILE A N 1
ATOM 4457 C CA . ILE A 1 619 ? 130.494 16.439 54.627 1.00 24.26 614 ILE A CA 1
ATOM 4458 C C . ILE A 1 619 ? 130.474 17.895 55.131 1.00 24.43 614 ILE A C 1
ATOM 4459 O O . ILE A 1 619 ? 130.559 18.837 54.337 1.00 24.56 614 ILE A O 1
ATOM 4464 N N . MET A 1 620 ? 130.341 18.071 56.446 1.00 24.15 615 MET A N 1
ATOM 4465 C CA . MET A 1 620 ? 130.456 19.381 57.067 1.00 24.19 615 MET A CA 1
ATOM 4466 C C . MET A 1 620 ? 131.879 19.623 57.563 1.00 24.47 615 MET A C 1
ATOM 4467 O O . MET A 1 620 ? 132.451 18.771 58.247 1.00 24.13 615 MET A O 1
ATOM 4472 N N . VAL A 1 621 ? 132.429 20.795 57.236 1.00 24.60 616 VAL A N 1
ATOM 4473 C CA . VAL A 1 621 ? 133.774 21.172 57.667 1.00 25.12 616 VAL A CA 1
ATOM 4474 C C . VAL A 1 621 ? 133.736 22.608 58.181 1.00 25.26 616 VAL A C 1
ATOM 4475 O O . VAL A 1 621 ? 133.658 23.568 57.389 1.00 25.65 616 VAL A O 1
ATOM 4479 N N . THR A 1 622 ? 133.806 22.761 59.501 1.00 24.82 617 THR A N 1
ATOM 4480 C CA . THR A 1 622 ? 133.572 24.055 60.120 1.00 24.40 617 THR A CA 1
ATOM 4481 C C . THR A 1 622 ? 134.562 24.391 61.232 1.00 24.46 617 THR A C 1
ATOM 4482 O O . THR A 1 622 ? 135.067 23.509 61.939 1.00 24.16 617 THR A O 1
ATOM 4486 N N . GLY A 1 623 ? 134.831 25.684 61.377 1.00 24.85 618 GLY A N 1
ATOM 4487 C CA . GLY A 1 623 ? 135.621 26.184 62.488 1.00 25.32 618 GLY A CA 1
ATOM 4488 C C . GLY A 1 623 ? 134.816 26.305 63.766 1.00 25.93 618 GLY A C 1
ATOM 4489 O O . GLY A 1 623 ? 135.383 26.586 64.821 1.00 26.43 618 GLY A O 1
ATOM 4490 N N . ASP A 1 624 ? 133.499 26.104 63.684 1.00 26.41 619 ASP A N 1
ATOM 4491 C CA . ASP A 1 624 ? 132.622 26.252 64.853 1.00 27.12 619 ASP A CA 1
ATOM 4492 C C . ASP A 1 624 ? 132.706 25.077 65.823 1.00 27.92 619 ASP A C 1
ATOM 4493 O O . ASP A 1 624 ? 133.172 23.984 65.461 1.00 27.78 619 ASP A O 1
ATOM 4498 N N . HIS A 1 625 ? 132.226 25.313 67.047 1.00 28.82 620 HIS A N 1
ATOM 4499 C CA . HIS A 1 625 ? 132.162 24.294 68.106 1.00 29.51 620 HIS A CA 1
ATOM 4500 C C . HIS A 1 625 ? 131.285 23.103 67.726 1.00 29.76 620 HIS A C 1
ATOM 4501 O O . HIS A 1 625 ? 130.293 23.278 67.016 1.00 30.08 620 HIS A O 1
ATOM 4508 N N . PRO A 1 626 ? 131.662 21.891 68.193 1.00 30.05 621 PRO A N 1
ATOM 4509 C CA . PRO A 1 626 ? 131.009 20.617 67.867 1.00 30.21 621 PRO A CA 1
ATOM 4510 C C . PRO A 1 626 ? 129.513 20.545 68.153 1.00 30.34 621 PRO A C 1
ATOM 4511 O O . PRO A 1 626 ? 128.784 19.988 67.335 1.00 30.41 621 PRO A O 1
ATOM 4515 N N . ILE A 1 627 ? 129.058 21.060 69.298 1.00 30.56 622 ILE A N 1
ATOM 4516 C CA . ILE A 1 627 ? 127.636 20.953 69.664 1.00 30.77 622 ILE A CA 1
ATOM 4517 C C . ILE A 1 627 ? 126.773 21.685 68.636 1.00 30.52 622 ILE A C 1
ATOM 4518 O O . ILE A 1 627 ? 125.736 21.185 68.211 1.00 31.12 622 ILE A O 1
ATOM 4523 N N . THR A 1 628 ? 127.220 22.866 68.228 1.00 29.79 623 THR A N 1
ATOM 4524 C CA . THR A 1 628 ? 126.517 23.640 67.230 1.00 29.02 623 THR A CA 1
ATOM 4525 C C . THR A 1 628 ? 126.616 22.984 65.848 1.00 28.60 623 THR A C 1
ATOM 4526 O O . THR A 1 628 ? 125.619 22.885 65.121 1.00 28.44 623 THR A O 1
ATOM 4530 N N . ALA A 1 629 ? 127.817 22.536 65.497 1.00 27.76 624 ALA A N 1
ATOM 4531 C CA . ALA A 1 629 ? 128.040 21.886 64.221 1.00 27.73 624 ALA A CA 1
ATOM 4532 C C . ALA A 1 629 ? 127.133 20.659 64.049 1.00 27.44 624 ALA A C 1
ATOM 4533 O O . ALA A 1 629 ? 126.457 20.509 63.019 1.00 27.81 624 ALA A O 1
ATOM 4535 N N . LYS A 1 630 ? 127.099 19.805 65.069 1.00 26.85 625 LYS A N 1
ATOM 4536 C CA . LYS A 1 630 ? 126.281 18.594 65.040 1.00 26.48 625 LYS A CA 1
ATOM 4537 C C . LYS A 1 630 ? 124.785 18.887 64.917 1.00 26.19 625 LYS A C 1
ATOM 4538 O O . LYS A 1 630 ? 124.081 18.204 64.172 1.00 26.57 625 LYS A O 1
ATOM 4544 N N . ALA A 1 631 ? 124.306 19.893 65.646 1.00 25.59 626 ALA A N 1
ATOM 4545 C CA . ALA A 1 631 ? 122.884 20.239 65.628 1.00 25.29 626 ALA A CA 1
ATOM 4546 C C . ALA A 1 631 ? 122.415 20.714 64.247 1.00 25.14 626 ALA A C 1
ATOM 4547 O O . ALA A 1 631 ? 121.353 20.310 63.774 1.00 25.16 626 ALA A O 1
ATOM 4549 N N . ILE A 1 632 ? 123.215 21.555 63.592 1.00 25.12 627 ILE A N 1
ATOM 4550 C CA . ILE A 1 632 ? 122.895 22.002 62.224 1.00 24.91 627 ILE A CA 1
ATOM 4551 C C . ILE A 1 632 ? 123.001 20.844 61.225 1.00 25.01 627 ILE A C 1
ATOM 4552 O O . ILE A 1 632 ? 122.207 20.760 60.288 1.00 24.83 627 ILE A O 1
ATOM 4557 N N . ALA A 1 633 ? 123.957 19.943 61.453 1.00 25.58 628 ALA A N 1
ATOM 4558 C CA . ALA A 1 633 ? 124.100 18.732 60.625 1.00 26.38 628 ALA A CA 1
ATOM 4559 C C . ALA A 1 633 ? 122.793 17.950 60.544 1.00 26.63 628 ALA A C 1
ATOM 4560 O O . ALA A 1 633 ? 122.386 17.530 59.464 1.00 27.05 628 ALA A O 1
ATOM 4562 N N . LYS A 1 634 ? 122.133 17.785 61.685 1.00 27.01 629 LYS A N 1
ATOM 4563 C CA . LYS A 1 634 ? 120.842 17.100 61.746 1.00 27.73 629 LYS A CA 1
ATOM 4564 C C . LYS A 1 634 ? 119.741 17.957 61.135 1.00 27.95 629 LYS A C 1
ATOM 4565 O O . LYS A 1 634 ? 118.854 17.438 60.464 1.00 28.33 629 LYS A O 1
ATOM 4571 N N . GLY A 1 635 ? 119.814 19.272 61.365 1.00 28.44 630 GLY A N 1
ATOM 4572 C CA . GLY A 1 635 ? 118.845 20.226 60.828 1.00 28.10 630 GLY A CA 1
ATOM 4573 C C . GLY A 1 635 ? 118.803 20.273 59.310 1.00 28.65 630 GLY A C 1
ATOM 4574 O O . GLY A 1 635 ? 117.720 20.355 58.728 1.00 28.84 630 GLY A O 1
ATOM 4575 N N . VAL A 1 636 ? 119.975 20.225 58.663 1.00 28.68 631 VAL A N 1
ATOM 4576 C CA . VAL A 1 636 ? 120.044 20.291 57.195 1.00 28.81 631 VAL A CA 1
ATOM 4577 C C . VAL A 1 636 ? 120.057 18.921 56.509 1.00 29.48 631 VAL A C 1
ATOM 4578 O O . VAL A 1 636 ? 119.968 18.848 55.282 1.00 29.93 631 VAL A O 1
ATOM 4582 N N . GLY A 1 637 ? 120.189 17.850 57.292 1.00 29.85 632 GLY A N 1
ATOM 4583 C CA . GLY A 1 637 ? 120.217 16.494 56.754 1.00 29.96 632 GLY A CA 1
ATOM 4584 C C . GLY A 1 637 ? 121.587 15.912 56.436 1.00 30.62 632 GLY A C 1
ATOM 4585 O O . GLY A 1 637 ? 121.664 14.911 55.729 1.00 30.64 632 GLY A O 1
ATOM 4586 N N . ILE A 1 638 ? 122.669 16.519 56.937 1.00 31.07 633 ILE A N 1
ATOM 4587 C CA . ILE A 1 638 ? 124.001 15.910 56.821 1.00 31.53 633 ILE A CA 1
ATOM 4588 C C . ILE A 1 638 ? 123.997 14.605 57.626 1.00 32.18 633 ILE A C 1
ATOM 4589 O O . ILE A 1 638 ? 124.515 13.579 57.174 1.00 31.89 633 ILE A O 1
ATOM 4594 N N . ILE A 1 639 ? 123.416 14.665 58.827 1.00 32.77 634 ILE A N 1
ATOM 4595 C CA . ILE A 1 639 ? 123.223 13.489 59.661 1.00 33.33 634 ILE A CA 1
ATOM 4596 C C . ILE A 1 639 ? 121.732 13.167 59.651 1.00 34.20 634 ILE A C 1
ATOM 4597 O O . ILE A 1 639 ? 120.920 13.945 60.157 1.00 34.37 634 ILE A O 1
ATOM 4602 N N . SER A 1 640 ? 121.381 12.024 59.065 1.00 35.05 635 SER A N 1
ATOM 4603 C CA . SER A 1 640 ? 119.985 11.622 58.913 1.00 35.99 635 SER A CA 1
ATOM 4604 C C . SER A 1 640 ? 119.439 11.032 60.211 1.00 36.32 635 SER A C 1
ATOM 4605 O O . SER A 1 640 ? 120.204 10.659 61.103 1.00 36.53 635 SER A O 1
ATOM 4608 N N . GLU A 1 641 ? 118.118 10.957 60.318 1.00 36.95 636 GLU A N 1
ATOM 4609 C CA . GLU A 1 641 ? 117.479 10.575 61.580 1.00 37.87 636 GLU A CA 1
ATOM 4610 C C . GLU A 1 641 ? 117.799 9.131 61.953 1.00 37.32 636 GLU A C 1
ATOM 4611 O O . GLU A 1 641 ? 117.745 8.228 61.111 1.00 37.38 636 GLU A O 1
ATOM 4617 N N . GLY A 1 642 ? 118.150 8.925 63.216 1.00 36.94 637 GLY A N 1
ATOM 4618 C CA . GLY A 1 642 ? 118.517 7.598 63.700 1.00 36.27 637 GLY A CA 1
ATOM 4619 C C . GLY A 1 642 ? 120.003 7.285 63.687 1.00 35.78 637 GLY A C 1
ATOM 4620 O O . GLY A 1 642 ? 120.450 6.458 64.470 1.00 36.31 637 GLY A O 1
ATOM 4621 N N . ASN A 1 643 ? 120.772 7.925 62.804 1.00 35.10 638 ASN A N 1
ATOM 4622 C CA . ASN A 1 643 ? 122.222 7.679 62.741 1.00 34.52 638 ASN A CA 1
ATOM 4623 C C . ASN A 1 643 ? 122.999 8.206 63.928 1.00 34.24 638 ASN A C 1
ATOM 4624 O O . ASN A 1 643 ? 122.775 9.320 64.391 1.00 34.58 638 ASN A O 1
ATOM 4629 N N . GLU A 1 644 ? 123.931 7.396 64.401 1.00 34.00 639 GLU A N 1
ATOM 4630 C CA . GLU A 1 644 ? 124.609 7.665 65.655 1.00 33.85 639 GLU A CA 1
ATOM 4631 C C . GLU A 1 644 ? 126.115 7.759 65.497 1.00 33.55 639 GLU A C 1
ATOM 4632 O O . GLU A 1 644 ? 126.699 7.217 64.555 1.00 33.16 639 GLU A O 1
ATOM 4638 N N . THR A 1 645 ? 126.725 8.466 66.435 1.00 33.29 640 THR A N 1
ATOM 4639 C CA . THR A 1 645 ? 128.160 8.475 66.589 1.00 33.56 640 THR A CA 1
ATOM 4640 C C . THR A 1 645 ? 128.487 7.451 67.671 1.00 33.76 640 THR A C 1
ATOM 4641 O O . THR A 1 645 ? 127.590 6.980 68.388 1.00 33.29 640 THR A O 1
ATOM 4645 N N . ILE A 1 646 ? 129.763 7.104 67.796 1.00 34.15 641 ILE A N 1
ATOM 4646 C CA . ILE A 1 646 ? 130.198 6.217 68.881 1.00 34.75 641 ILE A CA 1
ATOM 4647 C C . ILE A 1 646 ? 129.820 6.764 70.258 1.00 34.59 641 ILE A C 1
ATOM 4648 O O . ILE A 1 646 ? 129.447 5.996 71.139 1.00 34.58 641 ILE A O 1
ATOM 4653 N N . GLU A 1 647 ? 129.893 8.088 70.414 1.00 34.53 642 GLU A N 1
ATOM 4654 C CA . GLU A 1 647 ? 129.521 8.769 71.661 1.00 34.77 642 GLU A CA 1
ATOM 4655 C C . GLU A 1 647 ? 128.024 8.642 71.979 1.00 34.52 642 GLU A C 1
ATOM 4656 O O . GLU A 1 647 ? 127.653 8.475 73.146 1.00 34.26 642 GLU A O 1
ATOM 4662 N N . ASP A 1 648 ? 127.181 8.734 70.946 1.00 34.22 643 ASP A N 1
ATOM 4663 C CA . ASP A 1 648 ? 125.736 8.520 71.081 1.00 34.35 643 ASP A CA 1
ATOM 4664 C C . ASP A 1 648 ? 125.400 7.106 71.563 1.00 34.40 643 ASP A C 1
ATOM 4665 O O . ASP A 1 648 ? 124.577 6.945 72.460 1.00 34.31 643 ASP A O 1
ATOM 4670 N N . ILE A 1 649 ? 126.038 6.092 70.967 1.00 34.71 644 ILE A N 1
ATOM 4671 C CA . ILE A 1 649 ? 125.826 4.689 71.356 1.00 34.84 644 ILE A CA 1
ATOM 4672 C C . ILE A 1 649 ? 126.180 4.504 72.826 1.00 34.75 644 ILE A C 1
ATOM 4673 O O . ILE A 1 649 ? 125.405 3.942 73.598 1.00 34.85 644 ILE A O 1
ATOM 4678 N N . ALA A 1 650 ? 127.356 4.998 73.197 1.00 34.62 645 ALA A N 1
ATOM 4679 C CA . ALA A 1 650 ? 127.865 4.891 74.553 1.00 34.65 645 ALA A CA 1
ATOM 4680 C C . ALA A 1 650 ? 126.933 5.502 75.607 1.00 34.89 645 ALA A C 1
ATOM 4681 O O . ALA A 1 650 ? 126.752 4.917 76.676 1.00 34.93 645 ALA A O 1
ATOM 4683 N N . ALA A 1 651 ? 126.352 6.668 75.307 1.00 34.90 646 ALA A N 1
ATOM 4684 C CA . ALA A 1 651 ? 125.469 7.369 76.250 1.00 35.01 646 ALA A CA 1
ATOM 4685 C C . ALA A 1 651 ? 124.109 6.676 76.372 1.00 35.29 646 ALA A C 1
ATOM 4686 O O . ALA A 1 651 ? 123.570 6.544 77.469 1.00 35.28 646 ALA A O 1
ATOM 4688 N N . ARG A 1 652 ? 123.574 6.241 75.235 1.00 35.64 647 ARG A N 1
ATOM 4689 C CA . ARG A 1 652 ? 122.308 5.519 75.167 1.00 36.13 647 ARG A CA 1
ATOM 4690 C C . ARG A 1 652 ? 122.382 4.200 75.948 1.00 36.23 647 ARG A C 1
ATOM 4691 O O . ARG A 1 652 ? 121.561 3.951 76.829 1.00 36.34 647 ARG A O 1
ATOM 4699 N N . LEU A 1 653 ? 123.378 3.377 75.622 1.00 36.38 648 LEU A N 1
ATOM 4700 C CA . LEU A 1 653 ? 123.628 2.101 76.299 1.00 36.66 648 LEU A CA 1
ATOM 4701 C C . LEU A 1 653 ? 124.269 2.252 77.686 1.00 36.67 648 LEU A C 1
ATOM 4702 O O . LEU A 1 653 ? 124.463 1.261 78.391 1.00 36.28 648 LEU A O 1
ATOM 4707 N N . ASN A 1 654 ? 124.595 3.489 78.069 1.00 36.77 649 ASN A N 1
ATOM 4708 C CA . ASN A 1 654 ? 125.347 3.756 79.300 1.00 36.83 649 ASN A CA 1
ATOM 4709 C C . ASN A 1 654 ? 126.575 2.841 79.447 1.00 36.79 649 ASN A C 1
ATOM 4710 O O . ASN A 1 654 ? 126.713 2.124 80.442 1.00 37.13 649 ASN A O 1
ATOM 4715 N N . ILE A 1 655 ? 127.450 2.856 78.440 1.00 36.58 650 ILE A N 1
ATOM 4716 C CA . ILE A 1 655 ? 128.697 2.069 78.455 1.00 36.38 650 ILE A CA 1
ATOM 4717 C C . ILE A 1 655 ? 129.893 2.922 78.011 1.00 36.46 650 ILE A C 1
ATOM 4718 O O . ILE A 1 655 ? 129.702 3.958 77.373 1.00 36.17 650 ILE A O 1
ATOM 4723 N N . PRO A 1 656 ? 131.130 2.499 78.358 1.00 36.64 651 PRO A N 1
ATOM 4724 C CA . PRO A 1 656 ? 132.336 3.191 77.875 1.00 36.80 651 PRO A CA 1
ATOM 4725 C C . PRO A 1 656 ? 132.435 3.222 76.344 1.00 37.04 651 PRO A C 1
ATOM 4726 O O . PRO A 1 656 ? 132.047 2.265 75.684 1.00 37.05 651 PRO A O 1
ATOM 4730 N N . ILE A 1 657 ? 132.943 4.325 75.796 1.00 37.56 652 ILE A N 1
ATOM 4731 C CA . ILE A 1 657 ? 133.123 4.477 74.348 1.00 38.05 652 ILE A CA 1
ATOM 4732 C C . ILE A 1 657 ? 134.058 3.405 73.761 1.00 38.02 652 ILE A C 1
ATOM 4733 O O . ILE A 1 657 ? 133.896 3.003 72.612 1.00 37.90 652 ILE A O 1
ATOM 4738 N N . GLY A 1 658 ? 135.011 2.928 74.559 1.00 38.14 653 GLY A N 1
ATOM 4739 C CA . GLY A 1 658 ? 135.925 1.873 74.117 1.00 38.28 653 GLY A CA 1
ATOM 4740 C C . GLY A 1 658 ? 135.230 0.524 73.976 1.00 38.53 653 GLY A C 1
ATOM 4741 O O . GLY A 1 658 ? 135.740 -0.389 73.323 1.00 38.47 653 GLY A O 1
ATOM 4742 N N . GLN A 1 659 ? 134.065 0.400 74.606 1.00 38.47 654 GLN A N 1
ATOM 4743 C CA . GLN A 1 659 ? 133.285 -0.822 74.585 1.00 38.24 654 GLN A CA 1
ATOM 4744 C C . GLN A 1 659 ? 132.354 -0.849 73.362 1.00 37.40 654 GLN A C 1
ATOM 4745 O O . GLN A 1 659 ? 131.741 -1.876 73.044 1.00 37.53 654 GLN A O 1
ATOM 4751 N N . VAL A 1 660 ? 132.268 0.280 72.667 1.00 35.95 655 VAL A N 1
ATOM 4752 C CA . VAL A 1 660 ? 131.431 0.390 71.475 1.00 34.57 655 VAL A CA 1
ATOM 4753 C C . VAL A 1 660 ? 132.205 -0.011 70.217 1.00 33.60 655 VAL A C 1
ATOM 4754 O O . VAL A 1 660 ? 133.309 0.480 69.975 1.00 33.22 655 VAL A O 1
ATOM 4758 N N . ASN A 1 661 ? 131.622 -0.917 69.433 1.00 32.48 656 ASN A N 1
ATOM 4759 C CA . ASN A 1 661 ? 132.129 -1.239 68.104 1.00 31.54 656 ASN A CA 1
ATOM 4760 C C . ASN A 1 661 ? 131.945 -0.018 67.192 1.00 30.81 656 ASN A C 1
ATOM 4761 O O . ASN A 1 661 ? 130.814 0.395 66.922 1.00 30.15 656 ASN A O 1
ATOM 4766 N N . PRO A 1 662 ? 133.059 0.577 66.737 1.00 30.54 657 PRO A N 1
ATOM 4767 C CA . PRO A 1 662 ? 132.959 1.815 65.953 1.00 30.28 657 PRO A CA 1
ATOM 4768 C C . PRO A 1 662 ? 132.270 1.635 64.597 1.00 30.10 657 PRO A C 1
ATOM 4769 O O . PRO A 1 662 ? 131.759 2.606 64.046 1.00 29.93 657 PRO A O 1
ATOM 4773 N N . ARG A 1 663 ? 132.234 0.399 64.088 1.00 30.28 658 ARG A N 1
ATOM 4774 C CA . ARG A 1 663 ? 131.536 0.072 62.839 1.00 30.28 658 ARG A CA 1
ATOM 4775 C C . ARG A 1 663 ? 130.011 0.146 62.971 1.00 30.70 658 ARG A C 1
ATOM 4776 O O . ARG A 1 663 ? 129.296 0.210 61.966 1.00 30.86 658 ARG A O 1
ATOM 4784 N N . ASP A 1 664 ? 129.514 0.126 64.205 1.00 30.96 659 ASP A N 1
ATOM 4785 C CA . ASP A 1 664 ? 128.089 0.305 64.461 1.00 31.63 659 ASP A CA 1
ATOM 4786 C C . ASP A 1 664 ? 127.653 1.758 64.306 1.00 32.32 659 ASP A C 1
ATOM 4787 O O . ASP A 1 664 ? 126.456 2.049 64.343 1.00 32.28 659 ASP A O 1
ATOM 4792 N N . ALA A 1 665 ? 128.622 2.659 64.126 1.00 32.96 660 ALA A N 1
ATOM 4793 C CA . ALA A 1 665 ? 128.348 4.093 64.001 1.00 33.71 660 ALA A CA 1
ATOM 4794 C C . ALA A 1 665 ? 128.660 4.611 62.608 1.00 34.17 660 ALA A C 1
ATOM 4795 O O . ALA A 1 665 ? 129.823 4.706 62.216 1.00 34.57 660 ALA A O 1
ATOM 4797 N N . LYS A 1 666 ? 127.616 4.947 61.861 1.00 34.67 661 LYS A N 1
ATOM 4798 C CA . LYS A 1 666 ? 127.783 5.447 60.494 1.00 35.20 661 LYS A CA 1
ATOM 4799 C C . LYS A 1 666 ? 128.065 6.955 60.474 1.00 35.00 661 LYS A C 1
ATOM 4800 O O . LYS A 1 666 ? 128.576 7.495 59.489 1.00 35.11 661 LYS A O 1
ATOM 4806 N N . ALA A 1 667 ? 127.727 7.623 61.572 1.00 34.53 662 ALA A N 1
ATOM 4807 C CA . ALA A 1 667 ? 127.943 9.052 61.709 1.00 34.30 662 ALA A CA 1
ATOM 4808 C C . ALA A 1 667 ? 129.136 9.319 62.624 1.00 34.30 662 ALA A C 1
ATOM 4809 O O . ALA A 1 667 ? 129.392 8.564 63.569 1.00 33.90 662 ALA A O 1
ATOM 4811 N N . CYS A 1 668 ? 129.882 10.378 62.331 1.00 34.26 663 CYS A N 1
ATOM 4812 C CA . CYS A 1 668 ? 130.939 10.808 63.239 1.00 34.73 663 CYS A CA 1
ATOM 4813 C C . CYS A 1 668 ? 131.095 12.321 63.316 1.00 34.08 663 CYS A C 1
ATOM 4814 O O . CYS A 1 668 ? 130.774 13.046 62.369 1.00 34.09 663 CYS A O 1
ATOM 4817 N N . VAL A 1 669 ? 131.584 12.777 64.465 1.00 33.70 664 VAL A N 1
ATOM 4818 C CA . VAL A 1 669 ? 131.874 14.181 64.718 1.00 33.33 664 VAL A CA 1
ATOM 4819 C C . VAL A 1 669 ? 133.319 14.272 65.213 1.00 33.46 664 VAL A C 1
ATOM 4820 O O . VAL A 1 669 ? 133.639 13.798 66.305 1.00 33.52 664 VAL A O 1
ATOM 4824 N N . VAL A 1 670 ? 134.193 14.857 64.398 1.00 33.45 665 VAL A N 1
ATOM 4825 C CA . VAL A 1 670 ? 135.620 14.951 64.735 1.00 33.37 665 VAL A CA 1
ATOM 4826 C C . VAL A 1 670 ? 136.010 16.385 65.116 1.00 32.98 665 VAL A C 1
ATOM 4827 O O . VAL A 1 670 ? 135.874 17.300 64.313 1.00 32.52 665 VAL A O 1
ATOM 4831 N N . HIS A 1 671 ? 136.477 16.570 66.348 1.00 32.95 666 HIS A N 1
ATOM 4832 C CA . HIS A 1 671 ? 137.018 17.857 66.790 1.00 33.13 666 HIS A CA 1
ATOM 4833 C C . HIS A 1 671 ? 138.425 18.090 66.204 1.00 33.55 666 HIS A C 1
ATOM 4834 O O . HIS A 1 671 ? 139.226 17.151 66.094 1.00 33.43 666 HIS A O 1
ATOM 4841 N N . GLY A 1 672 ? 138.717 19.337 65.835 1.00 33.95 667 GLY A N 1
ATOM 4842 C CA . GLY A 1 672 ? 140.012 19.702 65.244 1.00 35.20 667 GLY A CA 1
ATOM 4843 C C . GLY A 1 672 ? 141.222 19.337 66.088 1.00 36.18 667 GLY A C 1
ATOM 4844 O O . GLY A 1 672 ? 142.277 18.990 65.556 1.00 36.09 667 GLY A O 1
ATOM 4845 N N . SER A 1 673 ? 141.066 19.424 67.408 1.00 37.29 668 SER A N 1
ATOM 4846 C CA . SER A 1 673 ? 142.115 19.054 68.347 1.00 38.59 668 SER A CA 1
ATOM 4847 C C . SER A 1 673 ? 142.475 17.574 68.283 1.00 39.21 668 SER A C 1
ATOM 4848 O O . SER A 1 673 ? 143.628 17.211 68.512 1.00 39.43 668 SER A O 1
ATOM 4851 N N . ASP A 1 674 ? 141.502 16.723 67.974 1.00 40.06 669 ASP A N 1
ATOM 4852 C CA . ASP A 1 674 ? 141.801 15.306 67.749 1.00 40.95 669 ASP A CA 1
ATOM 4853 C C . ASP A 1 674 ? 142.334 15.075 66.331 1.00 41.06 669 ASP A C 1
ATOM 4854 O O . ASP A 1 674 ? 143.270 14.292 66.136 1.00 41.10 669 ASP A O 1
ATOM 4859 N N . LEU A 1 675 ? 141.752 15.774 65.353 1.00 41.04 670 LEU A N 1
ATOM 4860 C CA . LEU A 1 675 ? 142.200 15.689 63.959 1.00 41.36 670 LEU A CA 1
ATOM 4861 C C . LEU A 1 675 ? 143.713 15.925 63.849 1.00 41.46 670 LEU A C 1
ATOM 4862 O O . LEU A 1 675 ? 144.399 15.269 63.063 1.00 41.24 670 LEU A O 1
ATOM 4867 N N . LYS A 1 676 ? 144.207 16.860 64.655 1.00 41.65 671 LYS A N 1
ATOM 4868 C CA . LYS A 1 676 ? 145.611 17.265 64.671 1.00 42.33 671 LYS A CA 1
ATOM 4869 C C . LYS A 1 676 ? 146.588 16.113 64.953 1.00 42.32 671 LYS A C 1
ATOM 4870 O O . LYS A 1 676 ? 147.686 16.079 64.399 1.00 42.32 671 LYS A O 1
ATOM 4876 N N . ASP A 1 677 ? 146.188 15.178 65.807 1.00 42.45 672 ASP A N 1
ATOM 4877 C CA . ASP A 1 677 ? 147.053 14.054 66.153 1.00 42.91 672 ASP A CA 1
ATOM 4878 C C . ASP A 1 677 ? 146.759 12.782 65.345 1.00 42.64 672 ASP A C 1
ATOM 4879 O O . ASP A 1 677 ? 147.243 11.701 65.689 1.00 42.83 672 ASP A O 1
ATOM 4884 N N . LEU A 1 678 ? 145.973 12.911 64.279 1.00 42.21 673 LEU A N 1
ATOM 4885 C CA . LEU A 1 678 ? 145.698 11.783 63.393 1.00 41.98 673 LEU A CA 1
ATOM 4886 C C . LEU A 1 678 ? 146.516 11.884 62.118 1.00 41.69 673 LEU A C 1
ATOM 4887 O O . LEU A 1 678 ? 146.661 12.964 61.539 1.00 41.69 673 LEU A O 1
ATOM 4892 N N . SER A 1 679 ? 147.055 10.748 61.693 1.00 41.30 674 SER A N 1
ATOM 4893 C CA . SER A 1 679 ? 147.737 10.648 60.413 1.00 41.10 674 SER A CA 1
ATOM 4894 C C . SER A 1 679 ? 146.701 10.625 59.300 1.00 41.40 674 SER A C 1
ATOM 4895 O O . SER A 1 679 ? 145.523 10.345 59.539 1.00 41.29 674 SER A O 1
ATOM 4898 N N . THR A 1 680 ? 147.155 10.902 58.085 1.00 41.77 675 THR A N 1
ATOM 4899 C CA . THR A 1 680 ? 146.296 10.930 56.909 1.00 42.52 675 THR A CA 1
ATOM 4900 C C . THR A 1 680 ? 145.662 9.567 56.602 1.00 42.28 675 THR A C 1
ATOM 4901 O O . THR A 1 680 ? 144.524 9.490 56.143 1.00 42.29 675 THR A O 1
ATOM 4905 N N . GLU A 1 681 ? 146.403 8.499 56.877 1.00 42.14 676 GLU A N 1
ATOM 4906 C CA . GLU A 1 681 ? 145.895 7.140 56.721 1.00 41.87 676 GLU A CA 1
ATOM 4907 C C . GLU A 1 681 ? 144.705 6.916 57.649 1.00 41.06 676 GLU A C 1
ATOM 4908 O O . GLU A 1 681 ? 143.742 6.241 57.290 1.00 40.47 676 GLU A O 1
ATOM 4914 N N . VAL A 1 682 ? 144.774 7.500 58.840 1.00 40.59 677 VAL A N 1
ATOM 4915 C CA . VAL A 1 682 ? 143.699 7.372 59.814 1.00 40.21 677 VAL A CA 1
ATOM 4916 C C . VAL A 1 682 ? 142.521 8.268 59.440 1.00 39.98 677 VAL A C 1
ATOM 4917 O O . VAL A 1 682 ? 141.363 7.924 59.693 1.00 40.02 677 VAL A O 1
ATOM 4921 N N . LEU A 1 683 ? 142.832 9.402 58.822 1.00 39.56 678 LEU A N 1
ATOM 4922 C CA . LEU A 1 683 ? 141.818 10.291 58.271 1.00 39.39 678 LEU A CA 1
ATOM 4923 C C . LEU A 1 683 ? 141.102 9.615 57.112 1.00 38.99 678 LEU A C 1
ATOM 4924 O O . LEU A 1 683 ? 139.882 9.743 56.967 1.00 38.83 678 LEU A O 1
ATOM 4929 N N . ASP A 1 684 ? 141.868 8.890 56.298 1.00 38.69 679 ASP A N 1
ATOM 4930 C CA . ASP A 1 684 ? 141.312 8.097 55.200 1.00 38.82 679 ASP A CA 1
ATOM 4931 C C . ASP A 1 684 ? 140.347 7.009 55.682 1.00 37.89 679 ASP A C 1
ATOM 4932 O O . ASP A 1 684 ? 139.302 6.796 55.076 1.00 37.34 679 ASP A O 1
ATOM 4937 N N . ASP A 1 685 ? 140.689 6.340 56.779 1.00 37.57 680 ASP A N 1
ATOM 4938 C CA . ASP A 1 685 ? 139.782 5.371 57.388 1.00 37.53 680 ASP A CA 1
ATOM 4939 C C . ASP A 1 685 ? 138.470 6.017 57.874 1.00 36.69 680 ASP A C 1
ATOM 4940 O O . ASP A 1 685 ? 137.397 5.474 57.625 1.00 36.23 680 ASP A O 1
ATOM 4945 N N . ILE A 1 686 ? 138.554 7.179 58.523 1.00 35.98 681 ILE A N 1
ATOM 4946 C CA . ILE A 1 686 ? 137.342 7.928 58.919 1.00 36.03 681 ILE A CA 1
ATOM 4947 C C . ILE A 1 686 ? 136.421 8.216 57.729 1.00 36.27 681 ILE A C 1
ATOM 4948 O O . ILE A 1 686 ? 135.209 8.009 57.809 1.00 35.87 681 ILE A O 1
ATOM 4953 N N . LEU A 1 687 ? 137.024 8.676 56.632 1.00 36.73 682 LEU A N 1
ATOM 4954 C CA . LEU A 1 687 ? 136.311 9.003 55.397 1.00 37.36 682 LEU A CA 1
ATOM 4955 C C . LEU A 1 687 ? 135.633 7.789 54.766 1.00 37.57 682 LEU A C 1
ATOM 4956 O O . LEU A 1 687 ? 134.481 7.877 54.330 1.00 37.59 682 LEU A O 1
ATOM 4961 N N . HIS A 1 688 ? 136.353 6.666 54.744 1.00 37.92 683 HIS A N 1
ATOM 4962 C CA . HIS A 1 688 ? 135.851 5.387 54.234 1.00 38.49 683 HIS A CA 1
ATOM 4963 C C . HIS A 1 688 ? 134.760 4.750 55.093 1.00 38.11 683 HIS A C 1
ATOM 4964 O O . HIS A 1 688 ? 133.859 4.104 54.554 1.00 38.39 683 HIS A O 1
ATOM 4971 N N . TYR A 1 689 ? 134.851 4.916 56.415 1.00 37.42 684 TYR A N 1
ATOM 4972 C CA . TYR A 1 689 ? 134.001 4.170 57.350 1.00 36.91 684 TYR A CA 1
ATOM 4973 C C . TYR A 1 689 ? 132.724 4.883 57.786 1.00 35.78 684 TYR A C 1
ATOM 4974 O O . TYR A 1 689 ? 131.902 4.316 58.518 1.00 35.43 684 TYR A O 1
ATOM 4983 N N . HIS A 1 690 ? 132.557 6.123 57.344 1.00 34.45 685 HIS A N 1
ATOM 4984 C CA . HIS A 1 690 ? 131.373 6.889 57.717 1.00 33.21 685 HIS A CA 1
ATOM 4985 C C . HIS A 1 690 ? 130.702 7.520 56.515 1.00 32.49 685 HIS A C 1
ATOM 4986 O O . HIS A 1 690 ? 131.366 8.008 55.594 1.00 32.61 685 HIS A O 1
ATOM 4993 N N . THR A 1 691 ? 129.375 7.483 56.533 1.00 31.32 686 THR A N 1
ATOM 4994 C CA . THR A 1 691 ? 128.557 8.083 55.501 1.00 30.08 686 THR A CA 1
ATOM 4995 C C . THR A 1 691 ? 128.205 9.518 55.868 1.00 29.41 686 THR A C 1
ATOM 4996 O O . THR A 1 691 ? 127.951 10.338 54.995 1.00 29.87 686 THR A O 1
ATOM 5000 N N . GLU A 1 692 ? 128.192 9.818 57.162 1.00 28.63 687 GLU A N 1
ATOM 5001 C CA . GLU A 1 692 ? 127.706 11.114 57.657 1.00 28.36 687 GLU A CA 1
ATOM 5002 C C . GLU A 1 692 ? 128.776 11.751 58.541 1.00 28.03 687 GLU A C 1
ATOM 5003 O O . GLU A 1 692 ? 128.910 11.419 59.722 1.00 28.34 687 GLU A O 1
ATOM 5009 N N . ILE A 1 693 ? 129.557 12.651 57.951 1.00 27.37 688 ILE A N 1
ATOM 5010 C CA . ILE A 1 693 ? 130.754 13.145 58.607 1.00 26.84 688 ILE A CA 1
ATOM 5011 C C . ILE A 1 693 ? 130.660 14.626 58.920 1.00 27.00 688 ILE A C 1
ATOM 5012 O O . ILE A 1 693 ? 130.264 15.433 58.069 1.00 27.20 688 ILE A O 1
ATOM 5017 N N . VAL A 1 694 ? 131.044 14.963 60.150 1.00 26.47 689 VAL A N 1
ATOM 5018 C CA . VAL A 1 694 ? 131.125 16.330 60.607 1.00 26.18 689 VAL A CA 1
ATOM 5019 C C . VAL A 1 694 ? 132.528 16.595 61.161 1.00 26.08 689 VAL A C 1
ATOM 5020 O O . VAL A 1 694 ? 132.947 15.962 62.134 1.00 25.91 689 VAL A O 1
ATOM 5024 N N . PHE A 1 695 ? 133.249 17.513 60.518 1.00 26.04 690 PHE A N 1
ATOM 5025 C CA . PHE A 1 695 ? 134.546 17.995 61.004 1.00 25.91 690 PHE A CA 1
ATOM 5026 C C . PHE A 1 695 ? 134.370 19.386 61.612 1.00 26.06 690 PHE A C 1
ATOM 5027 O O . PHE A 1 695 ? 134.133 20.376 60.895 1.00 26.07 690 PHE A O 1
ATOM 5035 N N . ALA A 1 696 ? 134.473 19.453 62.938 1.00 25.81 691 ALA A N 1
ATOM 5036 C CA . ALA A 1 696 ? 134.193 20.677 63.681 1.00 25.76 691 ALA A CA 1
ATOM 5037 C C . ALA A 1 696 ? 135.451 21.260 64.304 1.00 26.14 691 ALA A C 1
ATOM 5038 O O . ALA A 1 696 ? 136.420 20.540 64.556 1.00 26.30 691 ALA A O 1
ATOM 5040 N N . ARG A 1 697 ? 135.433 22.570 64.549 1.00 26.85 692 ARG A N 1
ATOM 5041 C CA . ARG A 1 697 ? 136.571 23.290 65.141 1.00 27.53 692 ARG A CA 1
ATOM 5042 C C . ARG A 1 697 ? 137.875 23.062 64.355 1.00 28.26 692 ARG A C 1
ATOM 5043 O O . ARG A 1 697 ? 138.959 22.949 64.928 1.00 28.00 692 ARG A O 1
ATOM 5051 N N . THR A 1 698 ? 137.735 22.977 63.037 1.00 29.41 693 THR A N 1
ATOM 5052 C CA . THR A 1 698 ? 138.852 22.783 62.132 1.00 31.02 693 THR A CA 1
ATOM 5053 C C . THR A 1 698 ? 139.514 24.126 61.857 1.00 31.29 693 THR A C 1
ATOM 5054 O O . THR A 1 698 ? 138.839 25.154 61.811 1.00 31.82 693 THR A O 1
ATOM 5058 N N . SER A 1 699 ? 140.830 24.100 61.680 1.00 31.38 694 SER A N 1
ATOM 5059 C CA . SER A 1 699 ? 141.601 25.239 61.194 1.00 31.20 694 SER A CA 1
ATOM 5060 C C . SER A 1 699 ? 141.537 25.274 59.662 1.00 31.42 694 SER A C 1
ATOM 5061 O O . SER A 1 699 ? 141.064 24.312 59.045 1.00 31.74 694 SER A O 1
ATOM 5064 N N . PRO A 1 700 ? 142.017 26.374 59.036 1.00 31.48 695 PRO A N 1
ATOM 5065 C CA . PRO A 1 700 ? 141.990 26.434 57.565 1.00 31.32 695 PRO A CA 1
ATOM 5066 C C . PRO A 1 700 ? 142.801 25.318 56.887 1.00 31.60 695 PRO A C 1
ATOM 5067 O O . PRO A 1 700 ? 142.321 24.739 55.903 1.00 31.86 695 PRO A O 1
ATOM 5071 N N . GLN A 1 701 ? 143.994 25.006 57.404 1.00 31.45 696 GLN A N 1
ATOM 5072 C CA . GLN A 1 701 ? 144.814 23.912 56.847 1.00 31.54 696 GLN A CA 1
ATOM 5073 C C . GLN A 1 701 ? 144.103 22.574 56.995 1.00 31.14 696 GLN A C 1
ATOM 5074 O O . GLN A 1 701 ? 144.229 21.698 56.139 1.00 31.40 696 GLN A O 1
ATOM 5080 N N . GLN A 1 702 ? 143.371 22.410 58.095 1.00 30.60 697 GLN A N 1
ATOM 5081 C CA . GLN A 1 702 ? 142.634 21.172 58.345 1.00 29.75 697 GLN A CA 1
ATOM 5082 C C . GLN A 1 702 ? 141.535 20.950 57.319 1.00 29.53 697 GLN A C 1
ATOM 5083 O O . GLN A 1 702 ? 141.274 19.811 56.923 1.00 29.12 697 GLN A O 1
ATOM 5089 N N . LYS A 1 703 ? 140.914 22.040 56.874 1.00 29.35 698 LYS A N 1
ATOM 5090 C CA . LYS A 1 703 ? 139.915 21.963 55.808 1.00 29.56 698 LYS A CA 1
ATOM 5091 C C . LYS A 1 703 ? 140.570 21.482 54.516 1.00 29.26 698 LYS A C 1
ATOM 5092 O O . LYS A 1 703 ? 140.033 20.620 53.827 1.00 29.34 698 LYS A O 1
ATOM 5098 N N . LEU A 1 704 ? 141.734 22.043 54.201 1.00 29.33 699 LEU A N 1
ATOM 5099 C CA . LEU A 1 704 ? 142.531 21.605 53.055 1.00 29.55 699 LEU A CA 1
ATOM 5100 C C . LEU A 1 704 ? 142.853 20.103 53.129 1.00 29.58 699 LEU A C 1
ATOM 5101 O O . LEU A 1 704 ? 142.666 19.372 52.153 1.00 29.58 699 LEU A O 1
ATOM 5106 N N . ILE A 1 705 ? 143.322 19.663 54.294 1.00 29.64 700 ILE A N 1
ATOM 5107 C CA . ILE A 1 705 ? 143.641 18.254 54.554 1.00 29.96 700 ILE A CA 1
ATOM 5108 C C . ILE A 1 705 ? 142.448 17.314 54.316 1.00 29.91 700 ILE A C 1
ATOM 5109 O O . ILE A 1 705 ? 142.611 16.249 53.723 1.00 30.16 700 ILE A O 1
ATOM 5114 N N . ILE A 1 706 ? 141.260 17.713 54.764 1.00 30.00 701 ILE A N 1
ATOM 5115 C CA . ILE A 1 706 ? 140.045 16.905 54.575 1.00 30.39 701 ILE A CA 1
ATOM 5116 C C . ILE A 1 706 ? 139.688 16.812 53.097 1.00 30.83 701 ILE A C 1
ATOM 5117 O O . ILE A 1 706 ? 139.298 15.742 52.607 1.00 30.63 701 ILE A O 1
ATOM 5122 N N . VAL A 1 707 ? 139.829 17.936 52.395 1.00 31.18 702 VAL A N 1
ATOM 5123 C CA . VAL A 1 707 ? 139.576 17.980 50.954 1.00 31.64 702 VAL A CA 1
ATOM 5124 C C . VAL A 1 707 ? 140.515 17.030 50.204 1.00 32.23 702 VAL A C 1
ATOM 5125 O O . VAL A 1 707 ? 140.058 16.227 49.369 1.00 32.08 702 VAL A O 1
ATOM 5129 N N . GLU A 1 708 ? 141.810 17.118 50.530 1.00 32.68 703 GLU A N 1
ATOM 5130 C CA . GLU A 1 708 ? 142.846 16.277 49.933 1.00 33.50 703 GLU A CA 1
ATOM 5131 C C . GLU A 1 708 ? 142.599 14.807 50.229 1.00 33.66 703 GLU A C 1
ATOM 5132 O O . GLU A 1 708 ? 142.785 13.965 49.354 1.00 33.67 703 GLU A O 1
ATOM 5138 N N . GLY A 1 709 ? 142.199 14.512 51.470 1.00 33.93 704 GLY A N 1
ATOM 5139 C CA . GLY A 1 709 ? 141.812 13.162 51.885 1.00 33.84 704 GLY A CA 1
ATOM 5140 C C . GLY A 1 709 ? 140.737 12.577 50.987 1.00 34.05 704 GLY A C 1
ATOM 5141 O O . GLY A 1 709 ? 140.874 11.457 50.501 1.00 33.79 704 GLY A O 1
ATOM 5142 N N . CYS A 1 710 ? 139.677 13.350 50.752 1.00 34.63 705 CYS A N 1
ATOM 5143 C CA . CYS A 1 710 ? 138.577 12.926 49.872 1.00 35.26 705 CYS A CA 1
ATOM 5144 C C . CYS A 1 710 ? 139.064 12.676 48.451 1.00 35.58 705 CYS A C 1
ATOM 5145 O O . CYS A 1 710 ? 138.708 11.665 47.831 1.00 35.91 705 CYS A O 1
ATOM 5148 N N . GLN A 1 711 ? 139.897 13.589 47.954 1.00 36.10 706 GLN A N 1
ATOM 5149 C CA . GLN A 1 711 ? 140.473 13.482 46.611 1.00 36.63 706 GLN A CA 1
ATOM 5150 C C . GLN A 1 711 ? 141.374 12.263 46.472 1.00 37.40 706 GLN A C 1
ATOM 5151 O O . GLN A 1 711 ? 141.385 11.607 45.432 1.00 37.56 706 GLN A O 1
ATOM 5157 N N . ARG A 1 712 ? 142.112 11.965 47.537 1.00 38.27 707 ARG A N 1
ATOM 5158 C CA . ARG A 1 712 ? 143.053 10.851 47.575 1.00 39.06 707 ARG A CA 1
ATOM 5159 C C . ARG A 1 712 ? 142.344 9.512 47.305 1.00 39.11 707 ARG A C 1
ATOM 5160 O O . ARG A 1 712 ? 142.931 8.595 46.730 1.00 38.79 707 ARG A O 1
ATOM 5168 N N . GLN A 1 713 ? 141.075 9.429 47.701 1.00 39.56 708 GLN A N 1
ATOM 5169 C CA . GLN A 1 713 ? 140.228 8.251 47.468 1.00 39.97 708 GLN A CA 1
ATOM 5170 C C . GLN A 1 713 ? 139.692 8.204 46.033 1.00 39.70 708 GLN A C 1
ATOM 5171 O O . GLN A 1 713 ? 138.929 7.303 45.681 1.00 40.12 708 GLN A O 1
ATOM 5177 N N . GLY A 1 714 ? 140.070 9.184 45.215 1.00 39.05 709 GLY A N 1
ATOM 5178 C CA . GLY A 1 714 ? 139.671 9.222 43.809 1.00 37.77 709 GLY A CA 1
ATOM 5179 C C . GLY A 1 714 ? 138.388 9.991 43.532 1.00 36.97 709 GLY A C 1
ATOM 5180 O O . GLY A 1 714 ? 137.836 9.911 42.435 1.00 37.11 709 GLY A O 1
ATOM 5181 N N . ALA A 1 715 ? 137.910 10.747 44.515 1.00 35.92 710 ALA A N 1
ATOM 5182 C CA . ALA A 1 715 ? 136.662 11.486 44.364 1.00 34.70 710 ALA A CA 1
ATOM 5183 C C . ALA A 1 715 ? 136.851 12.898 43.806 1.00 33.95 710 ALA A C 1
ATOM 5184 O O . ALA A 1 715 ? 137.831 13.579 44.119 1.00 33.80 710 ALA A O 1
ATOM 5186 N N . ILE A 1 716 ? 135.907 13.320 42.967 1.00 32.91 711 ILE A N 1
ATOM 5187 C CA . ILE A 1 716 ? 135.814 14.713 42.534 1.00 31.95 711 ILE A CA 1
ATOM 5188 C C . ILE A 1 716 ? 135.105 15.495 43.643 1.00 31.24 711 ILE A C 1
ATOM 5189 O O . ILE A 1 716 ? 133.975 15.162 44.012 1.00 31.45 711 ILE A O 1
ATOM 5194 N N . VAL A 1 717 ? 135.770 16.509 44.194 1.00 30.30 712 VAL A N 1
ATOM 5195 C CA . VAL A 1 717 ? 135.213 17.229 45.342 1.00 29.63 712 VAL A CA 1
ATOM 5196 C C . VAL A 1 717 ? 134.907 18.713 45.105 1.00 29.22 712 VAL A C 1
ATOM 5197 O O . VAL A 1 717 ? 135.720 19.467 44.551 1.00 29.23 712 VAL A O 1
ATOM 5201 N N . ALA A 1 718 ? 133.714 19.114 45.524 1.00 28.42 713 ALA A N 1
ATOM 5202 C CA . ALA A 1 718 ? 133.346 20.517 45.588 1.00 28.22 713 ALA A CA 1
ATOM 5203 C C . ALA A 1 718 ? 133.461 21.036 47.024 1.00 28.11 713 ALA A C 1
ATOM 5204 O O . ALA A 1 718 ? 133.146 20.321 47.978 1.00 27.79 713 ALA A O 1
ATOM 5206 N N . VAL A 1 719 ? 133.920 22.279 47.166 1.00 28.23 714 VAL A N 1
ATOM 5207 C CA . VAL A 1 719 ? 133.875 22.986 48.447 1.00 28.24 714 VAL A CA 1
ATOM 5208 C C . VAL A 1 719 ? 132.917 24.168 48.364 1.00 28.23 714 VAL A C 1
ATOM 5209 O O . VAL A 1 719 ? 132.909 24.897 47.381 1.00 28.64 714 VAL A O 1
ATOM 5213 N N . THR A 1 720 ? 132.087 24.333 49.386 1.00 28.31 715 THR A N 1
ATOM 5214 C CA . THR A 1 720 ? 131.245 25.512 49.505 1.00 28.40 715 THR A CA 1
ATOM 5215 C C . THR A 1 720 ? 131.634 26.278 50.775 1.00 28.71 715 THR A C 1
ATOM 5216 O O . THR A 1 720 ? 131.755 25.673 51.846 1.00 29.02 715 THR A O 1
ATOM 5220 N N . GLY A 1 721 ? 131.850 27.591 50.654 1.00 28.43 716 GLY A N 1
ATOM 5221 C CA . GLY A 1 721 ? 132.274 28.412 51.795 1.00 28.36 716 GLY A CA 1
ATOM 5222 C C . GLY A 1 721 ? 132.090 29.908 51.589 1.00 28.50 716 GLY A C 1
ATOM 5223 O O . GLY A 1 721 ? 131.631 30.343 50.531 1.00 28.15 716 GLY A O 1
ATOM 5224 N N . ASP A 1 722 ? 132.460 30.700 52.594 1.00 28.56 717 ASP A N 1
ATOM 5225 C CA . ASP A 1 722 ? 132.246 32.148 52.538 1.00 29.07 717 ASP A CA 1
ATOM 5226 C C . ASP A 1 722 ? 133.294 32.935 53.317 1.00 29.34 717 ASP A C 1
ATOM 5227 O O . ASP A 1 722 ? 133.311 34.163 53.276 1.00 29.75 717 ASP A O 1
ATOM 5232 N N . GLY A 1 723 ? 134.139 32.234 54.059 1.00 29.58 718 GLY A N 1
ATOM 5233 C CA . GLY A 1 723 ? 135.122 32.902 54.891 1.00 30.22 718 GLY A CA 1
ATOM 5234 C C . GLY A 1 723 ? 136.535 32.788 54.355 1.00 30.70 718 GLY A C 1
ATOM 5235 O O . GLY A 1 723 ? 136.813 32.002 53.447 1.00 30.86 718 GLY A O 1
ATOM 5236 N N . VAL A 1 724 ? 137.437 33.566 54.937 1.00 31.06 719 VAL A N 1
ATOM 5237 C CA . VAL A 1 724 ? 138.838 33.510 54.551 1.00 31.21 719 VAL A CA 1
ATOM 5238 C C . VAL A 1 724 ? 139.466 32.190 55.016 1.00 31.06 719 VAL A C 1
ATOM 5239 O O . VAL A 1 724 ? 140.470 31.734 54.455 1.00 31.39 719 VAL A O 1
ATOM 5243 N N . ASN A 1 725 ? 138.856 31.570 56.027 1.00 30.45 720 ASN A N 1
ATOM 5244 C CA . ASN A 1 725 ? 139.299 30.263 56.515 1.00 29.65 720 ASN A CA 1
ATOM 5245 C C . ASN A 1 725 ? 138.896 29.113 55.587 1.00 29.34 720 ASN A C 1
ATOM 5246 O O . ASN A 1 725 ? 139.207 27.953 55.859 1.00 29.25 720 ASN A O 1
ATOM 5251 N N . ASP A 1 726 ? 138.193 29.439 54.503 1.00 29.08 721 ASP A N 1
ATOM 5252 C CA . ASP A 1 726 ? 137.823 28.456 53.481 1.00 28.58 721 ASP A CA 1
ATOM 5253 C C . ASP A 1 726 ? 138.756 28.556 52.276 1.00 27.91 721 ASP A C 1
ATOM 5254 O O . ASP A 1 726 ? 138.704 27.719 51.375 1.00 27.67 721 ASP A O 1
ATOM 5259 N N . SER A 1 727 ? 139.619 29.571 52.269 1.00 27.27 722 SER A N 1
ATOM 5260 C CA . SER A 1 727 ? 140.426 29.863 51.079 1.00 26.90 722 SER A CA 1
ATOM 5261 C C . SER A 1 727 ? 141.292 28.678 50.610 1.00 26.63 722 SER A C 1
ATOM 5262 O O . SER A 1 727 ? 141.190 28.292 49.451 1.00 26.88 722 SER A O 1
ATOM 5265 N N . PRO A 1 728 ? 142.112 28.075 51.502 1.00 26.63 723 PRO A N 1
ATOM 5266 C CA . PRO A 1 728 ? 142.894 26.916 51.032 1.00 26.40 723 PRO A CA 1
ATOM 5267 C C . PRO A 1 728 ? 142.041 25.767 50.481 1.00 26.61 723 PRO A C 1
ATOM 5268 O O . PRO A 1 728 ? 142.348 25.232 49.406 1.00 26.33 723 PRO A O 1
ATOM 5272 N N . ALA A 1 729 ? 140.983 25.402 51.208 1.00 26.77 724 ALA A N 1
ATOM 5273 C CA . ALA A 1 729 ? 140.085 24.330 50.785 1.00 27.26 724 ALA A CA 1
ATOM 5274 C C . ALA A 1 729 ? 139.424 24.653 49.441 1.00 27.52 724 ALA A C 1
ATOM 5275 O O . ALA A 1 729 ? 139.273 23.774 48.596 1.00 27.94 724 ALA A O 1
ATOM 5277 N N . LEU A 1 730 ? 139.045 25.913 49.251 1.00 27.84 725 LEU A N 1
ATOM 5278 C CA . LEU A 1 730 ? 138.372 26.344 48.025 1.00 28.37 725 LEU A CA 1
ATOM 5279 C C . LEU A 1 730 ? 139.309 26.241 46.839 1.00 28.54 725 LEU A C 1
ATOM 5280 O O . LEU A 1 730 ? 138.883 25.870 45.743 1.00 28.17 725 LEU A O 1
ATOM 5285 N N . LYS A 1 731 ? 140.579 26.577 47.068 1.00 29.24 726 LYS A N 1
ATOM 5286 C CA . LYS A 1 731 ? 141.610 26.516 46.043 1.00 29.95 726 LYS A CA 1
ATOM 5287 C C . LYS A 1 731 ? 141.874 25.067 45.638 1.00 30.14 726 LYS A C 1
ATOM 5288 O O . LYS A 1 731 ? 141.921 24.760 44.443 1.00 30.51 726 LYS A O 1
ATOM 5294 N N . LYS A 1 732 ? 142.005 24.181 46.623 1.00 29.87 727 LYS A N 1
ATOM 5295 C CA . LYS A 1 732 ? 142.344 22.789 46.361 1.00 30.01 727 LYS A CA 1
ATOM 5296 C C . LYS A 1 732 ? 141.190 22.002 45.755 1.00 29.79 727 LYS A C 1
ATOM 5297 O O . LYS A 1 732 ? 141.407 21.069 44.983 1.00 29.79 727 LYS A O 1
ATOM 5303 N N . ALA A 1 733 ? 139.967 22.363 46.125 1.00 29.60 728 ALA A N 1
ATOM 5304 C CA . ALA A 1 733 ? 138.777 21.725 45.569 1.00 29.68 728 ALA A CA 1
ATOM 5305 C C . ALA A 1 733 ? 138.849 21.654 44.042 1.00 29.49 728 ALA A C 1
ATOM 5306 O O . ALA A 1 733 ? 139.384 22.557 43.401 1.00 29.47 728 ALA A O 1
ATOM 5308 N N . ASP A 1 734 ? 138.319 20.583 43.464 1.00 29.54 729 ASP A N 1
ATOM 5309 C CA . ASP A 1 734 ? 138.156 20.494 42.013 1.00 29.62 729 ASP A CA 1
ATOM 5310 C C . ASP A 1 734 ? 137.291 21.665 41.525 1.00 29.37 729 ASP A C 1
ATOM 5311 O O . ASP A 1 734 ? 137.496 22.198 40.434 1.00 29.69 729 ASP A O 1
ATOM 5316 N N . ILE A 1 735 ? 136.332 22.057 42.356 1.00 28.92 730 ILE A N 1
ATOM 5317 C CA . ILE A 1 735 ? 135.553 23.275 42.153 1.00 28.77 730 ILE A CA 1
ATOM 5318 C C . ILE A 1 735 ? 135.224 23.891 43.506 1.00 28.35 730 ILE A C 1
ATOM 5319 O O . ILE A 1 735 ? 134.673 23.227 44.387 1.00 28.29 730 ILE A O 1
ATOM 5324 N N . GLY A 1 736 ? 135.591 25.153 43.672 1.00 27.80 731 GLY A N 1
ATOM 5325 C CA . GLY A 1 736 ? 135.225 25.896 44.861 1.00 27.65 731 GLY A CA 1
ATOM 5326 C C . GLY A 1 736 ? 134.073 26.823 44.543 1.00 27.62 731 GLY A C 1
ATOM 5327 O O . GLY A 1 736 ? 134.092 27.527 43.523 1.00 27.56 731 GLY A O 1
ATOM 5328 N N . VAL A 1 737 ? 133.061 26.811 45.404 1.00 27.47 732 VAL A N 1
ATOM 5329 C CA . VAL A 1 737 ? 131.920 27.705 45.247 1.00 27.78 732 VAL A CA 1
ATOM 5330 C C . VAL A 1 737 ? 131.811 28.637 46.447 1.00 27.99 732 VAL A C 1
ATOM 5331 O O . VAL A 1 737 ? 131.666 28.175 47.579 1.00 27.95 732 VAL A O 1
ATOM 5335 N N . ALA A 1 738 ? 131.867 29.943 46.197 1.00 28.46 733 ALA A N 1
ATOM 5336 C CA . ALA A 1 738 ? 131.761 30.931 47.272 1.00 29.21 733 ALA A CA 1
ATOM 5337 C C . ALA A 1 738 ? 130.392 31.618 47.309 1.00 30.07 733 ALA A C 1
ATOM 5338 O O . ALA A 1 738 ? 129.733 31.757 46.284 1.00 30.18 733 ALA A O 1
ATOM 5340 N N . MET A 1 739 ? 129.964 32.030 48.501 1.00 31.21 734 MET A N 1
ATOM 5341 C CA . MET A 1 739 ? 128.730 32.803 48.653 1.00 32.31 734 MET A CA 1
ATOM 5342 C C . MET A 1 739 ? 129.006 34.247 48.274 1.00 32.68 734 MET A C 1
ATOM 5343 O O . MET A 1 739 ? 130.015 34.804 48.683 1.00 32.80 734 MET A O 1
ATOM 5348 N N . GLY A 1 740 ? 128.102 34.848 47.507 1.00 33.61 735 GLY A N 1
ATOM 5349 C CA . GLY A 1 740 ? 128.310 36.184 46.943 1.00 34.72 735 GLY A CA 1
ATOM 5350 C C . GLY A 1 740 ? 128.014 37.350 47.867 1.00 35.80 735 GLY A C 1
ATOM 5351 O O . GLY A 1 740 ? 128.781 38.313 47.917 1.00 36.10 735 GLY A O 1
ATOM 5352 N N . ILE A 1 741 ? 126.897 37.291 48.589 1.00 36.60 736 ILE A N 1
ATOM 5353 C CA . ILE A 1 741 ? 126.541 38.376 49.506 1.00 37.34 736 ILE A CA 1
ATOM 5354 C C . ILE A 1 741 ? 127.333 38.261 50.804 1.00 38.07 736 ILE A C 1
ATOM 5355 O O . ILE A 1 741 ? 128.007 39.208 51.212 1.00 38.45 736 ILE A O 1
ATOM 5360 N N . SER A 1 742 ? 127.254 37.099 51.448 1.00 38.77 737 SER A N 1
ATOM 5361 C CA . SER A 1 742 ? 127.921 36.896 52.729 1.00 39.44 737 SER A CA 1
ATOM 5362 C C . SER A 1 742 ? 129.426 36.621 52.604 1.00 39.44 737 SER A C 1
ATOM 5363 O O . SER A 1 742 ? 130.156 36.727 53.589 1.00 39.90 737 SER A O 1
ATOM 5366 N N . GLY A 1 743 ? 129.884 36.270 51.406 1.00 39.13 738 GLY A N 1
ATOM 5367 C CA . GLY A 1 743 ? 131.278 35.871 51.212 1.00 38.77 738 GLY A CA 1
ATOM 5368 C C . GLY A 1 743 ? 132.302 36.975 51.393 1.00 38.22 738 GLY A C 1
ATOM 5369 O O . GLY A 1 743 ? 132.088 38.113 50.989 1.00 38.60 738 GLY A O 1
ATOM 5370 N N . SER A 1 744 ? 133.423 36.626 52.006 1.00 37.67 739 SER A N 1
ATOM 5371 C CA . SER A 1 744 ? 134.557 37.519 52.100 1.00 37.14 739 SER A CA 1
ATOM 5372 C C . SER A 1 744 ? 135.255 37.584 50.750 1.00 36.91 739 SER A C 1
ATOM 5373 O O . SER A 1 744 ? 135.182 36.646 49.954 1.00 36.89 739 SER A O 1
ATOM 5376 N N . ASP A 1 745 ? 135.944 38.692 50.511 1.00 36.50 740 ASP A N 1
ATOM 5377 C CA . ASP A 1 745 ? 136.692 38.908 49.280 1.00 36.23 740 ASP A CA 1
ATOM 5378 C C . ASP A 1 745 ? 137.649 37.748 48.965 1.00 35.34 740 ASP A C 1
ATOM 5379 O O . ASP A 1 745 ? 137.686 37.271 47.836 1.00 34.94 740 ASP A O 1
ATOM 5384 N N . VAL A 1 746 ? 138.405 37.299 49.968 1.00 34.81 741 VAL A N 1
ATOM 5385 C CA . VAL A 1 746 ? 139.342 36.174 49.822 1.00 34.46 741 VAL A CA 1
ATOM 5386 C C . VAL A 1 746 ? 138.669 34.909 49.295 1.00 34.35 741 VAL A C 1
ATOM 5387 O O . VAL A 1 746 ? 139.131 34.313 48.316 1.00 34.07 741 VAL A O 1
ATOM 5391 N N . SER A 1 747 ? 137.580 34.507 49.943 1.00 34.20 742 SER A N 1
ATOM 5392 C CA . SER A 1 747 ? 136.861 33.299 49.546 1.00 34.62 742 SER A CA 1
ATOM 5393 C C . SER A 1 747 ? 136.428 33.364 48.080 1.00 34.64 742 SER A C 1
ATOM 5394 O O . SER A 1 747 ? 136.567 32.379 47.343 1.00 34.32 742 SER A O 1
ATOM 5397 N N . LYS A 1 748 ? 135.932 34.526 47.652 1.00 34.92 743 LYS A N 1
ATOM 5398 C CA . LYS A 1 748 ? 135.478 34.667 46.270 1.00 35.49 743 LYS A CA 1
ATOM 5399 C C . LYS A 1 748 ? 136.620 34.719 45.256 1.00 35.36 743 LYS A C 1
ATOM 5400 O O . LYS A 1 748 ? 136.425 34.407 44.081 1.00 35.19 743 LYS A O 1
ATOM 5406 N N . GLN A 1 749 ? 137.810 35.092 45.722 1.00 35.48 744 GLN A N 1
ATOM 5407 C CA . GLN A 1 749 ? 139.021 35.009 44.897 1.00 35.56 744 GLN A CA 1
ATOM 5408 C C . GLN A 1 749 ? 139.472 33.561 44.723 1.00 35.29 744 GLN A C 1
ATOM 5409 O O . GLN A 1 749 ? 140.004 33.193 43.681 1.00 35.37 744 GLN A O 1
ATOM 5415 N N . ALA A 1 750 ? 139.252 32.751 45.752 1.00 34.97 745 ALA A N 1
ATOM 5416 C CA . ALA A 1 750 ? 139.713 31.366 45.773 1.00 34.98 745 ALA A CA 1
ATOM 5417 C C . ALA A 1 750 ? 138.771 30.422 45.043 1.00 34.94 745 ALA A C 1
ATOM 5418 O O . ALA A 1 750 ? 139.136 29.282 44.759 1.00 34.93 745 ALA A O 1
ATOM 5420 N N . ALA A 1 751 ? 137.569 30.905 44.739 1.00 34.95 746 ALA A N 1
ATOM 5421 C CA . ALA A 1 751 ? 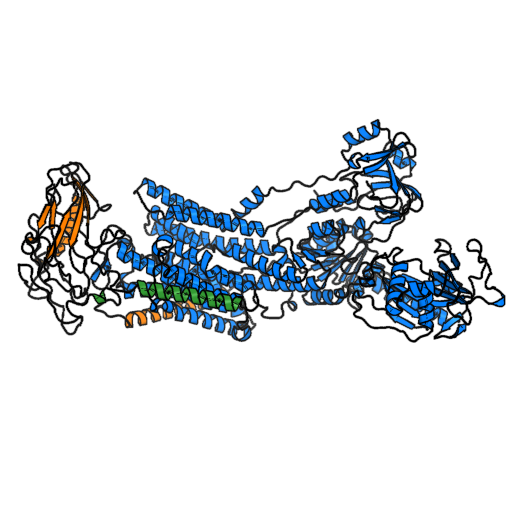136.519 30.072 44.169 1.00 35.16 746 ALA A CA 1
ATOM 5422 C C . ALA A 1 751 ? 136.511 30.066 42.645 1.00 35.24 746 ALA A C 1
ATOM 5423 O O . ALA A 1 751 ? 137.107 30.931 42.005 1.00 35.20 746 ALA A O 1
ATOM 5425 N N . ASP A 1 752 ? 135.828 29.075 42.081 1.00 35.49 747 ASP A N 1
ATOM 5426 C CA . ASP A 1 752 ? 135.621 28.979 40.645 1.00 35.88 747 ASP A CA 1
ATOM 5427 C C . ASP A 1 752 ? 134.238 29.492 40.260 1.00 35.91 747 ASP A C 1
ATOM 5428 O O . ASP A 1 752 ? 133.978 29.769 39.095 1.00 36.00 747 ASP A O 1
ATOM 5433 N N . MET A 1 753 ? 133.366 29.617 41.257 1.00 36.04 748 MET A N 1
ATOM 5434 C CA . MET A 1 753 ? 131.967 29.948 41.050 1.00 36.34 748 MET A CA 1
ATOM 5435 C C . MET A 1 753 ? 131.438 30.767 42.226 1.00 36.24 748 MET A C 1
ATOM 5436 O O . MET A 1 753 ? 131.780 30.501 43.379 1.00 36.08 748 MET A O 1
ATOM 5441 N N . ILE A 1 754 ? 130.618 31.771 41.931 1.00 36.40 749 ILE A N 1
ATOM 5442 C CA . ILE A 1 754 ? 130.017 32.610 42.969 1.00 36.64 749 ILE A CA 1
ATOM 5443 C C . ILE A 1 754 ? 128.490 32.539 42.916 1.00 36.71 749 ILE A C 1
ATOM 5444 O O . ILE A 1 754 ? 127.886 32.726 41.853 1.00 36.65 749 ILE A O 1
ATOM 5449 N N . LEU A 1 755 ? 127.878 32.258 44.064 1.00 36.81 750 LEU A N 1
ATOM 5450 C CA . LEU A 1 755 ? 126.423 32.331 44.211 1.00 37.25 750 LEU A CA 1
ATOM 5451 C C . LEU A 1 755 ? 126.056 33.749 44.623 1.00 37.44 750 LEU A C 1
ATOM 5452 O O . LEU A 1 755 ? 126.112 34.081 45.809 1.00 37.52 750 LEU A O 1
ATOM 5457 N N . LEU A 1 756 ? 125.673 34.572 43.645 1.00 37.63 751 LEU A N 1
ATOM 5458 C CA . LEU A 1 756 ? 125.499 36.019 43.842 1.00 37.83 751 LEU A CA 1
ATOM 5459 C C . LEU A 1 756 ? 124.331 36.395 44.756 1.00 37.78 751 LEU A C 1
ATOM 5460 O O . LEU A 1 756 ? 124.253 37.522 45.244 1.00 37.99 751 LEU A O 1
ATOM 5465 N N . ASP A 1 757 ? 123.427 35.453 44.983 1.00 37.77 752 ASP A N 1
ATOM 5466 C CA . ASP A 1 757 ? 122.260 35.701 45.829 1.00 37.90 752 ASP A CA 1
ATOM 5467 C C . ASP A 1 757 ? 122.240 34.798 47.057 1.00 37.42 752 ASP A C 1
ATOM 5468 O O . ASP A 1 757 ? 121.259 34.772 47.804 1.00 37.62 752 ASP A O 1
ATOM 5473 N N . ASP A 1 758 ? 123.325 34.052 47.249 1.00 37.08 753 ASP A N 1
ATOM 5474 C CA . ASP A 1 758 ? 123.463 33.114 48.369 1.00 36.95 753 ASP A CA 1
ATOM 5475 C C . ASP A 1 758 ? 122.440 31.981 48.335 1.00 36.54 753 ASP A C 1
ATOM 5476 O O . ASP A 1 758 ? 122.119 31.394 49.364 1.00 36.43 753 ASP A O 1
ATOM 5481 N N . ASN A 1 759 ? 121.950 31.676 47.140 1.00 36.60 754 ASN A N 1
ATOM 5482 C CA . ASN A 1 759 ? 120.950 30.642 46.940 1.00 36.71 754 ASN A CA 1
ATOM 5483 C C . ASN A 1 759 ? 121.579 29.251 46.806 1.00 36.64 754 ASN A C 1
ATOM 5484 O O . ASN A 1 759 ? 121.980 28.832 45.718 1.00 36.81 754 ASN A O 1
ATOM 5489 N N . PHE A 1 760 ? 121.644 28.537 47.925 1.00 36.42 755 PHE A N 1
ATOM 5490 C CA . PHE A 1 760 ? 122.245 27.208 47.969 1.00 36.15 755 PHE A CA 1
ATOM 5491 C C . PHE A 1 760 ? 121.602 26.199 47.015 1.00 35.91 755 PHE A C 1
ATOM 5492 O O . PHE A 1 760 ? 122.251 25.234 46.613 1.00 36.22 755 PHE A O 1
ATOM 5500 N N . ALA A 1 761 ? 120.338 26.420 46.651 1.00 35.72 756 ALA A N 1
ATOM 5501 C CA . ALA A 1 761 ? 119.659 25.591 45.647 1.00 35.39 756 ALA A CA 1
ATOM 5502 C C . ALA A 1 761 ? 120.399 25.603 44.307 1.00 35.20 756 ALA A C 1
ATOM 5503 O O . ALA A 1 761 ? 120.237 24.692 43.486 1.00 35.57 756 ALA A O 1
ATOM 5505 N N . SER A 1 762 ? 121.213 26.632 44.093 1.00 34.62 757 SER A N 1
ATOM 5506 C CA . SER A 1 762 ? 122.003 26.734 42.875 1.00 34.38 757 SER A CA 1
ATOM 5507 C C . SER A 1 762 ? 123.014 25.600 42.712 1.00 33.85 757 SER A C 1
ATOM 5508 O O . SER A 1 762 ? 123.305 25.202 41.588 1.00 33.64 757 SER A O 1
ATOM 5511 N N . ILE A 1 763 ? 123.547 25.084 43.821 1.00 33.36 758 ILE A N 1
ATOM 5512 C CA . ILE A 1 763 ? 124.427 23.907 43.760 1.00 33.11 758 ILE A CA 1
ATOM 5513 C C . ILE A 1 763 ? 123.724 22.737 43.049 1.00 32.81 758 ILE A C 1
ATOM 5514 O O . ILE A 1 763 ? 124.306 22.095 42.169 1.00 32.31 758 ILE A O 1
ATOM 5519 N N . VAL A 1 764 ? 122.465 22.502 43.415 1.00 32.84 759 VAL A N 1
ATOM 5520 C CA . VAL A 1 764 ? 121.642 21.445 42.818 1.00 33.07 759 VAL A CA 1
ATOM 5521 C C . VAL A 1 764 ? 121.466 21.677 41.323 1.00 33.38 759 VAL A C 1
ATOM 5522 O O . VAL A 1 764 ? 121.601 20.746 40.530 1.00 33.46 759 VAL A O 1
ATOM 5526 N N . THR A 1 765 ? 121.174 22.924 40.952 1.00 33.73 760 THR A N 1
ATOM 5527 C CA . THR A 1 765 ? 121.061 23.334 39.556 1.00 34.06 760 THR A CA 1
ATOM 5528 C C . THR A 1 765 ? 122.387 23.157 38.834 1.00 34.31 760 THR A C 1
ATOM 5529 O O . THR A 1 765 ? 122.425 22.681 37.692 1.00 34.62 760 THR A O 1
ATOM 5533 N N . GLY A 1 766 ? 123.464 23.560 39.499 1.00 34.69 761 GLY A N 1
ATOM 5534 C CA . GLY A 1 766 ? 124.808 23.458 38.947 1.00 35.57 761 GLY A CA 1
ATOM 5535 C C . GLY A 1 766 ? 125.198 22.030 38.612 1.00 36.14 761 GLY A C 1
ATOM 5536 O O . GLY A 1 766 ? 125.727 21.768 37.532 1.00 36.16 761 GLY A O 1
ATOM 5537 N N . VAL A 1 767 ? 124.926 21.102 39.527 1.00 36.76 762 VAL A N 1
ATOM 5538 C CA . VAL A 1 767 ? 125.261 19.699 39.279 1.00 37.60 762 VAL A CA 1
ATOM 5539 C C . VAL A 1 767 ? 124.419 19.157 38.123 1.00 37.45 762 VAL A C 1
ATOM 5540 O O . VAL A 1 767 ? 124.933 18.447 37.251 1.00 37.09 762 VAL A O 1
ATOM 5544 N N . GLU A 1 768 ? 123.141 19.533 38.098 1.00 37.37 763 GLU A N 1
ATOM 5545 C CA . GLU A 1 768 ? 122.253 19.165 36.991 1.00 37.13 763 GLU A CA 1
ATOM 5546 C C . GLU A 1 768 ? 122.707 19.698 35.624 1.00 36.85 763 GLU A C 1
ATOM 5547 O O . GLU A 1 768 ? 122.701 18.960 34.634 1.00 36.35 763 GLU A O 1
ATOM 5553 N N . GLU A 1 769 ? 123.083 20.977 35.580 1.00 36.57 764 GLU A N 1
ATOM 5554 C CA . GLU A 1 769 ? 123.612 21.597 34.370 1.00 36.42 764 GLU A CA 1
ATOM 5555 C C . GLU A 1 769 ? 124.907 20.915 33.949 1.00 35.85 764 GLU A C 1
ATOM 5556 O O . GLU A 1 769 ? 125.098 20.612 32.770 1.00 35.77 764 GLU A O 1
ATOM 5562 N N . GLY A 1 770 ? 125.776 20.666 34.929 1.00 35.20 765 GLY A N 1
ATOM 5563 C CA . GLY A 1 770 ? 127.040 19.976 34.715 1.00 34.89 765 GLY A CA 1
ATOM 5564 C C . GLY A 1 770 ? 126.898 18.605 34.073 1.00 34.70 765 GLY A C 1
ATOM 5565 O O . GLY A 1 770 ? 127.683 18.245 33.198 1.00 34.73 765 GLY A O 1
ATOM 5566 N N . ARG A 1 771 ? 125.903 17.835 34.508 1.00 34.56 766 ARG A N 1
ATOM 5567 C CA . ARG A 1 771 ? 125.662 16.506 33.943 1.00 34.41 766 ARG A CA 1
ATOM 5568 C C . ARG A 1 771 ? 125.105 16.623 32.521 1.00 34.92 766 ARG A C 1
ATOM 5569 O O . ARG A 1 771 ? 125.546 15.912 31.606 1.00 35.24 766 ARG A O 1
ATOM 5577 N N . LEU A 1 772 ? 124.167 17.548 32.333 1.00 35.16 767 LEU A N 1
ATOM 5578 C CA . LEU A 1 772 ? 123.530 17.767 31.029 1.00 35.30 767 LEU A CA 1
ATOM 5579 C C . LEU A 1 772 ? 124.532 18.167 29.941 1.00 35.38 767 LEU A C 1
ATOM 5580 O O . LEU A 1 772 ? 124.487 17.648 28.823 1.00 35.87 767 LEU A O 1
ATOM 5585 N N . ILE A 1 773 ? 125.439 19.077 30.276 1.00 35.15 768 ILE A N 1
ATOM 5586 C CA . ILE A 1 773 ? 126.445 19.544 29.331 1.00 34.86 768 ILE A CA 1
ATOM 5587 C C . ILE A 1 773 ? 127.431 18.430 28.974 1.00 35.02 768 ILE A C 1
ATOM 5588 O O . ILE A 1 773 ? 127.900 18.352 27.840 1.00 35.01 768 ILE A O 1
ATOM 5593 N N . PHE A 1 774 ? 127.710 17.551 29.935 1.00 35.28 769 PHE A N 1
ATOM 5594 C CA . PHE A 1 774 ? 128.574 16.395 29.699 1.00 35.25 769 PHE A CA 1
ATOM 5595 C C . PHE A 1 774 ? 128.005 15.461 28.626 1.00 35.40 769 PHE A C 1
ATOM 5596 O O . PHE A 1 774 ? 128.734 15.033 27.722 1.00 35.52 769 PHE A O 1
ATOM 5604 N N . ASP A 1 775 ? 126.715 15.145 28.737 1.00 35.62 770 ASP A N 1
ATOM 5605 C CA . ASP A 1 775 ? 126.032 14.321 27.742 1.00 36.28 770 ASP A CA 1
ATOM 5606 C C . ASP A 1 775 ? 125.961 15.023 26.383 1.00 36.23 770 ASP A C 1
ATOM 5607 O O . ASP A 1 775 ? 126.304 14.427 25.364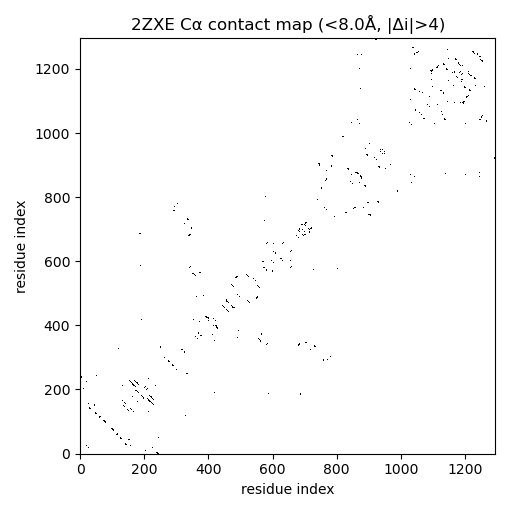 1.00 36.07 770 ASP A O 1
ATOM 5612 N N . ASN A 1 776 ? 125.523 16.286 26.384 1.00 36.18 771 ASN A N 1
ATOM 5613 C CA . ASN A 1 776 ? 125.417 17.087 25.157 1.00 36.33 771 ASN A CA 1
ATOM 5614 C C . ASN A 1 776 ? 126.739 17.297 24.418 1.00 36.35 771 ASN A C 1
ATOM 5615 O O . ASN A 1 776 ? 126.752 17.440 23.198 1.00 36.49 771 ASN A O 1
ATOM 5620 N N . LEU A 1 777 ? 127.846 17.311 25.155 1.00 36.50 772 LEU A N 1
ATOM 5621 C CA . LEU A 1 777 ? 129.160 17.390 24.528 1.00 36.74 772 LEU A CA 1
ATOM 5622 C C . LEU A 1 777 ? 129.434 16.137 23.700 1.00 36.93 772 LEU A C 1
ATOM 5623 O O . LEU A 1 777 ? 129.939 16.228 22.585 1.00 36.94 772 LEU A O 1
ATOM 5628 N N . LYS A 1 778 ? 129.068 14.977 24.246 1.00 37.28 773 LYS A N 1
ATOM 5629 C CA . LYS A 1 778 ? 129.154 13.700 23.525 1.00 37.29 773 LYS A CA 1
ATOM 5630 C C . LYS A 1 778 ? 128.401 13.753 22.203 1.00 37.30 773 LYS A C 1
ATOM 5631 O O . LYS A 1 778 ? 128.917 13.336 21.163 1.00 37.43 773 LYS A O 1
ATOM 5637 N N . LYS A 1 779 ? 127.179 14.270 22.259 1.00 37.30 774 LYS A N 1
ATOM 5638 C CA . LYS A 1 779 ? 126.334 14.404 21.080 1.00 37.51 774 LYS A CA 1
ATOM 5639 C C . LYS A 1 779 ? 127.000 15.312 20.040 1.00 37.63 774 LYS A C 1
ATOM 5640 O O . LYS A 1 779 ? 127.091 14.966 18.865 1.00 37.36 774 LYS A O 1
ATOM 5646 N N . SER A 1 780 ? 127.486 16.458 20.506 1.00 37.97 775 SER A N 1
ATOM 5647 C CA . SER A 1 780 ? 128.149 17.436 19.659 1.00 38.39 775 SER A CA 1
ATOM 5648 C C . SER A 1 780 ? 129.473 16.923 19.096 1.00 38.36 775 SER A C 1
ATOM 5649 O O . SER A 1 780 ? 129.816 17.224 17.958 1.00 38.66 775 SER A O 1
ATOM 5652 N N . ILE A 1 781 ? 130.203 16.145 19.891 1.00 38.55 776 ILE A N 1
ATOM 5653 C CA . ILE A 1 781 ? 131.466 15.559 19.445 1.00 38.64 776 ILE A CA 1
ATOM 5654 C C . ILE A 1 781 ? 131.242 14.467 18.389 1.00 38.76 776 ILE A C 1
ATOM 5655 O O . ILE A 1 781 ? 131.905 14.463 17.345 1.00 39.06 776 ILE A O 1
ATOM 5660 N N . ALA A 1 782 ? 130.304 13.559 18.656 1.00 38.65 777 ALA A N 1
ATOM 5661 C CA . ALA A 1 782 ? 129.938 12.515 17.696 1.00 38.70 777 ALA A CA 1
ATOM 5662 C C . ALA A 1 782 ? 129.511 13.125 16.366 1.00 38.65 777 ALA A C 1
ATOM 5663 O O . ALA A 1 782 ? 129.915 12.654 15.297 1.00 38.77 777 ALA A O 1
ATOM 5665 N N . TYR A 1 783 ? 128.708 14.184 16.450 1.00 38.55 778 TYR A N 1
ATOM 5666 C CA . TYR A 1 783 ? 128.196 14.878 15.271 1.00 38.35 778 TYR A CA 1
ATOM 5667 C C . TYR A 1 783 ? 129.322 15.441 14.425 1.00 38.54 778 TYR A C 1
ATOM 5668 O O . TYR A 1 783 ? 129.293 15.348 13.198 1.00 38.39 778 TYR A O 1
ATOM 5677 N N . THR A 1 784 ? 130.298 16.041 15.098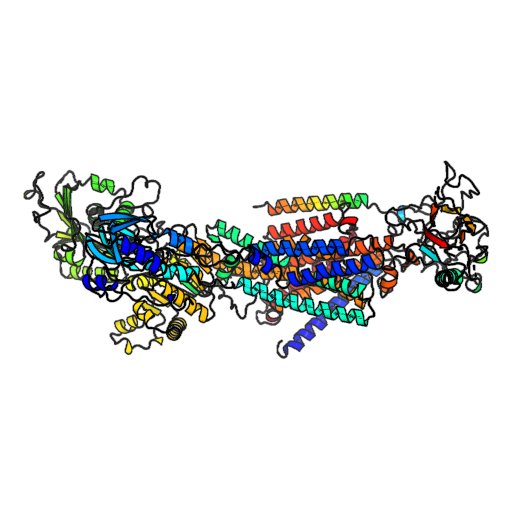 1.00 38.97 779 THR A N 1
ATOM 5678 C CA . THR A 1 784 ? 131.415 16.691 14.439 1.00 39.24 779 THR A CA 1
ATOM 5679 C C . THR A 1 784 ? 132.335 15.642 13.830 1.00 39.75 779 THR A C 1
ATOM 5680 O O . THR A 1 784 ? 132.776 15.790 12.686 1.00 39.82 779 THR A O 1
ATOM 5684 N N . LEU A 1 785 ? 132.605 14.580 14.584 1.00 40.31 780 LEU A N 1
ATOM 5685 C CA . LEU A 1 785 ? 133.489 13.514 14.115 1.00 40.81 780 LEU A CA 1
ATOM 5686 C C . LEU A 1 785 ? 132.906 12.739 12.945 1.00 41.10 780 LEU A C 1
ATOM 5687 O O . LEU A 1 785 ? 133.638 12.358 12.025 1.00 41.19 780 LEU A O 1
ATOM 5692 N N . THR A 1 786 ? 131.593 12.512 12.975 1.00 41.44 781 THR A N 1
ATOM 5693 C CA . THR A 1 786 ? 130.931 11.710 11.944 1.00 42.04 781 THR A CA 1
ATOM 5694 C C . THR A 1 786 ? 131.295 12.177 10.533 1.00 42.41 781 THR A C 1
ATOM 5695 O O . THR A 1 786 ? 131.564 11.351 9.660 1.00 42.55 781 THR A O 1
ATOM 5699 N N . SER A 1 787 ? 131.337 13.495 10.332 1.00 42.76 782 SER A N 1
ATOM 5700 C CA . SER A 1 787 ? 131.636 14.071 9.023 1.00 43.31 782 SER A CA 1
ATOM 5701 C C . SER A 1 787 ? 133.122 13.985 8.626 1.00 43.60 782 SER A C 1
ATOM 5702 O O . SER A 1 787 ? 133.498 14.417 7.535 1.00 43.88 782 SER A O 1
ATOM 5705 N N . ASN A 1 788 ? 133.965 13.435 9.500 1.00 43.99 783 ASN A N 1
ATOM 5706 C CA . ASN A 1 788 ? 135.379 13.211 9.164 1.00 44.16 783 ASN A CA 1
ATOM 5707 C C . ASN A 1 788 ? 135.554 12.113 8.127 1.00 44.64 783 ASN A C 1
ATOM 5708 O O . ASN A 1 788 ? 136.426 12.197 7.260 1.00 44.79 783 ASN A O 1
ATOM 5713 N N . ILE A 1 789 ? 134.720 11.082 8.217 1.00 45.10 784 ILE A N 1
ATOM 5714 C CA . ILE A 1 789 ? 134.825 9.943 7.310 1.00 45.53 784 ILE A CA 1
ATOM 5715 C C . ILE A 1 789 ? 134.604 10.356 5.845 1.00 46.08 784 ILE A C 1
ATOM 5716 O O . ILE A 1 789 ? 135.462 10.079 5.001 1.00 46.23 784 ILE A O 1
ATOM 5721 N N . PRO A 1 790 ? 133.486 11.050 5.541 1.00 46.42 785 PRO A N 1
ATOM 5722 C CA . PRO A 1 790 ? 133.278 11.475 4.156 1.00 46.82 785 PRO A CA 1
ATOM 5723 C C . PRO A 1 790 ? 134.339 12.451 3.639 1.00 47.29 785 PRO A C 1
ATOM 5724 O O . PRO A 1 790 ? 134.347 12.762 2.451 1.00 47.49 785 PRO A O 1
ATOM 5728 N N . GLU A 1 791 ? 135.212 12.932 4.521 1.00 47.85 786 GLU A N 1
ATOM 5729 C CA . GLU A 1 791 ? 136.317 13.805 4.122 1.00 48.71 786 GLU A CA 1
ATOM 5730 C C . GLU A 1 791 ? 137.627 13.022 3.959 1.00 49.12 786 GLU A C 1
ATOM 5731 O O . GLU A 1 791 ? 138.508 13.430 3.203 1.00 49.37 786 GLU A O 1
ATOM 5737 N N . ILE A 1 792 ? 137.733 11.895 4.666 1.00 49.59 787 ILE A N 1
ATOM 5738 C CA . ILE A 1 792 ? 138.896 11.000 4.600 1.00 49.88 787 ILE A CA 1
ATOM 5739 C C . ILE A 1 792 ? 138.812 10.061 3.394 1.00 50.23 787 ILE A C 1
ATOM 5740 O O . ILE A 1 792 ? 139.754 9.973 2.610 1.00 50.37 787 ILE A O 1
ATOM 5745 N N . THR A 1 793 ? 137.680 9.371 3.253 1.00 50.78 788 THR A N 1
ATOM 5746 C CA . THR A 1 793 ? 137.499 8.341 2.221 1.00 51.30 788 THR A CA 1
ATOM 5747 C C . THR A 1 793 ? 137.778 8.793 0.777 1.00 51.82 788 THR A C 1
ATOM 5748 O O . THR A 1 793 ? 138.364 8.024 0.006 1.00 51.79 788 THR A O 1
ATOM 5752 N N . PRO A 1 794 ? 137.376 10.032 0.403 1.00 52.28 789 PRO A N 1
ATOM 5753 C CA . PRO A 1 794 ? 137.669 10.477 -0.963 1.00 52.81 789 PRO A CA 1
ATOM 5754 C C . PRO A 1 794 ? 139.161 10.502 -1.280 1.00 53.39 789 PRO A C 1
ATOM 5755 O O . PRO A 1 794 ? 139.565 10.128 -2.383 1.00 53.19 789 PRO A O 1
ATOM 5759 N N . PHE A 1 795 ? 139.968 10.928 -0.312 1.00 54.30 790 PHE A N 1
ATOM 5760 C CA . PHE A 1 795 ? 141.416 10.976 -0.489 1.00 55.13 790 PHE A CA 1
ATOM 5761 C C . PHE A 1 795 ? 142.017 9.586 -0.635 1.00 55.49 790 PHE A C 1
ATOM 5762 O O . PHE A 1 795 ? 142.960 9.396 -1.398 1.00 55.56 790 PHE A O 1
ATOM 5770 N N . LEU A 1 796 ? 141.450 8.616 0.078 1.00 56.07 791 LEU A N 1
ATOM 5771 C CA . LEU A 1 796 ? 141.929 7.235 0.018 1.00 56.64 791 LEU A CA 1
ATOM 5772 C C . LEU A 1 796 ? 141.624 6.603 -1.337 1.00 56.86 791 LEU A C 1
ATOM 5773 O O . LEU A 1 796 ? 142.499 5.999 -1.952 1.00 56.98 791 LEU A O 1
ATOM 5778 N N . VAL A 1 797 ? 140.387 6.755 -1.799 1.00 57.42 792 VAL A N 1
ATOM 5779 C CA . VAL A 1 797 ? 139.965 6.198 -3.085 1.00 57.88 792 VAL A CA 1
ATOM 5780 C C . VAL A 1 797 ? 140.700 6.893 -4.239 1.00 58.20 792 VAL A C 1
ATOM 5781 O O . VAL A 1 797 ? 140.943 6.288 -5.283 1.00 58.31 792 VAL A O 1
ATOM 5785 N N . PHE A 1 798 ? 141.072 8.154 -4.029 1.00 58.59 793 PHE A N 1
ATOM 5786 C CA . PHE A 1 798 ? 141.885 8.909 -4.983 1.00 58.93 793 PHE A CA 1
ATOM 5787 C C . PHE A 1 798 ? 143.218 8.205 -5.273 1.00 59.29 793 PHE A C 1
ATOM 5788 O O . PHE A 1 798 ? 143.695 8.197 -6.412 1.00 59.23 793 PHE A O 1
ATOM 5796 N N . ILE A 1 799 ? 143.798 7.603 -4.235 1.00 59.63 794 ILE A N 1
ATOM 5797 C CA . ILE A 1 799 ? 145.063 6.874 -4.341 1.00 59.99 794 ILE A CA 1
ATOM 5798 C C . ILE A 1 799 ? 144.853 5.449 -4.871 1.00 59.88 794 ILE A C 1
ATOM 5799 O O . ILE A 1 799 ? 145.469 5.052 -5.863 1.00 59.93 794 ILE A O 1
ATOM 5804 N N . ILE A 1 800 ? 143.979 4.696 -4.200 1.00 59.77 795 ILE A N 1
ATOM 5805 C CA . ILE A 1 800 ? 143.719 3.280 -4.502 1.00 59.48 795 ILE A CA 1
ATOM 5806 C C . ILE A 1 800 ? 143.006 3.065 -5.844 1.00 59.11 795 ILE A C 1
ATOM 5807 O O . ILE A 1 800 ? 143.186 2.028 -6.488 1.00 59.16 795 ILE A O 1
ATOM 5812 N N . GLY A 1 801 ? 142.202 4.042 -6.260 1.00 58.57 796 GLY A N 1
ATOM 5813 C CA . GLY A 1 801 ? 141.410 3.917 -7.483 1.00 57.77 796 GLY A CA 1
ATOM 5814 C C . GLY A 1 801 ? 141.949 4.665 -8.691 1.00 57.32 796 GLY A C 1
ATOM 5815 O O . GLY A 1 801 ? 141.581 4.348 -9.828 1.00 57.28 796 GLY A O 1
ATOM 5816 N N . ASN A 1 802 ? 142.819 5.649 -8.447 1.00 56.68 797 ASN A N 1
ATOM 5817 C CA . ASN A 1 802 ? 143.330 6.547 -9.497 1.00 56.00 797 ASN A CA 1
ATOM 5818 C C . ASN A 1 802 ? 142.212 7.302 -10.246 1.00 55.30 797 ASN A C 1
ATOM 5819 O O . ASN A 1 802 ? 142.268 7.468 -11.467 1.00 55.32 797 ASN A O 1
ATOM 5824 N N . VAL A 1 803 ? 141.199 7.747 -9.504 1.00 54.27 798 VAL A N 1
ATOM 5825 C CA . VAL A 1 803 ? 140.079 8.504 -10.071 1.00 53.11 798 VAL A CA 1
ATOM 5826 C C . VAL A 1 803 ? 140.293 10.004 -9.837 1.00 52.35 798 VAL A C 1
ATOM 5827 O O . VAL A 1 803 ? 141.206 10.382 -9.095 1.00 52.31 798 VAL A O 1
ATOM 5831 N N . PRO A 1 804 ? 139.478 10.868 -10.480 1.00 51.35 799 PRO A N 1
ATOM 5832 C CA . PRO A 1 804 ? 139.600 12.291 -10.158 1.00 50.74 799 PRO A CA 1
ATOM 5833 C C . PRO A 1 804 ? 139.222 12.568 -8.702 1.00 50.20 799 PRO A C 1
ATOM 5834 O O . PRO A 1 804 ? 138.293 11.941 -8.178 1.00 49.93 799 PRO A O 1
ATOM 5838 N N . LEU A 1 805 ? 139.955 13.489 -8.072 1.00 49.50 800 LEU A N 1
ATOM 5839 C CA . LEU A 1 805 ? 139.744 13.883 -6.677 1.00 48.88 800 LEU A CA 1
ATOM 5840 C C . LEU A 1 805 ? 138.288 14.267 -6.409 1.00 48.52 800 LEU A C 1
ATOM 5841 O O . LEU A 1 805 ? 137.785 15.230 -6.995 1.00 48.31 800 LEU A O 1
ATOM 5846 N N . PRO A 1 806 ? 137.605 13.500 -5.533 1.00 48.22 801 PRO A N 1
ATOM 5847 C CA . PRO A 1 806 ? 136.185 13.719 -5.259 1.00 48.20 801 PRO A CA 1
ATOM 5848 C C . PRO A 1 806 ? 135.905 14.979 -4.446 1.00 48.20 801 PRO A C 1
ATOM 5849 O O . PRO A 1 806 ? 134.923 15.674 -4.711 1.00 48.54 801 PRO A O 1
ATOM 5853 N N . LEU A 1 807 ? 136.768 15.272 -3.479 1.00 48.00 802 LEU A N 1
ATOM 5854 C CA . LEU A 1 807 ? 136.594 16.416 -2.596 1.00 48.03 802 LEU A CA 1
ATOM 5855 C C . LEU A 1 807 ? 137.949 17.070 -2.352 1.00 48.03 802 LEU A C 1
ATOM 5856 O O . LEU A 1 807 ? 138.964 16.382 -2.248 1.00 48.06 802 LEU A O 1
ATOM 5861 N N . GLY A 1 808 ? 137.958 18.397 -2.256 1.00 48.07 803 GLY A N 1
ATOM 5862 C CA . GLY A 1 808 ? 139.195 19.153 -2.039 1.00 48.15 803 GLY A CA 1
ATOM 5863 C C . GLY A 1 808 ? 139.477 19.477 -0.579 1.00 48.27 803 GLY A C 1
ATOM 5864 O O . GLY A 1 808 ? 138.631 19.265 0.295 1.00 48.24 803 GLY A O 1
ATOM 5865 N N . THR A 1 809 ? 140.674 19.999 -0.323 1.00 48.14 804 THR A N 1
ATOM 5866 C CA . THR A 1 809 ? 141.098 20.391 1.018 1.00 48.13 804 THR A CA 1
ATOM 5867 C C . THR A 1 809 ? 140.324 21.612 1.521 1.00 48.02 804 THR A C 1
ATOM 5868 O O . THR A 1 809 ? 139.858 21.633 2.665 1.00 47.81 804 THR A O 1
ATOM 5872 N N . VAL A 1 810 ? 140.202 22.619 0.657 1.00 47.87 805 VAL A N 1
ATOM 5873 C CA . VAL A 1 810 ? 139.431 23.831 0.934 1.00 47.77 805 VAL A CA 1
ATOM 5874 C C . VAL A 1 810 ? 137.988 23.477 1.302 1.00 47.38 805 VAL A C 1
ATOM 5875 O O . VAL A 1 810 ? 137.425 24.030 2.255 1.00 47.19 805 VAL A O 1
ATOM 5879 N N . THR A 1 811 ? 137.412 22.541 0.549 1.00 46.88 806 THR A N 1
ATOM 5880 C CA . THR A 1 811 ? 136.032 22.093 0.750 1.00 46.43 806 THR A CA 1
ATOM 5881 C C . THR A 1 811 ? 135.796 21.527 2.158 1.00 46.10 806 THR A C 1
ATOM 5882 O O . THR A 1 811 ? 134.743 21.762 2.760 1.00 46.11 806 THR A O 1
ATOM 5886 N N . ILE A 1 812 ? 136.782 20.792 2.673 1.00 45.65 807 ILE A N 1
ATOM 5887 C CA . ILE A 1 812 ? 136.740 20.247 4.036 1.00 45.22 807 ILE A CA 1
ATOM 5888 C C . ILE A 1 812 ? 136.600 21.351 5.096 1.00 45.06 807 ILE A C 1
ATOM 5889 O O . ILE A 1 812 ? 135.759 21.253 5.997 1.00 45.00 807 ILE A O 1
ATOM 5894 N N . LEU A 1 813 ? 137.416 22.399 4.972 1.00 44.77 808 LEU A N 1
ATOM 5895 C CA . LEU A 1 813 ? 137.356 23.557 5.877 1.00 44.55 808 LEU A CA 1
ATOM 5896 C C . LEU A 1 813 ? 136.032 24.326 5.784 1.00 44.31 808 LEU A C 1
ATOM 5897 O O . LEU A 1 813 ? 135.629 24.982 6.739 1.00 44.31 808 LEU A O 1
ATOM 5902 N N . CYS A 1 814 ? 135.358 24.246 4.640 1.00 44.19 809 CYS A N 1
ATOM 5903 C CA . CYS A 1 814 ? 134.038 24.863 4.494 1.00 44.37 809 CYS A CA 1
ATOM 5904 C C . CYS A 1 814 ? 132.978 24.124 5.313 1.00 44.05 809 CYS A C 1
ATOM 5905 O O . CYS A 1 814 ? 131.940 24.694 5.658 1.00 44.06 809 CYS A O 1
ATOM 5908 N N . ILE A 1 815 ? 133.255 22.857 5.615 1.00 43.82 810 ILE A N 1
ATOM 5909 C CA . ILE A 1 815 ? 132.393 22.028 6.449 1.00 43.62 810 ILE A CA 1
ATOM 5910 C C . ILE A 1 815 ? 132.684 22.242 7.935 1.00 43.44 810 ILE A C 1
ATOM 5911 O O . ILE A 1 815 ? 131.814 22.699 8.685 1.00 43.43 810 ILE A O 1
ATOM 5916 N N . ASP A 1 816 ? 133.908 21.918 8.347 1.00 43.36 811 ASP A N 1
ATOM 5917 C CA . ASP A 1 816 ? 134.287 21.915 9.760 1.00 43.35 811 ASP A CA 1
ATOM 5918 C C . ASP A 1 816 ? 134.334 23.289 10.380 1.00 43.22 811 ASP A C 1
ATOM 5919 O O . ASP A 1 816 ? 134.112 23.437 11.584 1.00 43.12 811 ASP A O 1
ATOM 5924 N N . LEU A 1 817 ? 134.632 24.285 9.552 1.00 43.15 812 LEU A N 1
ATOM 5925 C CA . LEU A 1 817 ? 134.699 25.671 9.991 1.00 43.40 812 LEU A CA 1
ATOM 5926 C C . LEU A 1 817 ? 133.446 26.455 9.622 1.00 43.37 812 LEU A C 1
ATOM 5927 O O . LEU A 1 817 ? 133.218 27.545 10.148 1.00 43.63 812 LEU A O 1
ATOM 5932 N N . GLY A 1 818 ? 132.633 25.897 8.729 1.00 43.04 813 GLY A N 1
ATOM 5933 C CA . GLY A 1 818 ? 131.482 26.611 8.207 1.00 42.70 813 GLY A CA 1
ATOM 5934 C C . GLY A 1 818 ? 130.161 25.998 8.610 1.00 42.49 813 GLY A C 1
ATOM 5935 O O . GLY A 1 818 ? 129.562 26.399 9.611 1.00 42.46 813 GLY A O 1
ATOM 5936 N N . THR A 1 819 ? 129.724 25.012 7.831 1.00 42.14 814 THR A N 1
ATOM 5937 C CA . THR A 1 819 ? 128.371 24.472 7.930 1.00 41.83 814 THR A CA 1
ATOM 5938 C C . THR A 1 819 ? 128.087 23.719 9.225 1.00 41.71 814 THR A C 1
ATOM 5939 O O . THR A 1 819 ? 127.022 23.898 9.813 1.00 41.86 814 THR A O 1
ATOM 5943 N N . ASP A 1 820 ? 129.037 22.895 9.673 1.00 41.30 815 ASP A N 1
ATOM 5944 C CA . ASP A 1 820 ? 128.837 22.076 10.871 1.00 40.95 815 ASP A CA 1
ATOM 5945 C C . ASP A 1 820 ? 128.829 22.848 12.187 1.00 40.29 815 ASP A C 1
ATOM 5946 O O . AS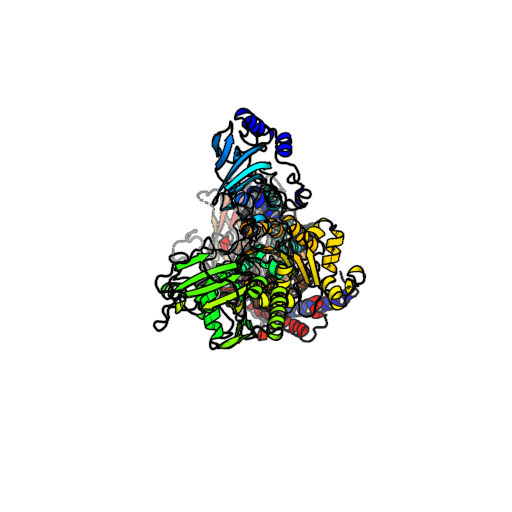P A 1 820 ? 128.379 22.317 13.204 1.00 40.27 815 ASP A O 1
ATOM 5951 N N . MET A 1 821 ? 129.304 24.096 12.157 1.00 39.54 816 MET A N 1
ATOM 5952 C CA . MET A 1 821 ? 129.519 24.901 13.370 1.00 38.76 816 MET A CA 1
ATOM 5953 C C . MET A 1 821 ? 128.257 25.147 14.195 1.00 38.14 816 MET A C 1
ATOM 5954 O O . MET A 1 821 ? 128.185 24.734 15.351 1.00 38.37 816 MET A O 1
ATOM 5959 N N . VAL A 1 822 ? 127.263 25.807 13.609 1.00 37.39 817 VAL A N 1
ATOM 5960 C CA . VAL A 1 822 ? 126.048 26.143 14.348 1.00 36.75 817 VAL A CA 1
ATOM 5961 C C . VAL A 1 822 ? 125.266 24.896 14.768 1.00 36.66 817 VAL A C 1
ATOM 5962 O O . VAL A 1 822 ? 124.803 24.823 15.910 1.00 36.67 817 VAL A O 1
ATOM 5966 N N . PRO A 1 823 ? 125.124 23.905 13.860 1.00 36.68 818 PRO A N 1
ATOM 5967 C CA . PRO A 1 823 ? 124.489 22.655 14.266 1.00 36.54 818 PRO A CA 1
ATOM 5968 C C . PRO A 1 823 ? 125.182 21.987 15.461 1.00 36.97 818 PRO A C 1
ATOM 5969 O O . PRO A 1 823 ? 124.503 21.592 16.419 1.00 36.89 818 PRO A O 1
ATOM 5973 N N . ALA A 1 824 ? 126.510 21.873 15.416 1.00 36.97 819 ALA A N 1
ATOM 5974 C CA . ALA A 1 824 ? 127.261 21.253 16.518 1.00 37.67 819 ALA A CA 1
ATOM 5975 C C . ALA A 1 824 ? 127.040 21.973 17.856 1.00 38.25 819 ALA A C 1
ATOM 5976 O O . ALA A 1 824 ? 126.883 21.327 18.900 1.00 38.61 819 ALA A O 1
ATOM 5978 N N . ILE A 1 825 ? 127.033 23.307 17.810 1.00 38.57 820 ILE A N 1
ATOM 5979 C CA . ILE A 1 825 ? 126.794 24.140 18.984 1.00 38.97 820 ILE A CA 1
ATOM 5980 C C . ILE A 1 825 ? 125.389 23.882 19.539 1.00 39.15 820 ILE A C 1
ATOM 5981 O O . ILE A 1 825 ? 125.213 23.718 20.747 1.00 39.29 820 ILE A O 1
ATOM 5986 N N . SER A 1 826 ? 124.405 23.825 18.641 1.00 39.20 821 SER A N 1
ATOM 5987 C CA . SER A 1 826 ? 122.992 23.716 19.006 1.00 39.39 821 SER A CA 1
ATOM 5988 C C . SER A 1 826 ? 122.657 22.524 19.893 1.00 39.39 821 SER A C 1
ATOM 5989 O O . SER A 1 826 ? 121.655 22.551 20.622 1.00 39.82 821 SER A O 1
ATOM 5992 N N . LEU A 1 827 ? 123.478 21.476 19.819 1.00 39.08 822 LEU A N 1
ATOM 5993 C CA . LEU A 1 827 ? 123.301 20.299 20.672 1.00 38.73 822 LEU A CA 1
ATOM 5994 C C . LEU A 1 827 ? 123.460 20.613 22.166 1.00 38.64 822 LEU A C 1
ATOM 5995 O O . LEU A 1 827 ? 122.943 19.878 23.012 1.00 38.32 822 LEU A O 1
ATOM 6000 N N . ALA A 1 828 ? 124.157 21.707 22.486 1.00 38.41 823 ALA A N 1
ATOM 6001 C CA . ALA A 1 828 ? 124.268 22.176 23.875 1.00 38.58 823 ALA A CA 1
ATOM 6002 C C . ALA A 1 828 ? 122.920 22.585 24.486 1.00 38.82 823 ALA A C 1
ATOM 6003 O O . ALA A 1 828 ? 122.799 22.691 25.705 1.00 38.85 823 ALA A O 1
ATOM 6005 N N . TYR A 1 829 ? 121.910 22.809 23.648 1.00 39.32 824 TYR A N 1
ATOM 6006 C CA . TYR A 1 829 ? 120.593 23.195 24.149 1.00 40.00 824 TYR A CA 1
ATOM 6007 C C . TYR A 1 829 ? 119.632 22.016 24.316 1.00 40.37 824 TYR A C 1
ATOM 6008 O O . TYR A 1 829 ? 118.445 22.206 24.574 1.00 40.62 824 TYR A O 1
ATOM 6017 N N . GLU A 1 830 ? 120.147 20.799 24.184 1.00 40.97 825 GLU A N 1
ATOM 6018 C CA . GLU A 1 830 ? 119.320 19.612 24.365 1.00 41.53 825 GLU A CA 1
ATOM 6019 C C . GLU A 1 830 ? 118.897 19.409 25.815 1.00 41.82 825 GLU A C 1
ATOM 6020 O O . GLU A 1 830 ? 119.713 19.505 26.739 1.00 41.78 825 GLU A O 1
ATOM 6026 N N . GLN A 1 831 ? 117.606 19.142 25.993 1.00 42.39 826 GLN A N 1
ATOM 6027 C CA . GLN A 1 831 ? 117.034 18.750 27.279 1.00 43.10 826 GLN A CA 1
ATOM 6028 C C . GLN A 1 831 ? 117.528 17.342 27.658 1.00 43.16 826 GLN A C 1
ATOM 6029 O O . GLN A 1 831 ? 118.013 16.587 26.804 1.00 43.01 826 GLN A O 1
ATOM 6035 N N . ALA A 1 832 ? 117.414 17.000 28.938 1.00 43.32 827 ALA A N 1
ATOM 6036 C CA . ALA A 1 832 ? 117.765 15.666 29.412 1.00 43.66 827 ALA A CA 1
ATOM 6037 C C . ALA A 1 832 ? 116.821 14.626 28.827 1.00 44.05 827 ALA A C 1
ATOM 6038 O O . ALA A 1 832 ? 115.641 14.900 28.616 1.00 44.18 827 ALA A O 1
ATOM 6040 N N . GLU A 1 833 ? 117.350 13.434 28.569 1.00 44.42 828 GLU A N 1
ATOM 6041 C CA . GLU A 1 833 ? 116.558 12.333 28.027 1.00 44.80 828 GLU A CA 1
ATOM 6042 C C . GLU A 1 833 ? 115.841 11.564 29.133 1.00 45.00 828 GLU A C 1
ATOM 6043 O O . GLU A 1 833 ? 114.836 10.900 28.884 1.00 44.93 828 GLU A O 1
ATOM 6049 N N . SER A 1 834 ? 116.380 11.658 30.350 1.00 45.30 829 SER A N 1
ATOM 6050 C CA . SER A 1 834 ? 115.798 11.056 31.546 1.00 45.38 829 SER A CA 1
ATOM 6051 C C . SER A 1 834 ? 116.177 11.909 32.762 1.00 45.49 829 SER A C 1
ATOM 6052 O O . SER A 1 834 ? 116.830 12.950 32.616 1.00 45.45 829 SER A O 1
ATOM 6055 N N . ASP A 1 835 ? 115.771 11.465 33.952 1.00 45.60 830 ASP A N 1
ATOM 6056 C CA . ASP A 1 835 ? 116.044 12.189 35.194 1.00 45.63 830 ASP A CA 1
ATOM 6057 C C . ASP A 1 835 ? 117.506 12.025 35.621 1.00 45.44 830 ASP A C 1
ATOM 6058 O O . ASP A 1 835 ? 117.840 11.136 36.405 1.00 45.29 830 ASP A O 1
ATOM 6063 N N . ILE A 1 836 ? 118.367 12.897 35.098 1.00 45.39 831 ILE A N 1
ATOM 6064 C CA . ILE A 1 836 ? 119.811 12.850 35.378 1.00 45.33 831 ILE A CA 1
ATOM 6065 C C . ILE A 1 836 ? 120.181 12.971 36.855 1.00 44.82 831 ILE A C 1
ATOM 6066 O O . ILE A 1 836 ? 121.221 12.476 37.272 1.00 44.63 831 ILE A O 1
ATOM 6071 N N . MET A 1 837 ? 119.335 13.632 37.639 1.00 44.68 832 MET A N 1
ATOM 6072 C CA . MET A 1 837 ? 119.571 13.768 39.076 1.00 44.64 832 MET A CA 1
ATOM 6073 C C . MET A 1 837 ? 119.281 12.481 39.839 1.00 44.76 832 MET A C 1
ATOM 6074 O O . MET A 1 837 ? 119.553 12.379 41.032 1.00 44.92 832 MET A O 1
ATOM 6079 N N . LYS A 1 838 ? 118.748 11.493 39.127 1.00 45.08 833 LYS A N 1
ATOM 6080 C CA . LYS A 1 838 ? 118.446 10.184 39.691 1.00 45.37 833 LYS A CA 1
ATOM 6081 C C . LYS A 1 838 ? 119.632 9.211 39.591 1.00 45.25 833 LYS A C 1
ATOM 6082 O O . LYS A 1 838 ? 119.672 8.209 40.307 1.00 45.44 833 LYS A O 1
ATOM 6088 N N . ARG A 1 839 ? 120.589 9.500 38.710 1.00 44.83 834 ARG A N 1
ATOM 6089 C CA . ARG A 1 839 ? 121.755 8.636 38.547 1.00 44.72 834 ARG A CA 1
ATOM 6090 C C . ARG A 1 839 ? 122.923 9.024 39.465 1.00 44.49 834 ARG A C 1
ATOM 6091 O O . ARG A 1 839 ? 122.997 10.154 39.953 1.00 44.61 834 ARG A O 1
ATOM 6099 N N . GLN A 1 840 ? 123.823 8.072 39.700 1.00 43.99 835 GLN A N 1
ATOM 6100 C CA . GLN A 1 840 ? 125.019 8.301 40.506 1.00 43.67 835 GLN A CA 1
ATOM 6101 C C . GLN A 1 840 ? 126.000 9.196 39.740 1.00 42.99 835 GLN A C 1
ATOM 6102 O O . GLN A 1 840 ? 125.890 9.322 38.524 1.00 42.53 835 GLN A O 1
ATOM 6108 N N . PRO A 1 841 ? 126.955 9.831 40.448 1.00 42.68 836 PRO A N 1
ATOM 6109 C CA . PRO A 1 841 ? 127.972 10.606 39.732 1.00 42.81 836 PRO A CA 1
ATOM 6110 C C . PRO A 1 841 ? 128.819 9.712 38.824 1.00 43.04 836 PRO A C 1
ATOM 6111 O O . PRO A 1 841 ? 129.087 8.557 39.165 1.00 43.00 836 PRO A O 1
ATOM 6115 N N . ARG A 1 842 ? 129.227 10.230 37.672 1.00 43.59 837 ARG A N 1
ATOM 6116 C CA . ARG A 1 842 ? 130.065 9.446 36.763 1.00 44.43 837 ARG A CA 1
ATOM 6117 C C . ARG A 1 842 ? 131.367 9.013 37.442 1.00 44.99 837 ARG A C 1
ATOM 6118 O O . ARG A 1 842 ? 131.889 9.700 38.326 1.00 45.03 837 ARG A O 1
ATOM 6126 N N . ASN A 1 843 ? 131.863 7.849 37.048 1.00 45.63 838 ASN A N 1
ATOM 6127 C CA . ASN A 1 843 ? 133.180 7.413 37.454 1.00 46.22 838 ASN A CA 1
ATOM 6128 C C . ASN A 1 843 ? 134.190 7.998 36.469 1.00 46.85 838 ASN A C 1
ATOM 6129 O O . ASN A 1 843 ? 134.249 7.560 35.323 1.00 46.66 838 ASN A O 1
ATOM 6134 N N . PRO A 1 844 ? 134.986 8.995 36.912 1.00 47.74 839 PRO A N 1
ATOM 6135 C CA . PRO A 1 844 ? 135.938 9.665 36.019 1.00 48.62 839 PRO A CA 1
ATOM 6136 C C . PRO A 1 844 ? 137.020 8.740 35.453 1.00 49.62 839 PRO A C 1
ATOM 6137 O O . PRO A 1 844 ? 137.686 9.108 34.484 1.00 50.02 839 PRO A O 1
ATOM 6141 N N . LYS A 1 845 ? 137.185 7.555 36.041 1.00 50.59 840 LYS A N 1
ATOM 6142 C CA . LYS A 1 845 ? 138.157 6.580 35.538 1.00 51.47 840 LYS A CA 1
ATOM 6143 C C . LYS A 1 845 ? 137.568 5.704 34.425 1.00 51.67 840 LYS A C 1
ATOM 6144 O O . LYS A 1 845 ? 138.288 5.303 33.512 1.00 52.00 840 LYS A O 1
ATOM 6150 N N . THR A 1 846 ? 136.268 5.413 34.501 1.00 51.82 841 THR A N 1
ATOM 6151 C CA . THR A 1 846 ? 135.595 4.560 33.515 1.00 51.89 841 THR A CA 1
ATOM 6152 C C . THR A 1 846 ? 134.737 5.345 32.508 1.00 51.69 841 THR A C 1
ATOM 6153 O O . THR A 1 846 ? 134.842 5.123 31.302 1.00 51.86 841 THR A O 1
ATOM 6157 N N . ASP A 1 847 ? 133.894 6.249 33.003 1.00 51.35 842 ASP A N 1
ATOM 6158 C CA . ASP A 1 847 ? 132.961 6.992 32.148 1.00 51.16 842 ASP A CA 1
ATOM 6159 C C . ASP A 1 847 ? 133.631 8.175 31.464 1.00 50.83 842 ASP A C 1
ATOM 6160 O O . ASP A 1 847 ? 133.728 9.265 32.036 1.00 50.92 842 ASP A O 1
ATOM 6165 N N . LYS A 1 848 ? 134.084 7.948 30.234 1.00 50.52 843 LYS A N 1
ATOM 6166 C CA . LYS A 1 848 ? 134.832 8.950 29.478 1.00 50.27 843 LYS A CA 1
ATOM 6167 C C . LYS A 1 848 ? 133.935 9.768 28.553 1.00 49.92 843 LYS A C 1
ATOM 6168 O O . LYS A 1 848 ? 132.837 9.333 28.199 1.00 49.81 843 LYS A O 1
ATOM 6174 N N . LEU A 1 849 ? 134.409 10.953 28.171 1.00 49.57 844 LEU A N 1
ATOM 6175 C CA . LEU A 1 849 ? 133.668 11.827 27.267 1.00 49.28 844 LEU A CA 1
ATOM 6176 C C . LEU A 1 849 ? 133.632 11.253 25.856 1.00 49.37 844 LEU A C 1
ATOM 6177 O O . LEU A 1 849 ? 132.624 11.367 25.156 1.00 49.60 844 LEU A O 1
ATOM 6182 N N . VAL A 1 850 ? 134.740 10.647 25.447 1.00 49.31 845 VAL A N 1
ATOM 6183 C CA . VAL A 1 850 ? 134.839 9.992 24.152 1.00 49.31 845 VAL A CA 1
ATOM 6184 C C . VAL A 1 850 ? 135.427 8.601 24.358 1.00 49.43 845 VAL A C 1
ATOM 6185 O O . VAL A 1 850 ? 136.570 8.461 24.797 1.00 49.39 845 VAL A O 1
ATOM 6189 N N . ASN A 1 851 ? 134.626 7.585 24.050 1.00 49.50 846 ASN A N 1
ATOM 6190 C CA . ASN A 1 851 ? 135.030 6.194 24.207 1.00 49.76 846 ASN A CA 1
ATOM 6191 C C . ASN A 1 851 ? 134.990 5.443 22.881 1.00 49.66 846 ASN A C 1
ATOM 6192 O O . ASN A 1 851 ? 134.761 6.042 21.824 1.00 49.90 846 ASN A O 1
ATOM 6197 N N . GLU A 1 852 ? 135.230 4.136 22.935 1.00 49.39 847 GLU A N 1
ATOM 6198 C CA . GLU A 1 852 ? 135.230 3.299 21.734 1.00 49.14 847 GLU A CA 1
ATOM 6199 C C . GLU A 1 852 ? 133.850 3.224 21.071 1.00 48.37 847 GLU A C 1
ATOM 6200 O O . GLU A 1 852 ? 133.757 3.120 19.851 1.00 48.43 847 GLU A O 1
ATOM 6206 N N . ARG A 1 853 ? 132.793 3.296 21.880 1.00 47.68 848 ARG A N 1
ATOM 6207 C CA . ARG A 1 853 ? 131.406 3.246 21.393 1.00 47.19 848 ARG A CA 1
ATOM 6208 C C . ARG A 1 853 ? 131.042 4.447 20.518 1.00 46.74 848 ARG A C 1
ATOM 6209 O O . ARG A 1 853 ? 130.246 4.318 19.587 1.00 46.64 848 ARG A O 1
ATOM 6217 N N . LEU A 1 854 ? 131.613 5.608 20.833 1.00 46.25 849 LEU A N 1
ATOM 6218 C CA . LEU A 1 854 ? 131.402 6.810 20.040 1.00 45.99 849 LEU A CA 1
ATOM 6219 C C . LEU A 1 854 ? 132.079 6.680 18.679 1.00 46.03 849 LEU A C 1
ATOM 6220 O O . LEU A 1 854 ? 131.469 6.990 17.659 1.00 45.87 849 LEU A O 1
ATOM 6225 N N . ILE A 1 855 ? 133.332 6.222 18.676 1.00 46.31 850 ILE A N 1
ATOM 6226 C CA . ILE A 1 855 ? 134.117 6.068 17.445 1.00 46.68 850 ILE A CA 1
ATOM 6227 C C . ILE A 1 855 ? 133.478 5.044 16.511 1.00 47.13 850 ILE A C 1
ATOM 6228 O O . ILE A 1 855 ? 133.381 5.274 15.309 1.00 47.05 850 ILE A O 1
ATOM 6233 N N . SER A 1 856 ? 133.031 3.927 17.078 1.00 47.67 851 SER A N 1
ATOM 6234 C CA . SER A 1 856 ? 132.357 2.876 16.318 1.00 48.18 851 SER A CA 1
ATOM 6235 C C . SER A 1 856 ? 131.135 3.397 15.556 1.00 48.37 851 SER A C 1
ATOM 6236 O O . SER A 1 856 ? 130.914 3.047 14.393 1.00 48.57 851 SER A O 1
ATOM 6239 N N . MET A 1 857 ? 130.352 4.236 16.224 1.00 48.48 852 MET A N 1
ATOM 6240 C CA . MET A 1 857 ? 129.149 4.812 15.649 1.00 48.64 852 MET A CA 1
ATOM 6241 C C . MET A 1 857 ? 129.452 5.931 14.655 1.00 48.34 852 MET A C 1
ATOM 6242 O O . MET A 1 857 ? 128.908 5.953 13.550 1.00 48.25 852 MET A O 1
ATOM 6247 N N . ALA A 1 858 ? 130.318 6.858 15.061 1.00 47.77 853 ALA A N 1
ATOM 6248 C CA . ALA A 1 858 ? 130.631 8.029 14.254 1.00 47.25 853 ALA A CA 1
ATOM 6249 C C . ALA A 1 858 ? 131.498 7.682 13.044 1.00 46.88 853 ALA A C 1
ATOM 6250 O O . ALA A 1 858 ? 131.236 8.148 11.935 1.00 47.17 853 ALA A O 1
ATOM 6252 N N . TYR A 1 859 ? 132.518 6.860 13.264 1.00 46.25 854 TYR A N 1
ATOM 6253 C CA . TYR A 1 859 ? 133.476 6.503 12.222 1.00 45.64 854 TYR A CA 1
ATOM 6254 C C . TYR A 1 859 ? 133.070 5.253 11.463 1.00 45.08 854 TYR A C 1
ATOM 6255 O O . TYR A 1 859 ? 133.193 5.212 10.245 1.00 45.31 854 TYR A O 1
ATOM 6264 N N . GLY A 1 860 ? 132.587 4.241 12.179 1.00 44.42 855 GLY A N 1
ATOM 6265 C CA . GLY A 1 860 ? 132.326 2.932 11.581 1.00 43.73 855 GLY A CA 1
ATOM 6266 C C . GLY A 1 860 ? 130.964 2.748 10.934 1.00 43.19 855 GLY A C 1
ATOM 6267 O O . GLY A 1 860 ? 130.816 1.930 10.024 1.00 43.12 855 GLY A O 1
ATOM 6268 N N . GLN A 1 861 ? 129.969 3.502 11.398 1.00 42.58 856 GLN A N 1
ATOM 6269 C CA . GLN A 1 861 ? 128.590 3.289 10.962 1.00 42.00 856 GLN A CA 1
ATOM 6270 C C . GLN A 1 861 ? 127.985 4.473 10.208 1.00 41.43 856 GLN A C 1
ATOM 6271 O O . GLN A 1 861 ? 127.755 4.377 9.000 1.00 41.33 856 GLN A O 1
ATOM 6277 N N . ILE A 1 862 ? 127.741 5.582 10.907 1.00 40.56 857 ILE A N 1
ATOM 6278 C CA . ILE A 1 862 ? 127.095 6.750 10.291 1.00 39.83 857 ILE A CA 1
ATOM 6279 C C . ILE A 1 862 ? 128.004 7.470 9.281 1.00 39.56 857 ILE A C 1
ATOM 6280 O O . ILE A 1 862 ? 127.573 7.785 8.171 1.00 39.34 857 ILE A O 1
ATOM 6285 N N . GLY A 1 863 ? 129.255 7.716 9.658 1.00 39.22 858 GLY A N 1
ATOM 6286 C CA . GLY A 1 863 ? 130.204 8.386 8.765 1.00 39.01 858 GLY A CA 1
ATOM 6287 C C . GLY A 1 863 ? 130.441 7.623 7.474 1.00 38.92 858 GLY A C 1
ATOM 6288 O O . GLY A 1 863 ? 130.681 8.217 6.417 1.00 38.80 858 GLY A O 1
ATOM 6289 N N . MET A 1 864 ? 130.359 6.300 7.569 1.00 38.78 859 MET A N 1
ATOM 6290 C CA . MET A 1 864 ? 130.544 5.418 6.435 1.00 38.79 859 MET A CA 1
ATOM 6291 C C . MET A 1 864 ? 129.382 5.585 5.450 1.00 38.45 859 MET A C 1
ATOM 6292 O O . MET A 1 864 ? 129.601 5.687 4.238 1.00 38.51 859 MET A O 1
ATOM 6297 N N . ILE A 1 865 ? 128.157 5.653 5.973 1.00 37.91 860 ILE A N 1
ATOM 6298 C CA . ILE A 1 865 ? 126.974 5.935 5.154 1.00 37.64 860 ILE A CA 1
ATOM 6299 C C . ILE A 1 865 ? 127.044 7.314 4.500 1.00 37.86 860 ILE A C 1
ATOM 6300 O O . ILE A 1 865 ? 126.602 7.478 3.369 1.00 38.35 860 ILE A O 1
ATOM 6305 N N . GLN A 1 866 ? 127.601 8.295 5.207 1.00 38.05 861 GLN A N 1
ATOM 6306 C CA . GLN A 1 866 ? 127.786 9.642 4.659 1.00 38.15 861 GLN A CA 1
ATOM 6307 C C . GLN A 1 866 ? 128.798 9.644 3.507 1.00 38.61 861 GLN A C 1
ATOM 6308 O O . GLN A 1 866 ? 128.589 10.308 2.488 1.00 38.80 861 GLN A O 1
ATOM 6314 N N . ALA A 1 867 ? 129.887 8.894 3.671 1.00 39.05 862 ALA A N 1
ATOM 6315 C CA . ALA A 1 867 ? 130.916 8.767 2.633 1.00 39.55 862 ALA A CA 1
ATOM 6316 C C . ALA A 1 867 ? 130.340 8.301 1.287 1.00 40.05 862 ALA A C 1
ATOM 6317 O O . ALA A 1 867 ? 130.655 8.869 0.237 1.00 39.91 862 ALA A O 1
ATOM 6319 N N . LEU A 1 868 ? 129.489 7.275 1.335 1.00 40.47 863 LEU A N 1
ATOM 6320 C CA . LEU A 1 868 ? 128.860 6.714 0.141 1.00 40.85 863 LEU A CA 1
ATOM 6321 C C . LEU A 1 868 ? 127.969 7.733 -0.557 1.00 40.94 863 LEU A C 1
ATOM 6322 O O . LEU A 1 868 ? 128.048 7.898 -1.777 1.00 41.00 863 LEU A O 1
ATOM 6327 N N . GLY A 1 869 ? 127.128 8.409 0.228 1.00 41.06 864 GLY A N 1
ATOM 6328 C CA . GLY A 1 869 ? 126.243 9.460 -0.270 1.00 40.88 864 GLY A CA 1
ATOM 6329 C C . GLY A 1 869 ? 127.019 10.553 -0.968 1.00 40.95 864 GLY A C 1
ATOM 6330 O O . GLY A 1 869 ? 126.550 11.135 -1.945 1.00 41.10 864 GLY A O 1
ATOM 6331 N N . GLY A 1 870 ? 128.218 10.825 -0.463 1.00 41.11 865 GLY A N 1
ATOM 6332 C CA . GLY A 1 870 ? 129.125 11.774 -1.094 1.00 41.01 865 GLY A CA 1
ATOM 6333 C C . GLY A 1 870 ? 129.593 11.253 -2.432 1.00 40.95 865 GLY A C 1
ATOM 6334 O O . GLY A 1 870 ? 129.498 11.951 -3.439 1.00 41.19 865 GLY A O 1
ATOM 6335 N N . PHE A 1 871 ? 130.103 10.022 -2.438 1.00 40.99 866 PHE A N 1
ATOM 6336 C CA . PHE A 1 871 ? 130.599 9.388 -3.660 1.00 41.02 866 PHE A CA 1
ATOM 6337 C C . PHE A 1 871 ? 129.510 9.267 -4.716 1.00 40.93 866 PHE A C 1
ATOM 6338 O O . PHE A 1 871 ? 129.753 9.526 -5.892 1.00 40.82 866 PHE A O 1
ATOM 6346 N N . PHE A 1 872 ? 128.310 8.879 -4.289 1.00 40.79 867 PHE A N 1
ATOM 6347 C CA . PHE A 1 872 ? 127.193 8.741 -5.211 1.00 40.92 867 PHE A CA 1
ATOM 6348 C C . PHE A 1 872 ? 126.976 10.008 -6.033 1.00 41.21 867 PHE A C 1
ATOM 6349 O O . PHE A 1 872 ? 126.938 9.947 -7.264 1.00 41.13 867 PHE A O 1
ATOM 6357 N N . SER A 1 873 ? 126.854 11.149 -5.348 1.00 41.52 868 SER A N 1
ATOM 6358 C CA . SER A 1 873 ? 126.668 12.436 -6.015 1.00 42.03 868 SER A CA 1
ATOM 6359 C C . SER A 1 873 ? 127.834 12.742 -6.951 1.00 42.18 868 SER A C 1
ATOM 6360 O O . SER A 1 873 ? 127.642 13.290 -8.029 1.00 42.25 868 SER A O 1
ATOM 6363 N N . TYR A 1 874 ? 129.038 12.369 -6.528 1.00 42.71 869 TYR A N 1
ATOM 6364 C CA . TYR A 1 874 ? 130.249 12.482 -7.345 1.00 43.06 869 TYR A CA 1
ATOM 6365 C C . TYR A 1 874 ? 130.121 11.702 -8.660 1.00 43.32 869 TYR A C 1
ATOM 6366 O O . TYR A 1 874 ? 130.355 12.262 -9.732 1.00 43.48 869 TYR A O 1
ATOM 6375 N N . PHE A 1 875 ? 129.715 10.433 -8.579 1.00 43.62 870 PHE A N 1
ATOM 6376 C CA . PHE A 1 875 ? 129.516 9.606 -9.776 1.00 43.96 870 PHE A CA 1
ATOM 6377 C C . PHE A 1 875 ? 128.363 10.104 -10.652 1.00 44.31 870 PHE A C 1
ATOM 6378 O O . PHE A 1 875 ? 128.407 9.966 -11.881 1.00 44.30 870 PHE A O 1
ATOM 6386 N N . VAL A 1 876 ? 127.341 10.675 -10.012 1.00 44.53 871 VAL A N 1
ATOM 6387 C CA . VAL A 1 876 ? 126.186 11.242 -10.708 1.00 44.83 871 VAL A CA 1
ATOM 6388 C C . VAL A 1 876 ? 126.594 12.429 -11.583 1.00 45.15 871 VAL A C 1
ATOM 6389 O O . VAL A 1 876 ? 126.193 12.514 -12.744 1.00 44.97 871 VAL A O 1
ATOM 6393 N N . ILE A 1 877 ? 127.393 13.331 -11.018 1.00 45.51 872 ILE A N 1
ATOM 6394 C CA . ILE A 1 877 ? 127.807 14.546 -11.715 1.00 46.15 872 ILE A CA 1
ATOM 6395 C C . ILE A 1 877 ? 128.648 14.191 -12.928 1.00 46.49 872 ILE A C 1
ATOM 6396 O O . ILE A 1 877 ? 128.417 14.699 -14.025 1.00 46.53 872 ILE A O 1
ATOM 6401 N N . LEU A 1 878 ? 129.627 13.319 -12.712 1.00 47.07 873 LEU A N 1
ATOM 6402 C CA . LEU A 1 878 ? 130.544 12.905 -13.766 1.00 47.62 873 LEU A CA 1
ATOM 6403 C C . LEU A 1 878 ? 129.847 12.133 -14.876 1.00 47.94 873 LEU A C 1
ATOM 6404 O O . LEU A 1 878 ? 130.083 12.406 -16.052 1.00 48.11 873 LEU A O 1
ATOM 6409 N N . ALA A 1 879 ? 128.977 11.194 -14.498 1.00 48.32 874 ALA A N 1
ATOM 6410 C CA . ALA A 1 879 ? 128.258 10.358 -15.464 1.00 48.69 874 ALA A CA 1
ATOM 6411 C C . ALA A 1 879 ? 127.247 11.140 -16.303 1.00 48.94 874 ALA A C 1
ATOM 6412 O O . ALA A 1 879 ? 126.969 10.775 -17.444 1.00 48.95 874 ALA A O 1
ATOM 6414 N N . GLU A 1 880 ? 126.697 12.209 -15.738 1.00 49.36 875 GLU A N 1
ATOM 6415 C CA . GLU A 1 880 ? 125.701 13.008 -16.450 1.00 49.83 875 GLU A CA 1
ATOM 6416 C C . GLU A 1 880 ? 126.373 14.023 -17.376 1.00 50.22 875 GLU A C 1
ATOM 6417 O O . GLU A 1 880 ? 125.729 14.592 -18.259 1.00 50.26 875 GLU A O 1
ATOM 6423 N N . ASN A 1 881 ? 127.678 14.217 -17.179 1.00 50.68 876 ASN A N 1
ATOM 6424 C CA . ASN A 1 881 ? 128.501 15.053 -18.048 1.00 50.94 876 ASN A CA 1
ATOM 6425 C C . ASN A 1 881 ? 129.279 14.228 -19.075 1.00 51.32 876 ASN A C 1
ATOM 6426 O O . ASN A 1 881 ? 130.005 14.784 -19.903 1.00 51.39 876 ASN A O 1
ATOM 6431 N N . GLY A 1 882 ? 129.138 12.904 -19.016 1.00 51.63 877 GLY A N 1
ATOM 6432 C CA . GLY A 1 882 ? 129.747 12.029 -20.015 1.00 52.17 877 GLY A CA 1
ATOM 6433 C C . GLY A 1 882 ? 130.806 11.043 -19.544 1.00 52.57 877 GLY A C 1
ATOM 6434 O O . GLY A 1 882 ? 131.224 10.171 -20.310 1.00 52.49 877 GLY A O 1
ATOM 6435 N N . PHE A 1 883 ? 131.254 11.177 -18.299 1.00 52.90 878 PHE A N 1
ATOM 6436 C CA . PHE A 1 883 ? 132.242 10.250 -17.747 1.00 53.51 878 PHE A CA 1
ATOM 6437 C C . PHE A 1 883 ? 131.555 9.213 -16.859 1.00 54.05 878 PHE A C 1
ATOM 6438 O O . PHE A 1 883 ? 131.353 9.442 -15.666 1.00 54.05 878 PHE A O 1
ATOM 6446 N N . LEU A 1 884 ? 131.188 8.079 -17.452 1.00 54.83 879 LEU A N 1
ATOM 6447 C CA . LEU A 1 884 ? 130.528 6.993 -16.723 1.00 55.63 879 LEU A CA 1
ATOM 6448 C C . LEU A 1 884 ? 131.482 6.368 -15.702 1.00 56.33 879 LEU A C 1
ATOM 6449 O O . LEU A 1 884 ? 132.697 6.368 -15.921 1.00 56.27 879 LEU A O 1
ATOM 6454 N N . PRO A 1 885 ? 130.937 5.843 -14.581 1.00 57.03 880 PRO A N 1
ATOM 6455 C CA . PRO A 1 885 ? 131.760 5.314 -13.487 1.00 57.71 880 PRO A CA 1
ATOM 6456 C C . PRO A 1 885 ? 132.859 4.332 -13.912 1.00 58.41 880 PRO A C 1
ATOM 6457 O O . PRO A 1 885 ? 133.965 4.388 -13.372 1.00 58.39 880 PRO A O 1
ATOM 6461 N N . MET A 1 886 ? 132.556 3.458 -14.871 1.00 59.36 881 MET A N 1
ATOM 6462 C CA . MET A 1 886 ? 133.498 2.435 -15.346 1.00 60.37 881 MET A CA 1
ATOM 6463 C C . MET A 1 886 ? 134.804 2.987 -15.922 1.00 60.49 881 MET A C 1
ATOM 6464 O O . MET A 1 886 ? 135.878 2.439 -15.667 1.00 60.63 881 MET A O 1
ATOM 6469 N N . ASP A 1 887 ? 134.704 4.060 -16.701 1.00 60.76 882 ASP A N 1
ATOM 6470 C CA . ASP A 1 887 ? 135.857 4.641 -17.390 1.00 61.04 882 ASP A CA 1
ATOM 6471 C C . ASP A 1 887 ? 136.695 5.555 -16.490 1.00 61.15 882 ASP A C 1
ATOM 6472 O O . ASP A 1 887 ? 137.745 6.049 -16.905 1.00 61.21 882 ASP A O 1
ATOM 6477 N N . LEU A 1 888 ? 136.237 5.766 -15.258 1.00 61.25 883 LEU A N 1
ATOM 6478 C CA . LEU A 1 888 ? 136.921 6.657 -14.319 1.00 61.38 883 LEU A CA 1
ATOM 6479 C C . LEU A 1 888 ? 138.148 6.044 -13.645 1.00 61.49 883 LEU A C 1
ATOM 6480 O O . LEU A 1 888 ? 139.077 6.764 -13.275 1.00 61.32 883 LEU A O 1
ATOM 6485 N N . ILE A 1 889 ? 138.142 4.721 -13.488 1.00 61.82 884 ILE A N 1
ATOM 6486 C CA . ILE A 1 889 ? 139.246 3.998 -12.846 1.00 62.29 884 ILE A CA 1
ATOM 6487 C C . ILE A 1 889 ? 140.557 4.170 -13.617 1.00 62.64 884 ILE A C 1
ATOM 6488 O O . ILE A 1 889 ? 140.639 3.850 -14.804 1.00 62.62 884 ILE A O 1
ATOM 6493 N N . GLY A 1 890 ? 141.571 4.690 -12.931 1.00 63.11 885 GLY A N 1
ATOM 6494 C CA . GLY A 1 890 ? 142.894 4.879 -13.514 1.00 63.64 885 GLY A CA 1
ATOM 6495 C C . GLY A 1 890 ? 142.975 5.959 -14.577 1.00 64.08 885 GLY A C 1
ATOM 6496 O O . GLY A 1 890 ? 143.745 5.832 -15.531 1.00 64.09 885 GLY A O 1
ATOM 6497 N N . LYS A 1 891 ? 142.193 7.024 -14.412 1.00 64.52 886 LYS A N 1
ATOM 6498 C CA . LYS A 1 891 ? 142.172 8.116 -15.384 1.00 64.91 886 LYS A CA 1
ATOM 6499 C C . LYS A 1 891 ? 142.817 9.407 -14.866 1.00 65.18 886 LYS A C 1
ATOM 6500 O O . LYS A 1 891 ? 143.096 10.315 -15.651 1.00 65.17 886 LYS A O 1
ATOM 6506 N N . ARG A 1 892 ? 143.062 9.485 -13.558 1.00 65.62 887 ARG A N 1
ATOM 6507 C CA . ARG A 1 892 ? 143.611 10.703 -12.945 1.00 66.07 887 ARG A CA 1
ATOM 6508 C C . ARG A 1 892 ? 144.894 11.183 -13.627 1.00 65.98 887 ARG A C 1
ATOM 6509 O O . ARG A 1 892 ? 145.124 12.387 -13.743 1.00 65.86 887 ARG A O 1
ATOM 6517 N N . VAL A 1 893 ? 145.710 10.228 -14.076 1.00 66.10 888 VAL A N 1
ATOM 6518 C CA . VAL A 1 893 ? 146.969 10.496 -14.776 1.00 66.07 888 VAL A CA 1
ATOM 6519 C C . VAL A 1 893 ? 146.740 11.440 -15.959 1.00 65.99 888 VAL A C 1
ATOM 6520 O O . VAL A 1 893 ? 147.405 12.471 -16.077 1.00 65.92 888 VAL A O 1
ATOM 6524 N N . ARG A 1 894 ? 145.787 11.087 -16.819 1.00 65.86 889 ARG A N 1
ATOM 6525 C CA . ARG A 1 894 ? 145.426 11.921 -17.960 1.00 65.73 889 ARG A CA 1
ATOM 6526 C C . ARG A 1 894 ? 144.528 13.089 -17.553 1.00 65.50 889 ARG A C 1
ATOM 6527 O O . ARG A 1 894 ? 144.562 14.148 -18.182 1.00 65.39 889 ARG A O 1
ATOM 6535 N N . TRP A 1 895 ? 143.739 12.890 -16.497 1.00 65.29 890 TRP A N 1
ATOM 6536 C CA . TRP A 1 895 ? 142.819 13.911 -15.998 1.00 65.11 890 TRP A CA 1
ATOM 6537 C C . TRP A 1 895 ? 143.564 15.132 -15.463 1.00 65.38 890 TRP A C 1
ATOM 6538 O O . TRP A 1 895 ? 143.183 16.270 -15.738 1.00 65.26 890 TRP A O 1
ATOM 6549 N N . ASP A 1 896 ? 144.623 14.884 -14.699 1.00 65.84 891 ASP A N 1
ATOM 6550 C CA . ASP A 1 896 ? 145.393 15.953 -14.074 1.00 66.25 891 ASP A CA 1
ATOM 6551 C C . ASP A 1 896 ? 146.450 16.524 -15.004 1.00 66.55 891 ASP A C 1
ATOM 6552 O O . ASP A 1 896 ? 147.027 17.573 -14.714 1.00 66.80 891 ASP A O 1
ATOM 6557 N N . ASP A 1 897 ? 146.698 15.832 -16.116 1.00 66.86 892 ASP A N 1
ATOM 6558 C CA . ASP A 1 897 ? 147.681 16.268 -17.104 1.00 67.02 892 ASP A CA 1
ATOM 6559 C C . ASP A 1 897 ? 147.226 17.572 -17.754 1.00 67.06 892 ASP A C 1
ATOM 6560 O O . ASP A 1 897 ? 146.311 17.588 -18.581 1.00 67.08 892 ASP A O 1
ATOM 6565 N N . ARG A 1 898 ? 147.881 18.660 -17.358 1.00 67.16 893 ARG A N 1
ATOM 6566 C CA . ARG A 1 898 ? 147.543 20.015 -17.796 1.00 67.39 893 ARG A CA 1
ATOM 6567 C C . ARG A 1 898 ? 147.755 20.244 -19.299 1.00 67.32 893 ARG A C 1
ATOM 6568 O O . ARG A 1 898 ? 147.258 21.221 -19.867 1.00 67.30 893 ARG A O 1
ATOM 6576 N N . TRP A 1 899 ? 148.476 19.328 -19.938 1.00 67.23 894 TRP A N 1
ATOM 6577 C CA . TRP A 1 899 ? 148.898 19.493 -21.329 1.00 67.19 894 TRP A CA 1
ATOM 6578 C C . TRP A 1 899 ? 148.033 18.681 -22.276 1.00 66.71 894 TRP A C 1
ATOM 6579 O O . TRP A 1 899 ? 148.105 18.839 -23.496 1.00 66.62 894 TRP A O 1
ATOM 6590 N N . ILE A 1 900 ? 147.204 17.821 -21.695 1.00 66.14 895 ILE A N 1
ATOM 6591 C CA . ILE A 1 900 ? 146.214 17.074 -22.448 1.00 65.61 895 ILE A CA 1
ATOM 6592 C C . ILE A 1 900 ? 144.911 17.860 -22.430 1.00 65.07 895 ILE A C 1
ATOM 6593 O O . ILE A 1 900 ? 144.162 17.832 -21.449 1.00 65.10 895 ILE A O 1
ATOM 6598 N N . SER A 1 901 ? 144.670 18.586 -23.516 1.00 64.27 896 SER A N 1
ATOM 6599 C CA . SER A 1 901 ? 143.457 19.372 -23.658 1.00 63.50 896 SER A CA 1
ATOM 6600 C C . SER A 1 901 ? 142.479 18.675 -24.607 1.00 62.99 896 SER A C 1
ATOM 6601 O O . SER A 1 901 ? 141.861 19.314 -25.462 1.00 62.80 896 SER A O 1
ATOM 6604 N N . ASP A 1 902 ? 142.338 17.358 -24.434 1.00 62.42 897 ASP A N 1
ATOM 6605 C CA . ASP A 1 902 ? 141.467 16.539 -25.288 1.00 61.92 897 ASP A CA 1
ATOM 6606 C C . ASP A 1 902 ? 141.090 15.155 -24.723 1.00 61.32 897 ASP A C 1
ATOM 6607 O O . ASP A 1 902 ? 140.913 14.213 -25.499 1.00 61.20 897 ASP A O 1
ATOM 6612 N N . VAL A 1 903 ? 140.956 15.031 -23.399 1.00 60.62 898 VAL A N 1
ATOM 6613 C CA . VAL A 1 903 ? 140.587 13.744 -22.775 1.00 59.85 898 VAL A CA 1
ATOM 6614 C C . VAL A 1 903 ? 139.255 13.234 -23.326 1.00 59.32 898 VAL A C 1
ATOM 6615 O O . VAL A 1 903 ? 138.290 13.992 -23.445 1.00 59.21 898 VAL A O 1
ATOM 6619 N N . GLU A 1 904 ? 139.226 11.954 -23.682 1.00 58.60 899 GLU A N 1
ATOM 6620 C CA . GLU A 1 904 ? 138.025 11.333 -24.217 1.00 58.02 899 GLU A CA 1
ATOM 6621 C C . GLU A 1 904 ? 137.122 10.800 -23.104 1.00 57.51 899 GLU A C 1
ATOM 6622 O O . GLU A 1 904 ? 137.576 10.061 -22.231 1.00 57.47 899 GLU A O 1
ATOM 6628 N N . ASP A 1 905 ? 135.847 11.182 -23.137 1.00 56.91 900 ASP A N 1
ATOM 6629 C CA . ASP A 1 905 ? 134.869 10.622 -22.205 1.00 56.29 900 ASP A CA 1
ATOM 6630 C C . ASP A 1 905 ? 134.296 9.304 -22.727 1.00 55.88 900 ASP A C 1
ATOM 6631 O O . ASP A 1 905 ? 134.768 8.770 -23.733 1.00 55.96 900 ASP A O 1
ATOM 6636 N N . SER A 1 906 ? 133.284 8.788 -22.035 1.00 55.29 901 SER A N 1
ATOM 6637 C CA . SER A 1 906 ? 132.649 7.520 -22.388 1.00 54.63 901 SER A CA 1
ATOM 6638 C C . SER A 1 906 ? 131.895 7.589 -23.712 1.00 54.22 901 SER A C 1
ATOM 6639 O O . SER A 1 906 ? 131.685 6.568 -24.365 1.00 54.19 901 SER A O 1
ATOM 6642 N N . PHE A 1 907 ? 131.490 8.794 -24.099 1.00 53.78 902 PHE A N 1
ATOM 6643 C CA . PHE A 1 907 ? 130.680 8.996 -25.297 1.00 53.30 902 PHE A CA 1
ATOM 6644 C C . PHE A 1 907 ? 131.525 9.401 -26.514 1.00 53.01 902 PHE A C 1
ATOM 6645 O O . PHE A 1 907 ? 130.993 9.600 -27.611 1.00 53.01 902 PHE A O 1
ATOM 6653 N N . GLY A 1 908 ? 132.834 9.521 -26.310 1.00 52.62 903 GLY A N 1
ATOM 6654 C CA . GLY A 1 908 ? 133.766 9.845 -27.387 1.00 52.09 903 GLY A CA 1
ATOM 6655 C C . GLY A 1 908 ? 134.026 11.324 -27.611 1.00 51.71 903 GLY A C 1
ATOM 6656 O O . GLY A 1 908 ? 134.611 11.704 -28.626 1.00 51.95 903 GLY A O 1
ATOM 6657 N N . GLN A 1 909 ? 133.592 12.161 -26.672 1.00 51.20 904 GLN A N 1
ATOM 6658 C CA . GLN A 1 909 ? 133.832 13.601 -26.758 1.00 50.70 904 GLN A CA 1
ATOM 6659 C C . GLN A 1 909 ? 135.181 13.968 -26.152 1.00 50.34 904 GLN A C 1
ATOM 6660 O O . GLN A 1 909 ? 135.727 13.213 -25.348 1.00 50.08 904 GLN A O 1
ATOM 6666 N N . GLN A 1 910 ? 135.703 15.133 -26.533 1.00 50.03 905 GLN A N 1
ATOM 6667 C CA . GLN A 1 910 ? 137.025 15.582 -26.080 1.00 49.83 905 GLN A CA 1
ATOM 6668 C C . GLN A 1 910 ? 136.954 16.847 -25.228 1.00 49.68 905 GLN A C 1
ATOM 6669 O O . GLN A 1 910 ? 136.328 17.840 -25.609 1.00 49.65 905 GLN A O 1
ATOM 6675 N N . TRP A 1 911 ? 137.616 16.802 -24.078 1.00 49.57 906 TRP A N 1
ATOM 6676 C CA . TRP A 1 911 ? 137.572 17.890 -23.112 1.00 49.48 906 TRP A CA 1
ATOM 6677 C C . TRP A 1 911 ? 138.936 18.543 -22.970 1.00 49.69 906 TRP A C 1
ATOM 6678 O O . TRP A 1 911 ? 139.952 17.851 -22.917 1.00 49.58 906 TRP A O 1
ATOM 6689 N N . THR A 1 912 ? 138.954 19.872 -22.884 1.00 50.05 907 THR A N 1
ATOM 6690 C CA . THR A 1 912 ? 140.174 20.606 -22.544 1.00 50.51 907 THR A CA 1
ATOM 6691 C C . THR A 1 912 ? 140.497 20.406 -21.065 1.00 50.88 907 THR A C 1
ATOM 6692 O O . THR A 1 912 ? 139.815 19.646 -20.369 1.00 51.16 907 THR A O 1
ATOM 6696 N N . TYR A 1 913 ? 141.524 21.099 -20.580 1.00 51.25 908 TYR A N 1
ATOM 6697 C CA . TYR A 1 913 ? 141.928 20.966 -19.184 1.00 51.38 908 TYR A CA 1
ATOM 6698 C C . TYR A 1 913 ? 140.955 21.657 -18.231 1.00 51.55 908 TYR A C 1
ATOM 6699 O O . TYR A 1 913 ? 140.469 21.045 -17.276 1.00 51.47 908 TYR A O 1
ATOM 6708 N N . GLU A 1 914 ? 140.673 22.927 -18.503 1.00 51.72 909 GLU A N 1
ATOM 6709 C CA . GLU A 1 914 ? 139.841 23.741 -17.628 1.00 51.97 909 GLU A CA 1
ATOM 6710 C C . GLU A 1 914 ? 138.375 23.322 -17.629 1.00 51.91 909 GLU A C 1
ATOM 6711 O O . GLU A 1 914 ? 137.674 23.513 -16.637 1.00 51.92 909 GLU A O 1
ATOM 6717 N N . GLN A 1 915 ? 137.929 22.746 -18.743 1.00 51.79 910 GLN A N 1
ATOM 6718 C CA . GLN A 1 915 ? 136.558 22.277 -18.892 1.00 51.69 910 GLN A CA 1
ATOM 6719 C C . GLN A 1 915 ? 136.235 21.123 -17.947 1.00 51.48 910 GLN A C 1
ATOM 6720 O O . GLN A 1 915 ? 135.221 21.157 -17.248 1.00 51.30 910 GLN A O 1
ATOM 6726 N N . ARG A 1 916 ? 137.098 20.107 -17.939 1.00 51.20 911 ARG A N 1
ATOM 6727 C CA . ARG A 1 916 ? 136.892 18.929 -17.101 1.00 50.89 911 ARG A CA 1
ATOM 6728 C C . ARG A 1 916 ? 137.075 19.287 -15.630 1.00 50.40 911 ARG A C 1
ATOM 6729 O O . ARG A 1 916 ? 136.448 18.691 -14.760 1.00 50.36 911 ARG A O 1
ATOM 6737 N N . LYS A 1 917 ? 137.928 20.276 -15.372 1.00 49.96 912 LYS A N 1
ATOM 6738 C CA . LYS A 1 917 ? 138.192 20.740 -14.016 1.00 49.57 912 LYS A CA 1
ATOM 6739 C C . LYS A 1 917 ? 136.972 21.422 -13.406 1.00 49.27 912 LYS A C 1
ATOM 6740 O O . LYS A 1 917 ? 136.726 21.296 -12.204 1.00 49.15 912 LYS A O 1
ATOM 6746 N N . ILE A 1 918 ? 136.215 22.135 -14.240 1.00 48.86 913 ILE A N 1
ATOM 6747 C CA . ILE A 1 918 ? 134.977 22.777 -13.811 1.00 48.51 913 ILE A CA 1
ATOM 6748 C C . ILE A 1 918 ? 133.987 21.720 -13.334 1.00 48.21 913 ILE A C 1
ATOM 6749 O O . ILE A 1 918 ? 133.323 21.904 -12.313 1.00 48.23 913 ILE A O 1
ATOM 6754 N N . VAL A 1 919 ? 133.909 20.612 -14.069 1.00 47.83 914 VAL A N 1
ATOM 6755 C CA . VAL A 1 919 ? 133.081 19.474 -13.674 1.00 47.49 914 VAL A CA 1
ATOM 6756 C C . VAL A 1 919 ? 133.619 18.854 -12.384 1.00 47.28 914 VAL A C 1
ATOM 6757 O O . VAL A 1 919 ? 132.848 18.513 -11.480 1.00 47.15 914 VAL A O 1
ATOM 6761 N N . GLU A 1 920 ? 134.940 18.728 -12.295 1.00 47.02 915 GLU A N 1
ATOM 6762 C CA . GLU A 1 920 ? 135.563 18.186 -11.096 1.00 47.00 915 GLU A CA 1
ATOM 6763 C C . GLU A 1 920 ? 135.253 19.041 -9.871 1.00 46.93 915 GLU A C 1
ATOM 6764 O O . GLU A 1 920 ? 134.921 18.508 -8.813 1.00 46.82 915 GLU A O 1
ATOM 6770 N N . PHE A 1 921 ? 135.361 20.362 -10.016 1.00 46.77 916 PHE A N 1
ATOM 6771 C CA . PHE A 1 921 ? 135.106 21.264 -8.893 1.00 46.54 916 PHE A CA 1
ATOM 6772 C C . PHE A 1 921 ? 133.620 21.277 -8.541 1.00 46.17 916 PHE A C 1
ATOM 6773 O O . PHE A 1 921 ? 133.253 21.408 -7.371 1.00 46.38 916 PHE A O 1
ATOM 6781 N N . THR A 1 922 ? 132.776 21.126 -9.560 1.00 45.56 917 THR A N 1
ATOM 6782 C CA . THR A 1 922 ? 131.340 20.930 -9.366 1.00 45.09 917 THR A CA 1
ATOM 6783 C C . THR A 1 922 ? 131.086 19.646 -8.565 1.00 44.91 917 THR A C 1
ATOM 6784 O O . THR A 1 922 ? 130.140 19.574 -7.771 1.00 44.79 917 THR A O 1
ATOM 6788 N N . CYS A 1 923 ? 131.942 18.645 -8.770 1.00 44.58 918 CYS A N 1
ATOM 6789 C CA . CYS A 1 923 ? 131.898 17.421 -7.976 1.00 44.42 918 CYS A CA 1
ATOM 6790 C C . CYS A 1 923 ? 132.271 17.685 -6.528 1.00 43.98 918 CYS A C 1
ATOM 6791 O O . CYS A 1 923 ? 131.617 17.162 -5.626 1.00 44.40 918 CYS A O 1
ATOM 6794 N N . HIS A 1 924 ? 133.305 18.500 -6.307 1.00 43.14 919 HIS A N 1
ATOM 6795 C CA . HIS A 1 924 ? 133.667 18.927 -4.953 1.00 42.67 919 HIS A CA 1
ATOM 6796 C C . HIS A 1 924 ? 132.487 19.635 -4.275 1.00 42.55 919 HIS A C 1
ATOM 6797 O O . HIS A 1 924 ? 132.232 19.417 -3.088 1.00 42.42 919 HIS A O 1
ATOM 6804 N N . THR A 1 925 ? 131.774 20.463 -5.042 1.00 42.21 920 THR A N 1
ATOM 6805 C CA . THR A 1 925 ? 130.667 21.271 -4.526 1.00 42.20 920 THR A CA 1
ATOM 6806 C C . THR A 1 925 ? 129.456 20.433 -4.107 1.00 42.23 920 THR A C 1
ATOM 6807 O O . THR A 1 925 ? 128.852 20.688 -3.057 1.00 42.13 920 THR A O 1
ATOM 6811 N N . SER A 1 926 ? 129.105 19.445 -4.930 1.00 42.12 921 SER A N 1
ATOM 6812 C CA . SER A 1 926 ? 127.971 18.567 -4.644 1.00 41.81 921 SER A CA 1
ATOM 6813 C C . SER A 1 926 ? 128.312 17.542 -3.564 1.00 41.52 921 SER A C 1
ATOM 6814 O O . SER A 1 926 ? 127.443 17.165 -2.772 1.00 41.47 921 SER A O 1
ATOM 6817 N N . PHE A 1 927 ? 129.569 17.097 -3.531 1.00 40.81 922 PHE A N 1
ATOM 6818 C CA . PHE A 1 927 ? 130.043 16.223 -2.458 1.00 40.30 922 PHE A CA 1
ATOM 6819 C C . PHE A 1 927 ? 129.916 16.990 -1.136 1.00 40.23 922 PHE A C 1
ATOM 6820 O O . PHE A 1 927 ? 129.424 16.456 -0.134 1.00 40.04 922 PHE A O 1
ATOM 6828 N N . PHE A 1 928 ? 130.363 18.245 -1.151 1.00 39.93 923 PHE A N 1
ATOM 6829 C CA . PHE A 1 928 ? 130.221 19.154 -0.017 1.00 39.89 923 PHE A CA 1
ATOM 6830 C C . PHE A 1 928 ? 128.757 19.256 0.422 1.00 39.63 923 PHE A C 1
ATOM 6831 O O . PHE A 1 928 ? 128.435 19.068 1.595 1.00 39.52 923 PHE A O 1
ATOM 6839 N N . ILE A 1 929 ? 127.879 19.527 -0.538 1.00 39.27 924 ILE A N 1
ATOM 6840 C CA . ILE A 1 929 ? 126.458 19.672 -0.270 1.00 39.06 924 ILE A CA 1
ATOM 6841 C C . ILE A 1 929 ? 125.842 18.352 0.191 1.00 38.96 924 ILE A C 1
ATOM 6842 O O . ILE A 1 929 ? 124.925 18.349 1.011 1.00 39.10 924 ILE A O 1
ATOM 6847 N N . SER A 1 930 ? 126.379 17.237 -0.305 1.00 38.59 925 SER A N 1
ATOM 6848 C CA . SER A 1 930 ? 125.968 15.910 0.150 1.00 38.26 925 SER A CA 1
ATOM 6849 C C . SER A 1 930 ? 126.256 15.711 1.637 1.00 37.95 925 SER A C 1
ATOM 6850 O O . SER A 1 930 ? 125.423 15.152 2.360 1.00 37.89 925 SER A O 1
ATOM 6853 N N . ILE A 1 931 ? 127.432 16.157 2.085 1.00 37.49 926 ILE A N 1
ATOM 6854 C CA . ILE A 1 931 ? 127.769 16.129 3.513 1.00 37.19 926 ILE A CA 1
ATOM 6855 C C . ILE A 1 931 ? 126.718 16.902 4.316 1.00 36.84 926 ILE A C 1
ATOM 6856 O O . ILE A 1 931 ? 126.235 16.411 5.329 1.00 36.50 926 ILE A O 1
ATOM 6861 N N . VAL A 1 932 ? 126.364 18.097 3.842 1.00 36.47 927 VAL A N 1
ATOM 6862 C CA . VAL A 1 932 ? 125.402 18.955 4.524 1.00 36.58 927 VAL A CA 1
ATOM 6863 C C . VAL A 1 932 ? 124.062 18.233 4.650 1.00 36.73 927 VAL A C 1
ATOM 6864 O O . VAL A 1 932 ? 123.466 18.192 5.731 1.00 36.89 927 VAL A O 1
ATOM 6868 N N . VAL A 1 933 ? 123.621 17.647 3.540 1.00 36.88 928 VAL A N 1
ATOM 6869 C CA . VAL A 1 933 ? 122.365 16.903 3.469 1.00 36.91 928 VAL A CA 1
ATOM 6870 C C . VAL A 1 933 ? 122.363 15.677 4.391 1.00 36.93 928 VAL A C 1
ATOM 6871 O O . VAL A 1 933 ? 121.360 15.396 5.056 1.00 36.99 928 VAL A O 1
ATOM 6875 N N . VAL A 1 934 ? 123.476 14.957 4.448 1.00 36.88 929 VAL A N 1
ATOM 6876 C CA . VAL A 1 934 ? 123.545 13.813 5.364 1.00 37.29 929 VAL A CA 1
ATOM 6877 C C . VAL A 1 934 ? 123.753 14.236 6.825 1.00 37.38 929 VAL A C 1
ATOM 6878 O O . VAL A 1 934 ? 123.402 13.493 7.743 1.00 37.90 929 VAL A O 1
ATOM 6882 N N . GLN A 1 935 ? 124.290 15.437 7.031 1.00 37.24 930 GLN A N 1
ATOM 6883 C CA . GLN A 1 935 ? 124.426 15.996 8.376 1.00 37.46 930 GLN A CA 1
ATOM 6884 C C . GLN A 1 935 ? 123.083 16.454 8.948 1.00 37.84 930 GLN A C 1
ATOM 6885 O O . GLN A 1 935 ? 122.940 16.573 10.168 1.00 37.74 930 GLN A O 1
ATOM 6891 N N . TRP A 1 936 ? 122.107 16.703 8.072 1.00 38.18 931 TRP A N 1
ATOM 6892 C CA . TRP A 1 936 ? 120.740 16.983 8.505 1.00 38.67 931 TRP A CA 1
ATOM 6893 C C . TRP A 1 936 ? 120.244 15.852 9.399 1.00 38.88 931 TRP A C 1
ATOM 6894 O O . TRP A 1 936 ? 119.837 16.093 10.535 1.00 38.75 931 TRP A O 1
ATOM 6905 N N . ALA A 1 937 ? 120.296 14.625 8.874 1.00 39.16 932 ALA A N 1
ATOM 6906 C CA . ALA A 1 937 ? 119.865 13.437 9.605 1.00 39.25 932 ALA A CA 1
ATOM 6907 C C . ALA A 1 937 ? 120.742 13.217 10.823 1.00 39.42 932 ALA A C 1
ATOM 6908 O O . ALA A 1 937 ? 120.229 13.006 11.923 1.00 39.68 932 ALA A O 1
ATOM 6910 N N . ASP A 1 938 ? 122.059 13.306 10.636 1.00 39.49 933 ASP A N 1
ATOM 6911 C CA . ASP A 1 938 ? 122.990 13.164 11.750 1.00 39.94 933 ASP A CA 1
ATOM 6912 C C . ASP A 1 938 ? 122.698 14.122 12.905 1.00 40.02 933 ASP A C 1
ATOM 6913 O O . ASP A 1 938 ? 122.735 13.720 14.069 1.00 40.01 933 ASP A O 1
ATOM 6918 N N . LEU A 1 939 ? 122.404 15.380 12.584 1.00 40.10 934 LEU A N 1
ATOM 6919 C CA . LEU A 1 939 ? 122.017 16.353 13.606 1.00 40.24 934 LEU A CA 1
ATOM 6920 C C . LEU A 1 939 ? 120.801 15.881 14.407 1.00 40.41 934 LEU A C 1
ATOM 6921 O O . LEU A 1 939 ? 120.761 16.028 15.628 1.00 40.82 934 LEU A O 1
ATOM 6926 N N . ILE A 1 940 ? 119.826 15.301 13.718 1.00 40.48 935 ILE A N 1
ATOM 6927 C CA . ILE A 1 940 ? 118.604 14.821 14.360 1.00 40.66 935 ILE A CA 1
ATOM 6928 C C . ILE A 1 940 ? 118.827 13.560 15.203 1.00 40.52 935 ILE A C 1
ATOM 6929 O O . ILE A 1 940 ? 118.179 13.389 16.235 1.00 40.62 935 ILE A O 1
ATOM 6934 N N . ILE A 1 941 ? 119.730 12.685 14.758 1.00 40.41 936 ILE A N 1
ATOM 6935 C CA . ILE A 1 941 ? 120.015 11.441 15.482 1.00 40.37 936 ILE A CA 1
ATOM 6936 C C . ILE A 1 941 ? 120.937 11.695 16.677 1.00 40.60 936 ILE A C 1
ATOM 6937 O O . ILE A 1 941 ? 120.766 11.094 17.735 1.00 40.81 936 ILE A O 1
ATOM 6942 N N . CYS A 1 942 ? 121.892 12.611 16.513 1.00 40.68 937 CYS A N 1
ATOM 6943 C CA . CYS A 1 942 ? 122.760 13.029 17.611 1.00 40.85 937 CYS A CA 1
ATOM 6944 C C . CYS A 1 942 ? 121.999 13.813 18.673 1.00 40.56 937 CYS A C 1
ATOM 6945 O O . CYS A 1 942 ? 122.538 14.117 19.730 1.00 40.82 937 CYS A O 1
ATOM 6948 N N . LYS A 1 943 ? 120.749 14.145 18.382 1.00 40.29 938 LYS A N 1
ATOM 6949 C CA . LYS A 1 943 ? 119.890 14.835 19.329 1.00 40.27 938 LYS A CA 1
ATOM 6950 C C . LYS A 1 943 ? 119.711 13.987 20.589 1.00 40.20 938 LYS A C 1
ATOM 6951 O O . LYS A 1 943 ? 119.719 14.502 21.705 1.00 39.88 938 LYS A O 1
ATOM 6957 N N . THR A 1 944 ? 119.567 12.680 20.395 1.00 40.51 939 THR A N 1
ATOM 6958 C CA . THR A 1 944 ? 119.283 11.762 21.486 1.00 40.98 939 THR A CA 1
ATOM 6959 C C . THR A 1 944 ? 120.195 10.537 21.457 1.00 41.21 939 THR A C 1
ATOM 6960 O O . THR A 1 944 ? 120.460 9.982 20.400 1.00 41.19 939 THR A O 1
ATOM 6964 N N . ARG A 1 945 ? 120.678 10.127 22.626 1.00 41.85 940 ARG A N 1
ATOM 6965 C CA . ARG A 1 945 ? 121.536 8.942 22.747 1.00 42.59 940 ARG A CA 1
ATOM 6966 C C . ARG A 1 945 ? 120.734 7.650 22.935 1.00 42.90 940 ARG A C 1
ATOM 6967 O O . ARG A 1 945 ? 121.189 6.569 22.563 1.00 42.80 940 ARG A O 1
ATOM 6975 N N . ARG A 1 946 ? 119.537 7.784 23.498 1.00 43.49 941 ARG A N 1
ATOM 6976 C CA . ARG A 1 946 ? 118.695 6.651 23.875 1.00 44.01 941 ARG A CA 1
ATOM 6977 C C . ARG A 1 946 ? 117.286 6.818 23.314 1.00 43.98 941 ARG A C 1
ATOM 6978 O O . ARG A 1 946 ? 116.765 5.940 22.623 1.00 43.86 941 ARG A O 1
ATOM 6986 N N . ASN A 1 947 ? 116.675 7.954 23.633 1.00 44.14 942 ASN A N 1
ATOM 6987 C CA . ASN A 1 947 ? 115.296 8.225 23.268 1.00 44.14 942 ASN A CA 1
ATOM 6988 C C . ASN A 1 947 ? 115.126 8.383 21.776 1.00 44.17 942 ASN A C 1
ATOM 6989 O O . ASN A 1 947 ? 116.096 8.623 21.048 1.00 44.54 942 ASN A O 1
ATOM 6994 N N . SER A 1 948 ? 113.882 8.245 21.328 1.00 43.91 943 SER A N 1
ATOM 6995 C CA . SER A 1 948 ? 113.518 8.482 19.937 1.00 43.43 943 SER A CA 1
ATOM 6996 C C . SER A 1 948 ? 113.250 9.973 19.735 1.00 43.18 943 SER A C 1
ATOM 6997 O O . SER A 1 948 ? 112.870 10.666 20.684 1.00 43.20 943 SER A O 1
ATOM 7000 N N . ILE A 1 949 ? 113.444 10.462 18.510 1.00 42.85 944 ILE A N 1
ATOM 7001 C CA . ILE A 1 949 ? 113.037 11.826 18.162 1.00 42.87 944 ILE A CA 1
ATOM 7002 C C . ILE A 1 949 ? 111.527 12.012 18.352 1.00 42.68 944 ILE A C 1
ATOM 7003 O O . ILE A 1 949 ? 111.069 13.109 18.664 1.00 42.35 944 ILE A O 1
ATOM 7008 N N . PHE A 1 950 ? 110.768 10.932 18.171 1.00 42.69 945 PHE A N 1
ATOM 7009 C CA . PHE A 1 950 ? 109.323 10.968 18.372 1.00 42.94 945 PHE A CA 1
ATOM 7010 C C . PHE A 1 950 ? 108.949 11.094 19.854 1.00 43.28 945 PHE A C 1
ATOM 7011 O O . PHE A 1 950 ? 107.814 11.431 20.191 1.00 43.40 945 PHE A O 1
ATOM 7019 N N . GLN A 1 951 ? 109.917 10.838 20.732 1.00 43.69 946 GLN A N 1
ATOM 7020 C CA . GLN A 1 951 ? 109.733 11.030 22.166 1.00 44.05 946 GLN A CA 1
ATOM 7021 C C . GLN A 1 951 ? 110.294 12.372 22.624 1.00 44.15 946 GLN A C 1
ATOM 7022 O O . GLN A 1 951 ? 109.608 13.134 23.305 1.00 44.25 946 GLN A O 1
ATOM 7028 N N . GLN A 1 952 ? 111.541 12.652 22.252 1.00 44.12 947 GLN A N 1
ATOM 7029 C CA . GLN A 1 952 ? 112.196 13.895 22.651 1.00 44.25 947 GLN A CA 1
ATOM 7030 C C . GLN A 1 952 ? 111.638 15.112 21.911 1.00 44.09 947 GLN A C 1
ATOM 7031 O O . GLN A 1 952 ? 111.671 16.220 22.432 1.00 44.34 947 GLN A O 1
ATOM 7037 N N . GLY A 1 953 ? 111.137 14.903 20.699 1.00 44.12 948 GLY A N 1
ATOM 7038 C CA . GLY A 1 953 ? 110.558 15.980 19.902 1.00 44.31 948 GLY A CA 1
ATOM 7039 C C . GLY A 1 953 ? 111.583 16.867 19.217 1.00 44.49 948 GLY A C 1
ATOM 7040 O O . GLY A 1 953 ? 112.766 16.540 19.159 1.00 44.60 948 GLY A O 1
ATOM 7041 N N . MET A 1 954 ? 111.111 17.995 18.695 1.00 44.60 949 MET A N 1
ATOM 7042 C CA . MET A 1 954 ? 111.957 18.979 18.027 1.00 44.63 949 MET A CA 1
ATOM 7043 C C . MET A 1 954 ? 111.713 20.368 18.624 1.00 44.40 949 MET A C 1
ATOM 7044 O O . MET A 1 954 ? 111.294 21.292 17.921 1.00 44.42 949 MET A O 1
ATOM 7049 N N . LYS A 1 955 ? 111.970 20.504 19.922 1.00 44.01 950 LYS A N 1
ATOM 7050 C CA . LYS A 1 955 ? 111.710 21.753 20.637 1.00 43.87 950 LYS A CA 1
ATOM 7051 C C . LYS A 1 955 ? 112.978 22.578 20.823 1.00 43.17 950 LYS A C 1
ATOM 7052 O O . LYS A 1 955 ? 112.953 23.621 21.474 1.00 43.20 950 LYS A O 1
ATOM 7058 N N . ASN A 1 956 ? 114.083 22.099 20.264 1.00 42.58 951 ASN A N 1
ATOM 7059 C CA . ASN A 1 956 ? 115.323 22.861 20.245 1.00 41.91 951 ASN A CA 1
ATOM 7060 C C . ASN A 1 956 ? 115.321 23.817 19.059 1.00 41.71 951 ASN A C 1
ATOM 7061 O O . ASN A 1 956 ? 115.555 23.408 17.918 1.00 41.77 951 ASN A O 1
ATOM 7066 N N . LYS A 1 957 ? 115.059 25.091 19.345 1.00 41.55 952 LYS A N 1
ATOM 7067 C CA . LYS A 1 957 ? 114.962 26.134 18.321 1.00 41.43 952 LYS A CA 1
ATOM 7068 C C . LYS A 1 957 ? 116.323 26.525 17.747 1.00 41.05 952 LYS A C 1
ATOM 7069 O O . LYS A 1 957 ? 116.410 26.915 16.578 1.00 41.16 952 LYS A O 1
ATOM 7075 N N . ILE A 1 958 ? 117.377 26.419 18.558 1.00 40.48 953 ILE A N 1
ATOM 7076 C CA . ILE A 1 958 ? 118.734 26.687 18.078 1.00 40.05 953 ILE A CA 1
ATOM 7077 C C . ILE A 1 958 ? 119.131 25.638 17.048 1.00 39.71 953 ILE A C 1
ATOM 7078 O O . ILE A 1 958 ? 119.752 25.965 16.035 1.00 39.93 953 ILE A O 1
ATOM 7083 N N . LEU A 1 959 ? 118.753 24.383 17.305 1.00 39.34 954 LEU A N 1
ATOM 7084 C CA . LEU A 1 959 ? 119.049 23.273 16.402 1.00 38.61 954 LEU A CA 1
ATOM 7085 C C . LEU A 1 959 ? 118.401 23.488 15.035 1.00 38.60 954 LEU A C 1
ATOM 7086 O O . LEU A 1 959 ? 119.074 23.368 14.008 1.00 38.46 954 LEU A O 1
ATOM 7091 N N . ILE A 1 960 ? 117.101 23.801 15.038 1.00 38.44 955 ILE A N 1
ATOM 7092 C CA . ILE A 1 960 ? 116.347 24.108 13.811 1.00 38.45 955 ILE A CA 1
ATOM 7093 C C . ILE A 1 960 ? 116.980 25.293 13.058 1.00 38.36 955 ILE A C 1
ATOM 7094 O O . ILE A 1 960 ? 117.138 25.249 11.840 1.00 37.89 955 ILE A O 1
ATOM 7099 N N . PHE A 1 961 ? 117.355 26.329 13.807 1.00 38.47 956 PHE A N 1
ATOM 7100 C CA . PHE A 1 961 ? 118.113 27.466 13.287 1.00 38.80 956 PHE A CA 1
ATOM 7101 C C . PHE A 1 961 ? 119.365 26.976 12.558 1.00 39.09 956 PHE A C 1
ATOM 7102 O O . PHE A 1 961 ? 119.659 27.422 11.448 1.00 39.25 956 PHE A O 1
ATOM 7110 N N . GLY A 1 962 ? 120.086 26.052 13.190 1.00 39.11 957 GLY A N 1
ATOM 7111 C CA . GLY A 1 962 ? 121.282 25.455 12.605 1.00 39.58 957 GLY A CA 1
ATOM 7112 C C . GLY A 1 962 ? 121.042 24.822 11.248 1.00 39.71 957 GLY A C 1
ATOM 7113 O O . GLY A 1 962 ? 121.826 25.018 10.314 1.00 39.41 957 GLY A O 1
ATOM 7114 N N . LEU A 1 963 ? 119.943 24.078 11.144 1.00 40.01 958 LEU A N 1
ATOM 7115 C CA . LEU A 1 963 ? 119.547 23.433 9.893 1.00 40.44 958 LEU A CA 1
ATOM 7116 C C . LEU A 1 963 ? 119.327 24.440 8.765 1.00 40.65 958 LEU A C 1
ATOM 7117 O O . LEU A 1 963 ? 119.891 24.300 7.672 1.00 40.44 958 LEU A O 1
ATOM 7122 N N . PHE A 1 964 ? 118.521 25.461 9.043 1.00 41.05 959 PHE A N 1
ATOM 7123 C CA . PHE A 1 964 ? 118.260 26.516 8.072 1.00 41.62 959 PHE A CA 1
ATOM 7124 C C . PHE A 1 964 ? 119.507 27.302 7.671 1.00 41.89 959 PHE A C 1
ATOM 7125 O O . PHE A 1 964 ? 119.728 27.534 6.486 1.00 42.02 959 PHE A O 1
ATOM 7133 N N . GLU A 1 965 ? 120.321 27.698 8.647 1.00 42.37 960 GLU A N 1
ATOM 7134 C CA . GLU A 1 965 ? 121.499 28.525 8.368 1.00 42.75 960 GLU A CA 1
ATOM 7135 C C . GLU A 1 965 ? 122.600 27.737 7.686 1.00 42.73 960 GLU A C 1
ATOM 7136 O O . GLU A 1 965 ? 123.338 28.270 6.863 1.00 42.60 960 GLU A O 1
ATOM 7142 N N . GLU A 1 966 ? 122.701 26.463 8.041 1.00 43.05 961 GLU A N 1
ATOM 7143 C CA . GLU A 1 966 ? 123.651 25.558 7.420 1.00 43.12 961 GLU A CA 1
ATOM 7144 C C . GLU A 1 966 ? 123.353 25.448 5.928 1.00 42.91 961 GLU A C 1
ATOM 7145 O O . GLU A 1 966 ? 124.252 25.561 5.094 1.00 42.99 961 GLU A O 1
ATOM 7151 N N . THR A 1 967 ? 122.081 25.233 5.604 1.00 42.79 962 THR A N 1
ATOM 7152 C CA . THR A 1 967 ? 121.640 25.090 4.221 1.00 42.54 962 THR A CA 1
ATOM 7153 C C . THR A 1 967 ? 121.749 26.407 3.460 1.00 42.43 962 THR A C 1
ATOM 7154 O O . THR A 1 967 ? 122.105 26.415 2.285 1.00 42.24 962 THR A O 1
ATOM 7158 N N . ALA A 1 968 ? 121.443 27.513 4.137 1.00 42.33 963 ALA A N 1
ATOM 7159 C CA . ALA A 1 968 ? 121.607 28.842 3.553 1.00 42.17 963 ALA A CA 1
ATOM 7160 C C . ALA A 1 968 ? 123.072 29.104 3.189 1.00 42.13 963 ALA A C 1
ATOM 7161 O O . ALA A 1 968 ? 123.358 29.612 2.108 1.00 42.12 963 ALA A O 1
ATOM 7163 N N . LEU A 1 969 ? 123.984 28.744 4.094 1.00 42.32 964 LEU A N 1
ATOM 7164 C CA . LEU A 1 969 ? 125.426 28.931 3.900 1.00 42.58 964 LEU A CA 1
ATOM 7165 C C . LEU A 1 969 ? 125.918 28.142 2.693 1.00 42.66 964 LEU A C 1
ATOM 7166 O O . LEU A 1 969 ? 126.609 28.692 1.830 1.00 43.02 964 LEU A O 1
ATOM 7171 N N . ALA A 1 970 ? 125.549 26.864 2.639 1.00 42.64 965 ALA A N 1
ATOM 7172 C CA . ALA A 1 970 ? 125.916 25.974 1.539 1.00 42.76 965 ALA A CA 1
ATOM 7173 C C . ALA A 1 970 ? 125.416 26.489 0.185 1.00 43.05 965 ALA A C 1
ATOM 7174 O O . ALA A 1 970 ? 126.177 26.517 -0.792 1.00 43.07 965 ALA A O 1
ATOM 7176 N N . ALA A 1 971 ? 124.148 26.892 0.135 1.00 43.14 966 ALA A N 1
ATOM 7177 C CA . ALA A 1 971 ? 123.555 27.440 -1.083 1.00 43.74 966 ALA A CA 1
ATOM 7178 C C . ALA A 1 971 ? 124.276 28.718 -1.517 1.00 44.33 966 ALA A C 1
ATOM 7179 O O . ALA A 1 971 ? 124.598 28.894 -2.695 1.00 44.30 966 ALA A O 1
ATOM 7181 N N . PHE A 1 972 ? 124.538 29.596 -0.550 1.00 45.06 967 PHE A N 1
ATOM 7182 C CA . PHE A 1 972 ? 125.265 30.835 -0.794 1.00 45.75 967 PHE A CA 1
ATOM 7183 C C . PHE A 1 972 ? 126.664 30.552 -1.331 1.00 45.91 967 PHE A C 1
ATOM 7184 O O . PHE A 1 972 ? 127.131 31.215 -2.249 1.00 46.07 967 PHE A O 1
ATOM 7192 N N . LEU A 1 973 ? 127.321 29.547 -0.770 1.00 46.11 968 LEU A N 1
ATOM 7193 C CA . LEU A 1 973 ? 128.684 29.227 -1.154 1.00 46.29 968 LEU A CA 1
ATOM 7194 C C . LEU A 1 973 ? 128.748 28.657 -2.577 1.00 46.68 968 LEU A C 1
ATOM 7195 O O . LEU A 1 973 ? 129.760 28.793 -3.267 1.00 46.73 968 LEU A O 1
ATOM 7200 N N . SER A 1 974 ? 127.650 28.051 -3.021 1.00 46.89 969 SER A N 1
ATOM 7201 C CA . SER A 1 974 ? 127.575 27.457 -4.352 1.00 47.22 969 SER A CA 1
ATOM 7202 C C . SER A 1 974 ? 127.109 28.442 -5.427 1.00 47.47 969 SER A C 1
ATOM 7203 O O . SER A 1 974 ? 127.619 28.430 -6.551 1.00 47.30 969 SER A O 1
ATOM 7206 N N . TYR A 1 975 ? 126.135 29.279 -5.079 1.00 47.83 970 TYR A N 1
ATOM 7207 C CA . TYR A 1 975 ? 125.471 30.136 -6.057 1.00 48.23 970 TYR A CA 1
ATOM 7208 C C . TYR A 1 975 ? 125.992 31.568 -6.110 1.00 48.92 970 TYR A C 1
ATOM 7209 O O . TYR A 1 975 ? 125.809 32.252 -7.120 1.00 48.81 970 TYR A O 1
ATOM 7218 N N . CYS A 1 976 ? 126.641 32.023 -5.040 1.00 49.90 971 CYS A N 1
ATOM 7219 C CA . CYS A 1 976 ? 127.200 33.376 -5.022 1.00 51.07 971 CYS A CA 1
ATOM 7220 C C . CYS A 1 976 ? 128.312 33.522 -6.064 1.00 51.79 971 CYS A C 1
ATOM 7221 O O . CYS A 1 976 ? 129.245 32.715 -6.090 1.00 51.57 971 CYS A O 1
ATOM 7224 N N . PRO A 1 977 ? 128.203 34.545 -6.933 1.00 52.65 972 PRO A N 1
ATOM 7225 C CA . PRO A 1 977 ? 129.182 34.742 -8.000 1.00 53.48 972 PRO A CA 1
ATOM 7226 C C . PRO A 1 977 ? 130.535 35.167 -7.436 1.00 54.25 972 PRO A C 1
ATOM 7227 O O . PRO A 1 977 ? 130.597 36.029 -6.553 1.00 54.27 972 PRO A O 1
ATOM 7231 N N . GLY A 1 978 ? 131.602 34.545 -7.935 1.00 55.07 973 GLY A N 1
ATOM 7232 C CA . GLY A 1 978 ? 132.957 34.812 -7.458 1.00 56.10 973 GLY A CA 1
ATOM 7233 C C . GLY A 1 978 ? 133.497 33.756 -6.509 1.00 56.92 973 GLY A C 1
ATOM 7234 O O . GLY A 1 978 ? 134.708 33.680 -6.288 1.00 57.03 973 GLY A O 1
ATOM 7235 N N . THR A 1 979 ? 132.605 32.941 -5.946 1.00 57.70 974 THR A N 1
ATOM 7236 C CA . THR A 1 979 ? 132.999 31.887 -5.007 1.00 58.47 974 THR A CA 1
ATOM 7237 C C . THR A 1 979 ? 133.687 30.728 -5.737 1.00 58.82 974 THR A C 1
ATOM 7238 O O . THR A 1 979 ? 134.389 29.921 -5.119 1.00 58.82 974 THR A O 1
ATOM 7242 N N . ASP A 1 980 ? 133.491 30.665 -7.056 1.00 59.25 975 ASP A N 1
ATOM 7243 C CA . ASP A 1 980 ? 134.163 29.681 -7.905 1.00 59.65 975 ASP A CA 1
ATOM 7244 C C . ASP A 1 980 ? 135.666 29.944 -8.025 1.00 59.66 975 ASP A C 1
ATOM 7245 O O . ASP A 1 980 ? 136.432 29.062 -8.416 1.00 59.87 975 ASP A O 1
ATOM 7250 N N . VAL A 1 981 ? 136.075 31.158 -7.668 1.00 59.53 976 VAL A N 1
ATOM 7251 C CA . VAL A 1 981 ? 137.475 31.562 -7.697 1.00 59.19 976 VAL A CA 1
ATOM 7252 C C . VAL A 1 981 ? 138.109 31.447 -6.306 1.00 58.89 976 VAL A C 1
ATOM 7253 O O . VAL A 1 981 ? 139.215 30.919 -6.167 1.00 59.07 976 VAL A O 1
ATOM 7257 N N . ALA A 1 982 ? 137.405 31.935 -5.286 1.00 58.21 977 ALA A N 1
ATOM 7258 C CA . ALA A 1 982 ? 137.949 32.001 -3.930 1.00 57.57 977 ALA A CA 1
ATOM 7259 C C . ALA A 1 982 ? 137.913 30.659 -3.205 1.00 57.10 977 ALA A C 1
ATOM 7260 O O . ALA A 1 982 ? 138.765 30.379 -2.360 1.00 56.98 977 ALA A O 1
ATOM 7262 N N . LEU A 1 983 ? 136.926 29.833 -3.536 1.00 56.55 978 LEU A N 1
ATOM 7263 C CA . LEU A 1 983 ? 136.727 28.562 -2.845 1.00 55.90 978 LEU A CA 1
ATOM 7264 C C . LEU A 1 983 ? 136.541 27.389 -3.800 1.00 55.45 978 LEU A C 1
ATOM 7265 O O . LEU A 1 983 ? 136.437 26.243 -3.363 1.00 55.58 978 LEU A O 1
ATOM 7270 N N . ARG A 1 984 ? 136.505 27.683 -5.098 1.00 55.02 979 ARG A N 1
ATOM 7271 C CA . ARG A 1 984 ? 136.266 26.680 -6.141 1.00 54.62 979 ARG A CA 1
ATOM 7272 C C . ARG A 1 984 ? 134.920 25.974 -5.956 1.00 54.14 979 ARG A C 1
ATOM 7273 O O . ARG A 1 984 ? 134.804 24.755 -6.112 1.00 53.93 979 ARG A O 1
ATOM 7281 N N . MET A 1 985 ? 133.909 26.769 -5.617 1.00 53.45 980 MET A N 1
ATOM 7282 C CA . MET A 1 985 ? 132.549 26.293 -5.448 1.00 52.86 980 MET A CA 1
ATOM 7283 C C . MET A 1 985 ? 131.757 26.641 -6.696 1.00 52.29 980 MET A C 1
ATOM 7284 O O . MET A 1 985 ? 131.745 27.794 -7.133 1.00 52.27 980 MET A O 1
ATOM 7289 N N . TYR A 1 986 ? 131.090 25.650 -7.270 1.00 51.58 981 TYR A N 1
ATOM 7290 C CA . TYR A 1 986 ? 130.373 25.862 -8.523 1.00 50.98 981 TYR A CA 1
ATOM 7291 C C . TYR A 1 986 ? 128.869 25.692 -8.361 1.00 50.31 981 TYR A C 1
ATOM 7292 O O . TYR A 1 986 ? 128.423 24.966 -7.477 1.00 50.33 981 TYR A O 1
ATOM 7301 N N . PRO A 1 987 ? 128.078 26.391 -9.194 1.00 49.68 982 PRO A N 1
ATOM 7302 C CA . PRO A 1 987 ? 126.630 26.270 -9.045 1.00 49.26 982 PRO A CA 1
ATOM 7303 C C . PRO A 1 987 ? 126.148 24.846 -9.288 1.00 48.79 982 PRO A C 1
ATOM 7304 O O . PRO A 1 987 ? 126.588 24.189 -10.232 1.00 48.96 982 PRO A O 1
ATOM 7308 N N . LEU A 1 988 ? 125.270 24.369 -8.415 1.00 48.25 983 LEU A N 1
ATOM 7309 C CA . LEU A 1 988 ? 124.703 23.042 -8.569 1.00 47.66 983 LEU A CA 1
ATOM 7310 C C . LEU A 1 988 ? 123.333 23.112 -9.216 1.00 47.48 983 LEU A C 1
ATOM 7311 O O . LEU A 1 988 ? 122.537 24.005 -8.921 1.00 47.44 983 LEU A O 1
ATOM 7316 N N . LYS A 1 989 ? 123.061 22.161 -10.102 1.00 47.11 984 LYS A N 1
ATOM 7317 C CA . LYS A 1 989 ? 121.739 22.035 -10.698 1.00 46.67 984 LYS A CA 1
ATOM 7318 C C . LYS A 1 989 ? 120.767 21.463 -9.658 1.00 46.21 984 LYS A C 1
ATOM 7319 O O . LYS A 1 989 ? 121.183 20.699 -8.779 1.00 46.05 984 LYS A O 1
ATOM 7325 N N . PRO A 1 990 ? 119.479 21.852 -9.737 1.00 45.71 985 PRO A N 1
ATOM 7326 C CA . PRO A 1 990 ? 118.510 21.476 -8.700 1.00 45.35 985 PRO A CA 1
ATOM 7327 C C . PRO A 1 990 ? 118.542 19.987 -8.362 1.00 44.99 985 PRO A C 1
ATOM 7328 O O . PRO A 1 990 ? 118.613 19.636 -7.183 1.00 45.29 985 PRO A O 1
ATOM 7332 N N . SER A 1 991 ? 118.519 19.131 -9.383 1.00 44.60 986 SER A N 1
ATOM 7333 C CA . SER A 1 991 ? 118.588 17.678 -9.194 1.00 44.28 986 SER A CA 1
ATOM 7334 C C . SER A 1 991 ? 119.790 17.219 -8.355 1.00 43.97 986 SER A C 1
ATOM 7335 O O . SER A 1 991 ? 119.667 16.249 -7.604 1.00 43.68 986 SER A O 1
ATOM 7338 N N . TRP A 1 992 ? 120.925 17.925 -8.464 1.00 43.60 987 TRP A N 1
ATOM 7339 C CA . TRP A 1 992 ? 122.137 17.614 -7.679 1.00 43.45 987 TRP A CA 1
ATOM 7340 C C . TRP A 1 992 ? 121.888 17.582 -6.165 1.00 43.31 987 TRP A C 1
ATOM 7341 O O . TRP A 1 992 ? 122.479 16.757 -5.458 1.00 43.43 987 TRP A O 1
ATOM 7352 N N . TRP A 1 993 ? 121.029 18.477 -5.670 1.00 43.14 988 TRP A N 1
ATOM 7353 C CA . TRP A 1 993 ? 120.776 18.595 -4.224 1.00 43.18 988 TRP A CA 1
ATOM 7354 C C . TRP A 1 993 ? 120.196 17.336 -3.611 1.00 43.18 988 TRP A C 1
ATOM 7355 O O . TRP A 1 993 ? 120.354 17.102 -2.416 1.00 43.35 988 TRP A O 1
ATOM 7366 N N . PHE A 1 994 ? 119.543 16.527 -4.437 1.00 43.38 989 PHE A N 1
ATOM 7367 C CA . PHE A 1 994 ? 118.771 15.385 -3.954 1.00 43.92 989 PHE A CA 1
ATOM 7368 C C . PHE A 1 994 ? 119.510 14.051 -4.005 1.00 43.90 989 PHE A C 1
ATOM 7369 O O . PHE A 1 994 ? 118.983 13.026 -3.560 1.00 44.09 989 PHE A O 1
ATOM 7377 N N . CYS A 1 995 ? 120.737 14.069 -4.521 1.00 43.95 990 CYS A N 1
ATOM 7378 C CA . CYS A 1 995 ? 121.543 12.852 -4.621 1.00 44.01 990 CYS A CA 1
ATOM 7379 C C . CYS A 1 995 ? 121.652 12.105 -3.292 1.00 43.73 990 CYS A C 1
ATOM 7380 O O . CYS A 1 995 ? 121.398 10.899 -3.235 1.00 43.95 990 CYS A O 1
ATOM 7383 N N . ALA A 1 996 ? 122.005 12.825 -2.231 1.00 43.32 991 ALA A N 1
ATOM 7384 C CA . ALA A 1 996 ? 122.267 12.200 -0.934 1.00 43.27 991 ALA A CA 1
ATOM 7385 C C . ALA A 1 996 ? 121.018 11.968 -0.080 1.00 43.23 991 ALA A C 1
ATOM 7386 O O . ALA A 1 996 ? 121.097 11.335 0.973 1.00 43.23 991 ALA A O 1
ATOM 7388 N N . PHE A 1 997 ? 119.870 12.466 -0.536 1.00 43.37 992 PHE A N 1
ATOM 7389 C CA . PHE A 1 997 ? 118.612 12.319 0.208 1.00 43.61 992 PHE A CA 1
ATOM 7390 C C . PHE A 1 997 ? 118.303 10.876 0.654 1.00 43.46 992 PHE A C 1
ATOM 7391 O O . PHE A 1 997 ? 117.932 10.667 1.811 1.00 43.38 992 PHE A O 1
ATOM 7399 N N . PRO A 1 998 ? 118.460 9.880 -0.247 1.00 43.36 993 PRO A N 1
ATOM 7400 C CA . PRO A 1 998 ? 118.174 8.512 0.191 1.00 43.43 993 PRO A CA 1
ATOM 7401 C C . PRO A 1 998 ? 119.149 8.017 1.265 1.00 43.51 993 PRO A C 1
ATOM 7402 O O . PRO A 1 998 ? 118.784 7.156 2.078 1.00 43.40 993 PRO A O 1
ATOM 7406 N N . TYR A 1 999 ? 120.370 8.555 1.261 1.00 43.43 994 TYR A N 1
ATOM 7407 C CA . TYR A 1 999 ? 121.371 8.226 2.280 1.00 43.41 994 TYR A CA 1
ATOM 7408 C C . TYR A 1 999 ? 121.099 8.959 3.589 1.00 43.36 994 TYR A C 1
ATOM 7409 O O . TYR A 1 999 ? 121.275 8.399 4.672 1.00 42.98 994 TYR A O 1
ATOM 7418 N N . SER A 1 1000 ? 120.661 10.212 3.476 1.00 43.36 995 SER A N 1
ATOM 7419 C CA . SER A 1 1000 ? 120.259 10.995 4.632 1.00 43.27 995 SER A CA 1
ATOM 7420 C C . SER A 1 1000 ? 119.136 10.274 5.382 1.00 43.19 995 SER A C 1
ATOM 7421 O O . SER A 1 1000 ? 119.177 10.167 6.608 1.00 43.10 995 SER A O 1
ATOM 7424 N N . LEU A 1 1001 ? 118.161 9.753 4.635 1.00 43.10 996 LEU A N 1
ATOM 7425 C CA . LEU A 1 1001 ? 117.034 9.016 5.214 1.00 43.06 996 LEU A CA 1
ATOM 7426 C C . LEU A 1 1001 ? 117.447 7.680 5.848 1.00 42.82 996 LEU A C 1
ATOM 7427 O O . LEU A 1 1001 ? 116.951 7.327 6.914 1.00 42.65 996 LEU A O 1
ATOM 7432 N N . ILE A 1 1002 ? 118.341 6.938 5.194 1.00 42.74 997 ILE A N 1
ATOM 7433 C CA . ILE A 1 1002 ? 118.794 5.650 5.737 1.00 42.83 997 ILE A CA 1
ATOM 7434 C C . ILE A 1 1002 ? 119.434 5.844 7.108 1.00 42.35 997 ILE A C 1
ATOM 7435 O O . ILE A 1 1002 ? 119.213 5.038 8.018 1.00 42.51 997 ILE A O 1
ATOM 7440 N N . ILE A 1 1003 ? 120.197 6.929 7.250 1.00 41.87 998 ILE A N 1
ATOM 7441 C CA . ILE A 1 1003 ? 120.798 7.310 8.528 1.00 41.37 998 ILE A CA 1
ATOM 7442 C C . ILE A 1 1003 ? 119.731 7.477 9.615 1.00 41.64 998 ILE A C 1
ATOM 7443 O O . ILE A 1 1003 ? 119.835 6.877 10.694 1.00 41.26 998 ILE A O 1
ATOM 7448 N N . PHE A 1 1004 ? 118.703 8.268 9.312 1.00 41.81 999 PHE A N 1
ATOM 7449 C CA . PHE A 1 1004 ? 117.616 8.514 10.249 1.00 42.22 999 PHE A CA 1
ATOM 7450 C C . PHE A 1 1004 ? 116.942 7.212 10.674 1.00 42.77 999 PHE A C 1
ATOM 7451 O O . PHE A 1 1004 ? 116.714 6.991 11.859 1.00 42.80 999 PHE A O 1
ATOM 7459 N N . LEU A 1 1005 ? 116.654 6.347 9.706 1.00 43.37 1000 LEU A N 1
ATOM 7460 C CA . LEU A 1 1005 ? 115.965 5.089 9.977 1.00 44.14 1000 LEU A CA 1
ATOM 7461 C C . LEU A 1 1005 ? 116.844 4.148 10.767 1.00 44.64 1000 LEU A C 1
ATOM 7462 O O . LEU A 1 1005 ? 116.411 3.582 11.771 1.00 44.34 1000 LEU A O 1
ATOM 7467 N N . TYR A 1 1006 ? 118.081 3.995 10.296 1.00 45.53 1001 TYR A N 1
ATOM 7468 C CA . TYR A 1 1006 ? 119.057 3.104 10.902 1.00 46.48 1001 TYR A CA 1
ATOM 7469 C C . TYR A 1 1006 ? 119.242 3.402 12.384 1.00 47.13 1001 TYR A C 1
ATOM 7470 O O . TYR A 1 1006 ? 119.160 2.498 13.218 1.00 47.01 1001 TYR A O 1
ATOM 7479 N N . ASP A 1 1007 ? 119.485 4.673 12.702 1.00 48.11 1002 ASP A N 1
ATOM 7480 C CA . ASP A 1 1007 ? 119.749 5.079 14.073 1.00 49.04 1002 ASP A CA 1
ATOM 7481 C C . ASP A 1 1007 ? 118.508 4.981 14.943 1.00 49.93 1002 ASP A C 1
ATOM 7482 O O . ASP A 1 1007 ? 118.600 4.734 16.154 1.00 50.05 1002 ASP A O 1
ATOM 7487 N N . GLU A 1 1008 ? 117.351 5.176 14.320 1.00 50.83 1003 GLU A N 1
ATOM 7488 C CA . GLU A 1 1008 ? 116.081 5.068 15.009 1.00 51.98 1003 GLU A CA 1
ATOM 7489 C C . GLU A 1 1008 ? 115.763 3.610 15.328 1.00 52.60 1003 GLU A C 1
ATOM 7490 O O . GLU A 1 1008 ? 115.211 3.315 16.387 1.00 52.77 1003 GLU A O 1
ATOM 7496 N N . MET A 1 1009 ? 116.113 2.704 14.415 1.00 53.50 1004 MET A N 1
ATOM 7497 C CA . MET A 1 1009 ? 115.927 1.267 14.640 1.00 54.45 1004 MET A CA 1
ATOM 7498 C C . MET A 1 1009 ? 116.875 0.772 15.734 1.00 54.62 1004 MET A C 1
ATOM 7499 O O . MET A 1 1009 ? 116.465 0.049 16.643 1.00 54.43 1004 MET A O 1
ATOM 7504 N N . ARG A 1 1010 ? 118.137 1.186 15.632 1.00 54.95 1005 ARG A N 1
ATOM 7505 C CA . ARG A 1 1010 ? 119.186 0.853 16.595 1.00 55.43 1005 ARG A CA 1
ATOM 7506 C C . ARG A 1 1010 ? 118.825 1.255 18.029 1.00 55.69 1005 ARG A C 1
ATOM 7507 O O . ARG A 1 1010 ? 118.961 0.453 18.953 1.00 55.51 1005 ARG A O 1
ATOM 7515 N N . ARG A 1 1011 ? 118.361 2.491 18.201 1.00 56.21 1006 ARG A N 1
ATOM 7516 C CA . ARG A 1 1011 ? 117.985 2.999 19.524 1.00 56.81 1006 ARG A CA 1
ATOM 7517 C C . ARG A 1 1011 ? 116.713 2.354 20.035 1.00 57.05 1006 ARG A C 1
ATOM 7518 O O . ARG A 1 1011 ? 116.512 2.240 21.243 1.00 57.03 1006 ARG A O 1
ATOM 7526 N N . PHE A 1 1012 ? 115.858 1.936 19.107 1.00 57.60 1007 PHE A N 1
ATOM 7527 C CA . PHE A 1 1012 ? 114.685 1.147 19.449 1.00 58.15 1007 PHE A CA 1
ATOM 7528 C C . PHE A 1 1012 ? 115.103 -0.178 20.094 1.00 58.41 1007 PHE A C 1
ATOM 7529 O O . PHE A 1 1012 ? 114.449 -0.648 21.024 1.00 58.23 1007 PHE A O 1
ATOM 7537 N N . ILE A 1 1013 ? 116.204 -0.756 19.612 1.00 58.91 1008 ILE A N 1
ATOM 7538 C CA . ILE A 1 1013 ? 116.755 -1.986 20.190 1.00 59.47 1008 ILE A CA 1
ATOM 7539 C C . ILE A 1 1013 ? 117.323 -1.741 21.588 1.00 59.79 1008 ILE A C 1
ATOM 7540 O O . ILE A 1 1013 ? 117.063 -2.525 22.504 1.00 59.87 1008 ILE A O 1
ATOM 7545 N N . ILE A 1 1014 ? 118.091 -0.657 21.739 1.00 60.23 1009 ILE A N 1
ATOM 7546 C CA . ILE A 1 1014 ? 118.641 -0.234 23.035 1.00 60.68 1009 ILE A CA 1
ATOM 7547 C C . ILE A 1 1014 ? 117.556 -0.219 24.111 1.00 60.81 1009 ILE A C 1
ATOM 7548 O O . ILE A 1 1014 ? 117.680 -0.897 25.130 1.00 60.80 1009 ILE A O 1
ATOM 7553 N N . ARG A 1 1015 ? 116.496 0.550 23.860 1.00 61.05 1010 ARG A N 1
ATOM 7554 C CA . ARG A 1 1015 ? 115.391 0.716 24.802 1.00 61.38 1010 ARG A CA 1
ATOM 7555 C C . ARG A 1 1015 ? 114.668 -0.600 25.073 1.00 61.99 1010 ARG A C 1
ATOM 7556 O O . ARG A 1 1015 ? 114.394 -0.934 26.225 1.00 62.05 1010 ARG A O 1
ATOM 7564 N N . ARG A 1 1016 ? 114.375 -1.342 24.006 1.00 62.65 1011 ARG A N 1
ATOM 7565 C CA . ARG A 1 1016 ? 113.634 -2.600 24.098 1.00 63.33 1011 ARG A CA 1
ATOM 7566 C C . ARG A 1 1016 ? 114.373 -3.695 24.865 1.00 63.67 1011 ARG A C 1
ATOM 7567 O O . ARG A 1 1016 ? 113.758 -4.669 25.304 1.00 63.74 1011 ARG A O 1
ATOM 7575 N N . SER A 1 1017 ? 115.686 -3.538 25.020 1.00 63.98 1012 SER A N 1
ATOM 7576 C CA . SER A 1 1017 ? 116.480 -4.486 25.797 1.00 64.29 1012 SER A CA 1
ATOM 7577 C C . SER A 1 1017 ? 117.696 -3.824 26.444 1.00 64.51 1012 SER A C 1
ATOM 7578 O O . SER A 1 1017 ? 118.762 -3.742 25.829 1.00 64.59 1012 SER A O 1
ATOM 7581 N N . PRO A 1 1018 ? 117.535 -3.347 27.695 1.00 64.71 1013 PRO A N 1
ATOM 7582 C CA . PRO A 1 1018 ? 118.633 -2.781 28.489 1.00 64.87 1013 PRO A CA 1
ATOM 7583 C C . PRO A 1 1018 ? 119.771 -3.778 28.726 1.00 65.01 1013 PRO A C 1
ATOM 7584 O O . PRO A 1 1018 ? 120.794 -3.412 29.306 1.00 64.90 1013 PRO A O 1
ATOM 7588 N N . GLY A 1 1019 ? 119.578 -5.020 28.278 1.00 65.23 1014 GLY A N 1
ATOM 7589 C CA . GLY A 1 1019 ? 120.594 -6.076 28.336 1.00 65.28 1014 GLY A CA 1
ATOM 7590 C C . GLY A 1 1019 ? 122.009 -5.586 28.090 1.00 65.17 1014 GLY A C 1
ATOM 7591 O O . GLY A 1 1019 ? 122.784 -5.426 29.033 1.00 65.15 1014 GLY A O 1
ATOM 7592 N N . GLY A 1 1020 ? 122.361 -5.338 26.835 1.00 65.01 1015 GLY A N 1
ATOM 7593 C CA . GLY A 1 1020 ? 123.682 -4.805 26.584 1.00 64.83 1015 GLY A CA 1
ATOM 7594 C C . GLY A 1 1020 ? 124.235 -4.790 25.181 1.00 64.62 1015 GLY A C 1
ATOM 7595 O O . GLY A 1 1020 ? 125.039 -3.917 24.869 1.00 64.83 1015 GLY A O 1
ATOM 7596 N N . TRP A 1 1021 ? 123.829 -5.721 24.321 1.00 64.19 1016 TRP A N 1
ATOM 7597 C CA . TRP A 1 1021 ? 124.530 -5.839 23.039 1.00 63.92 1016 TRP A CA 1
ATOM 7598 C C . TRP A 1 1021 ? 124.645 -4.524 22.261 1.00 63.54 1016 TRP A C 1
ATOM 7599 O O . TRP A 1 1021 ? 125.752 -4.040 22.030 1.00 63.46 1016 TRP A O 1
ATOM 7610 N N . VAL A 1 1022 ? 123.507 -3.967 21.852 1.00 63.09 1017 VAL A N 1
ATOM 7611 C CA . VAL A 1 1022 ? 123.491 -2.704 21.115 1.00 62.72 1017 VAL A CA 1
ATOM 7612 C C . VAL A 1 1022 ? 123.986 -1.585 22.029 1.00 62.46 1017 VAL A C 1
ATOM 7613 O O . VAL A 1 1022 ? 124.723 -0.691 21.605 1.00 62.17 1017 VAL A O 1
ATOM 7617 N N . GLU A 1 1023 ? 123.596 -1.675 23.297 1.00 62.34 1018 GLU A N 1
ATOM 7618 C CA . GLU A 1 1023 ? 124.003 -0.726 24.322 1.00 62.30 1018 GLU A CA 1
ATOM 7619 C C . GLU A 1 1023 ? 125.526 -0.674 24.530 1.00 62.09 1018 GLU A C 1
ATOM 7620 O O . GLU A 1 1023 ? 126.139 0.379 24.353 1.00 62.16 1018 GLU A O 1
ATOM 7626 N N . GLN A 1 1024 ? 126.131 -1.806 24.886 1.00 61.68 1019 GLN A N 1
ATOM 7627 C CA . GLN A 1 1024 ? 127.564 -1.852 25.205 1.00 61.41 1019 GLN A CA 1
ATOM 7628 C C . GLN A 1 1024 ? 128.450 -1.654 23.979 1.00 60.88 1019 GLN A C 1
ATOM 7629 O O . GLN A 1 1024 ? 129.661 -1.459 24.106 1.00 60.87 1019 GLN A O 1
ATOM 7635 N N . GLU A 1 1025 ? 127.841 -1.701 22.797 1.00 60.38 1020 GLU A N 1
ATOM 7636 C CA . GLU A 1 1025 ? 128.570 -1.501 21.551 1.00 59.85 1020 GLU A CA 1
ATOM 7637 C C . GLU A 1 1025 ? 128.487 -0.075 21.011 1.00 59.75 1020 GLU A C 1
ATOM 7638 O O . GLU A 1 1025 ? 129.480 0.447 20.505 1.00 59.64 1020 GLU A O 1
ATOM 7644 N N . THR A 1 1026 ? 127.316 0.552 21.118 1.00 59.65 1021 THR A N 1
ATOM 7645 C CA . THR A 1 1026 ? 127.088 1.838 20.449 1.00 59.73 1021 THR A CA 1
ATOM 7646 C C . THR A 1 1026 ? 126.599 2.990 21.343 1.00 59.98 1021 THR A C 1
ATOM 7647 O O . THR A 1 1026 ? 126.660 4.151 20.933 1.00 59.89 1021 THR A O 1
ATOM 7651 N N . TYR A 1 1027 ? 126.126 2.675 22.550 1.00 60.35 1022 TYR A N 1
ATOM 7652 C CA . TYR A 1 1027 ? 125.587 3.690 23.466 1.00 60.81 1022 TYR A CA 1
ATOM 7653 C C . TYR A 1 1027 ? 126.674 4.660 23.966 1.00 61.30 1022 TYR A C 1
ATOM 7654 O O . TYR A 1 1027 ? 127.295 4.433 25.010 1.00 61.33 1022 TYR A O 1
ATOM 7663 N N . TYR A 1 1028 ? 126.872 5.728 23.185 1.00 61.91 1023 TYR A N 1
ATOM 7664 C CA . TYR A 1 1028 ? 127.879 6.797 23.380 1.00 62.46 1023 TYR A CA 1
ATOM 7665 C C . TYR A 1 1028 ? 128.566 6.848 24.738 1.00 62.47 1023 TYR A C 1
ATOM 7666 O O . TYR A 1 1028 ? 128.181 7.621 25.616 1.00 62.32 1023 TYR A O 1
ATOM 7676 N N . ARG B 2 28 ? 139.660 -3.820 22.306 1.00 88.02 28 ARG B N 1
ATOM 7677 C CA . ARG B 2 28 ? 140.293 -4.926 23.078 1.00 88.02 28 ARG B CA 1
ATOM 7678 C C . ARG B 2 28 ? 139.278 -5.617 23.996 1.00 87.94 28 ARG B C 1
ATOM 7679 O O . ARG B 2 28 ? 139.225 -5.345 25.199 1.00 87.97 28 ARG B O 1
ATOM 7687 N N . THR B 2 29 ? 138.473 -6.506 23.414 1.00 87.75 29 THR B N 1
ATOM 7688 C CA . THR B 2 29 ? 137.434 -7.239 24.149 1.00 87.46 29 THR B CA 1
ATOM 7689 C C . THR B 2 29 ? 137.756 -8.740 24.244 1.00 87.06 29 THR B C 1
ATOM 7690 O O . THR B 2 29 ? 138.886 -9.155 23.973 1.00 86.98 29 THR B O 1
ATOM 7694 N N . GLY B 2 30 ? 136.763 -9.539 24.639 1.00 86.56 30 GLY B N 1
ATOM 7695 C CA . GLY B 2 30 ? 136.919 -10.990 24.780 1.00 85.91 30 GLY B CA 1
ATOM 7696 C C . GLY B 2 30 ? 136.703 -11.724 23.470 1.00 85.49 30 GLY B C 1
ATOM 7697 O O . GLY B 2 30 ? 137.342 -11.404 22.466 1.00 85.54 30 GLY B O 1
ATOM 7698 N N . SER B 2 31 ? 135.806 -12.713 23.479 1.00 84.97 31 SER B N 1
ATOM 7699 C CA . SER B 2 31 ? 135.416 -13.421 22.249 1.00 84.27 31 SER B CA 1
ATOM 7700 C C . SER B 2 31 ? 134.525 -12.528 21.392 1.00 83.80 31 SER B C 1
ATOM 7701 O O . SER B 2 31 ? 134.258 -12.835 20.227 1.00 83.83 31 SER B O 1
ATOM 7704 N N . SER B 2 32 ? 134.075 -11.428 22.001 1.00 82.93 32 SER B N 1
ATOM 7705 C CA . SER B 2 32 ? 133.240 -10.397 21.381 1.00 81.94 32 SER B CA 1
ATOM 7706 C C . SER B 2 32 ? 133.756 -9.921 20.019 1.00 81.14 32 SER B C 1
ATOM 7707 O O . SER B 2 32 ? 132.989 -9.379 19.218 1.00 81.04 32 SER B O 1
ATOM 7710 N N . TRP B 2 33 ? 135.052 -10.125 19.773 1.00 80.13 33 TRP B N 1
ATOM 7711 C CA . TRP B 2 33 ? 135.688 -9.806 18.489 1.00 79.06 33 TRP B CA 1
ATOM 7712 C C . TRP B 2 33 ? 134.987 -10.452 17.292 1.00 78.34 33 TRP B C 1
ATOM 7713 O O . TRP B 2 33 ? 134.970 -9.885 16.199 1.00 78.22 33 TRP B O 1
ATOM 7724 N N . PHE B 2 34 ? 134.421 -11.639 17.508 1.00 77.39 34 PHE B N 1
ATOM 7725 C CA . PHE B 2 34 ? 133.666 -12.348 16.473 1.00 76.36 34 PHE B CA 1
ATOM 7726 C C . PHE B 2 34 ? 132.358 -11.634 16.153 1.00 75.61 34 PHE B C 1
ATOM 7727 O O . PHE B 2 34 ? 132.071 -11.361 14.987 1.00 75.71 34 PHE B O 1
ATOM 7735 N N . LYS B 2 35 ? 131.577 -11.335 17.191 1.00 74.50 35 LYS B N 1
ATOM 7736 C CA . LYS B 2 35 ? 130.254 -10.731 17.029 1.00 73.52 35 LYS B CA 1
ATOM 7737 C C . LYS B 2 35 ? 130.314 -9.362 16.350 1.00 72.71 35 LYS B C 1
ATOM 7738 O O . LYS B 2 35 ? 129.408 -8.997 15.599 1.00 72.42 35 LYS B O 1
ATOM 7744 N N . ILE B 2 36 ? 131.387 -8.620 16.614 1.00 71.82 36 ILE B N 1
ATOM 7745 C CA . ILE B 2 36 ? 131.600 -7.317 15.992 1.00 71.01 36 ILE B CA 1
ATOM 7746 C C . ILE B 2 36 ? 132.131 -7.449 14.556 1.00 70.45 36 ILE B C 1
ATOM 7747 O O . ILE B 2 36 ? 131.977 -6.529 13.753 1.00 70.34 36 ILE B O 1
ATOM 7752 N N . PHE B 2 37 ? 132.738 -8.596 14.242 1.00 69.75 37 PHE B N 1
ATOM 7753 C CA . PHE B 2 37 ? 133.170 -8.905 12.875 1.00 69.03 37 PHE B CA 1
ATOM 7754 C C . PHE B 2 37 ? 131.982 -9.352 12.022 1.00 68.39 37 PHE B C 1
ATOM 7755 O O . PHE B 2 37 ? 131.862 -8.951 10.865 1.00 68.28 37 PHE B O 1
ATOM 7763 N N . LEU B 2 38 ? 131.116 -10.179 12.608 1.00 67.63 38 LEU B N 1
ATOM 7764 C CA . LEU B 2 38 ? 129.885 -10.642 11.963 1.00 66.95 38 LEU B CA 1
ATOM 7765 C C . LEU B 2 38 ? 128.961 -9.466 11.639 1.00 66.24 38 LEU B C 1
ATOM 7766 O O . LEU B 2 38 ? 128.274 -9.474 10.615 1.00 66.25 38 LEU B O 1
ATOM 7771 N N . PHE B 2 39 ? 128.955 -8.460 12.514 1.00 65.26 39 PHE B N 1
ATOM 7772 C CA . PHE B 2 39 ? 128.150 -7.260 12.310 1.00 64.22 39 PHE B CA 1
ATOM 7773 C C . PHE B 2 39 ? 128.654 -6.425 11.134 1.00 63.81 39 PHE B C 1
ATOM 7774 O O . PHE B 2 39 ? 127.923 -6.214 10.169 1.00 63.81 39 PHE B O 1
ATOM 7782 N N . TYR B 2 40 ? 129.897 -5.954 11.228 1.00 63.15 40 TYR B N 1
ATOM 7783 C CA . TYR B 2 40 ? 130.483 -5.077 10.213 1.00 62.64 40 TYR B CA 1
ATOM 7784 C C . TYR B 2 40 ? 130.597 -5.724 8.835 1.00 62.25 40 TYR B C 1
ATOM 7785 O O . TYR B 2 40 ? 130.651 -5.024 7.824 1.00 62.14 40 TYR B O 1
ATOM 7794 N N . LEU B 2 41 ? 130.638 -7.054 8.808 1.00 61.77 41 LEU B N 1
ATOM 7795 C CA . LEU B 2 41 ? 130.638 -7.809 7.560 1.00 61.25 41 LEU B CA 1
ATOM 7796 C C . LEU B 2 41 ? 129.279 -7.695 6.874 1.00 60.72 41 LEU B C 1
ATOM 7797 O O . LEU B 2 41 ? 129.210 -7.376 5.686 1.00 60.66 41 LEU B O 1
ATOM 7802 N N . ILE B 2 42 ? 128.211 -7.947 7.631 1.00 59.97 42 ILE B N 1
ATOM 7803 C CA . ILE B 2 42 ? 126.844 -7.844 7.120 1.00 59.37 42 ILE B CA 1
ATOM 7804 C C . ILE B 2 42 ? 126.490 -6.384 6.848 1.00 58.84 42 ILE B C 1
ATOM 7805 O O . ILE B 2 42 ? 125.890 -6.062 5.820 1.00 58.72 42 ILE B O 1
ATOM 7810 N N . PHE B 2 43 ? 126.888 -5.511 7.769 1.00 58.14 43 PHE B N 1
ATOM 7811 C CA . PHE B 2 43 ? 126.626 -4.077 7.677 1.00 57.37 43 PHE B CA 1
ATOM 7812 C C . PHE B 2 43 ? 127.231 -3.457 6.415 1.00 56.76 43 PHE B C 1
ATOM 7813 O O . PHE B 2 43 ? 126.506 -2.885 5.597 1.00 56.63 43 PHE B O 1
ATOM 7821 N N . TYR B 2 44 ? 128.551 -3.580 6.258 1.00 55.94 44 TYR B N 1
ATOM 7822 C CA . TYR B 2 44 ? 129.243 -3.048 5.081 1.00 55.15 44 TYR B CA 1
ATOM 7823 C C . TYR B 2 44 ? 128.808 -3.749 3.794 1.00 54.73 44 TYR B C 1
ATOM 7824 O O . TYR B 2 44 ? 128.831 -3.153 2.714 1.00 54.55 44 TYR B O 1
ATOM 7833 N N . GLY B 2 45 ? 128.418 -5.016 3.920 1.00 54.22 45 GLY B N 1
ATOM 7834 C CA . GLY B 2 45 ? 127.877 -5.781 2.798 1.00 53.47 45 GLY B CA 1
ATOM 7835 C C . GLY B 2 45 ? 126.601 -5.157 2.269 1.00 52.92 45 GLY B C 1
ATOM 7836 O O . GLY B 2 45 ? 126.463 -4.947 1.063 1.00 52.95 45 GLY B O 1
ATOM 7837 N N . CYS B 2 46 ? 125.678 -4.856 3.184 1.00 52.35 46 CYS B N 1
ATOM 7838 C CA . CYS B 2 46 ? 124.431 -4.154 2.874 1.00 51.96 46 CYS B CA 1
ATOM 7839 C C . CYS B 2 46 ? 124.677 -2.785 2.257 1.00 51.27 46 CYS B C 1
ATOM 7840 O O . CYS B 2 46 ? 124.052 -2.434 1.259 1.00 51.11 46 CYS B O 1
ATOM 7843 N N . LEU B 2 47 ? 125.575 -2.016 2.873 1.00 50.47 47 LEU B N 1
ATOM 7844 C CA . LEU B 2 47 ? 125.911 -0.680 2.392 1.00 49.89 47 LEU B CA 1
ATOM 7845 C C . LEU B 2 47 ? 126.462 -0.713 0.970 1.00 49.43 47 LEU B C 1
ATOM 7846 O O . LEU B 2 47 ? 126.107 0.132 0.145 1.00 49.38 47 LEU B O 1
ATOM 7851 N N . ALA B 2 48 ? 127.319 -1.694 0.691 1.00 48.81 48 ALA B N 1
ATOM 7852 C CA . ALA B 2 48 ? 127.869 -1.884 -0.646 1.00 48.44 48 ALA B CA 1
ATOM 7853 C C . ALA B 2 48 ? 126.754 -2.236 -1.630 1.00 48.21 48 ALA B C 1
ATOM 7854 O O . ALA B 2 48 ? 126.688 -1.678 -2.722 1.00 47.86 48 ALA B O 1
ATOM 7856 N N . GLY B 2 49 ? 125.867 -3.140 -1.216 1.00 48.11 49 GLY B N 1
ATOM 7857 C CA . GLY B 2 49 ? 124.699 -3.521 -2.009 1.00 47.79 49 GLY B CA 1
ATOM 7858 C C . GLY B 2 49 ? 123.730 -2.380 -2.273 1.00 47.71 49 GLY B C 1
ATOM 7859 O O . GLY B 2 49 ? 123.064 -2.355 -3.310 1.00 48.02 49 GLY B O 1
ATOM 7860 N N . ILE B 2 50 ? 123.645 -1.432 -1.343 1.00 47.36 50 ILE B N 1
ATOM 7861 C CA . ILE B 2 50 ? 122.768 -0.271 -1.512 1.00 47.10 50 ILE B CA 1
ATOM 7862 C C . ILE B 2 50 ? 123.418 0.751 -2.449 1.00 46.88 50 ILE B C 1
ATOM 7863 O O . ILE B 2 50 ? 122.775 1.254 -3.380 1.00 46.66 50 ILE B O 1
ATOM 7868 N N . PHE B 2 51 ? 124.698 1.030 -2.204 1.00 46.52 51 PHE B N 1
ATOM 7869 C CA . PHE B 2 51 ? 125.479 1.924 -3.049 1.00 46.18 51 PHE B CA 1
ATOM 7870 C C . PHE B 2 51 ? 125.401 1.506 -4.519 1.00 46.00 51 PHE B C 1
ATOM 7871 O O . PHE B 2 51 ? 125.124 2.338 -5.389 1.00 45.76 51 PHE B O 1
ATOM 7879 N N . ILE B 2 52 ? 125.636 0.216 -4.774 1.00 45.77 52 ILE B N 1
ATOM 7880 C CA . ILE B 2 52 ? 125.534 -0.375 -6.112 1.00 45.62 52 ILE B CA 1
ATOM 7881 C C . ILE B 2 52 ? 124.128 -0.187 -6.708 1.00 45.60 52 ILE B C 1
ATOM 7882 O O . ILE B 2 52 ? 123.992 0.178 -7.879 1.00 45.44 52 ILE B O 1
ATOM 7887 N N . GLY B 2 53 ? 123.098 -0.426 -5.894 1.00 45.59 53 GLY B N 1
ATOM 7888 C CA . GLY B 2 53 ? 121.708 -0.189 -6.289 1.00 45.39 53 GLY B CA 1
ATOM 7889 C C . GLY B 2 53 ? 121.445 1.223 -6.789 1.00 45.34 53 GLY B C 1
ATOM 7890 O O . GLY B 2 53 ? 120.792 1.404 -7.815 1.00 45.59 53 GLY B O 1
ATOM 7891 N N . THR B 2 54 ? 121.955 2.222 -6.069 1.00 45.15 54 THR B N 1
ATOM 7892 C CA . THR B 2 54 ? 121.796 3.624 -6.471 1.00 45.12 54 THR B CA 1
ATOM 7893 C C . THR B 2 54 ? 122.594 3.956 -7.738 1.00 45.10 54 THR B C 1
ATOM 7894 O O . THR B 2 54 ? 122.196 4.820 -8.520 1.00 45.13 54 THR B O 1
ATOM 7898 N N . ILE B 2 55 ? 123.718 3.272 -7.935 1.00 45.01 55 ILE B N 1
ATOM 7899 C CA . ILE B 2 55 ? 124.483 3.396 -9.176 1.00 45.23 55 ILE B CA 1
ATOM 7900 C C . ILE B 2 55 ? 123.707 2.784 -10.355 1.00 45.35 55 ILE B C 1
ATOM 7901 O O . ILE B 2 55 ? 123.726 3.325 -11.461 1.00 45.16 55 ILE B O 1
ATOM 7906 N N . GLN B 2 56 ? 123.014 1.672 -10.102 1.00 45.57 56 GLN B N 1
ATOM 7907 C CA . GLN B 2 56 ? 122.203 1.006 -11.124 1.00 46.01 56 GLN B CA 1
ATOM 7908 C C . GLN B 2 56 ? 121.142 1.954 -11.659 1.00 45.80 56 GLN B C 1
ATOM 7909 O O . GLN B 2 56 ? 121.033 2.151 -12.869 1.00 45.77 56 GLN B O 1
ATOM 7915 N N . VAL B 2 57 ? 120.372 2.544 -10.744 1.00 45.69 57 VAL B N 1
ATOM 7916 C CA . VAL B 2 57 ? 119.269 3.428 -11.111 1.00 45.54 57 VAL B CA 1
ATOM 7917 C C . VAL B 2 57 ? 119.773 4.679 -11.828 1.00 45.28 57 VAL B C 1
ATOM 7918 O O . VAL B 2 57 ? 119.141 5.139 -12.773 1.00 45.42 57 VAL B O 1
ATOM 7922 N N . LEU B 2 58 ? 120.917 5.208 -11.393 1.00 44.91 58 LEU B N 1
ATOM 7923 C CA . LEU B 2 58 ? 121.552 6.324 -12.090 1.00 44.56 58 LEU B CA 1
ATOM 7924 C C . LEU B 2 58 ? 121.797 5.983 -13.558 1.00 44.55 58 LEU B C 1
ATOM 7925 O O . LEU B 2 58 ? 121.391 6.736 -14.446 1.00 44.40 58 LEU B O 1
ATOM 7930 N N . LEU B 2 59 ? 122.452 4.847 -13.802 1.00 44.62 59 LEU B N 1
ATOM 7931 C CA . LEU B 2 59 ? 122.769 4.397 -15.162 1.00 44.90 59 LEU B CA 1
ATOM 7932 C C . LEU B 2 59 ? 121.508 4.166 -15.985 1.00 45.00 59 LEU B C 1
ATOM 7933 O O . LEU B 2 59 ? 121.460 4.506 -17.168 1.00 44.66 59 LEU B O 1
ATOM 7938 N N . LEU B 2 60 ? 120.488 3.608 -15.335 1.00 45.23 60 LEU B N 1
ATOM 7939 C CA . LEU B 2 60 ? 119.201 3.353 -15.968 1.00 45.50 60 LEU B CA 1
ATOM 7940 C C . LEU B 2 60 ? 118.542 4.634 -16.504 1.00 45.81 60 LEU B C 1
ATOM 7941 O O . LEU B 2 60 ? 117.747 4.572 -17.444 1.00 45.84 60 LEU B O 1
ATOM 7946 N N . THR B 2 61 ? 118.887 5.786 -15.927 1.00 46.11 61 THR B N 1
ATOM 7947 C CA . THR B 2 61 ? 118.324 7.073 -16.362 1.00 46.51 61 THR B CA 1
ATOM 7948 C C . THR B 2 61 ? 119.124 7.741 -17.492 1.00 46.99 61 THR B C 1
ATOM 7949 O O . THR B 2 61 ? 118.764 8.825 -17.963 1.00 46.86 61 THR B O 1
ATOM 7953 N N . LEU B 2 62 ? 120.198 7.092 -17.930 1.00 47.70 62 LEU B N 1
ATOM 7954 C CA . LEU B 2 62 ? 121.092 7.685 -18.925 1.00 48.52 62 LEU B CA 1
ATOM 7955 C C . LEU B 2 62 ? 121.016 6.998 -20.291 1.00 49.38 62 LEU B C 1
ATOM 7956 O O . LEU B 2 62 ? 120.758 5.794 -20.385 1.00 49.48 62 LEU B O 1
ATOM 7961 N N . SER B 2 63 ? 121.236 7.774 -21.348 1.00 50.42 63 SER B N 1
ATOM 7962 C CA . SER B 2 63 ? 121.291 7.230 -22.706 1.00 51.42 63 SER B CA 1
ATOM 7963 C C . SER B 2 63 ? 122.655 6.603 -23.024 1.00 52.08 63 SER B C 1
ATOM 7964 O O . SER B 2 63 ? 123.672 6.944 -22.415 1.00 52.04 63 SER B O 1
ATOM 7967 N N . ASP B 2 64 ? 122.659 5.686 -23.988 1.00 53.10 64 ASP B N 1
ATOM 7968 C CA . ASP B 2 64 ? 123.882 5.021 -24.432 1.00 53.89 64 ASP B CA 1
ATOM 7969 C C . ASP B 2 64 ? 124.573 5.782 -25.560 1.00 54.12 64 ASP B C 1
ATOM 7970 O O . ASP B 2 64 ? 125.746 5.533 -25.848 1.00 54.18 64 ASP B O 1
ATOM 7975 N N . PHE B 2 65 ? 123.845 6.702 -26.190 1.00 54.49 65 PHE B N 1
ATOM 7976 C CA . PHE B 2 65 ? 124.341 7.401 -27.382 1.00 55.11 65 PHE B CA 1
ATOM 7977 C C . PHE B 2 65 ? 124.708 8.868 -27.123 1.00 55.43 65 PHE B C 1
ATOM 7978 O O . PHE B 2 65 ? 125.515 9.453 -27.849 1.00 55.53 65 PHE B O 1
ATOM 7986 N N . GLU B 2 66 ? 124.115 9.453 -26.088 1.00 55.77 66 GLU B N 1
ATOM 7987 C CA . GLU B 2 66 ? 124.260 10.878 -25.815 1.00 56.16 66 GLU B CA 1
ATOM 7988 C C . GLU B 2 66 ? 124.278 11.162 -24.304 1.00 56.10 66 GLU B C 1
ATOM 7989 O O . GLU B 2 66 ? 123.462 10.612 -23.559 1.00 56.13 66 GLU B O 1
ATOM 7995 N N . PRO B 2 67 ? 125.223 12.008 -23.847 1.00 56.04 67 PRO B N 1
ATOM 7996 C CA . PRO B 2 67 ? 125.290 12.382 -22.428 1.00 55.92 67 PRO B CA 1
ATOM 7997 C C . PRO B 2 67 ? 124.144 13.306 -22.036 1.00 55.81 67 PRO B C 1
ATOM 7998 O O . PRO B 2 67 ? 123.642 14.052 -22.877 1.00 55.85 67 PRO B O 1
ATOM 8002 N N . LYS B 2 68 ? 123.739 13.250 -20.768 1.00 55.81 68 LYS B N 1
ATOM 8003 C CA . LYS B 2 68 ? 122.643 14.082 -20.261 1.00 55.70 68 LYS B CA 1
ATOM 8004 C C . LYS B 2 68 ? 122.919 15.584 -20.409 1.00 55.62 68 LYS B C 1
ATOM 8005 O O . LYS B 2 68 ? 122.032 16.344 -20.800 1.00 55.52 68 LYS B O 1
ATOM 8011 N N . TYR B 2 69 ? 124.143 16.002 -20.100 1.00 55.57 69 TYR B N 1
ATOM 8012 C CA . TYR B 2 69 ? 124.520 17.410 -20.207 1.00 55.72 69 TYR B CA 1
ATOM 8013 C C . TYR B 2 69 ? 125.704 17.605 -21.143 1.00 55.99 69 TYR B C 1
ATOM 8014 O O . TYR B 2 69 ? 126.600 16.754 -21.210 1.00 55.96 69 TYR B O 1
ATOM 8023 N N . GLN B 2 70 ? 125.706 18.725 -21.863 1.00 56.28 70 GLN B N 1
ATOM 8024 C CA . GLN B 2 70 ? 126.804 19.045 -22.775 1.00 56.84 70 GLN B CA 1
ATOM 8025 C C . GLN B 2 70 ? 127.269 20.494 -22.674 1.00 57.28 70 GLN B C 1
ATOM 8026 O O . GLN B 2 70 ? 128.121 20.924 -23.449 1.00 57.38 70 GLN B O 1
ATOM 8032 N N . ASP B 2 71 ? 126.718 21.237 -21.716 1.00 57.91 71 ASP B N 1
ATOM 8033 C CA . ASP B 2 71 ? 127.048 22.654 -21.532 1.00 58.57 71 ASP B CA 1
ATOM 8034 C C . ASP B 2 71 ? 128.480 22.908 -21.032 1.00 59.11 71 ASP B C 1
ATOM 8035 O O . ASP B 2 71 ? 128.959 24.043 -21.076 1.00 59.20 71 ASP B O 1
ATOM 8040 N N . ARG B 2 72 ? 129.156 21.859 -20.569 1.00 59.72 72 ARG B N 1
ATOM 8041 C CA . ARG B 2 72 ? 130.508 21.999 -20.021 1.00 60.54 72 ARG B CA 1
ATOM 8042 C C . ARG B 2 72 ? 131.616 21.720 -21.037 1.00 61.24 72 ARG B C 1
ATOM 8043 O O . ARG B 2 72 ? 132.790 21.969 -20.767 1.00 61.18 72 ARG B O 1
ATOM 8051 N N . VAL B 2 73 ? 131.231 21.202 -22.200 1.00 62.43 73 VAL B N 1
ATOM 8052 C CA . VAL B 2 73 ? 132.144 21.046 -23.333 1.00 63.66 73 VAL B CA 1
ATOM 8053 C C . VAL B 2 73 ? 131.780 22.052 -24.416 1.00 64.60 73 VAL B C 1
ATOM 8054 O O . VAL B 2 73 ? 132.546 22.265 -25.357 1.00 64.67 73 VAL B O 1
ATOM 8058 N N . ALA B 2 74 ? 130.611 22.675 -24.242 1.00 65.85 74 ALA B N 1
ATOM 8059 C CA . ALA B 2 74 ? 129.941 23.526 -25.234 1.00 67.05 74 ALA B CA 1
ATOM 8060 C C . ALA B 2 74 ? 130.849 24.199 -26.260 1.00 67.92 74 ALA B C 1
ATOM 8061 O O . ALA B 2 74 ? 130.906 23.742 -27.401 1.00 68.16 74 ALA B O 1
ATOM 8063 N N . PRO B 2 75 ? 131.550 25.285 -25.876 1.00 68.78 75 PRO B N 1
ATOM 8064 C CA . PRO B 2 75 ? 132.465 25.868 -26.851 1.00 69.53 75 PRO B CA 1
ATOM 8065 C C . PRO B 2 75 ? 133.655 24.933 -27.056 1.00 70.32 75 PRO B C 1
ATOM 8066 O O . PRO B 2 75 ? 134.396 24.673 -26.105 1.00 70.26 75 PRO B O 1
ATOM 8070 N N . PRO B 2 76 ? 133.820 24.411 -28.289 1.00 71.11 76 PRO B N 1
ATOM 8071 C CA . PRO B 2 76 ? 134.817 23.384 -28.568 1.00 71.85 76 PRO B CA 1
ATOM 8072 C C . PRO B 2 76 ? 136.226 23.866 -28.279 1.00 72.63 76 PRO B C 1
ATOM 8073 O O . PRO B 2 76 ? 136.558 25.026 -28.539 1.00 72.61 76 PRO B O 1
ATOM 8077 N N . GLY B 2 77 ? 137.034 22.973 -27.722 1.00 73.58 77 GLY B N 1
ATOM 8078 C CA . GLY B 2 77 ? 138.443 23.242 -27.510 1.00 74.93 77 GLY B CA 1
ATOM 8079 C C . GLY B 2 77 ? 139.247 22.936 -28.754 1.00 75.92 77 GLY B C 1
ATOM 8080 O O . GLY B 2 77 ? 138.865 22.083 -29.558 1.00 75.82 77 GLY B O 1
ATOM 8081 N N . LEU B 2 78 ? 140.354 23.650 -28.920 1.00 77.12 78 LEU B N 1
ATOM 8082 C CA . LEU B 2 78 ? 141.279 23.388 -30.014 1.00 78.27 78 LEU B CA 1
ATOM 8083 C C . LEU B 2 78 ? 142.588 22.856 -29.447 1.00 79.16 78 LEU B C 1
ATOM 8084 O O . LEU B 2 78 ? 143.277 23.549 -28.697 1.00 79.16 78 LEU B O 1
ATOM 8089 N N . SER B 2 79 ? 142.913 21.615 -29.804 1.00 80.46 79 SER B N 1
ATOM 8090 C CA . SER B 2 79 ? 144.117 20.942 -29.314 1.00 81.76 79 SER B CA 1
ATOM 8091 C C . SER B 2 79 ? 145.021 20.511 -30.468 1.00 82.77 79 SER B C 1
ATOM 8092 O O . SER B 2 79 ? 144.539 20.204 -31.558 1.00 82.85 79 SER B O 1
ATOM 8095 N N . HIS B 2 80 ? 146.331 20.501 -30.224 1.00 84.10 80 HIS B N 1
ATOM 8096 C CA . HIS B 2 80 ? 147.304 20.090 -31.238 1.00 85.40 80 HIS B CA 1
ATOM 8097 C C . HIS B 2 80 ? 148.111 18.857 -30.838 1.00 86.45 80 HIS B C 1
ATOM 8098 O O . HIS B 2 80 ? 148.073 18.420 -29.686 1.00 86.48 80 HIS B O 1
ATOM 8105 N N . ALA B 2 81 ? 148.839 18.309 -31.809 1.00 87.86 81 ALA B N 1
ATOM 8106 C CA . ALA B 2 81 ? 149.638 17.104 -31.609 1.00 89.20 81 ALA B CA 1
ATOM 8107 C C . ALA B 2 81 ? 150.930 17.329 -30.811 1.00 90.28 81 ALA B C 1
ATOM 8108 O O . ALA B 2 81 ? 151.201 16.562 -29.884 1.00 90.43 81 ALA B O 1
ATOM 8110 N N . PRO B 2 82 ? 151.733 18.363 -31.160 1.00 91.34 82 PRO B N 1
ATOM 8111 C CA . PRO B 2 82 ? 152.971 18.563 -30.400 1.00 92.23 82 PRO B CA 1
ATOM 8112 C C . PRO B 2 82 ? 152.710 18.725 -28.900 1.00 93.18 82 PRO B C 1
ATOM 8113 O O . PRO B 2 82 ? 152.188 19.756 -28.463 1.00 93.22 82 PRO B O 1
ATOM 8117 N N . TYR B 2 83 ? 153.059 17.689 -28.137 1.00 94.35 83 TYR B N 1
ATOM 8118 C CA . TYR B 2 83 ? 152.873 17.667 -26.689 1.00 95.50 83 TYR B CA 1
ATOM 8119 C C . TYR B 2 83 ? 153.753 18.722 -26.028 1.00 96.41 83 TYR B C 1
ATOM 8120 O O . TYR B 2 83 ? 154.961 18.534 -25.857 1.00 96.53 83 TYR B O 1
ATOM 8129 N N . ALA B 2 84 ? 153.127 19.839 -25.675 1.00 97.58 84 ALA B N 1
ATOM 8130 C CA . ALA B 2 84 ? 153.821 20.980 -25.103 1.00 98.75 84 ALA B CA 1
ATOM 8131 C C . ALA B 2 84 ? 154.156 20.744 -23.638 1.00 99.63 84 ALA B C 1
ATOM 8132 O O . ALA B 2 84 ? 153.300 20.328 -22.855 1.00 99.75 84 ALA B O 1
ATOM 8134 N N . ILE B 2 85 ? 155.413 21.001 -23.282 1.00 100.81 85 ILE B N 1
ATOM 8135 C CA . ILE B 2 85 ? 155.870 20.913 -21.898 1.00 101.91 85 ILE B CA 1
ATOM 8136 C C . ILE B 2 85 ? 155.022 21.851 -21.046 1.00 102.71 85 ILE B C 1
ATOM 8137 O O . ILE B 2 85 ? 154.523 21.459 -19.995 1.00 102.80 85 ILE B O 1
ATOM 8142 N N . LYS B 2 86 ? 154.863 23.084 -21.526 1.00 103.79 86 LYS B N 1
ATOM 8143 C CA . LYS B 2 86 ? 154.033 24.102 -20.889 1.00 104.89 86 LYS B CA 1
ATOM 8144 C C . LYS B 2 86 ? 153.558 25.079 -21.957 1.00 105.72 86 LYS B C 1
ATOM 8145 O O . LYS B 2 86 ? 153.995 26.233 -21.983 1.00 105.80 86 LYS B O 1
ATOM 8151 N N . THR B 2 87 ? 152.669 24.613 -22.835 1.00 106.83 87 THR B N 1
ATOM 8152 C CA . THR B 2 87 ? 152.206 25.388 -23.999 1.00 107.90 87 THR B CA 1
ATOM 8153 C C . THR B 2 87 ? 153.392 25.883 -24.840 1.00 108.69 87 THR B C 1
ATOM 8154 O O . THR B 2 87 ? 153.349 26.968 -25.424 1.00 108.79 87 THR B O 1
ATOM 8158 N N . GLU B 2 88 ? 154.447 25.070 -24.890 1.00 109.70 88 GLU B N 1
ATOM 8159 C CA . GLU B 2 88 ? 155.707 25.443 -25.532 1.00 110.69 88 GLU B CA 1
ATOM 8160 C C . GLU B 2 88 ? 156.393 24.257 -26.206 1.00 111.38 88 GLU B C 1
ATOM 8161 O O . GLU B 2 88 ? 156.379 23.138 -25.686 1.00 111.44 88 GLU B O 1
ATOM 8167 N N . ILE B 2 89 ? 156.997 24.517 -27.363 1.00 112.26 89 ILE B N 1
ATOM 8168 C CA . ILE B 2 89 ? 157.754 23.500 -28.097 1.00 113.12 89 ILE B CA 1
ATOM 8169 C C . ILE B 2 89 ? 159.112 24.048 -28.560 1.00 113.71 89 ILE B C 1
ATOM 8170 O O . ILE B 2 89 ? 159.287 24.435 -29.718 1.00 113.77 89 ILE B O 1
ATOM 8175 N N . SER B 2 90 ? 160.066 24.085 -27.632 1.00 114.47 90 SER B N 1
ATOM 8176 C CA . SER B 2 90 ? 161.413 24.579 -27.913 1.00 115.17 90 SER B CA 1
ATOM 8177 C C . SER B 2 90 ? 162.377 23.427 -28.176 1.00 115.66 90 SER B C 1
ATOM 8178 O O . SER B 2 90 ? 162.330 22.399 -27.496 1.00 115.70 90 SER B O 1
ATOM 8181 N N . PHE B 2 91 ? 163.252 23.616 -29.161 1.00 116.28 91 PHE B N 1
ATOM 8182 C CA . PHE B 2 91 ? 164.214 22.593 -29.568 1.00 116.88 91 PHE B CA 1
ATOM 8183 C C . PHE B 2 91 ? 165.354 23.182 -30.398 1.00 117.29 91 PHE B C 1
ATOM 8184 O O . PHE B 2 91 ? 165.359 24.375 -30.708 1.00 117.33 91 PHE B O 1
ATOM 8192 N N . SER B 2 92 ? 166.314 22.332 -30.754 1.00 117.80 92 SER B N 1
ATOM 8193 C CA . SER B 2 92 ? 167.458 22.735 -31.563 1.00 118.30 92 SER B CA 1
ATOM 8194 C C . SER B 2 92 ? 167.479 21.980 -32.890 1.00 118.61 92 SER B C 1
ATOM 8195 O O . SER B 2 92 ? 167.441 20.747 -32.912 1.00 118.66 92 SER B O 1
ATOM 8198 N N . ILE B 2 93 ? 167.534 22.733 -33.989 1.00 118.99 93 ILE B N 1
ATOM 8199 C CA . ILE B 2 93 ? 167.591 22.166 -35.342 1.00 119.32 93 ILE B CA 1
ATOM 8200 C C . ILE B 2 93 ? 168.884 21.376 -35.549 1.00 119.49 93 ILE B C 1
ATOM 8201 O O . ILE B 2 93 ? 168.878 20.314 -36.176 1.00 119.50 93 ILE B O 1
ATOM 8206 N N . SER B 2 94 ? 169.982 21.892 -35.001 1.00 119.70 94 SER B N 1
ATOM 8207 C CA . SER B 2 94 ? 171.291 21.248 -35.109 1.00 119.87 94 SER B CA 1
ATOM 8208 C C . SER B 2 94 ? 171.467 20.067 -34.144 1.00 119.99 94 SER B C 1
ATOM 8209 O O . SER B 2 94 ? 172.594 19.661 -33.850 1.00 120.00 94 SER B O 1
ATOM 8212 N N . ASN B 2 95 ? 170.352 19.518 -33.663 1.00 120.12 95 ASN B N 1
ATOM 8213 C CA . ASN B 2 95 ? 170.369 18.367 -32.759 1.00 120.22 95 ASN B CA 1
ATOM 8214 C C . ASN B 2 95 ? 169.249 17.369 -33.066 1.00 120.24 95 ASN B C 1
ATOM 8215 O O . ASN B 2 95 ? 168.088 17.766 -33.182 1.00 120.24 95 ASN B O 1
ATOM 8220 N N . PRO B 2 96 ? 169.597 16.072 -33.198 1.00 120.22 96 PRO B N 1
ATOM 8221 C CA . PRO B 2 96 ? 168.641 15.009 -33.531 1.00 120.15 96 PRO B CA 1
ATOM 8222 C C . PRO B 2 96 ? 167.601 14.747 -32.438 1.00 120.02 96 PRO B C 1
ATOM 8223 O O . PRO B 2 96 ? 166.402 14.889 -32.689 1.00 120.02 96 PRO B O 1
ATOM 8227 N N . LYS B 2 97 ? 168.059 14.378 -31.241 1.00 119.80 97 LYS B N 1
ATOM 8228 C CA . LYS B 2 97 ? 167.164 14.021 -30.134 1.00 119.55 97 LYS B CA 1
ATOM 8229 C C . LYS B 2 97 ? 166.570 15.242 -29.422 1.00 119.34 97 LYS B C 1
ATOM 8230 O O . LYS B 2 97 ? 166.070 15.135 -28.299 1.00 119.33 97 LYS B O 1
ATOM 8236 N N . SER B 2 98 ? 166.625 16.396 -30.085 1.00 119.02 98 SER B N 1
ATOM 8237 C CA . SER B 2 98 ? 166.081 17.639 -29.543 1.00 118.66 98 SER B CA 1
ATOM 8238 C C . SER B 2 98 ? 164.597 17.796 -29.868 1.00 118.38 98 SER B C 1
ATOM 8239 O O . SER B 2 98 ? 163.869 18.485 -29.151 1.00 118.34 98 SER B O 1
ATOM 8242 N N . TYR B 2 99 ? 164.159 17.148 -30.946 1.00 117.95 99 TYR B N 1
ATOM 8243 C CA . TYR B 2 99 ? 162.775 17.238 -31.410 1.00 117.50 99 TYR B CA 1
ATOM 8244 C C . TYR B 2 99 ? 162.078 15.878 -31.482 1.00 117.08 99 TYR B C 1
ATOM 8245 O O . TYR B 2 99 ? 160.866 15.811 -31.702 1.00 117.04 99 TYR B O 1
ATOM 8254 N N . GLU B 2 100 ? 162.846 14.806 -31.287 1.00 116.50 100 GLU B N 1
ATOM 8255 C CA . GLU B 2 100 ? 162.329 13.431 -31.341 1.00 115.89 100 GLU B CA 1
ATOM 8256 C C . GLU B 2 100 ? 161.238 13.155 -30.300 1.00 115.39 100 GLU B C 1
ATOM 8257 O O . GLU B 2 100 ? 160.545 12.136 -30.370 1.00 115.35 100 GLU B O 1
ATOM 8263 N N . SER B 2 101 ? 161.098 14.069 -29.342 1.00 114.68 101 SER B N 1
ATOM 8264 C CA . SER B 2 101 ? 160.045 14.005 -28.334 1.00 113.92 101 SER B CA 1
ATOM 8265 C C . SER B 2 101 ? 158.703 14.450 -28.915 1.00 113.36 101 SER B C 1
ATOM 8266 O O . SER B 2 101 ? 157.670 13.824 -28.661 1.00 113.31 101 SER B O 1
ATOM 8269 N N . PHE B 2 102 ? 158.732 15.527 -29.697 1.00 112.57 102 PHE B N 1
ATOM 8270 C CA . PHE B 2 102 ? 157.531 16.088 -30.313 1.00 111.78 102 PHE B CA 1
ATOM 8271 C C . PHE B 2 102 ? 157.071 15.264 -31.517 1.00 111.18 102 PHE B C 1
ATOM 8272 O O . PHE B 2 102 ? 155.890 15.270 -31.860 1.00 111.13 102 PHE B O 1
ATOM 8280 N N . VAL B 2 103 ? 158.010 14.551 -32.139 1.00 110.39 103 VAL B N 1
ATOM 8281 C CA . VAL B 2 103 ? 157.722 13.674 -33.279 1.00 109.58 103 VAL B CA 1
ATOM 8282 C C . VAL B 2 103 ? 156.998 12.398 -32.832 1.00 108.98 103 VAL B C 1
ATOM 8283 O O . VAL B 2 103 ? 156.273 11.784 -33.617 1.00 108.88 103 VAL B O 1
ATOM 8287 N N . LYS B 2 104 ? 157.194 12.015 -31.571 1.00 108.24 104 LYS B N 1
ATOM 8288 C CA . LYS B 2 104 ? 156.520 10.854 -30.984 1.00 107.50 104 LYS B CA 1
ATOM 8289 C C . LYS B 2 104 ? 155.001 11.047 -30.949 1.00 106.90 104 LYS B C 1
ATOM 8290 O O . LYS B 2 104 ? 154.251 10.173 -31.391 1.00 106.88 104 LYS B O 1
ATOM 8296 N N . SER B 2 105 ? 154.562 12.192 -30.428 1.00 106.10 105 SER B N 1
ATOM 8297 C CA . SER B 2 105 ? 153.139 12.524 -30.347 1.00 105.27 105 SER B CA 1
ATOM 8298 C C . SER B 2 105 ? 152.559 12.847 -31.721 1.00 104.67 105 SER B C 1
ATOM 8299 O O . SER B 2 105 ? 151.441 12.436 -32.039 1.00 104.62 105 SER B O 1
ATOM 8302 N N . MET B 2 106 ? 153.325 13.586 -32.525 1.00 103.89 106 MET B N 1
ATOM 8303 C CA . MET B 2 106 ? 152.945 13.902 -33.902 1.00 103.10 106 MET B CA 1
ATOM 8304 C C . MET B 2 106 ? 152.660 12.629 -34.694 1.00 102.55 106 MET B C 1
ATOM 8305 O O . MET B 2 106 ? 151.670 12.555 -35.416 1.00 102.48 106 MET B O 1
ATOM 8310 N N . HIS B 2 107 ? 153.526 11.630 -34.537 1.00 101.87 107 HIS B N 1
ATOM 8311 C CA . HIS B 2 107 ? 153.330 10.315 -35.150 1.00 101.23 107 HIS B CA 1
ATOM 8312 C C . HIS B 2 107 ? 152.113 9.575 -34.605 1.00 100.80 107 HIS B C 1
ATOM 8313 O O . HIS B 2 107 ? 151.363 8.972 -35.372 1.00 100.71 107 HIS B O 1
ATOM 8320 N N . LYS B 2 108 ? 151.929 9.631 -33.286 1.00 100.27 108 LYS B N 1
ATOM 8321 C CA . LYS B 2 108 ? 150.812 8.974 -32.599 1.00 99.81 108 LYS B CA 1
ATOM 8322 C C . LYS B 2 108 ? 149.453 9.341 -33.205 1.00 99.51 108 LYS B C 1
ATOM 8323 O O . LYS B 2 108 ? 148.595 8.475 -33.390 1.00 99.43 108 LYS B O 1
ATOM 8329 N N . LEU B 2 109 ? 149.273 10.624 -33.516 1.00 99.18 109 LEU B N 1
ATOM 8330 C CA . LEU B 2 109 ? 148.026 11.128 -34.087 1.00 98.94 109 LEU B CA 1
ATOM 8331 C C . LEU B 2 109 ? 147.842 10.723 -35.551 1.00 98.95 109 LEU B C 1
ATOM 8332 O O . LEU B 2 109 ? 146.810 10.158 -35.915 1.00 98.91 109 LEU B O 1
ATOM 8337 N N . MET B 2 110 ? 148.846 11.017 -36.376 1.00 99.01 110 MET B N 1
ATOM 8338 C CA . MET B 2 110 ? 148.770 10.801 -37.825 1.00 99.08 110 MET B CA 1
ATOM 8339 C C . MET B 2 110 ? 148.737 9.321 -38.191 1.00 99.28 110 MET B C 1
ATOM 8340 O O . MET B 2 110 ? 148.187 8.946 -39.228 1.00 99.27 110 MET B O 1
ATOM 8345 N N . ASP B 2 111 ? 149.321 8.492 -37.327 1.00 99.59 111 ASP B N 1
ATOM 8346 C CA . ASP B 2 111 ? 149.306 7.037 -37.479 1.00 99.96 111 ASP B CA 1
ATOM 8347 C C . ASP B 2 111 ? 147.875 6.486 -37.499 1.00 100.25 111 ASP B C 1
ATOM 8348 O O . ASP B 2 111 ? 147.635 5.382 -37.991 1.00 100.26 111 ASP B O 1
ATOM 8353 N N . LEU B 2 112 ? 146.934 7.266 -36.971 1.00 100.72 112 LEU B N 1
ATOM 8354 C CA . LEU B 2 112 ? 145.519 6.885 -36.935 1.00 101.19 112 LEU B CA 1
ATOM 8355 C C . LEU B 2 112 ? 144.789 7.202 -38.238 1.00 101.57 112 LEU B C 1
ATOM 8356 O O . LEU B 2 112 ? 143.764 6.590 -38.545 1.00 101.58 112 LEU B O 1
ATOM 8361 N N . TYR B 2 113 ? 145.321 8.160 -38.995 1.00 102.09 113 TYR B N 1
ATOM 8362 C CA . TYR B 2 113 ? 144.707 8.610 -40.246 1.00 102.60 113 TYR B CA 1
ATOM 8363 C C . TYR B 2 113 ? 145.227 7.838 -41.461 1.00 103.04 113 TYR B C 1
ATOM 8364 O O . TYR B 2 113 ? 145.099 8.287 -42.604 1.00 103.05 113 TYR B O 1
ATOM 8373 N N . ASN B 2 114 ? 145.804 6.669 -41.192 1.00 103.61 114 ASN B N 1
ATOM 8374 C CA . ASN B 2 114 ? 146.324 5.778 -42.221 1.00 104.22 114 ASN B CA 1
ATOM 8375 C C . ASN B 2 114 ? 145.237 5.232 -43.139 1.00 104.47 114 ASN B C 1
ATOM 8376 O O . ASN B 2 114 ? 144.087 5.068 -42.726 1.00 104.50 114 ASN B O 1
ATOM 8381 N N . GLU B 2 115 ? 145.616 4.957 -44.385 1.00 104.80 115 GLU B N 1
ATOM 8382 C CA . GLU B 2 115 ? 144.682 4.480 -45.405 1.00 105.10 115 GLU B CA 1
ATOM 8383 C C . GLU B 2 115 ? 144.277 3.028 -45.178 1.00 105.27 115 GLU B C 1
ATOM 8384 O O . GLU B 2 115 ? 143.152 2.637 -45.494 1.00 105.28 115 GLU B O 1
ATOM 8390 N N . SER B 2 116 ? 145.198 2.240 -44.626 1.00 105.48 116 SER B N 1
ATOM 8391 C CA . SER B 2 116 ? 144.934 0.842 -44.289 1.00 105.69 116 SER B CA 1
ATOM 8392 C C . SER B 2 116 ? 143.890 0.712 -43.177 1.00 105.84 116 SER B C 1
ATOM 8393 O O . SER B 2 116 ? 143.264 -0.339 -43.027 1.00 105.88 116 SER B O 1
ATOM 8396 N N . SER B 2 117 ? 143.709 1.787 -42.410 1.00 105.99 117 SER B N 1
ATOM 8397 C CA . SER B 2 117 ? 142.694 1.847 -41.359 1.00 106.13 117 SER B CA 1
ATOM 8398 C C . SER B 2 117 ? 141.315 2.164 -41.930 1.00 106.20 117 SER B C 1
ATOM 8399 O O . SER B 2 117 ? 140.293 1.874 -41.303 1.00 106.20 117 SER B O 1
ATOM 8402 N N . GLN B 2 118 ? 141.300 2.761 -43.120 1.00 106.28 118 GLN B N 1
ATOM 8403 C CA . GLN B 2 118 ? 140.067 3.150 -43.796 1.00 106.36 118 GLN B CA 1
ATOM 8404 C C . GLN B 2 118 ? 139.875 2.294 -45.048 1.00 106.54 118 GLN B C 1
ATOM 8405 O O . GLN B 2 118 ? 140.220 2.713 -46.155 1.00 106.59 118 GLN B O 1
ATOM 8411 N N . ALA B 2 119 ? 139.333 1.092 -44.865 1.00 106.70 119 ALA B N 1
ATOM 8412 C CA . ALA B 2 119 ? 139.178 0.135 -45.964 1.00 106.83 119 ALA B CA 1
ATOM 8413 C C . ALA B 2 119 ? 137.734 -0.319 -46.156 1.00 106.91 119 ALA B C 1
ATOM 8414 O O . ALA B 2 119 ? 137.017 -0.571 -45.186 1.00 106.95 119 ALA B O 1
ATOM 8416 N N . GLY B 2 120 ? 137.321 -0.423 -47.417 1.00 106.99 120 GLY B N 1
ATOM 8417 C CA . GLY B 2 120 ? 135.974 -0.868 -47.772 1.00 107.06 120 GLY B CA 1
ATOM 8418 C C . GLY B 2 120 ? 134.905 0.186 -47.556 1.00 107.09 120 GLY B C 1
ATOM 8419 O O . GLY B 2 120 ? 135.151 1.217 -46.926 1.00 107.09 120 GLY B O 1
ATOM 8420 N N . ASN B 2 121 ? 133.710 -0.081 -48.081 1.00 107.09 121 ASN B N 1
ATOM 8421 C CA . ASN B 2 121 ? 132.558 0.809 -47.914 1.00 107.05 121 ASN B CA 1
ATOM 8422 C C . ASN B 2 121 ? 132.026 0.825 -46.479 1.00 106.97 121 ASN B C 1
ATOM 8423 O O . ASN B 2 121 ? 131.124 1.600 -46.150 1.00 106.98 121 ASN B O 1
ATOM 8428 N N . SER B 2 122 ? 132.591 -0.038 -45.637 1.00 106.81 122 SER B N 1
ATOM 8429 C CA . SER B 2 122 ? 132.221 -0.125 -44.228 1.00 106.60 122 SER B CA 1
ATOM 8430 C C . SER B 2 122 ? 133.448 -0.009 -43.321 1.00 106.35 122 SER B C 1
ATOM 8431 O O . SER B 2 122 ? 134.432 -0.727 -43.513 1.00 106.34 122 SER B O 1
ATOM 8434 N N . PRO B 2 123 ? 133.396 0.907 -42.334 1.00 106.06 123 PRO B N 1
ATOM 8435 C CA . PRO B 2 123 ? 132.294 1.838 -42.115 1.00 105.73 123 PRO B CA 1
ATOM 8436 C C . PRO B 2 123 ? 132.566 3.232 -42.696 1.00 105.30 123 PRO B C 1
ATOM 8437 O O . PRO B 2 123 ? 131.931 4.205 -42.288 1.00 105.30 123 PRO B O 1
ATOM 8441 N N . PHE B 2 124 ? 133.496 3.313 -43.646 1.00 104.72 124 PHE B N 1
ATOM 8442 C CA . PHE B 2 124 ? 133.906 4.590 -44.233 1.00 104.10 124 PHE B CA 1
ATOM 8443 C C . PHE B 2 124 ? 133.240 4.912 -45.571 1.00 103.59 124 PHE B C 1
ATOM 8444 O O . PHE B 2 124 ? 132.749 4.022 -46.269 1.00 103.53 124 PHE B O 1
ATOM 8452 N N . GLU B 2 125 ? 133.237 6.199 -45.916 1.00 102.86 125 GLU B N 1
ATOM 8453 C CA . GLU B 2 125 ? 132.663 6.687 -47.166 1.00 102.09 125 GLU B CA 1
ATOM 8454 C C . GLU B 2 125 ? 133.536 7.773 -47.778 1.00 101.51 125 GLU B C 1
ATOM 8455 O O . GLU B 2 125 ? 134.082 8.618 -47.066 1.00 101.45 125 GLU B O 1
ATOM 8461 N N . ASP B 2 126 ? 133.656 7.749 -49.103 1.00 100.72 126 ASP B N 1
ATOM 8462 C CA . ASP B 2 126 ? 134.335 8.811 -49.834 1.00 99.88 126 ASP B CA 1
ATOM 8463 C C . ASP B 2 126 ? 133.434 10.040 -49.893 1.00 99.22 126 ASP B C 1
ATOM 8464 O O . ASP B 2 126 ? 132.328 9.988 -50.436 1.00 99.14 126 ASP B O 1
ATOM 8469 N N . CYS B 2 127 ? 133.908 11.134 -49.307 1.00 98.36 127 CYS B N 1
ATOM 8470 C CA . CYS B 2 127 ? 133.166 12.388 -49.279 1.00 97.46 127 CYS B CA 1
ATOM 8471 C C . CYS B 2 127 ? 133.871 13.430 -50.143 1.00 97.11 127 CYS B C 1
ATOM 8472 O O . CYS B 2 127 ? 135.022 13.230 -50.540 1.00 97.03 127 CYS B O 1
ATOM 8475 N N . SER B 2 128 ? 133.176 14.528 -50.435 1.00 96.56 128 SER B N 1
ATOM 8476 C CA . SER B 2 128 ? 133.697 15.587 -51.305 1.00 96.05 128 SER B CA 1
ATOM 8477 C C . SER B 2 128 ? 135.133 15.978 -50.959 1.00 95.64 128 SER B C 1
ATOM 8478 O O . SER B 2 128 ? 135.453 16.239 -49.798 1.00 95.64 128 SER B O 1
ATOM 8481 N N . ASP B 2 129 ? 135.988 16.006 -51.979 1.00 95.07 129 ASP B N 1
ATOM 8482 C CA . ASP B 2 129 ? 137.389 16.405 -51.830 1.00 94.46 129 ASP B CA 1
ATOM 8483 C C . ASP B 2 129 ? 137.512 17.918 -51.641 1.00 93.98 129 ASP B C 1
ATOM 8484 O O . ASP B 2 129 ? 138.613 18.463 -51.528 1.00 93.90 129 ASP B O 1
ATOM 8489 N N . THR B 2 130 ? 136.359 18.580 -51.609 1.00 93.37 130 THR B N 1
ATOM 8490 C CA . THR B 2 130 ? 136.254 20.010 -51.356 1.00 92.81 130 THR B CA 1
ATOM 8491 C C . THR B 2 130 ? 135.275 20.233 -50.195 1.00 92.40 130 THR B C 1
ATOM 8492 O O . THR B 2 130 ? 134.292 19.497 -50.075 1.00 92.36 130 THR B O 1
ATOM 8496 N N . PRO B 2 131 ? 135.545 21.230 -49.326 1.00 91.92 131 PRO B N 1
ATOM 8497 C CA . PRO B 2 131 ? 134.654 21.501 -48.196 1.00 91.53 131 PRO B CA 1
ATOM 8498 C C . PRO B 2 131 ? 133.187 21.563 -48.612 1.00 91.08 131 PRO B C 1
ATOM 8499 O O . PRO B 2 131 ? 132.827 22.331 -49.506 1.00 91.13 131 PRO B O 1
ATOM 8503 N N . ALA B 2 132 ? 132.363 20.736 -47.976 1.00 90.51 132 ALA B N 1
ATOM 8504 C CA . ALA B 2 132 ? 130.943 20.637 -48.303 1.00 89.94 132 ALA B CA 1
ATOM 8505 C C . ALA B 2 132 ? 130.074 20.923 -47.080 1.00 89.56 132 ALA B C 1
ATOM 8506 O O . ALA B 2 132 ? 130.576 21.368 -46.047 1.00 89.46 132 ALA B O 1
ATOM 8508 N N . ASP B 2 133 ? 128.772 20.670 -47.207 1.00 89.10 133 ASP B N 1
ATOM 8509 C CA . ASP B 2 133 ? 127.810 20.918 -46.132 1.00 88.65 133 ASP B CA 1
ATOM 8510 C C . ASP B 2 133 ? 127.727 19.738 -45.165 1.00 88.36 133 ASP B C 1
ATOM 8511 O O . ASP B 2 133 ? 128.346 18.695 -45.392 1.00 88.31 133 ASP B O 1
ATOM 8516 N N . TYR B 2 134 ? 126.953 19.914 -44.093 1.00 87.98 134 TYR B N 1
ATOM 8517 C CA . TYR B 2 134 ? 126.742 18.882 -43.075 1.00 87.63 134 TYR B CA 1
ATOM 8518 C C . TYR B 2 134 ? 126.142 17.601 -43.651 1.00 87.62 134 TYR B C 1
ATOM 8519 O O . TYR B 2 134 ? 125.614 17.594 -44.766 1.00 87.63 134 TYR B O 1
ATOM 8528 N N . ILE B 2 135 ? 126.219 16.523 -42.875 1.00 87.58 135 ILE B N 1
ATOM 8529 C CA . ILE B 2 135 ? 125.612 15.248 -43.252 1.00 87.60 135 ILE B CA 1
ATOM 8530 C C . ILE B 2 135 ? 124.875 14.608 -42.072 1.00 87.63 135 ILE B C 1
ATOM 8531 O O . ILE B 2 135 ? 125.481 14.226 -41.069 1.00 87.61 135 ILE B O 1
ATOM 8536 N N . LYS B 2 136 ? 123.557 14.505 -42.214 1.00 87.73 136 LYS B N 1
ATOM 8537 C CA . LYS B 2 136 ? 122.704 13.930 -41.183 1.00 87.89 136 LYS B CA 1
ATOM 8538 C C . LYS B 2 136 ? 122.404 12.470 -41.496 1.00 88.03 136 LYS B C 1
ATOM 8539 O O . LYS B 2 136 ? 121.751 12.163 -42.499 1.00 88.08 136 LYS B O 1
ATOM 8545 N N . ARG B 2 137 ? 122.889 11.577 -40.638 1.00 88.15 137 ARG B N 1
ATOM 8546 C CA . ARG B 2 137 ? 122.636 10.145 -40.782 1.00 88.33 137 ARG B CA 1
ATOM 8547 C C . ARG B 2 137 ? 121.461 9.701 -39.913 1.00 88.47 137 ARG B C 1
ATOM 8548 O O . ARG B 2 137 ? 121.447 8.590 -39.379 1.00 88.45 137 ARG B O 1
ATOM 8556 N N . GLY B 2 138 ? 120.469 10.577 -39.790 1.00 88.68 138 GLY B N 1
ATOM 8557 C CA . GLY B 2 138 ? 119.303 10.316 -38.959 1.00 89.06 138 GLY B CA 1
ATOM 8558 C C . GLY B 2 138 ? 119.482 10.858 -37.556 1.00 89.29 138 GLY B C 1
ATOM 8559 O O . GLY B 2 138 ? 120.106 11.902 -37.357 1.00 89.29 138 GLY B O 1
ATOM 8560 N N . ASP B 2 139 ? 118.937 10.137 -36.582 1.00 89.55 139 ASP B N 1
ATOM 8561 C CA . ASP B 2 139 ? 118.971 10.566 -35.189 1.00 89.85 139 ASP B CA 1
ATOM 8562 C C . ASP B 2 139 ? 120.029 9.792 -34.416 1.00 90.07 139 ASP B C 1
ATOM 8563 O O . ASP B 2 139 ? 120.685 8.902 -34.963 1.00 90.09 139 ASP B O 1
ATOM 8568 N N . LEU B 2 140 ? 120.184 10.136 -33.140 1.00 90.39 140 LEU B N 1
ATOM 8569 C CA . LEU B 2 140 ? 121.073 9.413 -32.239 1.00 90.65 140 LEU B CA 1
ATOM 8570 C C . LEU B 2 140 ? 120.431 8.093 -31.812 1.00 90.91 140 LEU B C 1
ATOM 8571 O O . LEU B 2 140 ? 120.230 7.839 -30.623 1.00 90.97 140 LEU B O 1
ATOM 8576 N N . ASP B 2 141 ? 120.111 7.259 -32.798 1.00 91.25 141 ASP B N 1
ATOM 8577 C CA . ASP B 2 141 ? 119.448 5.982 -32.562 1.00 91.57 141 ASP B CA 1
ATOM 8578 C C . ASP B 2 141 ? 120.291 4.808 -33.034 1.00 91.76 141 ASP B C 1
ATOM 8579 O O . ASP B 2 141 ? 121.219 4.973 -33.828 1.00 91.75 141 ASP B O 1
ATOM 8584 N N . ASP B 2 142 ? 119.950 3.623 -32.537 1.00 92.01 142 ASP B N 1
ATOM 8585 C CA . ASP B 2 142 ? 120.566 2.377 -32.975 1.00 92.27 142 ASP B CA 1
ATOM 8586 C C . ASP B 2 142 ? 119.704 1.715 -34.055 1.00 92.39 142 ASP B C 1
ATOM 8587 O O . ASP B 2 142 ? 119.968 0.584 -34.472 1.00 92.39 142 ASP B O 1
ATOM 8592 N N . SER B 2 143 ? 118.679 2.437 -34.508 1.00 92.55 143 SER B N 1
ATOM 8593 C CA . SER B 2 143 ? 117.783 1.976 -35.573 1.00 92.69 143 SER B CA 1
ATOM 8594 C C . SER B 2 143 ? 118.517 1.752 -36.902 1.00 92.78 143 SER B C 1
ATOM 8595 O O . SER B 2 143 ? 117.935 1.270 -37.876 1.00 92.75 143 SER B O 1
ATOM 8598 N N . GLN B 2 144 ? 119.798 2.112 -36.917 1.00 92.88 144 GLN B N 1
ATOM 8599 C CA . GLN B 2 144 ? 120.698 1.868 -38.035 1.00 92.95 144 GLN B CA 1
ATOM 8600 C C . GLN B 2 144 ? 122.000 1.320 -37.454 1.00 92.95 144 GLN B C 1
ATOM 8601 O O . GLN B 2 144 ? 122.240 1.441 -36.2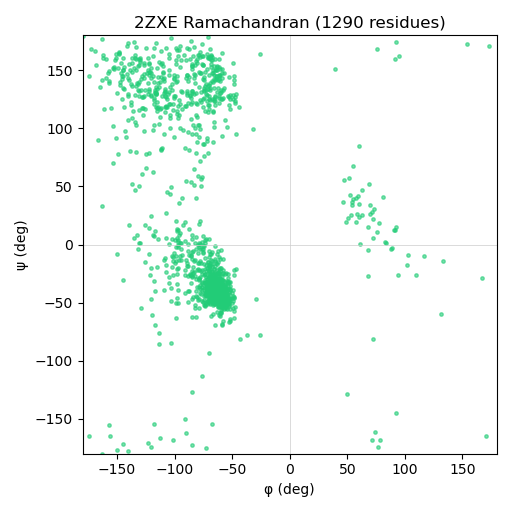50 1.00 92.94 144 GLN B O 1
ATOM 8607 N N . GLY B 2 145 ? 122.830 0.708 -38.297 1.00 92.95 145 GLY B N 1
ATOM 8608 C CA . GLY B 2 145 ? 124.144 0.224 -37.875 1.00 92.88 145 GLY B CA 1
ATOM 8609 C C . GLY B 2 145 ? 125.087 1.363 -37.533 1.00 92.82 145 GLY B C 1
ATOM 8610 O O . GLY B 2 145 ? 124.649 2.456 -37.166 1.00 92.77 145 GLY B O 1
ATOM 8611 N N . GLN B 2 146 ? 126.386 1.110 -37.648 1.00 92.77 146 GLN B N 1
ATOM 8612 C CA . GLN B 2 146 ? 127.381 2.147 -37.401 1.00 92.77 146 GLN B CA 1
ATOM 8613 C C . GLN B 2 146 ? 127.292 3.244 -38.457 1.00 92.76 146 GLN B C 1
ATOM 8614 O O . GLN B 2 146 ? 127.541 2.999 -39.641 1.00 92.79 146 GLN B O 1
ATOM 8620 N N . LYS B 2 147 ? 126.911 4.443 -38.017 1.00 92.70 147 LYS B N 1
ATOM 8621 C CA . LYS B 2 147 ? 126.801 5.608 -38.893 1.00 92.63 147 LYS B CA 1
ATOM 8622 C C . LYS B 2 147 ? 128.115 5.810 -39.641 1.00 92.64 147 LYS B C 1
ATOM 8623 O O . LYS B 2 147 ? 129.187 5.842 -39.033 1.00 92.66 147 LYS B O 1
ATOM 8629 N N . LYS B 2 148 ? 128.026 5.924 -40.961 1.00 92.63 148 LYS B N 1
ATOM 8630 C CA . LYS B 2 148 ? 129.212 5.950 -41.810 1.00 92.62 148 LYS B CA 1
ATOM 8631 C C . LYS B 2 148 ? 129.912 7.308 -41.795 1.00 92.65 148 LYS B C 1
ATOM 8632 O O . LYS B 2 148 ? 129.301 8.340 -42.078 1.00 92.67 148 LYS B O 1
ATOM 8638 N N . ALA B 2 149 ? 131.198 7.289 -41.454 1.00 92.69 149 ALA B N 1
ATOM 8639 C CA . ALA B 2 149 ? 131.994 8.505 -41.333 1.00 92.79 149 ALA B CA 1
ATOM 8640 C C . ALA B 2 149 ? 132.764 8.815 -42.613 1.00 92.92 149 ALA B C 1
ATOM 8641 O O . ALA B 2 149 ? 133.104 7.911 -43.380 1.00 92.85 149 ALA B O 1
ATOM 8643 N N . CYS B 2 150 ? 133.035 10.100 -42.830 1.00 93.12 150 CYS B N 1
ATOM 8644 C CA . CYS B 2 150 ? 133.830 10.547 -43.967 1.00 93.36 150 CYS B CA 1
ATOM 8645 C C . CYS B 2 150 ? 135.296 10.168 -43.809 1.00 93.33 150 CYS B C 1
ATOM 8646 O O . CYS B 2 150 ? 135.875 10.312 -42.730 1.00 93.32 150 CYS B O 1
ATOM 8649 N N . ARG B 2 151 ? 135.883 9.678 -44.898 1.00 93.40 151 ARG B N 1
ATOM 8650 C CA . ARG B 2 151 ? 137.308 9.372 -44.957 1.00 93.46 151 ARG B CA 1
ATOM 8651 C C . ARG B 2 151 ? 138.120 10.655 -44.892 1.00 93.65 151 ARG B C 1
ATOM 8652 O O . ARG B 2 151 ? 137.642 11.717 -45.288 1.00 93.64 151 ARG B O 1
ATOM 8660 N N . PHE B 2 152 ? 139.346 10.554 -44.391 1.00 93.96 152 PHE B N 1
ATOM 8661 C CA . PHE B 2 152 ? 140.269 11.682 -44.389 1.00 94.34 152 PHE B CA 1
ATOM 8662 C C . PHE B 2 152 ? 141.688 11.188 -44.627 1.00 94.87 152 PHE B C 1
ATOM 8663 O O . PHE B 2 152 ? 142.222 10.399 -43.843 1.00 94.81 152 PHE B O 1
ATOM 8671 N N . SER B 2 153 ? 142.283 11.651 -45.722 1.00 95.59 153 SER B N 1
ATOM 8672 C CA . SER B 2 153 ? 143.645 11.281 -46.075 1.00 96.31 153 SER B CA 1
ATOM 8673 C C . SER B 2 153 ? 144.640 12.213 -45.406 1.00 96.85 153 SER B C 1
ATOM 8674 O O . SER B 2 153 ? 144.518 13.437 -45.496 1.00 96.81 153 SER B O 1
ATOM 8677 N N . ARG B 2 154 ? 145.623 11.623 -44.733 1.00 97.67 154 ARG B N 1
ATOM 8678 C CA . ARG B 2 154 ? 146.740 12.377 -44.174 1.00 98.56 154 ARG B CA 1
ATOM 8679 C C . ARG B 2 154 ? 147.557 13.011 -45.299 1.00 99.38 154 ARG B C 1
ATOM 8680 O O . ARG B 2 154 ? 148.399 13.880 -45.064 1.00 99.42 154 ARG B O 1
ATOM 8688 N N . MET B 2 155 ? 147.280 12.566 -46.523 1.00 100.46 155 MET B N 1
ATOM 8689 C CA . MET B 2 155 ? 147.915 13.085 -47.730 1.00 101.51 155 MET B CA 1
ATOM 8690 C C . MET B 2 155 ? 147.391 14.470 -48.120 1.00 102.23 155 MET B C 1
ATOM 8691 O O . MET B 2 155 ? 148.021 15.170 -48.918 1.00 102.30 155 MET B O 1
ATOM 8696 N N . TRP B 2 156 ? 146.243 14.859 -47.561 1.00 103.14 156 TRP B N 1
ATOM 8697 C CA . TRP B 2 156 ? 145.733 16.227 -47.698 1.00 104.01 156 TRP B CA 1
ATOM 8698 C C . TRP B 2 156 ? 146.605 17.207 -46.919 1.00 104.41 156 TRP B C 1
ATOM 8699 O O . TRP B 2 156 ? 146.559 18.418 -47.152 1.00 104.45 156 TRP B O 1
ATOM 8710 N N . LEU B 2 157 ? 147.389 16.668 -45.990 1.00 104.94 157 LEU B N 1
ATOM 8711 C CA . LEU B 2 157 ? 148.299 17.458 -45.173 1.00 105.40 157 LEU B CA 1
ATOM 8712 C C . LEU B 2 157 ? 149.659 17.529 -45.860 1.00 105.64 157 LEU B C 1
ATOM 8713 O O . LEU B 2 157 ? 150.572 16.753 -45.558 1.00 105.70 157 LEU B O 1
ATOM 8718 N N . LYS B 2 158 ? 149.765 18.468 -46.799 1.00 105.89 158 LYS B N 1
ATOM 8719 C CA . LYS B 2 158 ? 150.974 18.677 -47.594 1.00 106.02 158 LYS B CA 1
ATOM 8720 C C . LYS B 2 158 ? 152.158 19.064 -46.714 1.00 106.02 158 LYS B C 1
ATOM 8721 O O . LYS B 2 158 ? 151.982 19.628 -45.631 1.00 106.10 158 LYS B O 1
ATOM 8727 N N . ASN B 2 159 ? 153.360 18.745 -47.192 1.00 105.94 159 ASN B N 1
ATOM 8728 C CA . ASN B 2 159 ? 154.616 18.981 -46.467 1.00 105.82 159 ASN B CA 1
ATOM 8729 C C . ASN B 2 159 ? 154.815 18.133 -45.205 1.00 105.46 159 ASN B C 1
ATOM 8730 O O . ASN B 2 159 ? 155.955 17.871 -44.817 1.00 105.46 159 ASN B O 1
ATOM 8735 N N . CYS B 2 160 ? 153.722 17.705 -44.571 1.00 105.02 160 CYS B N 1
ATOM 8736 C CA . CYS B 2 160 ? 153.814 16.917 -43.335 1.00 104.44 160 CYS B CA 1
ATOM 8737 C C . CYS B 2 160 ? 152.558 16.068 -43.088 1.00 104.51 160 CYS B C 1
ATOM 8738 O O . CYS B 2 160 ? 151.829 16.259 -42.109 1.00 104.50 160 CYS B O 1
ATOM 8741 N N . GLY B 2 169 ? 160.090 11.279 -40.778 1.00 101.05 169 GLY B N 1
ATOM 8742 C CA . GLY B 2 169 ? 160.195 12.347 -39.790 1.00 101.13 169 GLY B CA 1
ATOM 8743 C C . GLY B 2 169 ? 159.519 13.630 -40.234 1.00 101.17 169 GLY B C 1
ATOM 8744 O O . GLY B 2 169 ? 159.225 13.807 -41.418 1.00 101.18 169 GLY B O 1
ATOM 8745 N N . TYR B 2 170 ? 159.280 14.525 -39.278 1.00 101.23 170 TYR B N 1
ATOM 8746 C CA . TYR B 2 170 ? 158.610 15.800 -39.548 1.00 101.30 170 TYR B CA 1
ATOM 8747 C C . TYR B 2 170 ? 159.599 16.954 -39.624 1.00 101.49 170 TYR B C 1
ATOM 8748 O O . TYR B 2 170 ? 160.812 16.735 -39.696 1.00 101.53 170 TYR B O 1
ATOM 8757 N N . ALA B 2 171 ? 159.070 18.177 -39.615 1.00 101.67 171 ALA B N 1
ATOM 8758 C CA . ALA B 2 171 ? 159.877 19.382 -39.772 1.00 101.85 171 ALA B CA 1
ATOM 8759 C C . ALA B 2 171 ? 160.952 19.508 -38.691 1.00 101.95 171 ALA B C 1
ATOM 8760 O O . ALA B 2 171 ? 160.702 20.024 -37.598 1.00 101.98 171 ALA B O 1
ATOM 8762 N N . GLU B 2 172 ? 162.145 19.011 -39.018 1.00 102.06 172 GLU B N 1
ATOM 8763 C CA . GLU B 2 172 ? 163.324 19.099 -38.150 1.00 102.11 172 GLU B CA 1
ATOM 8764 C C . GLU B 2 172 ? 163.728 20.549 -37.896 1.00 102.13 172 GLU B C 1
ATOM 8765 O O . GLU B 2 172 ? 164.343 20.866 -36.878 1.00 102.18 172 GLU B O 1
ATOM 8771 N N . GLY B 2 173 ? 163.394 21.410 -38.852 1.00 102.08 173 GLY B N 1
ATOM 8772 C CA . GLY B 2 173 ? 163.567 22.848 -38.725 1.00 101.91 173 GLY B CA 1
ATOM 8773 C C . GLY B 2 173 ? 162.265 23.508 -39.116 1.00 101.75 173 GLY B C 1
ATOM 8774 O O . GLY B 2 173 ? 161.678 23.165 -40.145 1.00 101.76 173 GLY B O 1
ATOM 8775 N N . LYS B 2 174 ? 161.812 24.447 -38.288 1.00 101.54 174 LYS B N 1
ATOM 8776 C CA . LYS B 2 174 ? 160.547 25.158 -38.501 1.00 101.25 174 LYS B CA 1
ATOM 8777 C C . LYS B 2 174 ? 159.354 24.187 -38.524 1.00 100.87 174 LYS B C 1
ATOM 8778 O O . LYS B 2 174 ? 158.918 23.764 -39.600 1.00 100.87 174 LYS B O 1
ATOM 8784 N N . PRO B 2 175 ? 158.825 23.840 -37.329 1.00 100.38 175 PRO B N 1
ATOM 8785 C CA . PRO B 2 175 ? 157.808 22.803 -37.089 1.00 99.82 175 PRO B CA 1
ATOM 8786 C C . PRO B 2 175 ? 156.565 22.853 -37.981 1.00 99.09 175 PRO B C 1
ATOM 8787 O O . PRO B 2 175 ? 156.210 23.909 -38.510 1.00 99.07 175 PRO B O 1
ATOM 8791 N N . CYS B 2 176 ? 155.912 21.700 -38.114 1.00 98.10 176 CYS B N 1
ATOM 8792 C CA . CYS B 2 176 ? 154.707 21.555 -38.922 1.00 97.09 176 CYS B CA 1
ATOM 8793 C C . CYS B 2 176 ? 153.523 21.107 -38.053 1.00 95.86 176 CYS B C 1
ATOM 8794 O O . CYS B 2 176 ? 152.959 20.034 -38.267 1.00 95.80 176 CYS B O 1
ATOM 8797 N N . VAL B 2 177 ? 153.153 21.949 -37.084 1.00 94.21 177 VAL B N 1
ATOM 8798 C CA . VAL B 2 177 ? 152.093 21.667 -36.092 1.00 92.50 177 VAL B CA 1
ATOM 8799 C C . VAL B 2 177 ? 150.750 21.244 -36.712 1.00 91.12 177 VAL B C 1
ATOM 8800 O O . VAL B 2 177 ? 150.364 21.742 -37.769 1.00 91.00 177 VAL B O 1
ATOM 8804 N N . VAL B 2 178 ? 150.048 20.327 -36.045 1.00 89.26 178 VAL B N 1
ATOM 8805 C CA . VAL B 2 178 ? 148.747 19.836 -36.517 1.00 87.38 178 VAL B CA 1
ATOM 8806 C C . VAL B 2 178 ? 147.621 20.187 -35.540 1.00 85.93 178 VAL B C 1
ATOM 8807 O O . VAL B 2 178 ? 147.625 19.743 -34.394 1.00 85.76 178 VAL B O 1
ATOM 8811 N N . ALA B 2 179 ? 146.658 20.971 -36.017 1.00 84.02 179 ALA B N 1
ATOM 8812 C CA . ALA B 2 179 ? 145.516 21.409 -35.213 1.00 82.06 179 ALA B CA 1
ATOM 8813 C C . ALA B 2 179 ? 144.359 20.410 -35.243 1.00 80.64 179 ALA B C 1
ATOM 8814 O O . ALA B 2 179 ? 144.344 19.493 -36.068 1.00 80.48 179 ALA B O 1
ATOM 8816 N N . LYS B 2 180 ? 143.390 20.609 -34.349 1.00 78.72 180 LYS B N 1
ATOM 8817 C CA . LYS B 2 180 ? 142.261 19.692 -34.181 1.00 76.84 180 LYS B CA 1
ATOM 8818 C C . LYS B 2 180 ? 141.131 20.343 -33.377 1.00 75.47 180 LYS B C 1
ATOM 8819 O O . LYS B 2 180 ? 141.381 20.982 -32.355 1.00 75.35 180 LYS B O 1
ATOM 8825 N N . LEU B 2 181 ? 139.895 20.172 -33.841 1.00 73.65 181 LEU B N 1
ATOM 8826 C CA . LEU B 2 181 ? 138.720 20.652 -33.114 1.00 71.92 181 LEU B CA 1
ATOM 8827 C C . LEU B 2 181 ? 138.109 19.527 -32.282 1.00 70.70 181 LEU B C 1
ATOM 8828 O O . LEU B 2 181 ? 137.775 18.468 -32.815 1.00 70.47 181 LEU B O 1
ATOM 8833 N N . ASN B 2 182 ? 137.965 19.769 -30.979 1.00 69.25 182 ASN B N 1
ATOM 8834 C CA . ASN B 2 182 ? 137.423 18.776 -30.044 1.00 67.75 182 ASN B CA 1
ATOM 8835 C C . ASN B 2 182 ? 136.033 18.282 -30.427 1.00 66.78 182 ASN B C 1
ATOM 8836 O O . ASN B 2 182 ? 135.161 19.072 -30.781 1.00 66.62 182 ASN B O 1
ATOM 8841 N N . ARG B 2 183 ? 135.844 16.967 -30.360 1.00 65.67 183 ARG B N 1
ATOM 8842 C CA . ARG B 2 183 ? 134.600 16.332 -30.786 1.00 64.67 183 ARG B CA 1
ATOM 8843 C C . ARG B 2 183 ? 133.468 16.546 -29.792 1.00 64.05 183 ARG B C 1
ATOM 8844 O O . ARG B 2 183 ? 133.645 16.369 -28.586 1.00 63.92 183 ARG B O 1
ATOM 8852 N N . ILE B 2 184 ? 132.308 16.934 -30.315 1.00 63.32 184 ILE B N 1
ATOM 8853 C CA . ILE B 2 184 ? 131.100 17.105 -29.517 1.00 62.62 184 ILE B CA 1
ATOM 8854 C C . ILE B 2 184 ? 129.912 16.521 -30.281 1.00 62.35 184 ILE B C 1
ATOM 8855 O O . ILE B 2 184 ? 129.640 16.918 -31.414 1.00 62.28 184 ILE B O 1
ATOM 8860 N N . ILE B 2 185 ? 129.221 15.572 -29.652 1.00 62.06 185 ILE B N 1
ATOM 8861 C CA . ILE B 2 185 ? 128.073 14.894 -30.252 1.00 61.85 185 ILE B CA 1
ATOM 8862 C C . ILE B 2 185 ? 126.963 15.876 -30.612 1.00 62.03 185 ILE B C 1
ATOM 8863 O O . ILE B 2 185 ? 126.504 16.644 -29.764 1.00 61.96 185 ILE B O 1
ATOM 8868 N N . GLY B 2 186 ? 126.546 15.843 -31.875 1.00 62.29 186 GLY B N 1
ATOM 8869 C CA . GLY B 2 186 ? 125.446 16.669 -32.356 1.00 62.83 186 GLY B CA 1
ATOM 8870 C C . GLY B 2 186 ? 125.813 18.126 -32.551 1.00 63.33 186 GLY B C 1
ATOM 8871 O O . GLY B 2 186 ? 124.938 18.970 -32.758 1.00 63.20 186 GLY B O 1
ATOM 8872 N N . PHE B 2 187 ? 127.106 18.423 -32.488 1.00 64.11 187 PHE B N 1
ATOM 8873 C CA . PHE B 2 187 ? 127.580 19.784 -32.667 1.00 65.16 187 PHE B CA 1
ATOM 8874 C C . PHE B 2 187 ? 127.791 20.120 -34.142 1.00 66.28 187 PHE B C 1
ATOM 8875 O O . PHE B 2 187 ? 128.490 19.406 -34.864 1.00 66.22 187 PHE B O 1
ATOM 8883 N N . TYR B 2 188 ? 127.165 21.213 -34.569 1.00 67.90 188 TYR B N 1
ATOM 8884 C CA . TYR B 2 188 ? 127.277 21.718 -35.931 1.00 69.52 188 TYR B CA 1
ATOM 8885 C C . TYR B 2 188 ? 128.100 23.005 -35.920 1.00 71.01 188 TYR B C 1
ATOM 8886 O O . TYR B 2 188 ? 127.550 24.079 -35.678 1.00 70.92 188 TYR B O 1
ATOM 8895 N N . PRO B 2 189 ? 129.420 22.903 -36.168 1.00 72.74 189 PRO B N 1
ATOM 8896 C CA . PRO B 2 189 ? 130.248 24.108 -36.207 1.00 74.42 189 PRO B CA 1
ATOM 8897 C C . PRO B 2 189 ? 129.845 25.016 -37.366 1.00 76.38 189 PRO B C 1
ATOM 8898 O O . PRO B 2 189 ? 129.886 24.605 -38.528 1.00 76.49 189 PRO B O 1
ATOM 8902 N N . LYS B 2 190 ? 129.438 26.235 -37.033 1.00 78.85 190 LYS B N 1
ATOM 8903 C CA . LYS B 2 190 ? 128.915 27.175 -38.014 1.00 81.39 190 LYS B CA 1
ATOM 8904 C C . LYS B 2 190 ? 129.909 28.302 -38.251 1.00 83.46 190 LYS B C 1
ATOM 8905 O O . LYS B 2 190 ? 130.230 29.045 -37.324 1.00 83.48 190 LYS B O 1
ATOM 8911 N N . PRO B 2 191 ? 130.407 28.426 -39.494 1.00 85.68 191 PRO B N 1
ATOM 8912 C CA . PRO B 2 191 ? 131.340 29.491 -39.853 1.00 87.60 191 PRO B CA 1
ATOM 8913 C C . PRO B 2 191 ? 130.680 30.864 -39.809 1.00 89.69 191 PRO B C 1
ATOM 8914 O O . PRO B 2 191 ? 129.452 30.967 -39.877 1.00 89.79 191 PRO B O 1
ATOM 8918 N N . LEU B 2 192 ? 131.498 31.906 -39.687 1.00 92.27 192 LEU B N 1
ATOM 8919 C CA . LEU B 2 192 ? 131.011 33.282 -39.705 1.00 94.89 192 LEU B CA 1
ATOM 8920 C C . LEU B 2 192 ? 130.636 33.716 -41.120 1.00 96.79 192 LEU B C 1
ATOM 8921 O O . LEU B 2 192 ? 131.283 33.318 -42.091 1.00 96.98 192 LEU B O 1
ATOM 8926 N N . LYS B 2 193 ? 129.590 34.531 -41.223 1.00 99.24 193 LYS B N 1
ATOM 8927 C CA . LYS B 2 193 ? 129.153 35.076 -42.507 1.00 101.61 193 LYS B CA 1
ATOM 8928 C C . LYS B 2 193 ? 129.878 36.378 -42.839 1.00 103.30 193 LYS B C 1
ATOM 8929 O O . LYS B 2 193 ? 130.170 37.181 -41.949 1.00 103.48 193 LYS B O 1
ATOM 8935 N N . ASN B 2 194 ? 130.167 36.576 -44.125 1.00 105.47 194 ASN B N 1
ATOM 8936 C CA . ASN B 2 194 ? 130.857 37.779 -44.602 1.00 107.53 194 ASN B CA 1
ATOM 8937 C C . ASN B 2 194 ? 129.960 39.019 -44.697 1.00 108.97 194 ASN B C 1
ATOM 8938 O O . ASN B 2 194 ? 129.930 39.704 -45.722 1.00 109.16 194 ASN B O 1
ATOM 8943 N N . THR B 2 195 ? 129.235 39.300 -43.618 1.00 110.81 195 THR B N 1
ATOM 8944 C CA . THR B 2 195 ? 128.337 40.451 -43.560 1.00 112.57 195 THR B CA 1
ATOM 8945 C C . THR B 2 195 ? 129.128 41.729 -43.288 1.00 113.74 195 THR B C 1
ATOM 8946 O O . THR B 2 195 ? 128.938 42.744 -43.964 1.00 113.88 195 THR B O 1
ATOM 8950 N N . THR B 2 196 ? 130.016 41.666 -42.299 1.00 115.20 196 THR B N 1
ATOM 8951 C CA . THR B 2 196 ? 130.833 42.810 -41.910 1.00 116.58 196 THR B CA 1
ATOM 8952 C C . THR B 2 196 ? 132.316 42.509 -42.121 1.00 117.50 196 THR B C 1
ATOM 8953 O O . THR B 2 196 ? 132.675 41.683 -42.963 1.00 117.61 196 THR B O 1
ATOM 8957 N N . ASP B 2 197 ? 133.166 43.186 -41.354 1.00 118.66 197 ASP B N 1
ATOM 8958 C CA . ASP B 2 197 ? 134.612 43.012 -41.443 1.00 119.73 197 ASP B CA 1
ATOM 8959 C C . ASP B 2 197 ? 135.075 41.715 -40.779 1.00 120.44 197 ASP B C 1
ATOM 8960 O O . ASP B 2 197 ? 134.403 41.181 -39.892 1.00 120.52 197 ASP B O 1
ATOM 8965 N N . LEU B 2 198 ? 136.224 41.215 -41.228 1.00 121.30 198 LEU B N 1
ATOM 8966 C CA . LEU B 2 198 ? 136.801 39.966 -40.732 1.00 122.08 198 LEU B CA 1
ATOM 8967 C C . LEU B 2 198 ? 138.319 40.127 -40.578 1.00 122.60 198 LEU B C 1
ATOM 8968 O O . LEU B 2 198 ? 138.913 40.980 -41.244 1.00 122.63 198 LEU B O 1
ATOM 8973 N N . PRO B 2 199 ? 138.952 39.320 -39.697 1.00 123.10 199 PRO B N 1
ATOM 8974 C CA . PRO B 2 199 ? 140.409 39.393 -39.520 1.00 123.44 199 PRO B CA 1
ATOM 8975 C C . PRO B 2 199 ? 141.159 39.144 -40.829 1.00 123.71 199 PRO B C 1
ATOM 8976 O O . PRO B 2 199 ? 141.808 40.056 -41.348 1.00 123.74 199 PRO B O 1
ATOM 8980 N N . GLU B 2 200 ? 141.055 37.926 -41.356 1.00 123.96 200 GLU B N 1
ATOM 8981 C CA . GLU B 2 200 ? 141.574 37.604 -42.685 1.00 124.18 200 GLU B CA 1
ATOM 8982 C C . GLU B 2 200 ? 140.590 38.090 -43.756 1.00 124.27 200 GLU B C 1
ATOM 8983 O O . GLU B 2 200 ? 140.091 37.309 -44.569 1.00 124.32 200 GLU B O 1
ATOM 8989 N N . GLU B 2 201 ? 140.335 39.398 -43.739 1.00 124.30 201 GLU B N 1
ATOM 8990 C CA . GLU B 2 201 ? 139.314 40.053 -44.564 1.00 124.29 201 GLU B CA 1
ATOM 8991 C C . GLU B 2 201 ? 139.053 39.410 -45.935 1.00 124.19 201 GLU B C 1
ATOM 8992 O O . GLU B 2 201 ? 139.811 39.615 -46.888 1.00 124.23 201 GLU B O 1
ATOM 8998 N N . LEU B 2 202 ? 137.984 38.615 -45.999 1.00 123.98 202 LEU B N 1
ATOM 8999 C CA . LEU B 2 202 ? 137.400 38.099 -47.252 1.00 123.71 202 LEU B CA 1
ATOM 9000 C C . LEU B 2 202 ? 138.292 37.205 -48.146 1.00 123.43 202 LEU B C 1
ATOM 9001 O O . LEU B 2 202 ? 137.848 36.756 -49.207 1.00 123.43 202 LEU B O 1
ATOM 9006 N N . GLN B 2 203 ? 139.529 36.941 -47.724 1.00 122.97 203 GLN B N 1
ATOM 9007 C CA . GLN B 2 203 ? 140.435 36.104 -48.522 1.00 122.48 203 GLN B CA 1
ATOM 9008 C C . GLN B 2 203 ? 140.063 34.624 -48.448 1.00 121.99 203 GLN B C 1
ATOM 9009 O O . GLN B 2 203 ? 139.936 34.059 -47.357 1.00 121.97 203 GLN B O 1
ATOM 9015 N N . ALA B 2 204 ? 139.880 34.016 -49.622 1.00 121.25 204 ALA B N 1
ATOM 9016 C CA . ALA B 2 204 ? 139.458 32.615 -49.757 1.00 120.47 204 ALA B CA 1
ATOM 9017 C C . ALA B 2 204 ? 138.282 32.255 -48.841 1.00 119.82 204 ALA B C 1
ATOM 9018 O O . ALA B 2 204 ? 138.206 31.143 -48.311 1.00 119.79 204 ALA B O 1
ATOM 9020 N N . ASN B 2 205 ? 137.368 33.210 -48.669 1.00 118.89 205 ASN B N 1
ATOM 9021 C CA . ASN B 2 205 ? 136.219 33.045 -47.789 1.00 117.95 205 ASN B CA 1
ATOM 9022 C C . ASN B 2 205 ? 135.195 32.076 -48.368 1.00 117.19 205 ASN B C 1
ATOM 9023 O O . ASN B 2 205 ? 134.298 32.468 -49.119 1.00 117.13 205 ASN B O 1
ATOM 9028 N N . TYR B 2 206 ? 135.345 30.805 -48.010 1.00 116.15 206 TYR B N 1
ATOM 9029 C CA . TYR B 2 206 ? 134.390 29.772 -48.384 1.00 115.08 206 TYR B CA 1
ATOM 9030 C C . TYR B 2 206 ? 133.232 29.808 -47.391 1.00 114.19 206 TYR B C 1
ATOM 9031 O O . TYR B 2 206 ? 132.848 28.784 -46.817 1.00 114.13 206 TYR B O 1
ATOM 9040 N N . ASN B 2 207 ? 132.688 31.013 -47.214 1.00 112.97 207 ASN B N 1
ATOM 9041 C CA . ASN B 2 207 ? 131.660 31.344 -46.222 1.00 111.73 207 ASN B CA 1
ATOM 9042 C C . ASN B 2 207 ? 130.713 30.215 -45.827 1.00 110.75 207 ASN B C 1
ATOM 9043 O O . ASN B 2 207 ? 130.469 29.993 -44.639 1.00 110.70 207 ASN B O 1
ATOM 9048 N N . GLN B 2 208 ? 130.191 29.507 -46.821 1.00 109.41 208 GLN B N 1
ATOM 9049 C CA . GLN B 2 208 ? 129.165 28.502 -46.582 1.00 108.09 208 GLN B CA 1
ATOM 9050 C C . GLN B 2 208 ? 129.644 27.189 -45.945 1.00 107.11 208 GLN B C 1
ATOM 9051 O O . GLN B 2 208 ? 128.859 26.528 -45.261 1.00 107.05 208 GLN B O 1
ATOM 9057 N N . TYR B 2 209 ? 130.912 26.816 -46.141 1.00 105.81 209 TYR B N 1
ATOM 9058 C CA . TYR B 2 209 ? 131.355 25.459 -45.769 1.00 104.52 209 TYR B CA 1
ATOM 9059 C C . TYR B 2 209 ? 132.737 25.277 -45.103 1.00 103.70 209 TYR B C 1
ATOM 9060 O O . TYR B 2 209 ? 133.249 24.155 -45.063 1.00 103.54 209 TYR B O 1
ATOM 9069 N N . VAL B 2 210 ? 133.335 26.345 -44.575 1.00 102.69 210 VAL B N 1
ATOM 9070 C CA . VAL B 2 210 ? 134.670 26.240 -43.949 1.00 101.74 210 VAL B CA 1
ATOM 9071 C C . VAL B 2 210 ? 134.787 26.956 -42.599 1.00 101.13 210 VAL B C 1
ATOM 9072 O O . VAL B 2 210 ? 134.463 28.138 -42.489 1.00 101.08 210 VAL B O 1
ATOM 9076 N N . LEU B 2 211 ? 135.273 26.233 -41.589 1.00 100.34 211 LEU B N 1
ATOM 9077 C CA . LEU B 2 211 ? 135.564 26.807 -40.275 1.00 99.58 211 LEU B CA 1
ATOM 9078 C C . LEU B 2 211 ? 137.045 27.205 -40.187 1.00 99.14 211 LEU B C 1
ATOM 9079 O O . LEU B 2 211 ? 137.903 26.353 -39.954 1.00 98.97 211 LEU B O 1
ATOM 9084 N N . PRO B 2 212 ? 137.340 28.509 -40.361 1.00 98.78 212 PRO B N 1
ATOM 9085 C CA . PRO B 2 212 ? 138.707 29.013 -40.536 1.00 98.59 212 PRO B CA 1
ATOM 9086 C C . PRO B 2 212 ? 139.587 28.910 -39.291 1.00 98.45 212 PRO B C 1
ATOM 9087 O O . PRO B 2 212 ? 139.080 28.873 -38.169 1.00 98.45 212 PRO B O 1
ATOM 9091 N N . LEU B 2 213 ? 140.899 28.865 -39.514 1.00 98.33 213 LEU B N 1
ATOM 9092 C CA . LEU B 2 213 ? 141.889 28.862 -38.444 1.00 98.22 213 LEU B CA 1
ATOM 9093 C C . LEU B 2 213 ? 143.081 29.730 -38.840 1.00 98.20 213 LEU B C 1
ATOM 9094 O O . LEU B 2 213 ? 143.886 29.354 -39.696 1.00 98.16 213 LEU B O 1
ATOM 9099 N N . ARG B 2 214 ? 143.173 30.899 -38.214 1.00 98.22 214 ARG B N 1
ATOM 9100 C CA . ARG B 2 214 ? 144.231 31.857 -38.501 1.00 98.27 214 ARG B CA 1
ATOM 9101 C C . ARG B 2 214 ? 145.129 32.036 -37.279 1.00 98.24 214 ARG B C 1
ATOM 9102 O O . ARG B 2 214 ? 144.675 32.475 -36.220 1.00 98.27 214 ARG B O 1
ATOM 9110 N N . CYS B 2 215 ? 146.403 31.682 -37.436 1.00 98.21 215 CYS B N 1
ATOM 9111 C CA . CYS B 2 215 ? 147.399 31.835 -36.377 1.00 98.16 215 CYS B CA 1
ATOM 9112 C C . CYS B 2 215 ? 148.062 33.211 -36.440 1.00 98.18 215 CYS B C 1
ATOM 9113 O O . CYS B 2 215 ? 148.258 33.764 -37.524 1.00 98.18 215 CYS B O 1
ATOM 9116 N N . ALA B 2 216 ? 148.404 33.756 -35.274 1.00 98.19 216 ALA B N 1
ATOM 9117 C CA . ALA B 2 216 ? 149.020 35.080 -35.181 1.00 98.17 216 ALA B CA 1
ATOM 9118 C C . ALA B 2 216 ? 150.045 35.144 -34.048 1.00 98.16 216 ALA B C 1
ATOM 9119 O O . ALA B 2 216 ? 150.379 34.123 -33.447 1.00 98.14 216 ALA B O 1
ATOM 9121 N N . ALA B 2 217 ? 150.542 36.348 -33.770 1.00 98.12 217 ALA B N 1
ATOM 9122 C CA . ALA B 2 217 ? 151.509 36.565 -32.698 1.00 98.13 217 ALA B CA 1
ATOM 9123 C C . ALA B 2 217 ? 150.838 37.180 -31.472 1.00 98.13 217 ALA B C 1
ATOM 9124 O O . ALA B 2 217 ? 151.370 37.121 -30.362 1.00 98.14 217 ALA B O 1
ATOM 9126 N N . ARG B 2 223 ? 152.022 43.509 -35.133 1.00 122.09 223 ARG B N 1
ATOM 9127 C CA . ARG B 2 223 ? 153.126 43.470 -34.176 1.00 122.07 223 ARG B CA 1
ATOM 9128 C C . ARG B 2 223 ? 153.696 42.062 -34.009 1.00 122.01 223 ARG B C 1
ATOM 9129 O O . ARG B 2 223 ? 152.982 41.072 -34.186 1.00 122.03 223 ARG B O 1
ATOM 9137 N N . GLU B 2 224 ? 154.987 41.993 -33.674 1.00 121.87 224 GLU B N 1
ATOM 9138 C CA . GLU B 2 224 ? 155.706 40.729 -33.450 1.00 121.70 224 GLU B CA 1
ATOM 9139 C C . GLU B 2 224 ? 155.662 39.791 -34.670 1.00 121.52 224 GLU B C 1
ATOM 9140 O O . GLU B 2 224 ? 155.906 38.588 -34.554 1.00 121.51 224 GLU B O 1
ATOM 9146 N N . LYS B 2 225 ? 155.366 40.358 -35.840 1.00 121.27 225 LYS B N 1
ATOM 9147 C CA . LYS B 2 225 ? 155.255 39.589 -37.081 1.00 120.97 225 LYS B CA 1
ATOM 9148 C C . LYS B 2 225 ? 156.625 39.164 -37.613 1.00 120.73 225 LYS B C 1
ATOM 9149 O O . LYS B 2 225 ? 157.149 39.748 -38.567 1.00 120.68 225 LYS B O 1
ATOM 9155 N N . ILE B 2 226 ? 157.200 38.147 -36.975 1.00 120.38 226 ILE B N 1
ATOM 9156 C CA . ILE B 2 226 ? 158.501 37.611 -37.363 1.00 120.02 226 ILE B CA 1
ATOM 9157 C C . ILE B 2 226 ? 158.356 36.108 -37.630 1.00 119.72 226 ILE B C 1
ATOM 9158 O O . ILE B 2 226 ? 158.908 35.274 -36.909 1.00 119.70 226 ILE B O 1
ATOM 9163 N N . GLY B 2 227 ? 157.590 35.776 -38.666 1.00 119.33 227 GLY B N 1
ATOM 9164 C CA . GLY B 2 227 ? 157.324 34.385 -39.021 1.00 118.80 227 GLY B CA 1
ATOM 9165 C C . GLY B 2 227 ? 156.934 34.196 -40.474 1.00 118.41 227 GLY B C 1
ATOM 9166 O O . GLY B 2 227 ? 157.287 35.009 -41.331 1.00 118.41 227 GLY B O 1
ATOM 9167 N N . SER B 2 228 ? 156.207 33.112 -40.742 1.00 117.98 228 SER B N 1
ATOM 9168 C CA . SER B 2 228 ? 155.708 32.794 -42.081 1.00 117.50 228 SER B CA 1
ATOM 9169 C C . SER B 2 228 ? 154.650 31.691 -42.000 1.00 117.11 228 SER B C 1
ATOM 9170 O O . SER B 2 228 ? 154.967 30.501 -42.077 1.00 117.07 228 SER B O 1
ATOM 9173 N N . ILE B 2 229 ? 153.395 32.103 -41.839 1.00 116.60 229 ILE B N 1
ATOM 9174 C CA . ILE B 2 229 ? 152.273 31.174 -41.672 1.00 116.08 229 ILE B CA 1
ATOM 9175 C C . ILE B 2 229 ? 151.909 30.450 -42.967 1.00 115.62 229 ILE B C 1
ATOM 9176 O O . ILE B 2 229 ? 151.732 31.074 -44.016 1.00 115.57 229 ILE B O 1
ATOM 9181 N N . GLU B 2 230 ? 151.812 29.126 -42.880 1.00 115.00 230 GLU B N 1
ATOM 9182 C CA . GLU B 2 230 ? 151.437 28.284 -44.012 1.00 114.37 230 GLU B CA 1
ATOM 9183 C C . GLU B 2 230 ? 150.463 27.216 -43.535 1.00 113.79 230 GLU B C 1
ATOM 9184 O O . GLU B 2 230 ? 150.795 26.416 -42.658 1.00 113.75 230 GLU B O 1
ATOM 9190 N N . TYR B 2 231 ? 149.263 27.206 -44.109 1.00 113.02 231 TYR B N 1
ATOM 9191 C CA . TYR B 2 231 ? 148.219 26.280 -43.677 1.00 112.23 231 TYR B CA 1
ATOM 9192 C C . TYR B 2 231 ? 147.943 25.184 -44.699 1.00 111.60 231 TYR B C 1
ATOM 9193 O O . TYR B 2 231 ? 147.937 25.432 -45.907 1.00 111.57 231 TYR B O 1
ATOM 9202 N N . PHE B 2 232 ? 147.718 23.973 -44.197 1.00 110.72 232 PHE B N 1
ATOM 9203 C CA . PHE B 2 232 ? 147.376 22.823 -45.030 1.00 109.85 232 PHE B CA 1
ATOM 9204 C C . PHE B 2 232 ? 146.131 22.137 -44.485 1.00 109.13 232 PHE B C 1
ATOM 9205 O O . PHE B 2 232 ? 145.946 22.046 -43.269 1.00 109.13 232 PHE B O 1
ATOM 9213 N N . GLY B 2 233 ? 145.281 21.654 -45.387 1.00 108.19 233 GLY B N 1
ATOM 9214 C CA . GLY B 2 233 ? 144.057 20.969 -44.987 1.00 106.97 233 GLY B CA 1
ATOM 9215 C C . GLY B 2 233 ? 143.268 20.367 -46.131 1.00 106.06 233 GLY B C 1
ATOM 9216 O O . GLY B 2 233 ? 143.778 20.215 -47.244 1.00 106.06 233 GLY B O 1
ATOM 9217 N N . LEU B 2 234 ? 142.016 20.023 -45.839 1.00 105.07 234 LEU B N 1
ATOM 9218 C CA . LEU B 2 234 ? 141.104 19.430 -46.813 1.00 104.02 234 LEU B CA 1
ATOM 9219 C C . LEU B 2 234 ? 140.696 20.460 -47.860 1.00 103.17 234 LEU B C 1
ATOM 9220 O O . LEU B 2 234 ? 140.247 21.560 -47.526 1.00 103.13 234 LEU B O 1
ATOM 9225 N N . GLY B 2 235 ? 140.861 20.091 -49.127 1.00 102.09 235 GLY B N 1
ATOM 9226 C CA . GLY B 2 235 ? 140.557 20.978 -50.248 1.00 100.65 235 GLY B CA 1
ATOM 9227 C C . GLY B 2 235 ? 141.557 22.109 -50.404 1.00 99.54 235 GLY B C 1
ATOM 9228 O O . GLY B 2 235 ? 141.373 22.996 -51.237 1.00 99.53 235 GLY B O 1
ATOM 9229 N N . GLY B 2 236 ? 142.617 22.075 -49.599 1.00 98.42 236 GLY B N 1
ATOM 9230 C CA . GLY B 2 236 ? 143.640 23.116 -49.603 1.00 96.88 236 GLY B CA 1
ATOM 9231 C C . GLY B 2 236 ? 143.283 24.331 -48.766 1.00 95.79 236 GLY B C 1
ATOM 9232 O O . GLY B 2 236 ? 144.046 25.297 -48.715 1.00 95.74 236 GLY B O 1
ATOM 9233 N N . TYR B 2 237 ? 142.127 24.283 -48.108 1.00 94.61 237 TYR B N 1
ATOM 9234 C CA . TYR B 2 237 ? 141.650 25.392 -47.280 1.00 93.33 237 TYR B CA 1
ATOM 9235 C C . TYR B 2 237 ? 142.215 25.347 -45.862 1.00 92.34 237 TYR B C 1
ATOM 9236 O O . TYR B 2 237 ? 142.551 24.278 -45.346 1.00 92.23 237 TYR B O 1
ATOM 9245 N N . ALA B 2 238 ? 142.307 26.522 -45.244 1.00 91.01 238 ALA B N 1
ATOM 9246 C CA . ALA B 2 238 ? 142.795 26.663 -43.877 1.00 89.71 238 ALA B CA 1
ATOM 9247 C C . ALA B 2 238 ? 141.645 26.555 -42.873 1.00 88.70 238 ALA B C 1
ATOM 9248 O O . ALA B 2 238 ? 141.442 27.447 -42.043 1.00 88.59 238 ALA B O 1
ATOM 9250 N N . GLY B 2 239 ? 140.896 25.458 -42.954 1.00 87.45 239 GLY B N 1
ATOM 9251 C CA . GLY B 2 239 ? 139.753 25.240 -42.076 1.00 85.80 239 GLY B CA 1
ATOM 9252 C C . GLY B 2 239 ? 139.365 23.787 -41.893 1.00 84.63 239 GLY B C 1
ATOM 9253 O O . GLY B 2 239 ? 140.133 22.877 -42.213 1.00 84.53 239 GLY B O 1
ATOM 9254 N N . PHE B 2 240 ? 138.162 23.580 -41.367 1.00 83.42 240 PHE B N 1
ATOM 9255 C CA . PHE B 2 240 ? 137.616 22.243 -41.181 1.00 82.20 240 PHE B CA 1
ATOM 9256 C C . PHE B 2 240 ? 136.383 22.063 -42.065 1.00 81.52 240 PHE B C 1
ATOM 9257 O O . PHE B 2 240 ? 135.434 22.847 -41.970 1.00 81.42 240 PHE B O 1
ATOM 9265 N N . PRO B 2 241 ? 136.403 21.044 -42.946 1.00 80.80 241 PRO B N 1
ATOM 9266 C CA . PRO B 2 241 ? 135.277 20.735 -43.829 1.00 80.25 241 PRO B CA 1
ATOM 9267 C C . PRO B 2 241 ? 134.036 20.292 -43.054 1.00 79.65 241 PRO B C 1
ATOM 9268 O O . PRO B 2 241 ? 134.091 19.329 -42.286 1.00 79.56 241 PRO B O 1
ATOM 9272 N N . LEU B 2 242 ? 132.930 20.998 -43.276 1.00 79.03 242 LEU B N 1
ATOM 9273 C CA . LEU B 2 242 ? 131.680 20.797 -42.538 1.00 78.48 242 LEU B CA 1
ATOM 9274 C C . LEU B 2 242 ? 130.990 19.455 -42.807 1.00 78.17 242 LEU B C 1
ATOM 9275 O O . LEU B 2 242 ? 130.000 19.118 -42.156 1.00 78.10 242 LEU B O 1
ATOM 9280 N N . GLN B 2 243 ? 131.523 18.693 -43.758 1.00 77.82 243 GLN B N 1
ATOM 9281 C CA . GLN B 2 243 ? 130.963 17.391 -44.131 1.00 77.46 243 GLN B CA 1
ATOM 9282 C C . GLN B 2 243 ? 131.283 16.286 -43.117 1.00 77.13 243 GLN B C 1
ATOM 9283 O O . GLN B 2 243 ? 130.817 15.156 -43.254 1.00 77.10 243 GLN B O 1
ATOM 9289 N N . TYR B 2 244 ? 132.073 16.623 -42.101 1.00 76.76 244 TYR B N 1
ATOM 9290 C CA . TYR B 2 244 ? 132.460 15.675 -41.056 1.00 76.39 244 TYR B CA 1
ATOM 9291 C C . TYR B 2 244 ? 131.588 15.822 -39.809 1.00 76.19 244 TYR B C 1
ATOM 9292 O O . TYR B 2 244 ? 131.908 15.285 -38.748 1.00 76.06 244 TYR B O 1
ATOM 9301 N N . TYR B 2 245 ? 130.481 16.546 -39.952 1.00 75.99 245 TYR B N 1
ATOM 9302 C CA . TYR B 2 245 ? 129.607 16.872 -38.830 1.00 75.86 245 TYR B CA 1
ATOM 9303 C C . TYR B 2 245 ? 128.144 16.565 -39.161 1.00 75.78 245 TYR B C 1
ATOM 9304 O O . TYR B 2 245 ? 127.771 16.552 -40.334 1.00 75.79 245 TYR B O 1
ATOM 9313 N N . PRO B 2 246 ? 127.314 16.298 -38.132 1.00 75.69 246 PRO B N 1
ATOM 9314 C CA . PRO B 2 246 ? 127.665 16.234 -36.712 1.00 75.54 246 PRO B CA 1
ATOM 9315 C C . PRO B 2 246 ? 128.271 14.891 -36.309 1.00 75.38 246 PRO B C 1
ATOM 9316 O O . PRO B 2 246 ? 128.019 13.876 -36.959 1.00 75.32 246 PRO B O 1
ATOM 9320 N N . TYR B 2 247 ? 129.067 14.901 -35.244 1.00 75.23 247 TYR B N 1
ATOM 9321 C CA . TYR B 2 247 ? 129.618 13.678 -34.671 1.00 74.98 247 TYR B CA 1
ATOM 9322 C C . TYR B 2 247 ? 128.512 12.937 -33.918 1.00 74.95 247 TYR B C 1
ATOM 9323 O O . TYR B 2 247 ? 127.768 13.544 -33.148 1.00 74.93 247 TYR B O 1
ATOM 9332 N N . TYR B 2 248 ? 128.395 11.635 -34.171 1.00 74.89 248 TYR B N 1
ATOM 9333 C CA . TYR B 2 248 ? 127.322 10.812 -33.596 1.00 74.82 248 TYR B CA 1
ATOM 9334 C C . TYR B 2 248 ? 127.747 10.046 -32.338 1.00 74.74 248 TYR B C 1
ATOM 9335 O O . TYR B 2 248 ? 126.957 9.289 -31.766 1.00 74.71 248 TYR B O 1
ATOM 9344 N N . GLY B 2 249 ? 128.993 10.252 -31.913 1.00 74.61 249 GLY B N 1
ATOM 9345 C CA . GLY B 2 249 ? 129.509 9.632 -30.697 1.00 74.57 249 GLY B CA 1
ATOM 9346 C C . GLY B 2 249 ? 130.187 8.297 -30.912 1.00 74.52 249 GLY B C 1
ATOM 9347 O O . GLY B 2 249 ? 129.957 7.632 -31.918 1.00 74.46 249 GLY B O 1
ATOM 9348 N N . LYS B 2 250 ? 131.014 7.906 -29.944 1.00 74.51 250 LYS B N 1
ATOM 9349 C CA . LYS B 2 250 ? 131.779 6.660 -29.990 1.00 74.50 250 LYS B CA 1
ATOM 9350 C C . LYS B 2 250 ? 130.906 5.417 -30.169 1.00 74.48 250 LYS B C 1
ATOM 9351 O O . LYS B 2 250 ? 131.289 4.483 -30.879 1.00 74.45 250 LYS B O 1
ATOM 9357 N N . ARG B 2 251 ? 129.743 5.411 -29.522 1.00 74.48 251 ARG B N 1
ATOM 9358 C CA . ARG B 2 251 ? 128.838 4.266 -29.572 1.00 74.49 251 ARG B CA 1
ATOM 9359 C C . ARG B 2 251 ? 128.174 4.107 -30.942 1.00 74.59 251 ARG B C 1
ATOM 9360 O O . ARG B 2 251 ? 127.977 2.986 -31.411 1.00 74.51 251 ARG B O 1
ATOM 9368 N N . LEU B 2 252 ? 127.835 5.225 -31.579 1.00 74.73 252 LEU B N 1
ATOM 9369 C CA . LEU B 2 252 ? 127.176 5.188 -32.885 1.00 74.89 252 LEU B CA 1
ATOM 9370 C C . LEU B 2 252 ? 128.126 5.406 -34.064 1.00 75.12 252 LEU B C 1
ATOM 9371 O O . LEU B 2 252 ? 127.742 5.212 -35.219 1.00 75.09 252 LEU B O 1
ATOM 9376 N N . GLN B 2 253 ? 129.361 5.804 -33.761 1.00 75.37 253 GLN B N 1
ATOM 9377 C CA . GLN B 2 253 ? 130.386 6.065 -34.772 1.00 75.54 253 GLN B CA 1
ATOM 9378 C C . GLN B 2 253 ? 131.787 5.772 -34.245 1.00 75.65 253 GLN B C 1
ATOM 9379 O O . GLN B 2 253 ? 132.528 6.690 -33.881 1.00 75.66 253 GLN B O 1
ATOM 9385 N N . LYS B 2 254 ? 132.145 4.494 -34.192 1.00 75.77 254 LYS B N 1
ATOM 9386 C CA . LYS B 2 254 ? 133.525 4.109 -33.906 1.00 75.95 254 LYS B CA 1
ATOM 9387 C C . LYS B 2 254 ? 134.342 4.204 -35.194 1.00 75.95 254 LYS B C 1
ATOM 9388 O O . LYS B 2 254 ? 133.782 4.175 -36.296 1.00 75.99 254 LYS B O 1
ATOM 9394 N N . LYS B 2 255 ? 135.660 4.331 -35.045 1.00 75.93 255 LYS B N 1
ATOM 9395 C CA . LYS B 2 255 ? 136.585 4.486 -36.178 1.00 75.80 255 LYS B CA 1
ATOM 9396 C C . LYS B 2 255 ? 136.420 5.824 -36.917 1.00 75.65 255 LYS B C 1
ATOM 9397 O O . LYS B 2 255 ? 137.193 6.128 -37.829 1.00 75.73 255 LYS B O 1
ATOM 9403 N N . TYR B 2 256 ? 135.420 6.611 -36.512 1.00 75.30 256 TYR B N 1
ATOM 9404 C CA . TYR B 2 256 ? 135.193 7.963 -37.029 1.00 75.03 256 TYR B CA 1
ATOM 9405 C C . TYR B 2 256 ? 136.476 8.792 -37.022 1.00 75.52 256 TYR B C 1
ATOM 9406 O O . TYR B 2 256 ? 137.281 8.698 -36.095 1.00 75.46 256 TYR B O 1
ATOM 9415 N N . LEU B 2 257 ? 136.656 9.604 -38.059 1.00 76.16 257 LEU B N 1
ATOM 9416 C CA . LEU B 2 257 ? 137.815 10.485 -38.149 1.00 76.86 257 LEU B CA 1
ATOM 9417 C C . LEU B 2 257 ? 137.417 11.949 -38.245 1.00 77.46 257 LEU B C 1
ATOM 9418 O O . LEU B 2 257 ? 136.605 12.337 -39.088 1.00 77.42 257 LEU B O 1
ATOM 9423 N N . GLN B 2 258 ? 138.000 12.749 -37.360 1.00 78.38 258 GLN B N 1
ATOM 9424 C CA . GLN B 2 258 ? 137.778 14.186 -37.326 1.00 79.35 258 GLN B CA 1
ATOM 9425 C C . GLN B 2 258 ? 138.791 14.888 -38.227 1.00 80.19 258 GLN B C 1
ATOM 9426 O O . GLN B 2 258 ? 139.930 14.438 -38.338 1.00 80.18 258 GLN B O 1
ATOM 9432 N N . PRO B 2 259 ? 138.382 15.995 -38.873 1.00 81.23 259 PRO B N 1
ATOM 9433 C CA . PRO B 2 259 ? 139.282 16.711 -39.779 1.00 82.23 259 PRO B CA 1
ATOM 9434 C C . PRO B 2 259 ? 140.479 17.348 -39.069 1.00 83.33 259 PRO B C 1
ATOM 9435 O O . PRO B 2 259 ? 140.350 17.846 -37.947 1.00 83.29 259 PRO B O 1
ATOM 9439 N N . LEU B 2 260 ? 141.632 17.317 -39.732 1.00 84.75 260 LEU B N 1
ATOM 9440 C CA . LEU B 2 260 ? 142.850 17.932 -39.217 1.00 86.22 260 LEU B CA 1
ATOM 9441 C C . LEU B 2 260 ? 143.243 19.144 -40.047 1.00 87.40 260 LEU B C 1
ATOM 9442 O O . LEU B 2 260 ? 142.869 19.256 -41.215 1.00 87.51 260 LEU B O 1
ATOM 9447 N N . LEU B 2 261 ? 144.005 20.044 -39.435 1.00 89.04 261 LEU B N 1
ATOM 9448 C CA . LEU B 2 261 ? 144.519 21.215 -40.126 1.00 90.72 261 LEU B CA 1
ATOM 9449 C C . LEU B 2 261 ? 145.996 21.394 -39.807 1.00 92.03 261 LEU B C 1
ATOM 9450 O O . LEU B 2 261 ? 146.355 21.861 -38.722 1.00 92.11 261 LEU B O 1
ATOM 9455 N N . ALA B 2 262 ? 146.848 21.014 -40.756 1.00 93.78 262 ALA B N 1
ATOM 9456 C CA . ALA B 2 262 ? 148.292 21.153 -40.598 1.00 95.54 262 ALA B CA 1
ATOM 9457 C C . ALA B 2 262 ? 148.719 22.609 -40.751 1.00 96.86 262 ALA B C 1
ATOM 9458 O O . ALA B 2 262 ? 148.272 23.304 -41.664 1.00 96.94 262 ALA B O 1
ATOM 9460 N N . ILE B 2 263 ? 149.574 23.063 -39.838 1.00 98.67 263 ILE B N 1
ATOM 9461 C CA . ILE B 2 263 ? 150.090 24.431 -39.849 1.00 100.48 263 ILE B CA 1
ATOM 9462 C C . ILE B 2 263 ? 151.617 24.405 -39.784 1.00 101.84 263 ILE B C 1
ATOM 9463 O O . ILE B 2 263 ? 152.194 23.786 -38.890 1.00 101.94 263 ILE B O 1
ATOM 9468 N N . GLN B 2 264 ? 152.260 25.082 -40.732 1.00 103.63 264 GLN B N 1
ATOM 9469 C CA . GLN B 2 264 ? 153.718 25.137 -40.788 1.00 105.38 264 GLN B CA 1
ATOM 9470 C C . GLN B 2 264 ? 154.240 26.559 -40.608 1.00 106.67 264 GLN B C 1
ATOM 9471 O O . GLN B 2 264 ? 153.770 27.493 -41.263 1.00 106.79 264 GLN B O 1
ATOM 9477 N N . PHE B 2 265 ? 155.218 26.703 -39.719 1.00 108.36 265 PHE B N 1
ATOM 9478 C CA . PHE B 2 265 ? 155.823 27.995 -39.422 1.00 110.04 265 PHE B CA 1
ATOM 9479 C C . PHE B 2 265 ? 157.259 28.032 -39.929 1.00 111.19 265 PHE B C 1
ATOM 9480 O O . PHE B 2 265 ? 158.197 27.791 -39.169 1.00 111.32 265 PHE B O 1
ATOM 9488 N N . THR B 2 266 ? 157.427 28.333 -41.216 1.00 112.61 266 THR B N 1
ATOM 9489 C CA . THR B 2 266 ? 158.762 28.420 -41.817 1.00 113.97 266 THR B CA 1
ATOM 9490 C C . THR B 2 266 ? 159.430 29.778 -41.545 1.00 114.89 266 THR B C 1
ATOM 9491 O O . THR B 2 266 ? 160.104 30.343 -42.413 1.00 114.99 266 THR B O 1
ATOM 9495 N N . ASN B 2 267 ? 159.245 30.277 -40.322 1.00 116.01 267 ASN B N 1
ATOM 9496 C CA . ASN B 2 267 ? 159.783 31.568 -39.890 1.00 117.03 267 ASN B CA 1
ATOM 9497 C C . ASN B 2 267 ? 161.260 31.753 -40.222 1.00 117.62 267 ASN B C 1
ATOM 9498 O O . ASN B 2 267 ? 162.060 30.827 -40.071 1.00 117.72 267 ASN B O 1
ATOM 9503 N N . LEU B 2 268 ? 161.609 32.954 -40.676 1.00 118.32 268 LEU B N 1
ATOM 9504 C CA . LEU B 2 268 ? 162.993 33.289 -41.013 1.00 118.91 268 LEU B CA 1
ATOM 9505 C C . LEU B 2 268 ? 163.798 33.740 -39.787 1.00 119.23 268 LEU B C 1
ATOM 9506 O O . LEU B 2 268 ? 164.959 34.140 -39.911 1.00 119.30 268 LEU B O 1
ATOM 9511 N N . THR B 2 269 ? 163.174 33.667 -38.610 1.00 119.50 269 THR B N 1
ATOM 9512 C CA . THR B 2 269 ? 163.823 34.021 -37.344 1.00 119.67 269 THR B CA 1
ATOM 9513 C C . THR B 2 269 ? 164.345 32.786 -36.608 1.00 119.69 269 THR B C 1
ATOM 9514 O O . THR B 2 269 ? 163.996 31.654 -36.954 1.00 119.70 269 THR B O 1
ATOM 9518 N N . GLN B 2 270 ? 165.175 33.016 -35.592 1.00 119.64 270 GLN B N 1
ATOM 9519 C CA . GLN B 2 270 ? 165.833 31.937 -34.859 1.00 119.54 270 GLN B CA 1
ATOM 9520 C C . GLN B 2 270 ? 166.260 32.386 -33.458 1.00 119.34 270 GLN B C 1
ATOM 9521 O O . GLN B 2 270 ? 166.563 33.562 -33.242 1.00 119.34 270 GLN B O 1
ATOM 9527 N N . ASN B 2 271 ? 166.271 31.436 -32.521 1.00 118.98 271 ASN B N 1
ATOM 9528 C CA . ASN B 2 271 ? 166.773 31.638 -31.152 1.00 118.57 271 ASN B CA 1
ATOM 9529 C C . ASN B 2 271 ? 166.017 32.679 -30.322 1.00 118.18 271 ASN B C 1
ATOM 9530 O O . ASN B 2 271 ? 166.631 33.533 -29.675 1.00 118.17 271 ASN B O 1
ATOM 9535 N N . MET B 2 272 ? 164.688 32.601 -30.344 1.00 117.59 272 MET B N 1
ATOM 9536 C CA . MET B 2 272 ? 163.840 33.470 -29.522 1.00 116.95 272 MET B CA 1
ATOM 9537 C C . MET B 2 272 ? 162.443 32.886 -29.335 1.00 116.36 272 MET B C 1
ATOM 9538 O O . MET B 2 272 ? 161.894 32.262 -30.247 1.00 116.32 272 MET B O 1
ATOM 9543 N N . GLU B 2 273 ? 161.881 33.086 -28.146 1.00 115.54 273 GLU B N 1
ATOM 9544 C CA . GLU B 2 273 ? 160.529 32.625 -27.849 1.00 114.65 273 GLU B CA 1
ATOM 9545 C C . GLU B 2 273 ? 159.495 33.454 -28.599 1.00 113.91 273 GLU B C 1
ATOM 9546 O O . GLU B 2 273 ? 159.418 34.674 -28.434 1.00 113.83 273 GLU B O 1
ATOM 9552 N N . LEU B 2 274 ? 158.719 32.776 -29.438 1.00 112.91 274 LEU B N 1
ATOM 9553 C CA . LEU B 2 274 ? 157.660 33.413 -30.204 1.00 111.88 274 LEU B CA 1
ATOM 9554 C C . LEU B 2 274 ? 156.309 32.872 -29.764 1.00 111.07 274 LEU B C 1
ATOM 9555 O O . LEU B 2 274 ? 156.011 31.688 -29.940 1.00 111.00 274 LEU B O 1
ATOM 9560 N N . ARG B 2 275 ? 155.501 33.749 -29.179 1.00 109.96 275 ARG B N 1
ATOM 9561 C CA . ARG B 2 275 ? 154.178 33.379 -28.705 1.00 108.84 275 ARG B CA 1
ATOM 9562 C C . ARG B 2 275 ? 153.189 33.417 -29.867 1.00 107.98 275 ARG B C 1
ATOM 9563 O O . ARG B 2 275 ? 152.725 34.486 -30.270 1.00 107.89 275 ARG B O 1
ATOM 9571 N N . ILE B 2 276 ? 152.890 32.241 -30.412 1.00 106.81 276 ILE B N 1
ATOM 9572 C CA . ILE B 2 276 ? 151.969 32.120 -31.542 1.00 105.65 276 ILE B CA 1
ATOM 9573 C C . ILE B 2 276 ? 150.620 31.541 -31.121 1.00 104.68 276 ILE B C 1
ATOM 9574 O O . ILE B 2 276 ? 150.551 30.471 -30.514 1.00 104.56 276 ILE B O 1
ATOM 9579 N N . GLU B 2 277 ? 149.553 32.267 -31.444 1.00 103.43 277 GLU B N 1
ATOM 9580 C CA . GLU B 2 277 ? 148.199 31.864 -31.084 1.00 102.17 277 GLU B CA 1
ATOM 9581 C C . GLU B 2 277 ? 147.371 31.551 -32.325 1.00 101.20 277 GLU B C 1
ATOM 9582 O O . GLU B 2 277 ? 147.149 32.422 -33.167 1.00 101.14 277 GLU B O 1
ATOM 9588 N N . CYS B 2 278 ? 146.918 30.304 -32.426 1.00 99.90 278 CYS B N 1
ATOM 9589 C CA . CYS B 2 278 ? 146.026 29.891 -33.501 1.00 98.59 278 CYS B CA 1
ATOM 9590 C C . CYS B 2 278 ? 144.577 29.970 -33.036 1.00 97.67 278 CYS B C 1
ATOM 9591 O O . CYS B 2 278 ? 144.194 29.324 -32.063 1.00 97.57 278 CYS B O 1
ATOM 9594 N N . LYS B 2 279 ? 143.782 30.771 -33.739 1.00 96.44 279 LYS B N 1
ATOM 9595 C CA . LYS B 2 279 ? 142.396 31.030 -33.360 1.00 95.17 279 LYS B CA 1
ATOM 9596 C C . LYS B 2 279 ? 141.417 30.510 -34.415 1.00 94.25 279 LYS B C 1
ATOM 9597 O O . LYS B 2 279 ? 141.625 30.704 -35.615 1.00 94.20 279 LYS B O 1
ATOM 9603 N N . VAL B 2 280 ? 140.355 29.850 -33.957 1.00 92.99 280 VAL B N 1
ATOM 9604 C CA . VAL B 2 280 ? 139.263 29.416 -34.831 1.00 91.76 280 VAL B CA 1
ATOM 9605 C C . VAL B 2 280 ? 138.087 30.384 -34.697 1.00 90.90 280 VAL B C 1
ATOM 9606 O O . VAL B 2 280 ? 137.846 30.928 -33.621 1.00 90.80 280 VAL B O 1
ATOM 9610 N N . TYR B 2 281 ? 137.372 30.602 -35.799 1.00 89.81 281 TYR B N 1
ATOM 9611 C CA . TYR B 2 281 ? 136.262 31.551 -35.841 1.00 88.72 281 TYR B CA 1
ATOM 9612 C C . TYR B 2 281 ? 134.960 30.846 -36.191 1.00 88.07 281 TYR B C 1
ATOM 9613 O O . TYR B 2 281 ? 134.951 29.904 -36.985 1.00 87.99 281 TYR B O 1
ATOM 9622 N N . GLY B 2 282 ? 133.863 31.309 -35.600 1.00 87.29 282 GLY B N 1
ATOM 9623 C CA . GLY B 2 282 ? 132.554 30.726 -35.860 1.00 86.37 282 GLY B CA 1
ATOM 9624 C C . GLY B 2 282 ? 131.444 31.269 -34.983 1.00 85.76 282 GLY B C 1
ATOM 9625 O O . GLY B 2 282 ? 131.695 32.000 -34.023 1.00 85.71 282 GLY B O 1
ATOM 9626 N N . GLU B 2 283 ? 130.212 30.903 -35.325 1.00 85.18 283 GLU B N 1
ATOM 9627 C CA . GLU B 2 283 ? 129.029 31.313 -34.573 1.00 84.62 283 GLU B CA 1
ATOM 9628 C C . GLU B 2 283 ? 128.942 30.575 -33.240 1.00 84.30 283 GLU B C 1
ATOM 9629 O O . GLU B 2 283 ? 128.505 31.141 -32.236 1.00 84.14 283 GLU B O 1
ATOM 9635 N N . ASN B 2 284 ? 129.366 29.312 -33.243 1.00 83.97 284 ASN B N 1
ATOM 9636 C CA . ASN B 2 284 ? 129.344 28.473 -32.048 1.00 83.70 284 ASN B CA 1
ATOM 9637 C C . ASN B 2 284 ? 130.698 28.419 -31.344 1.00 83.56 284 ASN B C 1
ATOM 9638 O O . ASN B 2 284 ? 130.912 27.589 -30.457 1.00 83.46 284 ASN B O 1
ATOM 9643 N N . ILE B 2 285 ? 131.611 29.298 -31.746 1.00 83.49 285 ILE B N 1
ATOM 9644 C CA . ILE B 2 285 ? 132.961 29.308 -31.192 1.00 83.44 285 ILE B CA 1
ATOM 9645 C C . ILE B 2 285 ? 133.183 30.548 -30.331 1.00 83.48 285 ILE B C 1
ATOM 9646 O O . ILE B 2 285 ? 132.925 31.675 -30.761 1.00 83.45 285 ILE B O 1
ATOM 9651 N N . ASP B 2 286 ? 133.647 30.314 -29.106 1.00 83.55 286 ASP B N 1
ATOM 9652 C CA . ASP B 2 286 ? 133.946 31.379 -28.155 1.00 83.62 286 ASP B CA 1
ATOM 9653 C C . ASP B 2 286 ? 135.227 31.051 -27.385 1.00 83.65 286 ASP B C 1
ATOM 9654 O O . ASP B 2 286 ? 135.783 29.957 -27.525 1.00 83.54 286 ASP B O 1
ATOM 9659 N N . TYR B 2 287 ? 135.690 32.005 -26.580 1.00 83.76 287 TYR B N 1
ATOM 9660 C CA . TYR B 2 287 ? 136.947 31.875 -25.847 1.00 83.91 287 TYR B CA 1
ATOM 9661 C C . TYR B 2 287 ? 136.784 32.297 -24.389 1.00 84.03 287 TYR B C 1
ATOM 9662 O O . TYR B 2 287 ? 135.750 32.850 -24.001 1.00 84.03 287 TYR B O 1
ATOM 9671 N N . SER B 2 288 ? 137.813 32.024 -23.589 1.00 84.21 288 SER B N 1
ATOM 9672 C CA . SER B 2 288 ? 137.831 32.388 -22.174 1.00 84.35 288 SER B CA 1
ATOM 9673 C C . SER B 2 288 ? 139.234 32.780 -21.738 1.00 84.40 288 SER B C 1
ATOM 9674 O O . SER B 2 288 ? 140.221 32.218 -22.215 1.00 84.39 288 SER B O 1
ATOM 9677 N N . GLU B 2 289 ? 139.312 33.742 -20.823 1.00 84.53 289 GLU B N 1
ATOM 9678 C CA . GLU B 2 289 ? 140.583 34.189 -20.260 1.00 84.67 289 GLU B CA 1
ATOM 9679 C C . GLU B 2 289 ? 141.201 33.110 -19.363 1.00 84.72 289 GLU B C 1
ATOM 9680 O O . GLU B 2 289 ? 142.422 33.039 -19.217 1.00 84.69 289 GLU B O 1
ATOM 9686 N N . LYS B 2 290 ? 140.349 32.268 -18.779 1.00 84.85 290 LYS B N 1
ATOM 9687 C CA . LYS B 2 290 ? 140.794 31.163 -17.933 1.00 85.00 290 LYS B CA 1
ATOM 9688 C C . LYS B 2 290 ? 141.223 29.962 -18.777 1.00 85.05 290 LYS B C 1
ATOM 9689 O O . LYS B 2 290 ? 142.385 29.555 -18.734 1.00 85.07 290 LYS B O 1
ATOM 9695 N N . ASP B 2 291 ? 140.283 29.401 -19.538 1.00 85.16 291 ASP B N 1
ATOM 9696 C CA . ASP B 2 291 ? 140.575 28.289 -20.442 1.00 85.33 291 ASP B CA 1
ATOM 9697 C C . ASP B 2 291 ? 141.252 28.820 -21.700 1.00 85.67 291 ASP B C 1
ATOM 9698 O O . ASP B 2 291 ? 140.590 29.325 -22.610 1.00 85.74 291 ASP B O 1
ATOM 9703 N N . ARG B 2 292 ? 142.576 28.704 -21.744 1.00 86.11 292 ARG B N 1
ATOM 9704 C CA . ARG B 2 292 ? 143.356 29.216 -22.870 1.00 86.60 292 ARG B CA 1
ATOM 9705 C C . ARG B 2 292 ? 143.361 28.253 -24.061 1.00 86.95 292 ARG B C 1
ATOM 9706 O O . ARG B 2 292 ? 144.069 28.473 -25.050 1.00 86.95 292 ARG B O 1
ATOM 9714 N N . PHE B 2 293 ? 142.563 27.192 -23.956 1.00 87.44 293 PHE B N 1
ATOM 9715 C CA . PHE B 2 293 ? 142.408 26.204 -25.021 1.00 87.99 293 PHE B CA 1
ATOM 9716 C C . PHE B 2 293 ? 140.991 26.202 -25.599 1.00 88.61 293 PHE B C 1
ATOM 9717 O O . PHE B 2 293 ? 140.663 25.372 -26.449 1.00 88.61 293 PHE B O 1
ATOM 9725 N N . ARG B 2 294 ? 140.165 27.140 -25.139 1.00 89.51 294 ARG B N 1
ATOM 9726 C CA . ARG B 2 294 ? 138.780 27.265 -25.589 1.00 90.44 294 ARG B CA 1
ATOM 9727 C C . ARG B 2 294 ? 138.732 27.871 -26.994 1.00 91.34 294 ARG B C 1
ATOM 9728 O O . ARG B 2 294 ? 138.611 29.087 -27.159 1.00 91.34 294 ARG B O 1
ATOM 9736 N N . GLY B 2 295 ? 138.844 27.006 -28.000 1.00 92.45 295 GLY B N 1
ATOM 9737 C CA . GLY B 2 295 ? 138.822 27.418 -29.401 1.00 93.96 295 GLY B CA 1
ATOM 9738 C C . GLY B 2 295 ? 140.060 28.163 -29.873 1.00 95.09 295 GLY B C 1
ATOM 9739 O O . GLY B 2 295 ? 139.980 28.973 -30.798 1.00 95.06 295 GLY B O 1
ATOM 9740 N N . ARG B 2 296 ? 141.203 27.888 -29.241 1.00 96.34 296 ARG B N 1
ATOM 9741 C CA . ARG B 2 296 ? 142.474 28.533 -29.599 1.00 97.69 296 ARG B CA 1
ATOM 9742 C C . ARG B 2 296 ? 143.718 27.798 -29.086 1.00 98.66 296 ARG B C 1
ATOM 9743 O O . ARG B 2 296 ? 143.632 26.952 -28.195 1.00 98.68 296 ARG B O 1
ATOM 9751 N N . PHE B 2 297 ? 144.870 28.138 -29.665 1.00 100.03 297 PHE B N 1
ATOM 9752 C CA . PHE B 2 297 ? 146.157 27.570 -29.264 1.00 101.33 297 PHE B CA 1
ATOM 9753 C C . PHE B 2 297 ? 146.992 28.538 -28.448 1.00 102.25 297 PHE B C 1
ATOM 9754 O O . PHE B 2 297 ? 146.743 29.744 -28.436 1.00 102.40 297 PHE B O 1
ATOM 9762 N N . GLU B 2 298 ? 147.998 27.981 -27.781 1.00 103.43 298 GLU B N 1
ATOM 9763 C CA . GLU B 2 298 ? 149.023 28.744 -27.089 1.00 104.55 298 GLU B CA 1
ATOM 9764 C C . GLU B 2 298 ? 150.328 27.991 -27.295 1.00 105.29 298 GLU B C 1
ATOM 9765 O O . GLU B 2 298 ? 150.647 27.071 -26.544 1.00 105.38 298 GLU B O 1
ATOM 9771 N N . VAL B 2 299 ? 151.064 28.359 -28.339 1.00 106.28 299 VAL B N 1
ATOM 9772 C CA . VAL B 2 299 ? 152.308 27.671 -28.674 1.00 107.23 299 VAL B CA 1
ATOM 9773 C C . VAL B 2 299 ? 153.499 28.622 -28.546 1.00 107.92 299 VAL B C 1
ATOM 9774 O O . VAL B 2 299 ? 153.472 29.738 -29.069 1.00 107.98 299 VAL B O 1
ATOM 9778 N N . LYS B 2 300 ? 154.528 28.180 -27.827 1.00 108.81 300 LYS B N 1
ATOM 9779 C CA . LYS B 2 300 ? 155.759 28.954 -27.678 1.00 109.70 300 LYS B CA 1
ATOM 9780 C C . LYS B 2 300 ? 156.913 28.256 -28.398 1.00 110.32 300 LYS B C 1
ATOM 9781 O O . LYS B 2 300 ? 157.709 27.539 -27.783 1.00 110.34 300 LYS B O 1
ATOM 9787 N N . ILE B 2 301 ? 156.981 28.463 -29.712 1.00 111.16 301 ILE B N 1
ATOM 9788 C CA . ILE B 2 301 ? 158.040 27.887 -30.545 1.00 111.99 301 ILE B CA 1
ATOM 9789 C C . ILE B 2 301 ? 159.370 28.606 -30.342 1.00 112.56 301 ILE B C 1
ATOM 9790 O O . ILE B 2 301 ? 159.409 29.829 -30.179 1.00 112.61 301 ILE B O 1
ATOM 9795 N N . GLU B 2 302 ? 160.453 27.833 -30.343 1.00 113.30 302 GLU B N 1
ATOM 9796 C CA . GLU B 2 302 ? 161.804 28.383 -30.299 1.00 114.03 302 GLU B CA 1
ATOM 9797 C C . GLU B 2 302 ? 162.797 27.417 -30.935 1.00 114.49 302 GLU B C 1
ATOM 9798 O O . GLU B 2 302 ? 163.188 26.418 -30.324 1.00 114.53 302 GLU B O 1
ATOM 9804 N N . VAL B 2 303 ? 163.192 27.722 -32.168 1.00 115.09 303 VAL B N 1
ATOM 9805 C CA . VAL B 2 303 ? 164.193 26.934 -32.884 1.00 115.65 303 VAL B CA 1
ATOM 9806 C C . VAL B 2 303 ? 165.609 27.364 -32.477 1.00 116.02 303 VAL B C 1
ATOM 9807 O O . VAL B 2 303 ? 166.375 27.884 -33.291 1.00 116.04 303 VAL B O 1
ATOM 9811 N N . LYS B 2 304 ? 165.945 27.137 -31.207 1.00 116.48 304 LYS B N 1
ATOM 9812 C CA . LYS B 2 304 ? 167.234 27.553 -30.649 1.00 116.87 304 LYS B CA 1
ATOM 9813 C C . LYS B 2 304 ? 168.376 26.700 -31.205 1.00 117.06 304 LYS B C 1
ATOM 9814 O O . LYS B 2 304 ? 168.869 25.784 -30.542 1.00 117.09 304 LYS B O 1
ATOM 9820 N N . SER B 2 305 ? 168.785 27.017 -32.431 1.00 117.27 305 SER B N 1
ATOM 9821 C CA . SER B 2 305 ? 169.845 26.294 -33.122 1.00 117.45 305 SER B CA 1
ATOM 9822 C C . SER B 2 305 ? 170.962 27.237 -33.565 1.00 117.50 305 SER B C 1
ATOM 9823 O O . SER B 2 305 ? 170.918 28.441 -33.316 1.00 117.53 305 SER B O 1
ATOM 9827 N N . GLU C 3 4 ? 116.435 21.182 -32.318 1.00 96.02 4 GLU G N 1
ATOM 9828 C CA . GLU C 3 4 ? 116.240 21.296 -33.793 1.00 96.02 4 GLU G CA 1
ATOM 9829 C C . GLU C 3 4 ? 117.368 20.566 -34.536 1.00 95.75 4 GLU G C 1
ATOM 9830 O O . GLU C 3 4 ? 118.132 19.818 -33.922 1.00 95.85 4 GLU G O 1
ATOM 9836 N N . GLY C 3 5 ? 117.456 20.768 -35.851 1.00 95.41 5 GLY G N 1
ATOM 9837 C CA . GLY C 3 5 ? 118.507 20.164 -36.678 1.00 94.80 5 GLY G CA 1
ATOM 9838 C C . GLY C 3 5 ? 119.839 20.873 -36.503 1.00 94.33 5 GLY G C 1
ATOM 9839 O O . GLY C 3 5 ? 120.424 20.821 -35.419 1.00 94.45 5 GLY G O 1
ATOM 9840 N N . PRO C 3 6 ? 120.329 21.549 -37.564 1.00 93.83 6 PRO G N 1
ATOM 9841 C CA . PRO C 3 6 ? 121.586 22.306 -37.474 1.00 93.29 6 PRO G CA 1
ATOM 9842 C C . PRO C 3 6 ? 121.490 23.474 -36.492 1.00 92.63 6 PRO G C 1
ATOM 9843 O O . PRO C 3 6 ? 122.514 24.018 -36.078 1.00 92.65 6 PRO G O 1
ATOM 9847 N N . ASP C 3 7 ? 120.262 23.837 -36.127 1.00 91.76 7 ASP G N 1
ATOM 9848 C CA . ASP C 3 7 ? 119.997 24.942 -35.211 1.00 90.79 7 ASP G CA 1
ATOM 9849 C C . ASP C 3 7 ? 119.644 24.423 -33.810 1.00 89.86 7 ASP G C 1
ATOM 9850 O O . ASP C 3 7 ? 118.646 24.833 -33.211 1.00 89.86 7 ASP G O 1
ATOM 9855 N N . ASN C 3 8 ? 120.471 23.515 -33.297 1.00 88.56 8 ASN G N 1
ATOM 9856 C CA . ASN C 3 8 ? 120.274 22.956 -31.961 1.00 87.19 8 ASN G CA 1
ATOM 9857 C C . ASN C 3 8 ? 121.281 23.502 -30.944 1.00 86.16 8 ASN G C 1
ATOM 9858 O O . ASN C 3 8 ? 121.851 22.754 -30.144 1.00 86.11 8 ASN G O 1
ATOM 9863 N N . ASP C 3 9 ? 121.481 24.819 -30.977 1.00 84.72 9 ASP G N 1
ATOM 9864 C CA . ASP C 3 9 ? 122.424 25.501 -30.084 1.00 83.26 9 ASP G CA 1
ATOM 9865 C C . ASP C 3 9 ? 122.040 25.383 -28.606 1.00 81.96 9 ASP G C 1
ATOM 9866 O O . ASP C 3 9 ? 122.912 25.357 -27.734 1.00 81.76 9 ASP G O 1
ATOM 9871 N N . GLU C 3 10 ? 120.734 25.305 -28.345 1.00 80.24 10 GLU G N 1
ATOM 9872 C CA . GLU C 3 10 ? 120.180 25.209 -26.991 1.00 78.50 10 GLU G CA 1
ATOM 9873 C C . GLU C 3 10 ? 120.638 23.961 -26.234 1.00 76.98 10 GLU G C 1
ATOM 9874 O O . GLU C 3 10 ? 120.593 23.923 -25.002 1.00 76.91 10 GLU G O 1
ATOM 9880 N N . ARG C 3 11 ? 121.079 22.952 -26.981 1.00 74.89 11 ARG G N 1
ATOM 9881 C CA . ARG C 3 11 ? 121.576 21.698 -26.415 1.00 72.85 11 ARG G CA 1
ATOM 9882 C C . ARG C 3 11 ? 122.883 21.884 -25.635 1.00 71.23 11 ARG G C 1
ATOM 9883 O O . ARG C 3 11 ? 123.155 21.146 -24.686 1.00 71.08 11 ARG G O 1
ATOM 9891 N N . PHE C 3 12 ? 123.680 22.872 -26.034 1.00 69.15 12 PHE G N 1
ATOM 9892 C CA . PHE C 3 12 ? 124.972 23.133 -25.401 1.00 67.16 12 PHE G CA 1
ATOM 9893 C C . PHE C 3 12 ? 124.936 24.394 -24.536 1.00 65.81 12 PHE G C 1
ATOM 9894 O O . PHE C 3 12 ? 125.961 25.044 -24.316 1.00 65.52 12 PHE G O 1
ATOM 9902 N N . THR C 3 13 ? 123.747 24.722 -24.035 1.00 64.12 13 THR G N 1
ATOM 9903 C CA . THR C 3 13 ? 123.535 25.940 -23.258 1.00 62.47 13 THR G CA 1
ATOM 9904 C C . THR C 3 13 ? 122.840 25.643 -21.931 1.00 61.24 13 THR G C 1
ATOM 9905 O O . THR C 3 13 ? 121.994 24.747 -21.839 1.00 60.95 13 THR G O 1
ATOM 9909 N N . TYR C 3 14 ? 123.210 26.404 -20.905 1.00 59.65 14 TYR G N 1
ATOM 9910 C CA . TYR C 3 14 ? 122.555 26.319 -19.612 1.00 58.09 14 TYR G CA 1
ATOM 9911 C C . TYR C 3 14 ? 122.461 27.691 -18.967 1.00 57.11 14 TYR G C 1
ATOM 9912 O O . TYR C 3 14 ? 123.437 28.442 -18.943 1.00 56.91 14 TYR G O 1
ATOM 9921 N N . ASP C 3 15 ? 121.284 28.009 -18.439 1.00 55.94 15 ASP G N 1
ATOM 9922 C CA . ASP C 3 15 ? 121.064 29.297 -17.804 1.00 54.96 15 ASP G CA 1
ATOM 9923 C C . ASP C 3 15 ? 121.591 29.285 -16.368 1.00 54.28 15 ASP G C 1
ATOM 9924 O O . ASP C 3 15 ? 120.830 29.157 -15.404 1.00 54.26 15 ASP G O 1
ATOM 9929 N N . TYR C 3 16 ? 122.906 29.419 -16.239 1.00 53.37 16 TYR G N 1
ATOM 9930 C CA . TYR C 3 16 ? 123.550 29.483 -14.932 1.00 52.46 16 TYR G CA 1
ATOM 9931 C C . TYR C 3 16 ? 123.238 30.786 -14.213 1.00 51.93 16 TYR G C 1
ATOM 9932 O O . TYR C 3 16 ? 123.358 30.866 -12.993 1.00 51.92 16 TYR G O 1
ATOM 9941 N N . TYR C 3 17 ? 122.822 31.795 -14.975 1.00 51.25 17 TYR G N 1
ATOM 9942 C CA . TYR C 3 17 ? 122.480 33.087 -14.408 1.00 50.54 17 TYR G CA 1
ATOM 9943 C C . TYR C 3 17 ? 121.190 33.015 -13.593 1.00 49.94 17 TYR G C 1
ATOM 9944 O O . TYR C 3 17 ? 121.161 33.481 -12.454 1.00 49.87 17 TYR G O 1
ATOM 9953 N N . ARG C 3 18 ? 120.133 32.439 -14.171 1.00 49.13 18 ARG G N 1
ATOM 9954 C CA . ARG C 3 18 ? 118.867 32.267 -13.454 1.00 48.68 18 ARG G CA 1
ATOM 9955 C C . ARG C 3 18 ? 119.053 31.367 -12.242 1.00 48.04 18 ARG G C 1
ATOM 9956 O O . ARG C 3 18 ? 118.552 31.661 -11.158 1.00 47.80 18 ARG G O 1
ATOM 9964 N N . LEU C 3 19 ? 119.775 30.269 -12.443 1.00 47.57 19 LEU G N 1
ATOM 9965 C CA . LEU C 3 19 ? 120.032 29.307 -11.384 1.00 47.19 19 LEU G CA 1
ATOM 9966 C C . LEU C 3 19 ? 120.671 29.989 -10.175 1.00 46.79 19 LEU G C 1
ATOM 9967 O O . LEU C 3 19 ? 120.276 29.731 -9.038 1.00 46.54 19 LEU G O 1
ATOM 9972 N N . ARG C 3 20 ? 121.635 30.873 -10.440 1.00 46.37 20 ARG G N 1
ATOM 9973 C CA . ARG C 3 20 ? 122.298 31.647 -9.393 1.00 46.15 20 ARG G CA 1
ATOM 9974 C C . ARG C 3 20 ? 121.336 32.610 -8.702 1.00 45.79 20 ARG G C 1
ATOM 9975 O O . ARG C 3 20 ? 121.333 32.703 -7.474 1.00 45.59 20 ARG G O 1
ATOM 9983 N N . VAL C 3 21 ? 120.514 33.306 -9.487 1.00 45.52 21 VAL G N 1
ATOM 9984 C CA . VAL C 3 21 ? 119.500 34.216 -8.932 1.00 45.31 21 VAL G CA 1
ATOM 9985 C C . VAL C 3 21 ? 118.540 33.468 -7.998 1.00 44.91 21 VAL G C 1
ATOM 9986 O O . VAL C 3 21 ? 118.311 33.892 -6.869 1.00 44.83 21 VAL G O 1
ATOM 9990 N N . VAL C 3 22 ? 118.015 32.343 -8.473 1.00 44.60 22 VAL G N 1
ATOM 9991 C CA . VAL C 3 22 ? 117.109 31.495 -7.690 1.00 44.24 22 VAL G CA 1
ATOM 9992 C C . VAL C 3 22 ? 117.810 30.921 -6.448 1.00 43.88 22 VAL G C 1
ATOM 9993 O O . VAL C 3 22 ? 117.262 30.956 -5.344 1.00 43.79 22 VAL G O 1
ATOM 9997 N N . GLY C 3 23 ? 119.025 30.409 -6.639 1.00 43.57 23 GLY G N 1
ATOM 9998 C CA . GLY C 3 23 ? 119.808 29.837 -5.549 1.00 42.97 23 GLY G CA 1
ATOM 9999 C C . GLY C 3 23 ? 120.052 30.827 -4.427 1.00 42.75 23 GLY G C 1
ATOM 10000 O O . GLY C 3 23 ? 119.948 30.481 -3.248 1.00 42.81 23 GLY G O 1
ATOM 10001 N N . LEU C 3 24 ? 120.363 32.067 -4.802 1.00 42.40 24 LEU G N 1
ATOM 10002 C CA . LEU C 3 24 ? 120.587 33.143 -3.840 1.00 41.95 24 LEU G CA 1
ATOM 10003 C C . LEU C 3 24 ? 119.296 33.607 -3.165 1.00 41.85 24 LEU G C 1
ATOM 10004 O O . LEU C 3 24 ? 119.300 33.945 -1.975 1.00 41.60 24 LEU G O 1
ATOM 10009 N N . ILE C 3 25 ? 118.197 33.619 -3.917 1.00 41.76 25 ILE G N 1
ATOM 10010 C CA . ILE C 3 25 ? 116.890 33.904 -3.334 1.00 41.84 25 ILE G CA 1
ATOM 10011 C C . ILE C 3 25 ? 116.610 32.882 -2.228 1.00 41.86 25 ILE G C 1
ATOM 10012 O O . ILE C 3 25 ? 116.327 33.255 -1.090 1.00 42.01 25 ILE G O 1
ATOM 10017 N N . VAL C 3 26 ? 116.725 31.600 -2.570 1.00 41.54 26 VAL G N 1
ATOM 10018 C CA . VAL C 3 26 ? 116.485 30.509 -1.629 1.00 41.26 26 VAL G CA 1
ATOM 10019 C C . VAL C 3 26 ? 117.362 30.620 -0.372 1.00 41.16 26 VAL G C 1
ATOM 10020 O O . VAL C 3 26 ? 116.851 30.563 0.753 1.00 41.13 26 VAL G O 1
ATOM 10024 N N . ALA C 3 27 ? 118.666 30.807 -0.570 1.00 41.09 27 ALA G N 1
ATOM 10025 C CA . ALA C 3 27 ? 119.621 30.960 0.534 1.00 40.99 27 ALA G CA 1
ATOM 10026 C C . ALA C 3 27 ? 119.226 32.081 1.496 1.00 41.26 27 ALA G C 1
ATOM 10027 O O . ALA C 3 27 ? 119.320 31.921 2.717 1.00 41.07 27 ALA G O 1
ATOM 10029 N N . ALA C 3 28 ? 118.783 33.208 0.932 1.00 41.42 28 ALA G N 1
ATOM 10030 C CA . ALA C 3 28 ? 118.355 34.367 1.709 1.00 41.46 28 ALA G CA 1
ATOM 10031 C C . ALA C 3 28 ? 117.119 34.047 2.536 1.00 41.68 28 ALA G C 1
ATOM 10032 O O . ALA C 3 28 ? 117.085 34.311 3.739 1.00 42.17 28 ALA G O 1
ATOM 10034 N N . VAL C 3 29 ? 116.115 33.469 1.884 1.00 41.77 29 VAL G N 1
ATOM 10035 C CA . VAL C 3 29 ? 114.840 33.139 2.515 1.00 41.74 29 VAL G CA 1
ATOM 10036 C C . VAL C 3 29 ? 115.025 32.095 3.618 1.00 41.96 29 VAL G C 1
ATOM 10037 O O . VAL C 3 29 ? 114.391 32.179 4.666 1.00 41.94 29 VAL G O 1
ATOM 10041 N N . LEU C 3 30 ? 115.909 31.127 3.388 1.00 41.99 30 LEU G N 1
ATOM 10042 C CA . LEU C 3 30 ? 116.243 30.144 4.417 1.00 42.10 30 LEU G CA 1
ATOM 10043 C C . LEU C 3 30 ? 116.943 30.814 5.599 1.00 42.36 30 LEU G C 1
ATOM 10044 O O . LEU C 3 30 ? 116.785 30.398 6.756 1.00 42.14 30 LEU G O 1
ATOM 10049 N N . CYS C 3 31 ? 117.709 31.858 5.295 1.00 42.58 31 CYS G N 1
ATOM 10050 C CA . CYS C 3 31 ? 118.388 32.639 6.316 1.00 42.79 31 CYS G CA 1
ATOM 10051 C C . CYS C 3 31 ? 117.382 33.440 7.149 1.00 42.30 31 CYS G C 1
ATOM 10052 O O . CYS C 3 31 ? 117.495 33.487 8.373 1.00 42.37 31 CYS G O 1
ATOM 10055 N N . VAL C 3 32 ? 116.393 34.040 6.489 1.00 41.74 32 VAL G N 1
ATOM 10056 C CA . VAL C 3 32 ? 115.326 34.770 7.183 1.00 41.45 32 VAL G CA 1
ATOM 10057 C C . VAL C 3 32 ? 114.467 33.831 8.049 1.00 41.57 32 VAL G C 1
ATOM 10058 O O . VAL C 3 32 ? 114.271 34.089 9.245 1.00 41.54 32 VAL G O 1
ATOM 10062 N N . ILE C 3 33 ? 113.982 32.741 7.448 1.00 41.48 33 ILE G N 1
ATOM 10063 C CA . ILE C 3 33 ? 113.201 31.719 8.161 1.00 41.50 33 ILE G CA 1
ATOM 10064 C C . ILE C 3 33 ? 113.906 31.275 9.455 1.00 41.69 33 ILE G C 1
ATOM 10065 O O . ILE C 3 33 ? 113.275 31.146 10.509 1.00 41.29 33 ILE G O 1
ATOM 10070 N N . GLY C 3 34 ? 115.214 31.048 9.357 1.00 42.04 34 GLY G N 1
ATOM 10071 C CA . GLY C 3 34 ? 116.022 30.642 10.500 1.00 42.67 34 GLY G CA 1
ATOM 10072 C C . GLY C 3 34 ? 116.019 31.672 11.614 1.00 43.24 34 GLY G C 1
ATOM 10073 O O . GLY C 3 34 ? 115.887 31.319 12.790 1.00 42.79 34 GLY G O 1
ATOM 10074 N N . ILE C 3 35 ? 116.161 32.946 11.243 1.00 43.98 35 ILE G N 1
ATOM 10075 C CA . ILE C 3 35 ? 116.126 34.041 12.210 1.00 44.84 35 ILE G CA 1
ATOM 10076 C C . ILE C 3 35 ? 114.777 34.058 12.932 1.00 45.42 35 ILE G C 1
ATOM 10077 O O . ILE C 3 35 ? 114.734 34.224 14.143 1.00 45.53 35 ILE G O 1
ATOM 10082 N N . ILE C 3 36 ? 113.687 33.874 12.184 1.00 46.33 36 ILE G N 1
ATOM 10083 C CA . ILE C 3 36 ? 112.336 33.881 12.746 1.00 47.13 36 ILE G CA 1
ATOM 10084 C C . ILE C 3 36 ? 112.195 32.835 13.856 1.00 47.80 36 ILE G C 1
ATOM 10085 O O . ILE C 3 36 ? 111.664 33.124 14.927 1.00 47.69 36 ILE G O 1
ATOM 10090 N N . ILE C 3 37 ? 112.681 31.625 13.590 1.00 48.80 37 ILE G N 1
ATOM 10091 C CA . ILE C 3 37 ? 112.537 30.509 14.518 1.00 49.83 37 ILE G CA 1
ATOM 10092 C C . ILE C 3 37 ? 113.439 30.694 15.745 1.00 50.90 37 ILE G C 1
ATOM 10093 O O . ILE C 3 37 ? 113.025 30.434 16.881 1.00 50.91 37 ILE G O 1
ATOM 10098 N N . LEU C 3 38 ? 114.656 31.173 15.509 1.00 52.34 38 LEU G N 1
ATOM 10099 C CA . LEU C 3 38 ? 115.579 31.494 16.590 1.00 53.81 38 LEU G CA 1
ATOM 10100 C C . LEU C 3 38 ? 115.028 32.612 17.469 1.00 55.01 38 LEU G C 1
ATOM 10101 O O . LEU C 3 38 ? 115.035 32.504 18.693 1.00 55.20 38 LEU G O 1
ATOM 10106 N N . LEU C 3 39 ? 114.540 33.679 16.843 1.00 56.51 39 LEU G N 1
ATOM 10107 C CA . LEU C 3 39 ? 114.058 34.839 17.587 1.00 58.14 39 LEU G CA 1
ATOM 10108 C C . LEU C 3 39 ? 112.723 34.614 18.299 1.00 59.30 39 LEU G C 1
ATOM 10109 O O . LEU C 3 39 ? 112.173 35.542 18.883 1.00 59.42 39 LEU G O 1
ATOM 10114 N N . ALA C 3 40 ? 112.210 33.387 18.255 1.00 60.95 40 ALA G N 1
ATOM 10115 C CA . ALA C 3 40 ? 111.014 33.033 19.017 1.00 62.45 40 ALA G CA 1
ATOM 10116 C C . ALA C 3 40 ? 111.379 32.838 20.494 1.00 63.58 40 ALA G C 1
ATOM 10117 O O . ALA C 3 40 ? 111.136 31.775 21.080 1.00 63.69 40 ALA G O 1
ATOM 10119 N N . GLY C 3 41 ? 111.973 33.876 21.083 1.00 64.76 41 GLY G N 1
ATOM 10120 C CA . GLY C 3 41 ? 112.404 33.850 22.480 1.00 66.20 41 GLY G CA 1
ATOM 10121 C C . GLY C 3 41 ? 113.816 34.356 22.740 1.00 67.10 41 GLY G C 1
ATOM 10122 O O . GLY C 3 41 ? 114.174 34.615 23.895 1.00 67.20 41 GLY G O 1
ATOM 10123 N N . LYS C 3 42 ? 114.608 34.498 21.670 1.00 67.93 42 LYS G N 1
ATOM 10124 C CA . LYS C 3 42 ? 116.020 34.923 21.731 1.00 68.61 42 LYS G CA 1
ATOM 10125 C C . LYS C 3 42 ? 116.922 33.837 22.329 1.00 68.70 42 LYS G C 1
ATOM 10126 O O . LYS C 3 42 ? 117.866 33.372 21.684 1.00 68.84 42 LYS G O 1
#

B-factor: mean 59.78, std 24.93, range [19.27, 124.42]

Secondary structure (DSSP, 8-state):
--TTTTSPP---SSS-HHHHHHHHT--SSS-B-HHHHHHHHHHH--S--PPPPPPPHHHHHHTTTTSTHHHHHHHHHHHHHHHHHHHHHSS-----HHHHHHHHHHHHHHHHHHHHHHHT-----HHHHHHTTS-SEEEEEETTEEEEEEGGG--TT-EEEEETT-B--SEEEEEEEEEEEEE-HHHHS--S-EE--SS---SSTTT-SSEE-TT-EEEEEEEEEEEEE-GGGSHHHHHHHHHHHS-----HHHHHHHHHHHHHHHHHHHHHHHHHHHHHHTT--HHHHHHHHHHHHHHHS-TTHHHHHHHHHHHHHHHHHTTTEEESSTTHHHHHHH--EEEE-IIIIIB-SS-EEEEEEETTEEEE----TT--S----SS-HHHHHHHHHHHHS---EEPTT-TTS-GGGS-EES-HHHHHHHHHHHHHHS-HHHHHHHS-EEEEE---TTT-EEEEEEE-S-TTT--EEEEEEE-HHHHHTTEEEE-BTTB--B--HHHHHHHHHHHHHHHHTT-EEEEEEEEE--STTS-TT----TTTT-S--SSEEEEEEEEEE-PBPTTHHHHHHHHHHTT-EEEEE-SS-HHHHHHHHHHHTSS-TT---HHHHHHHTT--GGGS-GGG--EEEEEHHHHTT--HHHHHHHHHH-SEEEEES--HHHHHHHHHHHHHTT--EEEEE-SGGGHHHHHHSSEEEEESSS--HHHHHH-SEEETT--THHHHHHHHHHHHHHHHHHHHHHHHHHTTHHHHHHHHHHHHH-PPPSS-HHHHHHIIIIITHHHHHHGGGPPPSS-GGGSPPP-TTT--SS-HHHHIIIIIIIHHHHHHHHHHHHHHHHHHTT--HHHHTT-HHHHS-TT---EE-TTS-EE-HHHHHHHHHHHHHHHHHHHHHHHHHHHHHTT-SSS-HHHH-S--HHHHHHHHHHHHHHHHHHHSTTHHHHT---PPPGGGGGTTHHHHHHHHHHHHHHHHHHHH-TTSHHHHHH--/--STTHHHHHHHHHHHHHHHHHHHHHHHHHHHHTS-SSS-S--TTT-SPPB--SS--SSSEEEE-TT-GGGTHHHHHHHHHHHGGG-GGGS-STTTEE---SS-------SSS-SSSSSPPEEP--GGGSTT----SSS---EEEBPP-BT----PPPTTS--TTTTTT--TTTEEEEEEE-----S-EEEE-GGG-SEEEGGG-SB--TTT-TT----EEEEEE--S--SS-EEEEEEE--SS----SS-TTSSB--EEEEE--/--TT-GGGG---HHHHHHHHHHHHHHHHHHHHHHHTTT-

Radius of gyration: 46.71 Å; Cα contacts (8 Å, |Δi|>4): 2568; chains: 3; bounding box: 77×73×150 Å